Protein AF-0000000085550486 (afdb_homodimer)

Sequence (784 aa):
MDSRLANTWRPTVNEKKFIETALASNLRIDDYNRKPIEYRQLTINFGREDGSSEVQLGHTRVMCFVSSQLVQPYRERPNEGTMSIFTEFSPMADPSFELGSPGEAAIELGRMIDRGLRGSRAVDMESLCVLAGKLVWAIRIDLHILDNGGNLIDAANVAALAALLTFRRPECSLGGENGQEVVVHPPEVKDPLPLIVHHLPIAVTFGFFSTENTMVLDPTHSEEAVMAGRMTVTVNASGGICAIQKAGGVGVPQREIMRCLRLASQRAGLITKTIKDAVEVFNKERASRKIKRHSTSVAATVSVEDGITSLREGPHRQEKSNSNAEQTSEDSDSDVVTMQEKLSSEDVKPPTLLTDLAEPEEQQTSRVKKTTKDAVKSKKARTRGERRRAPTMDSRLANTWRPTVNEKKFIETALASNLRIDDYNRKPIEYRQLTINFGREDGSSEVQLGHTRVMCFVSSQLVQPYRERPNEGTMSIFTEFSPMADPSFELGSPGEAAIELGRMIDRGLRGSRAVDMESLCVLAGKLVWAIRIDLHILDNGGNLIDAANVAALAALLTFRRPECSLGGENGQEVVVHPPEVKDPLPLIVHHLPIAVTFGFFSTENTMVLDPTHSEEAVMAGRMTVTVNASGGICAIQKAGGVGVPQREIMRCLRLASQRAGLITKTIKDAVEVFNKERASRKIKRHSTSVAATVSVEDGITSLREGPHRQEKSNSNAEQTSEDSDSDVVTMQEKLSSEDVKPPTLLTDLAEPEEQQTSRVKKTTKDAVKSKKARTRGERRRAPT

Nearest PDB structures (foldseek):
  5k36-assembly1_A  TM=9.605E-01  e=2.464E-36  Saccharomyces cerevisiae S288C
  9g8n-assembly1_N  TM=9.397E-01  e=8.082E-28  Homo sapiens
  4ba2-assembly1_A  TM=8.646E-01  e=6.775E-27  Saccharolobus solfataricus
  8xie-assembly1_B  TM=8.579E-01  e=1.226E-23  Thermoplasma acidophilum DSM 1728
  8xfx-assembly1_A  TM=8.511E-01  e=1.303E-21  Thermoplasma acidophilum DSM 1728

InterPro domains:
  IPR001247 Exoribonuclease, phosphorolytic domain 1 [PF01138] (38-170)
  IPR015847 Exoribonuclease, phosphorolytic domain 2 [PF03725] (199-266)
  IPR020568 Ribosomal protein uS5 domain 2-type superfamily [SSF54211] (12-225)
  IPR027408 PNPase/RNase PH domain superfamily [G3DSA:3.30.230.70] (7-300)
  IPR033100 Exosome complex component RRP45 [cd11368] (11-274)
  IPR036345 Exoribonuclease, PH domain 2 superfamily [SSF55666] (195-298)
  IPR050590 Exosome complex component Rrp42 subfamily [PTHR11097] (13-280)

Solvent-accessible surface area (backbone atoms only — not comparable to full-atom values): 45327 Å² total; per-residue (Å²): 130,86,68,76,74,52,62,57,83,68,69,48,74,65,52,40,50,50,52,52,51,36,45,76,70,53,29,36,92,89,41,69,84,39,49,45,81,37,70,62,60,74,47,77,44,66,55,94,51,66,6,27,17,39,20,32,40,61,63,14,30,28,36,20,41,47,48,73,45,82,37,67,34,51,87,90,40,36,50,29,27,48,76,48,69,43,56,41,61,38,46,83,19,37,75,50,41,57,83,81,69,70,48,72,66,40,51,49,46,34,50,54,46,39,22,33,37,65,34,37,54,20,54,52,37,56,77,29,39,74,37,78,63,53,33,13,36,32,36,37,36,39,35,38,37,57,30,66,30,25,50,60,60,38,38,45,40,51,13,46,53,52,6,52,72,49,19,56,46,69,36,70,45,70,33,68,96,82,52,76,37,78,42,76,38,52,63,89,78,34,71,50,38,68,68,58,66,78,52,61,53,30,52,39,44,37,32,31,31,78,65,87,70,39,65,29,32,53,39,38,39,73,51,60,64,59,41,39,25,48,36,38,38,20,21,30,77,87,45,23,38,21,23,35,40,21,75,8,24,52,59,41,48,59,70,58,52,51,50,49,52,54,52,36,42,56,49,29,47,53,51,48,50,54,47,52,52,50,49,51,53,48,51,54,51,52,53,53,52,51,52,51,52,52,51,51,56,55,58,62,65,62,64,72,58,83,73,71,71,74,80,67,80,73,78,84,84,76,83,77,81,81,84,74,85,89,82,90,80,90,84,88,90,82,88,90,82,88,75,86,70,90,67,79,91,83,90,67,84,88,76,88,70,81,73,86,85,71,83,73,81,73,80,83,87,81,71,84,81,77,82,85,82,75,90,83,76,86,80,80,85,77,91,73,88,78,73,91,79,90,88,132,130,88,66,77,76,54,64,56,82,69,71,49,72,66,53,42,52,50,52,54,52,36,45,74,67,52,29,36,93,90,40,69,84,40,48,46,82,38,71,61,60,75,46,77,45,65,55,94,53,65,5,27,17,38,22,33,40,62,63,14,29,26,36,19,41,45,49,73,45,82,37,68,34,50,88,91,40,36,51,28,27,48,75,47,68,43,55,41,61,38,47,84,20,36,76,51,39,55,81,81,69,72,48,71,66,41,51,50,47,32,49,54,46,40,22,33,36,64,34,37,52,19,52,51,38,55,76,29,39,75,36,78,63,51,34,12,36,32,38,38,37,40,36,38,37,56,30,65,30,25,49,59,61,38,40,45,38,51,13,46,53,51,6,51,72,49,19,56,45,71,36,71,45,69,33,69,96,82,51,76,37,79,42,78,40,53,63,90,79,37,72,50,38,66,66,59,66,79,52,61,52,30,51,38,46,38,31,32,32,78,66,88,70,38,64,29,32,54,38,38,40,74,49,60,65,61,40,40,24,47,36,36,38,18,21,30,75,87,44,23,39,21,23,35,40,21,75,10,24,52,58,40,49,59,70,57,54,52,50,49,53,54,53,37,42,57,48,28,47,54,50,50,50,53,47,53,52,49,49,50,55,49,51,54,51,51,54,52,51,51,51,50,51,53,51,51,54,54,57,58,64,61,62,71,59,86,72,74,74,75,78,75,73,77,77,80,80,76,80,70,84,70,82,76,83,87,83,88,83,72,90,72,87,77,87,81,75,85,70,90,72,97,76,86,90,75,92,68,87,86,76,92,77,90,86,94,89,74,83,90,82,87,90,85,87,71,89,72,72,88,87,74,92,72,90,72,87,82,76,88,75,83,74,88,81,80,77,79,83,83,81,124

Structure (mmCIF, N/CA/C/O backbone):
data_AF-0000000085550486-model_v1
#
loop_
_entity.id
_entity.type
_entity.pdbx_description
1 polymer 'Protein ECERIFERUM 7'
#
loop_
_atom_site.group_PDB
_atom_site.id
_atom_site.type_symbol
_atom_site.label_atom_id
_atom_site.label_alt_id
_atom_site.label_comp_id
_atom_site.label_asym_id
_atom_site.label_entity_id
_atom_site.label_seq_id
_atom_site.pdbx_PDB_ins_code
_atom_site.Cartn_x
_atom_site.Cartn_y
_atom_site.Cartn_z
_atom_site.occupancy
_atom_site.B_iso_or_equiv
_atom_site.auth_seq_id
_atom_site.auth_comp_id
_atom_site.auth_asym_id
_atom_site.auth_atom_id
_atom_site.pdbx_PDB_model_num
ATOM 1 N N . MET A 1 1 ? -16.078 -20.688 19.078 1 19.83 1 MET A N 1
ATOM 2 C CA . MET A 1 1 ? -17.172 -20.234 18.219 1 19.83 1 MET A CA 1
ATOM 3 C C . MET A 1 1 ? -16.891 -18.828 17.703 1 19.83 1 MET A C 1
ATOM 5 O O . MET A 1 1 ? -16.922 -17.859 18.469 1 19.83 1 MET A O 1
ATOM 9 N N . ASP A 1 2 ? -15.883 -18.672 16.891 1 24.11 2 ASP A N 1
ATOM 10 C CA . ASP A 1 2 ? -15.062 -17.531 16.531 1 24.11 2 ASP A CA 1
ATOM 11 C C . ASP A 1 2 ? -15.906 -16.422 15.891 1 24.11 2 ASP A C 1
ATOM 13 O O . ASP A 1 2 ? -16.391 -16.578 14.766 1 24.11 2 ASP A O 1
ATOM 17 N N . SER A 1 3 ? -16.766 -15.789 16.766 1 27.05 3 SER A N 1
ATOM 18 C CA . SER A 1 3 ? -17.766 -14.734 16.781 1 27.05 3 SER A CA 1
ATOM 19 C C . SER A 1 3 ? -17.281 -13.5 16.031 1 27.05 3 SER A C 1
ATOM 21 O O . SER A 1 3 ? -18 -12.5 15.945 1 27.05 3 SER A O 1
ATOM 23 N N . ARG A 1 4 ? -16 -13.547 15.867 1 29.83 4 ARG A N 1
ATOM 24 C CA . ARG A 1 4 ? -15.375 -12.305 15.43 1 29.83 4 ARG A CA 1
ATOM 25 C C . ARG A 1 4 ? -15.836 -11.922 14.031 1 29.83 4 ARG A C 1
ATOM 27 O O . ARG A 1 4 ? -15.227 -11.07 13.375 1 29.83 4 ARG A O 1
ATOM 34 N N . LEU A 1 5 ? -16.531 -12.859 13.383 1 32.81 5 LEU A N 1
ATOM 35 C CA . LEU A 1 5 ? -17.062 -12.648 12.039 1 32.81 5 LEU A CA 1
ATOM 36 C C . LEU A 1 5 ? -18 -11.445 12.008 1 32.81 5 LEU A C 1
ATOM 38 O O . LEU A 1 5 ? -19.203 -11.578 12.281 1 32.81 5 LEU A O 1
ATOM 42 N N . ALA A 1 6 ? -17.641 -10.32 12.641 1 34.91 6 ALA A N 1
ATOM 43 C CA . ALA A 1 6 ? -18.359 -9.055 12.812 1 34.91 6 ALA A CA 1
ATOM 44 C C . ALA A 1 6 ? -19.188 -8.727 11.578 1 34.91 6 ALA A C 1
ATOM 46 O O . ALA A 1 6 ? -18.891 -9.188 10.477 1 34.91 6 ALA A O 1
ATOM 47 N N . ASN A 1 7 ? -20.453 -8.203 11.719 1 37.09 7 ASN A N 1
ATOM 48 C CA . ASN A 1 7 ? -21.562 -7.688 10.93 1 37.09 7 ASN A CA 1
ATOM 49 C C . ASN A 1 7 ? -21.078 -6.781 9.805 1 37.09 7 ASN A C 1
ATOM 51 O O . ASN A 1 7 ? -21.062 -5.559 9.945 1 37.09 7 ASN A O 1
ATOM 55 N N . THR A 1 8 ? -20.047 -7.082 9.234 1 47 8 THR A N 1
ATOM 56 C CA . THR A 1 8 ? -19.781 -6.27 8.055 1 47 8 THR A CA 1
ATOM 57 C C . THR A 1 8 ? -20.984 -6.258 7.117 1 47 8 THR A C 1
ATOM 59 O O . THR A 1 8 ? -21.5 -7.316 6.754 1 47 8 THR A O 1
ATOM 62 N N . TRP A 1 9 ? -21.828 -5.297 7.199 1 48.28 9 TRP A N 1
ATOM 63 C CA . TRP A 1 9 ? -22.922 -5.133 6.242 1 48.28 9 TRP A CA 1
ATOM 64 C C . TRP A 1 9 ? -22.5 -5.59 4.852 1 48.28 9 TRP A C 1
ATOM 66 O O . TRP A 1 9 ? -21.484 -5.121 4.316 1 48.28 9 TRP A O 1
ATOM 76 N N . ARG A 1 10 ? -22.891 -6.789 4.5 1 66.44 10 ARG A N 1
ATOM 77 C CA . ARG A 1 10 ? -22.719 -7.23 3.121 1 66.44 10 ARG A CA 1
ATOM 78 C C . ARG A 1 10 ? -23.984 -6.953 2.301 1 66.44 10 ARG A C 1
ATOM 80 O O . ARG A 1 10 ? -25.078 -7.359 2.684 1 66.44 10 ARG A O 1
ATOM 87 N N . PRO A 1 11 ? -23.797 -6.211 1.32 1 70.31 11 PRO A N 1
ATOM 88 C CA . PRO A 1 11 ? -24.969 -5.934 0.492 1 70.31 11 PRO A CA 1
ATOM 89 C C . PRO A 1 11 ? -25.578 -7.199 -0.109 1 70.31 11 PRO A C 1
ATOM 91 O O . PRO A 1 11 ? -24.859 -8.148 -0.423 1 70.31 11 PRO A O 1
ATOM 94 N N . THR A 1 12 ? -26.797 -7.172 -0.111 1 71.44 12 THR A N 1
ATOM 95 C CA . THR A 1 12 ? -27.516 -8.234 -0.812 1 71.44 12 THR A CA 1
ATOM 96 C C . THR A 1 12 ? -27.234 -8.164 -2.312 1 71.44 12 THR A C 1
ATOM 98 O O . THR A 1 12 ? -26.734 -7.16 -2.811 1 71.44 12 THR A O 1
ATOM 101 N N . VAL A 1 13 ? -27.5 -9.227 -2.922 1 77.38 13 VAL A N 1
ATOM 102 C CA . VAL A 1 13 ? -27.344 -9.305 -4.371 1 77.38 13 VAL A CA 1
ATOM 103 C C . VAL A 1 13 ? -28.172 -8.195 -5.035 1 77.38 13 VAL A C 1
ATOM 105 O O . VAL A 1 13 ? -27.703 -7.551 -5.977 1 77.38 13 VAL A O 1
ATOM 108 N N . ASN A 1 14 ? -29.312 -7.973 -4.496 1 82.12 14 ASN A N 1
ATOM 109 C CA . ASN A 1 14 ? -30.188 -6.949 -5.066 1 82.12 14 ASN A CA 1
ATOM 110 C C . ASN A 1 14 ? -29.625 -5.547 -4.848 1 82.12 14 ASN A C 1
ATOM 112 O O . ASN A 1 14 ? -29.688 -4.699 -5.738 1 82.12 14 ASN A O 1
ATOM 116 N N . GLU A 1 15 ? -29.094 -5.332 -3.725 1 83 15 GLU A N 1
ATOM 117 C CA . GLU A 1 15 ? -28.484 -4.039 -3.434 1 83 15 GLU A CA 1
ATOM 118 C C . GLU A 1 15 ? -27.281 -3.779 -4.336 1 83 15 GLU A C 1
ATOM 120 O O . GLU A 1 15 ? -27.094 -2.666 -4.832 1 83 15 GLU A O 1
ATOM 125 N N . LYS A 1 16 ? -26.609 -4.781 -4.484 1 86.62 16 LYS A N 1
ATOM 126 C CA . LYS A 1 16 ? -25.453 -4.68 -5.371 1 86.62 16 LYS A CA 1
ATOM 127 C C . LYS A 1 16 ? -25.875 -4.316 -6.789 1 86.62 16 LYS A C 1
ATOM 129 O O . LYS A 1 16 ? -25.328 -3.391 -7.391 1 86.62 16 LYS A O 1
ATOM 134 N N . LYS A 1 17 ? -26.844 -4.98 -7.262 1 87.06 17 LYS A N 1
ATOM 135 C CA . LYS A 1 17 ? -27.328 -4.73 -8.617 1 87.06 17 LYS A CA 1
ATOM 136 C C . LYS A 1 17 ? -27.906 -3.322 -8.742 1 87.06 17 LYS A C 1
ATOM 138 O O . LYS A 1 17 ? -27.719 -2.664 -9.773 1 87.06 17 LYS A O 1
ATOM 143 N N . PHE A 1 18 ? -28.594 -2.969 -7.691 1 89.12 18 PHE A N 1
ATOM 144 C CA . PHE A 1 18 ? -29.172 -1.633 -7.691 1 89.12 18 PHE A CA 1
ATOM 145 C C . PHE A 1 18 ? -28.094 -0.566 -7.812 1 89.12 18 PHE A C 1
ATOM 147 O O . PHE A 1 18 ? -28.219 0.358 -8.617 1 89.12 18 PHE A O 1
ATOM 154 N N . ILE A 1 19 ? -27.062 -0.7 -7.07 1 90.38 19 ILE A N 1
ATOM 155 C CA . ILE A 1 19 ? -25.969 0.269 -7.055 1 90.38 19 ILE A CA 1
ATOM 156 C C . ILE A 1 19 ? -25.266 0.269 -8.406 1 90.38 19 ILE A C 1
ATOM 158 O O . ILE A 1 19 ? -25 1.33 -8.984 1 90.38 19 ILE A O 1
ATOM 162 N N . GLU A 1 20 ? -25.016 -0.854 -8.914 1 88.94 20 GLU A N 1
ATOM 163 C CA . GLU A 1 20 ? -24.328 -0.985 -10.195 1 88.94 20 GLU A CA 1
ATOM 164 C C . GLU A 1 20 ? -25.156 -0.403 -11.336 1 88.94 20 GLU A C 1
ATOM 166 O O . GLU A 1 20 ? -24.609 0.256 -12.227 1 88.94 20 GLU A O 1
ATOM 171 N N . THR A 1 21 ? -26.438 -0.62 -11.289 1 88.06 21 THR A N 1
ATOM 172 C CA . THR A 1 21 ? -27.328 -0.092 -12.312 1 88.06 21 THR A CA 1
ATOM 173 C C . THR A 1 21 ? -27.406 1.431 -12.242 1 88.06 21 THR A C 1
ATOM 175 O O . THR A 1 21 ? -27.422 2.107 -13.273 1 88.06 21 THR A O 1
ATOM 178 N N . ALA A 1 22 ? -27.5 1.918 -11.047 1 90.38 22 ALA A N 1
ATOM 179 C CA . ALA A 1 22 ? -27.516 3.367 -10.867 1 90.38 22 ALA A CA 1
ATOM 180 C C . ALA A 1 22 ? -26.25 4 -11.445 1 90.38 22 ALA A C 1
ATOM 182 O O . ALA A 1 22 ? -26.312 4.996 -12.172 1 90.38 22 ALA A O 1
ATOM 183 N N . LEU A 1 23 ? -25.156 3.357 -11.195 1 89.88 23 LEU A N 1
ATOM 184 C CA . LEU A 1 23 ? -23.875 3.896 -11.641 1 89.88 23 LEU A CA 1
ATOM 185 C C . LEU A 1 23 ? -23.766 3.82 -13.164 1 89.88 23 LEU A C 1
ATOM 187 O O . LEU A 1 23 ? -23.172 4.707 -13.789 1 89.88 23 LEU A O 1
ATOM 191 N N . ALA A 1 24 ? -24.297 2.803 -13.695 1 87.81 24 ALA A N 1
ATOM 192 C CA . ALA A 1 24 ? -24.297 2.66 -15.148 1 87.81 24 ALA A CA 1
ATOM 193 C C . ALA A 1 24 ? -25.078 3.793 -15.812 1 87.81 24 ALA A C 1
ATOM 195 O O . ALA A 1 24 ? -24.812 4.152 -16.969 1 87.81 24 ALA A O 1
ATOM 196 N N . SER A 1 25 ? -25.984 4.371 -15.07 1 88.19 25 SER A N 1
ATOM 197 C CA . SER A 1 25 ? -26.766 5.492 -15.562 1 88.19 25 SER A CA 1
ATOM 198 C C . SER A 1 25 ? -26.188 6.824 -15.094 1 88.19 25 SER A C 1
ATOM 200 O O . SER A 1 25 ? -26.875 7.852 -15.133 1 88.19 25 SER A O 1
ATOM 202 N N . ASN A 1 26 ? -25.016 6.746 -14.516 1 90 26 ASN A N 1
ATOM 203 C CA . ASN A 1 26 ? -24.281 7.914 -14.039 1 90 26 ASN A CA 1
ATOM 204 C C . ASN A 1 26 ? -24.984 8.562 -12.852 1 90 26 ASN A C 1
ATOM 206 O O . ASN A 1 26 ? -25 9.789 -12.727 1 90 26 ASN A O 1
ATOM 210 N N . LEU A 1 27 ? -25.656 7.738 -12.125 1 91.06 27 LEU A N 1
ATOM 211 C CA . LEU A 1 27 ? -26.328 8.211 -10.922 1 91.06 27 LEU A CA 1
ATOM 212 C C . LEU A 1 27 ? -25.656 7.668 -9.672 1 91.06 27 LEU A C 1
ATOM 214 O O . LEU A 1 27 ? -25.203 6.52 -9.648 1 91.06 27 LEU A O 1
ATOM 218 N N . ARG A 1 28 ? -25.594 8.555 -8.672 1 93.38 28 ARG A N 1
ATOM 219 C CA . ARG A 1 28 ? -25.094 8.141 -7.367 1 93.38 28 ARG A CA 1
ATOM 220 C C . ARG A 1 28 ? -26.234 7.852 -6.402 1 93.38 28 ARG A C 1
ATOM 222 O O . ARG A 1 28 ? -27.234 8.586 -6.375 1 93.38 28 ARG A O 1
ATOM 229 N N . ILE A 1 29 ? -26.156 6.867 -5.66 1 88.44 29 ILE A N 1
ATOM 230 C CA . ILE A 1 29 ? -27.266 6.414 -4.828 1 88.44 29 ILE A CA 1
ATOM 231 C C . ILE A 1 29 ? -27.5 7.402 -3.688 1 88.44 29 ILE A C 1
ATOM 233 O O . ILE A 1 29 ? -28.609 7.531 -3.184 1 88.44 29 ILE A O 1
ATOM 237 N N . ASP A 1 30 ? -26.5 8.07 -3.223 1 90.5 30 ASP A N 1
ATOM 238 C CA . ASP A 1 30 ? -26.641 9 -2.104 1 90.5 30 ASP A CA 1
ATOM 239 C C . ASP A 1 30 ? -27.25 10.32 -2.561 1 90.5 30 ASP A C 1
ATOM 241 O O . ASP A 1 30 ? -28 10.953 -1.813 1 90.5 30 ASP A O 1
ATOM 245 N N . ASP A 1 31 ? -26.859 10.812 -3.705 1 90.62 31 ASP A N 1
ATOM 246 C CA . ASP A 1 31 ? -27.359 12.047 -4.289 1 90.62 31 ASP A CA 1
ATOM 247 C C . ASP A 1 31 ? -27.406 11.953 -5.812 1 90.62 31 ASP A C 1
ATOM 249 O O . ASP A 1 31 ? -26.391 12.062 -6.484 1 90.62 31 ASP A O 1
ATOM 253 N N . TYR A 1 32 ? -28.562 11.977 -6.316 1 87.06 32 TYR A N 1
ATOM 254 C CA . TYR A 1 32 ? -28.766 11.758 -7.746 1 87.06 32 TYR A CA 1
ATOM 255 C C . TYR A 1 32 ? -28.234 12.93 -8.562 1 87.06 32 TYR A C 1
ATOM 257 O O . TYR A 1 32 ? -28.078 12.828 -9.781 1 87.06 32 TYR A O 1
ATOM 265 N N . ASN A 1 33 ? -27.938 13.977 -7.887 1 90.31 33 ASN A N 1
ATOM 266 C CA . ASN A 1 33 ? -27.375 15.133 -8.586 1 90.31 33 ASN A CA 1
ATOM 267 C C . ASN A 1 33 ? -25.859 15.078 -8.625 1 90.31 33 ASN A C 1
ATOM 269 O O . ASN A 1 33 ? -25.219 15.852 -9.344 1 90.31 33 ASN A O 1
ATOM 273 N N . ARG A 1 34 ? -25.344 14.164 -7.891 1 92.56 34 ARG A N 1
ATOM 274 C CA . ARG A 1 34 ? -23.891 14.039 -7.852 1 92.56 34 ARG A CA 1
ATOM 275 C C . ARG A 1 34 ? -23.375 13.18 -9.008 1 92.56 34 ARG A C 1
ATOM 277 O O . ARG A 1 34 ? -23.844 12.055 -9.195 1 92.56 34 ARG A O 1
ATOM 284 N N . LYS A 1 35 ? -22.484 13.781 -9.789 1 92.12 35 LYS A N 1
ATOM 285 C CA . LYS A 1 35 ? -21.875 13.047 -10.898 1 92.12 35 LYS A CA 1
ATOM 286 C C . LYS A 1 35 ? -20.844 12.047 -10.391 1 92.12 35 LYS A C 1
ATOM 288 O O . LYS A 1 35 ? -20.359 12.164 -9.258 1 92.12 35 LYS A O 1
ATOM 293 N N . PRO A 1 36 ? -20.453 11.07 -11.219 1 92.94 36 PRO A N 1
ATOM 294 C CA . PRO A 1 36 ? -19.5 10.047 -10.805 1 92.94 36 PRO A CA 1
ATOM 295 C C . PRO A 1 36 ? -18.156 10.625 -10.375 1 92.94 36 PRO A C 1
ATOM 297 O O . PRO A 1 36 ? -17.484 10.07 -9.492 1 92.94 36 PRO A O 1
ATOM 300 N N . ILE A 1 37 ? -17.766 11.828 -10.844 1 94 37 ILE A N 1
ATOM 301 C CA . ILE A 1 37 ? -16.438 12.359 -10.578 1 94 37 ILE A CA 1
ATOM 302 C C . ILE A 1 37 ? -16.531 13.539 -9.617 1 94 37 ILE A C 1
ATOM 304 O O . ILE A 1 37 ? -15.641 14.391 -9.57 1 94 37 ILE A O 1
ATOM 308 N N . GLU A 1 38 ? -17.609 13.562 -8.844 1 94.5 38 GLU A N 1
ATOM 309 C CA . GLU A 1 38 ? -17.797 14.672 -7.922 1 94.5 38 GLU A CA 1
ATOM 310 C C . GLU A 1 38 ? -17.688 14.203 -6.473 1 94.5 38 GLU A C 1
ATOM 312 O O . GLU A 1 38 ? -18.156 13.117 -6.125 1 94.5 38 GLU A O 1
ATOM 317 N N . TYR A 1 39 ? -17.109 15.078 -5.684 1 95.81 39 TYR A N 1
ATOM 318 C CA . TYR A 1 39 ? -17 14.844 -4.25 1 95.81 39 TYR A CA 1
ATOM 319 C C . TYR A 1 39 ? -18.312 15.172 -3.541 1 95.81 39 TYR A C 1
ATOM 321 O O . TYR A 1 39 ? -19.047 16.062 -3.975 1 95.81 39 TYR A O 1
ATOM 329 N N . ARG A 1 40 ? -18.531 14.445 -2.494 1 97.06 40 ARG A N 1
ATOM 330 C CA . ARG A 1 40 ? -19.547 14.914 -1.556 1 97.06 40 ARG A CA 1
ATOM 331 C C . ARG A 1 40 ? -19.109 16.219 -0.882 1 97.06 40 ARG A C 1
ATOM 333 O O . ARG A 1 40 ? -17.953 16.641 -1.02 1 97.06 40 ARG A O 1
ATOM 340 N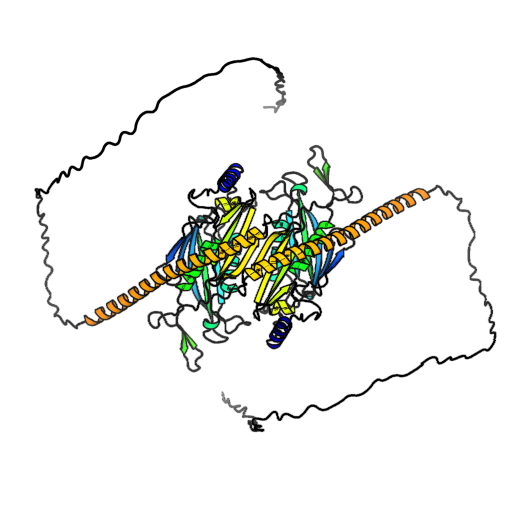 N . GLN A 1 41 ? -20.094 16.781 -0.19 1 96.19 41 GLN A N 1
ATOM 341 C CA . GLN A 1 41 ? -19.797 18.047 0.475 1 96.19 41 GLN A CA 1
ATOM 342 C C . GLN A 1 41 ? -18.766 17.859 1.575 1 96.19 41 GLN A C 1
ATOM 344 O O . GLN A 1 41 ? -18.859 16.953 2.389 1 96.19 41 GLN A O 1
ATOM 349 N N . LEU A 1 42 ? -17.766 18.734 1.533 1 97.81 42 LEU A N 1
ATOM 350 C CA . LEU A 1 42 ? -16.688 18.719 2.506 1 97.81 42 LEU A CA 1
ATOM 351 C C . LEU A 1 42 ? -16.75 19.922 3.428 1 97.81 42 LEU A C 1
ATOM 353 O O . LEU A 1 42 ? -16.812 21.062 2.961 1 97.81 42 LEU A O 1
ATOM 357 N N . THR A 1 43 ? -16.781 19.656 4.746 1 97.88 43 THR A N 1
ATOM 358 C CA . THR A 1 43 ? -16.781 20.719 5.734 1 97.88 43 THR A CA 1
ATOM 359 C C . THR A 1 43 ? -15.688 20.5 6.766 1 97.88 43 THR A C 1
ATOM 361 O O . THR A 1 43 ? -15.453 19.375 7.207 1 97.88 43 THR A O 1
ATOM 364 N N . ILE A 1 44 ? -15.055 21.562 7.09 1 98.44 44 ILE A N 1
ATOM 365 C CA . ILE A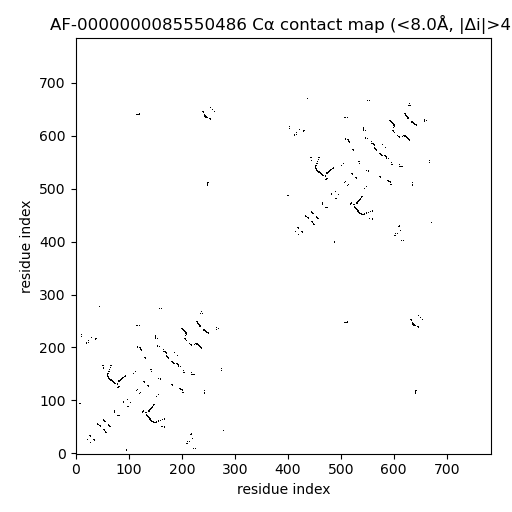 1 44 ? -13.969 21.531 8.062 1 98.44 44 ILE A CA 1
ATOM 366 C C . ILE A 1 44 ? -14.289 22.484 9.219 1 98.44 44 ILE A C 1
ATOM 368 O O . ILE A 1 44 ? -14.555 23.656 9 1 98.44 44 ILE A O 1
ATOM 372 N N . ASN A 1 45 ? -14.266 21.953 10.414 1 97.38 45 ASN A N 1
ATOM 373 C CA . ASN A 1 45 ? -14.445 22.734 11.633 1 97.38 45 ASN A CA 1
ATOM 374 C C . ASN A 1 45 ? -13.281 22.547 12.602 1 97.38 45 ASN A C 1
ATOM 376 O O . ASN A 1 45 ? -12.594 21.531 12.555 1 97.38 45 ASN A O 1
ATOM 380 N N . PHE A 1 46 ? -13.125 23.547 13.367 1 96.88 46 PHE A N 1
ATOM 381 C CA . PHE A 1 46 ? -12.047 23.469 14.336 1 96.88 46 PHE A CA 1
ATOM 382 C C . PHE A 1 46 ? -12.578 23.609 15.758 1 96.88 46 PHE A C 1
ATOM 384 O O . PHE A 1 46 ? -13.602 24.266 15.977 1 96.88 46 PHE A O 1
ATOM 391 N N . GLY A 1 47 ? -11.953 22.938 16.609 1 89.81 47 GLY A N 1
ATOM 392 C CA . GLY A 1 47 ? -12.25 23.125 18.016 1 89.81 47 GLY A CA 1
ATOM 393 C C . GLY A 1 47 ? -11.672 24.406 18.578 1 89.81 47 GLY A C 1
ATOM 394 O O . GLY A 1 47 ? -11.062 25.188 17.844 1 89.81 47 GLY A O 1
ATOM 395 N N . ARG A 1 48 ? -11.906 24.547 19.875 1 84.88 48 ARG A N 1
ATOM 396 C CA . ARG A 1 48 ? -11.406 25.719 20.578 1 84.88 48 ARG A CA 1
ATOM 397 C C . ARG A 1 48 ? -9.898 25.641 20.766 1 84.88 48 ARG A C 1
ATOM 399 O O . ARG A 1 48 ? -9.203 26.672 20.703 1 8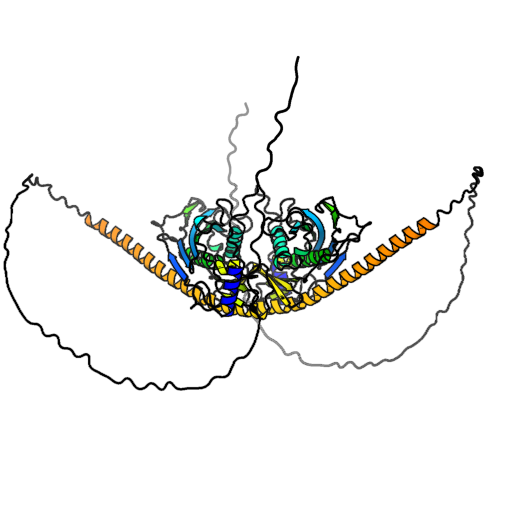4.88 48 ARG A O 1
ATOM 406 N N . GLU A 1 49 ? -9.492 24.438 20.906 1 88.19 49 GLU A N 1
ATOM 407 C CA . GLU A 1 49 ? -8.062 24.25 21.125 1 88.19 49 GLU A CA 1
ATOM 408 C C . GLU A 1 49 ? -7.305 24.094 19.812 1 88.19 49 GLU A C 1
ATOM 410 O O . GLU A 1 49 ? -7.836 23.547 18.844 1 88.19 49 GLU A O 1
ATOM 415 N N . ASP A 1 50 ? -6.043 24.625 19.844 1 93.19 50 ASP A N 1
ATOM 416 C CA . ASP A 1 50 ? -5.172 24.422 18.688 1 93.19 50 ASP A CA 1
ATOM 417 C C . ASP A 1 50 ? -4.926 22.938 18.438 1 93.19 50 ASP A C 1
ATOM 419 O O . ASP A 1 50 ? -4.844 22.141 19.375 1 93.19 50 ASP A O 1
ATOM 423 N N . GLY A 1 51 ? -4.883 22.609 17.203 1 97.25 51 GLY A N 1
ATOM 424 C CA . GLY A 1 51 ? -4.512 21.25 16.844 1 97.25 51 GLY A CA 1
ATOM 425 C C . GLY A 1 51 ? -5.688 20.297 16.828 1 97.25 51 GLY A C 1
ATOM 426 O O . GLY A 1 51 ? -5.512 19.078 16.953 1 97.25 51 GLY A O 1
ATOM 427 N N . SER A 1 52 ? -6.871 20.844 16.797 1 97.5 52 SER A N 1
ATOM 428 C CA . SER A 1 52 ? -8.078 20.016 16.719 1 97.5 52 SER A CA 1
ATOM 429 C C . SER A 1 52 ? -8.906 20.359 15.484 1 97.5 52 SER A C 1
ATOM 431 O O . SER A 1 52 ? -9.039 21.531 15.125 1 97.5 52 SER A O 1
ATOM 433 N N . SER A 1 53 ? -9.445 19.312 14.875 1 98.31 53 SER A N 1
ATOM 434 C CA . SER A 1 53 ? -10.305 19.516 13.711 1 98.31 53 SER A CA 1
ATOM 435 C C . SER A 1 53 ? -11.406 18.469 13.648 1 98.31 53 SER A C 1
ATOM 437 O O . SER A 1 53 ? -11.273 17.375 14.211 1 98.31 53 SER A O 1
ATOM 439 N N . GLU A 1 54 ? -12.492 18.844 13.102 1 98.19 54 GLU A N 1
ATOM 440 C CA . GLU A 1 54 ? -13.586 17.953 12.734 1 98.19 54 GLU A CA 1
ATOM 441 C C . GLU A 1 54 ? -13.953 18.094 11.266 1 98.19 54 GLU A C 1
ATOM 443 O O . GLU A 1 54 ? -14.297 19.188 10.812 1 98.19 54 GLU A O 1
ATOM 448 N N . VAL A 1 55 ? -13.906 17 10.594 1 98.62 55 VAL A N 1
ATOM 449 C CA . VAL A 1 55 ? -14.156 17.016 9.156 1 98.62 55 VAL A CA 1
ATOM 450 C C . VAL A 1 55 ? -15.375 16.156 8.836 1 98.62 55 VAL A C 1
ATOM 452 O O . VAL A 1 55 ? -15.539 15.062 9.391 1 98.62 55 VAL A O 1
ATOM 455 N N . GLN A 1 56 ? -16.188 16.719 8.023 1 98.38 56 GLN A N 1
ATOM 456 C CA . GLN A 1 56 ? -17.344 16 7.508 1 98.38 56 GLN A CA 1
ATOM 457 C C . GLN A 1 56 ? -17.281 15.891 5.984 1 98.38 56 GLN A C 1
ATOM 459 O O . GLN A 1 56 ? -17.172 16.906 5.289 1 98.38 56 GLN A O 1
ATOM 464 N N . LEU A 1 57 ? -17.266 14.703 5.469 1 98.19 57 LEU A N 1
ATOM 465 C CA . LEU A 1 57 ? -17.375 14.383 4.047 1 98.19 57 LEU A CA 1
ATOM 466 C C . LEU A 1 57 ? -18.625 13.555 3.768 1 98.19 57 LEU A C 1
ATOM 468 O O . LEU A 1 57 ? -18.594 12.32 3.873 1 98.19 57 LEU A O 1
ATOM 472 N N . GLY A 1 58 ? -19.688 14.25 3.285 1 96.56 58 GLY A N 1
ATOM 473 C CA . GLY A 1 58 ? -20.969 13.578 3.266 1 96.56 58 GLY A CA 1
ATOM 474 C C . GLY A 1 58 ? -21.406 13.086 4.629 1 96.56 58 GLY A C 1
ATOM 475 O O . GLY A 1 58 ? -21.516 13.867 5.578 1 96.56 58 GLY A O 1
ATOM 476 N N . HIS A 1 59 ? -21.547 11.758 4.773 1 95.62 59 HIS A N 1
ATOM 477 C CA . HIS A 1 59 ? -21.969 11.195 6.047 1 95.62 59 HIS A CA 1
ATOM 478 C C . HIS A 1 59 ? -20.781 10.656 6.836 1 95.62 59 HIS A C 1
ATOM 480 O O . HIS A 1 59 ? -20.953 10.055 7.898 1 95.62 59 HIS A O 1
ATOM 486 N N . THR A 1 60 ? -19.609 10.891 6.32 1 97.44 60 THR A N 1
ATOM 487 C CA . THR A 1 60 ? -18.406 10.492 7.039 1 97.44 60 THR A CA 1
ATOM 488 C C . THR A 1 60 ? -17.922 11.625 7.949 1 97.44 60 THR A C 1
ATOM 490 O O . THR A 1 60 ? -17.812 12.773 7.512 1 97.44 60 THR A O 1
ATOM 493 N N . ARG A 1 61 ? -17.688 11.281 9.188 1 97.94 61 ARG A N 1
ATOM 494 C CA . ARG A 1 61 ? -17.219 12.266 10.156 1 97.94 61 ARG A CA 1
ATOM 495 C C . ARG A 1 61 ? -15.969 11.773 10.875 1 97.94 61 ARG A C 1
ATOM 497 O O . ARG A 1 61 ? -15.945 10.656 11.398 1 97.94 61 ARG A O 1
ATOM 504 N N . VAL A 1 62 ? -14.961 12.633 10.867 1 98.12 62 VAL A N 1
ATOM 505 C CA . VAL A 1 62 ? -13.688 12.297 11.5 1 98.12 62 VAL A CA 1
ATOM 506 C C . VAL A 1 62 ? -13.219 13.461 12.367 1 98.12 62 VAL A C 1
ATOM 508 O O . VAL A 1 62 ? -13.242 14.609 11.938 1 98.12 62 VAL A O 1
ATOM 511 N N . MET A 1 63 ? -12.797 13.148 13.562 1 97.88 63 MET A N 1
ATOM 512 C CA . MET A 1 63 ? -12.172 14.117 14.453 1 97.88 63 MET A CA 1
ATOM 513 C C . MET A 1 63 ? -10.68 13.844 14.602 1 97.88 63 MET A C 1
ATOM 515 O O . MET A 1 63 ? -10.266 12.688 14.711 1 97.88 63 MET A O 1
ATOM 519 N N . CYS A 1 64 ? -9.914 14.891 14.633 1 98.31 64 CYS A N 1
ATOM 520 C CA . CYS A 1 64 ? -8.469 14.742 14.758 1 98.31 64 CYS A CA 1
ATOM 521 C C . CYS A 1 64 ? -7.918 15.641 15.859 1 98.31 64 CYS A C 1
ATOM 523 O O . CYS A 1 64 ? -8.375 16.781 16.016 1 98.31 64 CYS A O 1
ATOM 525 N N . PHE A 1 65 ? -6.996 15.086 16.641 1 98.06 65 PHE A N 1
ATOM 526 C CA . PHE A 1 65 ? -6.277 15.836 17.672 1 98.06 65 PHE A CA 1
ATOM 527 C C . PHE A 1 65 ? -4.773 15.672 17.5 1 98.06 65 PHE A C 1
ATOM 529 O O . PHE A 1 65 ? -4.277 14.555 17.359 1 98.06 65 PHE A O 1
ATOM 536 N N . VAL A 1 66 ? -4.078 16.75 17.5 1 98.12 66 VAL A N 1
ATOM 537 C CA . VAL A 1 66 ? -2.619 16.734 17.438 1 98.12 66 VAL A CA 1
ATOM 538 C C . VAL A 1 66 ? -2.043 17.141 18.797 1 98.12 66 VAL A C 1
ATOM 540 O O . VAL A 1 66 ? -2.498 18.109 19.391 1 98.12 66 VAL A O 1
ATOM 543 N N . SER A 1 67 ? -1.121 16.406 19.25 1 97.19 67 SER A N 1
ATOM 544 C CA . SER A 1 67 ? -0.413 16.703 20.484 1 97.19 67 SER A CA 1
ATOM 545 C C . SER A 1 67 ? 1.09 16.5 20.328 1 97.19 67 SER A C 1
ATOM 547 O O . SER A 1 67 ? 1.549 15.984 19.312 1 97.19 67 SER A O 1
ATOM 549 N N . SER A 1 68 ? 1.854 17 21.281 1 96.69 68 SER A N 1
ATOM 550 C CA . SER A 1 68 ? 3.305 16.844 21.234 1 96.69 68 SER A CA 1
ATOM 551 C C . SER A 1 68 ? 3.879 16.547 22.609 1 96.69 68 SER A C 1
ATOM 553 O O . SER A 1 68 ? 3.277 16.906 23.625 1 96.69 68 SER A O 1
ATOM 555 N N . GLN A 1 69 ? 4.934 15.844 22.609 1 96.75 69 GLN A N 1
ATOM 556 C CA . GLN A 1 69 ? 5.691 15.562 23.828 1 96.75 69 GLN A CA 1
ATOM 557 C C . GLN A 1 69 ? 7.191 15.562 23.547 1 96.75 69 GLN A C 1
ATOM 559 O O . GLN A 1 69 ? 7.625 15.273 22.438 1 96.75 69 GLN A O 1
ATOM 564 N N . LEU A 1 70 ? 7.938 15.961 24.609 1 96.12 70 LEU A N 1
ATOM 565 C CA . LEU A 1 70 ? 9.391 15.883 24.5 1 96.12 70 LEU A CA 1
ATOM 566 C C . LEU A 1 70 ? 9.883 14.461 24.766 1 96.12 70 LEU A C 1
ATOM 568 O O . LEU A 1 70 ? 9.508 13.852 25.766 1 96.12 70 LEU A O 1
ATOM 572 N N . VAL A 1 71 ? 10.68 13.992 23.781 1 97.25 71 VAL A N 1
ATOM 573 C CA . VAL A 1 71 ? 11.18 12.633 23.922 1 97.25 71 VAL A CA 1
ATOM 574 C C . VAL A 1 71 ? 12.633 12.562 23.438 1 97.25 71 VAL A C 1
ATOM 576 O O . VAL A 1 71 ? 13.148 13.523 22.859 1 97.25 71 VAL A O 1
ATOM 579 N N . GLN A 1 72 ? 13.25 11.469 23.797 1 96.5 72 GLN A N 1
ATOM 580 C CA . GLN A 1 72 ? 14.562 11.195 23.219 1 96.5 72 GLN A CA 1
ATOM 581 C C . GLN A 1 72 ? 14.453 10.82 21.734 1 96.5 72 GLN A C 1
ATOM 583 O O . GLN A 1 72 ? 13.578 10.047 21.359 1 96.5 72 GLN A O 1
ATOM 588 N N . PRO A 1 73 ? 15.305 11.375 20.953 1 95.81 73 PRO A N 1
ATOM 589 C CA . PRO A 1 73 ? 15.25 11.031 19.531 1 95.81 73 PRO A CA 1
ATOM 590 C C . PRO A 1 73 ? 15.703 9.594 19.25 1 95.81 73 PRO A C 1
ATOM 592 O O . PRO A 1 73 ? 16.297 8.953 20.125 1 95.81 73 PRO A O 1
ATOM 595 N N . TYR A 1 74 ? 15.32 9.102 18.062 1 90.44 74 TYR A N 1
ATOM 596 C CA . TYR A 1 74 ? 15.852 7.824 17.594 1 90.44 74 TYR A CA 1
ATOM 597 C C . TYR A 1 74 ? 17.359 7.898 17.406 1 90.44 74 TYR A C 1
ATOM 599 O O . TYR A 1 74 ? 17.891 8.922 16.969 1 90.44 74 TYR A O 1
ATOM 607 N N . ARG A 1 75 ? 18 6.789 17.609 1 87.81 75 ARG A N 1
ATOM 608 C CA . ARG A 1 75 ? 19.469 6.73 17.531 1 87.81 75 ARG A CA 1
ATOM 609 C C . ARG A 1 75 ? 19.953 7.059 16.141 1 87.81 75 ARG A C 1
ATOM 611 O O . ARG A 1 75 ? 21 7.703 15.969 1 87.81 75 ARG A O 1
ATOM 618 N N . GLU A 1 76 ? 19.172 6.703 15.172 1 82.94 76 GLU A N 1
ATOM 619 C CA . GLU A 1 76 ? 19.594 6.859 13.781 1 82.94 76 GLU A CA 1
ATOM 620 C C . GLU A 1 76 ? 19.328 8.273 13.281 1 82.94 76 GLU A C 1
ATOM 622 O O . GLU A 1 76 ? 19.875 8.688 12.25 1 82.94 76 GLU A O 1
ATOM 627 N N . ARG A 1 77 ? 18.516 8.969 13.961 1 89.81 77 ARG A N 1
ATOM 628 C CA . ARG A 1 77 ? 18.172 10.344 13.594 1 89.81 77 ARG A CA 1
ATOM 629 C C . ARG A 1 77 ? 18.109 11.242 14.828 1 89.81 77 ARG A C 1
ATOM 631 O O . ARG A 1 77 ? 17.062 11.766 15.172 1 89.81 77 ARG A O 1
ATOM 638 N N . PRO A 1 78 ? 19.25 11.547 15.336 1 92.62 78 PRO A N 1
ATOM 639 C CA . PRO A 1 78 ? 19.312 12.219 16.641 1 92.62 78 PRO A CA 1
ATOM 640 C C . PRO A 1 78 ? 18.844 13.664 16.578 1 92.62 78 PRO A C 1
ATOM 642 O O . PRO A 1 78 ? 18.594 14.281 17.625 1 92.62 78 PRO A O 1
ATOM 645 N N . ASN A 1 79 ? 18.703 14.258 15.375 1 94.94 79 ASN A N 1
ATOM 646 C CA . ASN A 1 79 ? 18.359 15.672 15.25 1 94.94 79 ASN A CA 1
ATOM 647 C C . ASN A 1 79 ? 16.953 15.852 14.664 1 94.94 79 ASN A C 1
ATOM 649 O O . ASN A 1 79 ? 16.609 16.938 14.195 1 94.94 79 ASN A O 1
ATOM 653 N N . GLU A 1 80 ? 16.234 14.773 14.68 1 95.69 80 GLU A N 1
ATOM 654 C CA . GLU A 1 80 ? 14.906 14.844 14.07 1 95.69 80 GLU A CA 1
ATOM 655 C C . GLU A 1 80 ? 13.812 14.445 15.062 1 95.69 80 GLU A C 1
ATOM 657 O O . GLU A 1 80 ? 13.992 13.5 15.828 1 95.69 80 GLU A O 1
ATOM 662 N N . GLY A 1 81 ? 12.734 15.281 15.07 1 96.81 81 GLY A N 1
ATOM 663 C CA . GLY A 1 81 ? 11.555 14.867 15.812 1 96.81 81 GLY A CA 1
ATOM 664 C C . GLY A 1 81 ? 10.852 13.672 15.195 1 96.81 81 GLY A C 1
ATOM 665 O O . GLY A 1 81 ? 11.336 13.094 14.219 1 96.81 81 GLY A O 1
ATOM 666 N N . THR A 1 82 ? 9.773 13.281 15.844 1 95.75 82 THR A N 1
ATOM 667 C CA . THR A 1 82 ? 9.023 12.133 15.352 1 95.75 82 THR A CA 1
ATOM 668 C C . THR A 1 82 ? 7.547 12.477 15.18 1 95.75 82 THR A C 1
ATOM 670 O O . THR A 1 82 ? 7.078 13.484 15.695 1 95.75 82 THR A O 1
ATOM 673 N N . MET A 1 83 ? 6.918 11.68 14.398 1 96 83 MET A N 1
ATOM 674 C CA . MET A 1 83 ? 5.484 11.812 14.172 1 96 83 MET A CA 1
ATOM 675 C C . MET A 1 83 ? 4.805 10.453 14.125 1 96 83 MET A C 1
ATOM 677 O O . MET A 1 83 ? 5.316 9.523 13.5 1 96 83 MET A O 1
ATOM 681 N N . SER A 1 84 ? 3.705 10.297 14.812 1 96 84 SER A N 1
ATOM 682 C CA . SER A 1 84 ? 2.955 9.047 14.844 1 96 84 SER A CA 1
ATOM 683 C C . SER A 1 84 ? 1.466 9.289 14.625 1 96 84 SER A C 1
ATOM 685 O O . SER A 1 84 ? 0.927 10.312 15.047 1 96 84 SER A O 1
ATOM 687 N N . ILE A 1 85 ? 0.852 8.352 14 1 96.06 85 ILE A N 1
ATOM 688 C CA . ILE A 1 85 ? -0.571 8.438 13.688 1 96.06 85 ILE A CA 1
ATOM 689 C C . ILE A 1 85 ? -1.322 7.297 14.367 1 96.06 85 ILE A C 1
ATOM 691 O O . ILE A 1 85 ? -0.918 6.137 14.273 1 96.06 85 ILE A O 1
ATOM 695 N N . PHE A 1 86 ? -2.371 7.66 15 1 94.31 86 PHE A N 1
ATOM 696 C CA . PHE A 1 86 ? -3.232 6.676 15.648 1 94.31 86 PHE A CA 1
ATOM 697 C C . PHE A 1 86 ? -4.668 6.809 15.156 1 94.31 86 PHE A C 1
ATOM 699 O O . PHE A 1 86 ? -5.176 7.918 14.984 1 94.31 86 PHE A O 1
ATOM 706 N N . THR A 1 87 ? -5.215 5.68 14.891 1 93.94 87 THR A N 1
ATOM 707 C CA . THR A 1 87 ? -6.598 5.656 14.43 1 93.94 87 THR A CA 1
ATOM 708 C C . THR A 1 87 ? -7.48 4.898 15.414 1 93.94 87 THR A C 1
ATOM 710 O O . THR A 1 87 ? -7.129 3.805 15.859 1 93.94 87 THR A O 1
ATOM 713 N N . GLU A 1 88 ? -8.523 5.512 15.727 1 89.44 88 GLU A N 1
ATOM 714 C CA . GLU A 1 88 ? -9.508 4.887 16.609 1 89.44 88 GLU A CA 1
ATOM 715 C C . GLU A 1 88 ? -10.875 4.824 15.938 1 89.44 88 GLU A C 1
ATOM 717 O O . GLU A 1 88 ? -11.438 5.855 15.57 1 89.44 88 GLU A O 1
ATOM 722 N N . PHE A 1 89 ? -11.359 3.59 15.883 1 86.88 89 PHE A N 1
ATOM 723 C CA . PHE A 1 89 ? -12.672 3.369 15.289 1 86.88 89 PHE A CA 1
ATOM 724 C C . PHE A 1 89 ? -13.734 3.229 16.375 1 86.88 89 PHE A C 1
ATOM 726 O O . PHE A 1 89 ? -13.703 2.283 17.156 1 86.88 89 PHE A O 1
ATOM 733 N N . SER A 1 90 ? -14.633 4.137 16.422 1 81.25 90 SER A N 1
ATOM 734 C CA . SER A 1 90 ? -15.75 4.035 17.344 1 81.25 90 SER A CA 1
ATOM 735 C C . SER A 1 90 ? -16.766 2.982 16.891 1 81.25 90 SER A C 1
ATOM 737 O O . SER A 1 90 ? -17.172 2.967 15.734 1 81.25 90 SER A O 1
ATOM 739 N N . PRO A 1 91 ? -17.125 2.131 17.797 1 79.06 91 PRO A N 1
ATOM 740 C CA . PRO A 1 91 ? -18.156 1.157 17.422 1 79.06 91 PRO A CA 1
ATOM 741 C C . PRO A 1 91 ? -19.469 1.817 16.984 1 79.06 91 PRO A C 1
ATOM 743 O O . PRO A 1 91 ? -20.266 1.194 16.281 1 79.06 91 PRO A O 1
ATOM 746 N N . MET A 1 92 ? -19.625 3.021 17.344 1 79.56 92 MET A N 1
ATOM 747 C CA . MET A 1 92 ? -20.844 3.754 16.969 1 79.56 92 MET A CA 1
ATOM 748 C C . MET A 1 92 ? -20.75 4.246 15.531 1 79.56 92 MET A C 1
ATOM 750 O O . MET A 1 92 ? -21.766 4.562 14.906 1 79.56 92 MET A O 1
ATOM 754 N N . ALA A 1 93 ? -19.609 4.215 15.102 1 82 93 ALA A N 1
ATOM 755 C CA . ALA A 1 93 ? -19.391 4.766 13.766 1 82 93 ALA A CA 1
ATOM 756 C C . ALA A 1 93 ? -19.812 3.762 12.688 1 82 93 ALA A C 1
ATOM 758 O O . ALA A 1 93 ? -20.219 4.152 11.594 1 82 93 ALA A O 1
ATOM 759 N N . ASP A 1 94 ? -19.609 2.545 12.961 1 79.38 94 ASP A N 1
ATOM 760 C CA . ASP A 1 94 ? -19.938 1.418 12.094 1 79.38 94 ASP A CA 1
ATOM 761 C C . ASP A 1 94 ? -20.047 0.123 12.891 1 79.38 94 ASP A C 1
ATOM 763 O O . ASP A 1 94 ? -19.172 -0.191 13.703 1 79.38 94 ASP A O 1
ATOM 767 N N . PRO A 1 95 ? -21.109 -0.53 12.688 1 70.94 95 PRO A N 1
ATOM 768 C CA . PRO A 1 95 ? -21.312 -1.754 13.469 1 70.94 95 PRO A CA 1
ATOM 769 C C . PRO A 1 95 ? -20.188 -2.768 13.281 1 70.94 95 PRO A C 1
ATOM 771 O O . PRO A 1 95 ? -19.984 -3.639 14.133 1 70.94 95 PRO A O 1
ATOM 774 N N . SER A 1 96 ? -19.453 -2.73 12.195 1 73 96 SER A N 1
ATOM 775 C CA . SER A 1 96 ? -18.391 -3.689 11.922 1 73 96 SER A CA 1
ATOM 776 C C . SER A 1 96 ? -17.141 -3.369 12.734 1 73 96 SER A C 1
ATOM 778 O O . SER A 1 96 ? -16.219 -4.188 12.828 1 73 96 SER A O 1
ATOM 780 N N . PHE A 1 97 ? -17.141 -2.277 13.367 1 75.19 97 PHE A N 1
ATOM 781 C CA . PHE A 1 97 ? -15.977 -1.868 14.133 1 75.19 97 PHE A CA 1
ATOM 782 C C . PHE A 1 97 ? -15.977 -2.508 15.516 1 75.19 97 PHE A C 1
ATOM 784 O O . PHE A 1 97 ? -17.016 -2.598 16.156 1 75.19 97 PHE A O 1
ATOM 791 N N . GLU A 1 98 ? -14.852 -3.105 15.859 1 68.06 98 GLU A N 1
ATOM 792 C CA . GLU A 1 98 ? -14.703 -3.719 17.172 1 68.06 98 GLU A CA 1
ATOM 793 C C . GLU A 1 98 ? -13.922 -2.814 18.125 1 68.06 98 GLU A C 1
ATOM 795 O O . GLU A 1 98 ? -13.109 -2.004 17.688 1 68.06 98 GLU A O 1
ATOM 800 N N . LEU A 1 99 ? -14.445 -2.986 19.438 1 63.41 99 LEU A N 1
ATOM 801 C CA . LEU A 1 99 ? -13.727 -2.229 20.453 1 63.41 99 LEU A CA 1
ATOM 802 C C . LEU A 1 99 ? -12.367 -2.859 20.75 1 63.41 99 LEU A C 1
ATOM 804 O O . LEU A 1 99 ? -12.234 -4.086 20.75 1 63.41 99 LEU A O 1
ATOM 808 N N . GLY A 1 100 ? -11.328 -1.999 21.047 1 57.88 100 GLY A N 1
ATOM 809 C CA . GLY A 1 100 ? -10.031 -2.498 21.469 1 57.88 100 GLY A CA 1
ATOM 810 C C . GLY A 1 100 ? -8.961 -2.35 20.406 1 57.88 100 GLY A C 1
ATOM 811 O O . GLY A 1 100 ? -8.734 -1.249 19.906 1 57.88 100 GLY A O 1
ATOM 812 N N . SER A 1 101 ? -8.469 -3.584 19.969 1 62.53 101 SER A N 1
ATOM 813 C CA . SER A 1 101 ? -7.344 -3.602 19.031 1 62.53 101 SER A CA 1
ATOM 814 C C . SER A 1 101 ? -7.777 -3.156 17.641 1 62.53 101 SER A C 1
ATOM 816 O O . SER A 1 101 ? -8.852 -3.539 17.172 1 62.53 101 SER A O 1
ATOM 818 N N . PRO A 1 102 ? -6.965 -2.334 17.141 1 64.38 102 PRO A N 1
ATOM 819 C CA . PRO A 1 102 ? -7.32 -1.835 15.82 1 64.38 102 PRO A CA 1
ATOM 820 C C . PRO A 1 102 ? -7.469 -2.953 14.789 1 64.38 102 PRO A C 1
ATOM 822 O O . PRO A 1 102 ? -6.594 -3.816 14.68 1 64.38 102 PRO A O 1
ATOM 825 N N . GLY A 1 103 ? -8.586 -2.996 14.258 1 72.25 103 GLY A N 1
ATOM 826 C CA . GLY A 1 103 ? -8.82 -3.936 13.172 1 72.25 103 GLY A CA 1
ATOM 827 C C . GLY A 1 103 ? -7.98 -3.643 11.938 1 72.25 103 GLY A C 1
ATOM 828 O O . GLY A 1 103 ? -7.262 -2.639 11.898 1 72.25 103 GLY A O 1
ATOM 829 N N . GLU A 1 104 ? -7.914 -4.445 10.992 1 74.69 104 GLU A N 1
ATOM 830 C CA . GLU A 1 104 ? -7.137 -4.355 9.766 1 74.69 104 GLU A CA 1
ATOM 831 C C . GLU A 1 104 ? -7.422 -3.055 9.023 1 74.69 104 GLU A C 1
ATOM 833 O O . GLU A 1 104 ? -6.504 -2.408 8.516 1 74.69 104 GLU A O 1
ATOM 838 N N . ALA A 1 105 ? -8.68 -2.639 9.086 1 81.56 105 ALA A N 1
ATOM 839 C CA . ALA A 1 105 ? -9.062 -1.416 8.391 1 81.56 105 ALA A CA 1
ATOM 840 C C . ALA A 1 105 ? -8.445 -0.188 9.055 1 81.56 105 ALA A C 1
ATOM 842 O O . ALA A 1 105 ? -8 0.736 8.375 1 81.56 105 ALA A O 1
ATOM 843 N N . ALA A 1 106 ? -8.438 -0.241 10.344 1 86.75 106 ALA A N 1
ATOM 844 C CA . ALA A 1 106 ? -7.859 0.876 11.086 1 86.75 106 ALA A CA 1
ATOM 845 C C . ALA A 1 106 ? -6.355 0.969 10.852 1 86.75 106 ALA A C 1
ATOM 847 O O . ALA A 1 106 ? -5.812 2.062 10.672 1 86.75 106 ALA A O 1
ATOM 848 N N . ILE A 1 107 ? -5.762 -0.111 10.844 1 84.44 107 ILE A N 1
ATOM 849 C CA . ILE A 1 107 ? -4.32 -0.168 10.625 1 84.44 107 ILE A CA 1
ATOM 850 C C . ILE A 1 107 ? -3.996 0.333 9.219 1 84.44 107 ILE A C 1
ATOM 852 O O . ILE A 1 107 ? -3.092 1.154 9.039 1 84.44 107 ILE A O 1
ATOM 856 N N . GLU A 1 108 ? -4.711 -0.095 8.297 1 87.44 108 GLU A N 1
ATOM 857 C CA . GLU A 1 108 ? -4.492 0.321 6.914 1 87.44 108 GLU A CA 1
ATOM 858 C C . GLU A 1 108 ? -4.734 1.818 6.746 1 87.44 108 GLU A C 1
ATOM 860 O O . GLU A 1 108 ? -3.99 2.494 6.031 1 87.44 108 GLU A O 1
ATOM 865 N N . LEU A 1 109 ? -5.773 2.252 7.395 1 93 109 LEU A N 1
ATOM 866 C CA . LEU A 1 109 ? -6.059 3.682 7.348 1 93 109 LEU A CA 1
ATOM 867 C C . LEU A 1 109 ? -4.887 4.488 7.902 1 93 109 LEU A C 1
ATOM 869 O O . LEU A 1 109 ? -4.43 5.441 7.27 1 93 109 LEU A O 1
ATOM 873 N N . GLY A 1 110 ? -4.461 4.07 9.008 1 93 110 GLY A N 1
ATOM 874 C CA . GLY A 1 110 ? -3.316 4.73 9.609 1 93 110 GLY A CA 1
ATOM 875 C C . GLY A 1 110 ? -2.09 4.73 8.719 1 93 110 GLY A C 1
ATOM 876 O O . GLY A 1 110 ? -1.41 5.754 8.586 1 93 110 GLY A O 1
ATOM 877 N N . ARG A 1 111 ? -1.881 3.664 8.117 1 89.19 111 ARG A N 1
ATOM 878 C CA . ARG A 1 111 ? -0.727 3.527 7.234 1 89.19 111 ARG A CA 1
ATOM 879 C C . ARG A 1 111 ? -0.844 4.457 6.035 1 89.19 111 ARG A C 1
ATOM 881 O O . ARG A 1 111 ? 0.141 5.07 5.617 1 89.19 111 ARG A O 1
ATOM 888 N N . MET A 1 112 ? -1.999 4.523 5.5 1 91.56 112 MET A N 1
ATOM 889 C CA . MET A 1 112 ? -2.227 5.367 4.332 1 91.56 112 MET A CA 1
ATOM 890 C C . MET A 1 112 ? -1.994 6.836 4.668 1 91.56 112 MET A C 1
ATOM 892 O O . MET A 1 112 ? -1.375 7.566 3.891 1 91.56 112 MET A O 1
ATOM 896 N N . ILE A 1 113 ? -2.455 7.215 5.781 1 95 113 ILE A N 1
ATOM 897 C CA . ILE A 1 113 ? -2.281 8.602 6.211 1 95 113 ILE A CA 1
ATOM 898 C C . ILE A 1 113 ? -0.806 8.867 6.5 1 95 113 ILE A C 1
ATOM 900 O O . ILE A 1 113 ? -0.269 9.906 6.105 1 95 113 ILE A O 1
ATOM 904 N N . ASP A 1 114 ? -0.203 7.918 7.113 1 93.88 114 ASP A N 1
ATOM 905 C CA . ASP A 1 114 ? 1.213 8.031 7.449 1 93.88 114 ASP A CA 1
ATOM 906 C C . ASP A 1 114 ? 2.066 8.18 6.191 1 93.88 114 ASP A C 1
ATOM 908 O O . ASP A 1 114 ? 2.982 9 6.148 1 93.88 114 ASP A O 1
ATOM 912 N N . ARG A 1 115 ? 1.781 7.426 5.262 1 88.31 115 ARG A N 1
ATOM 913 C CA . ARG A 1 115 ? 2.518 7.473 4.004 1 88.31 115 ARG A CA 1
ATOM 914 C C . ARG A 1 115 ? 2.377 8.836 3.338 1 88.31 115 ARG A C 1
ATOM 916 O O . ARG A 1 115 ? 3.338 9.359 2.768 1 88.31 115 ARG A O 1
ATOM 923 N N . GLY A 1 116 ? 1.276 9.375 3.432 1 89.5 116 GLY A N 1
ATOM 924 C CA . GLY A 1 116 ? 1.035 10.68 2.834 1 89.5 116 GLY A CA 1
ATOM 925 C C . GLY A 1 116 ? 1.679 11.812 3.604 1 89.5 116 GLY A C 1
ATOM 926 O O . GLY A 1 116 ? 2.148 12.789 3.01 1 89.5 116 GLY A O 1
ATOM 927 N N . LEU A 1 117 ? 1.777 11.688 4.895 1 92.25 117 LEU A N 1
ATOM 928 C CA . LEU A 1 117 ? 2.254 12.789 5.73 1 92.25 117 LEU A CA 1
ATOM 929 C C . LEU A 1 117 ? 3.736 12.625 6.051 1 92.25 117 LEU A C 1
ATOM 931 O O . LEU A 1 117 ? 4.574 13.352 5.512 1 92.25 117 LEU A O 1
ATOM 935 N N . ARG A 1 118 ? 4.012 11.594 6.77 1 89.19 118 ARG A N 1
ATOM 936 C CA . ARG A 1 118 ? 5.391 11.359 7.172 1 89.19 118 ARG A CA 1
ATOM 937 C C . ARG A 1 118 ? 6.234 10.883 5.992 1 89.19 118 ARG A C 1
ATOM 939 O O . ARG A 1 118 ? 7.344 11.383 5.777 1 89.19 118 ARG A O 1
ATOM 946 N N . GLY A 1 119 ? 5.656 10.039 5.25 1 86.69 119 GLY A N 1
ATOM 947 C CA . GLY A 1 119 ? 6.387 9.469 4.129 1 86.69 119 GLY A CA 1
ATOM 948 C C . GLY A 1 119 ? 6.746 10.492 3.07 1 86.69 119 GLY A C 1
ATOM 949 O O . GLY A 1 119 ? 7.766 10.359 2.389 1 86.69 119 GLY A O 1
ATOM 950 N N . SER A 1 120 ? 5.949 11.422 2.943 1 86.75 120 SER A N 1
ATOM 951 C CA . SER A 1 120 ? 6.199 12.453 1.941 1 86.75 120 SER A CA 1
ATOM 952 C C . SER A 1 120 ? 6.992 13.617 2.529 1 86.75 120 SER A C 1
ATOM 954 O O . SER A 1 120 ? 7.293 14.586 1.83 1 86.75 120 SER A O 1
ATOM 956 N N . ARG A 1 121 ? 7.277 13.602 3.816 1 88.12 121 ARG A N 1
ATOM 957 C CA . ARG A 1 121 ? 8.016 14.633 4.539 1 88.12 121 ARG A CA 1
ATOM 958 C C . ARG A 1 121 ? 7.289 15.969 4.488 1 88.12 121 ARG A C 1
ATOM 960 O O . ARG A 1 121 ? 7.898 17 4.203 1 88.12 121 ARG A O 1
ATOM 967 N N . ALA A 1 122 ? 6.023 15.883 4.727 1 92.81 122 ALA A N 1
ATOM 968 C CA . ALA A 1 122 ? 5.195 17.094 4.707 1 92.81 122 ALA A CA 1
ATOM 969 C C . ALA A 1 122 ? 5.559 18.031 5.855 1 92.81 122 ALA A C 1
ATOM 971 O O . ALA A 1 122 ? 5.551 19.25 5.699 1 92.81 122 ALA A O 1
ATOM 972 N N . VAL A 1 123 ? 5.926 17.484 6.98 1 94.62 123 VAL A N 1
ATOM 973 C CA . VAL A 1 123 ? 6.281 18.25 8.172 1 94.62 123 VAL A CA 1
ATOM 974 C C . VAL A 1 123 ? 7.801 18.297 8.312 1 94.62 123 VAL A C 1
ATOM 976 O O . VAL A 1 123 ? 8.484 17.297 8.094 1 94.62 123 VAL A O 1
ATOM 979 N N . ASP A 1 124 ? 8.297 19.422 8.742 1 95.62 124 ASP A N 1
ATOM 980 C CA . ASP A 1 124 ? 9.727 19.578 8.953 1 95.62 124 ASP A CA 1
ATOM 981 C C . ASP A 1 124 ? 10.164 18.938 10.266 1 95.62 124 ASP A C 1
ATOM 983 O O . ASP A 1 124 ? 10.156 19.594 11.312 1 95.62 124 ASP A O 1
ATOM 987 N N . MET A 1 125 ? 10.75 17.828 10.133 1 95.5 125 MET A N 1
ATOM 988 C CA . MET A 1 125 ? 11.109 17.062 11.328 1 95.5 125 MET A CA 1
ATOM 989 C C . MET A 1 125 ? 12.328 17.656 12.008 1 95.5 125 MET A C 1
ATOM 991 O O . MET A 1 125 ? 12.516 17.5 13.219 1 95.5 125 MET A O 1
ATOM 995 N N . GLU A 1 126 ? 13.172 18.312 11.305 1 95.5 126 GLU A N 1
ATOM 996 C CA . GLU A 1 126 ? 14.375 18.906 11.867 1 95.5 126 GLU A CA 1
ATOM 997 C C . GLU A 1 126 ? 14.039 20.078 12.781 1 95.5 126 GLU A C 1
ATOM 999 O O . GLU A 1 126 ? 14.727 20.312 13.773 1 95.5 126 GLU A O 1
ATOM 1004 N N . SER A 1 127 ? 13.023 20.75 12.438 1 95.5 127 SER A N 1
ATOM 1005 C CA . SER A 1 127 ? 12.594 21.906 13.234 1 95.5 127 SER A CA 1
ATOM 1006 C C . SER A 1 127 ? 12.062 21.469 14.594 1 95.5 127 SER A C 1
ATOM 1008 O O . SER A 1 127 ? 11.891 22.297 15.492 1 95.5 127 SER A O 1
ATOM 1010 N N . LEU A 1 128 ? 11.906 20.172 14.797 1 96.69 128 LEU A N 1
ATOM 1011 C CA . LEU A 1 128 ? 11.352 19.641 16.047 1 96.69 128 LEU A CA 1
ATOM 1012 C C . LEU A 1 128 ? 12.469 19.281 17.016 1 96.69 128 LEU A C 1
ATOM 1014 O O . LEU A 1 128 ? 12.203 18.844 18.141 1 96.69 128 LEU A O 1
ATOM 1018 N N . CYS A 1 129 ? 13.656 19.562 16.594 1 96.5 129 CYS A N 1
ATOM 1019 C CA . CYS A 1 129 ? 14.797 19.297 17.469 1 96.5 129 CYS A CA 1
ATOM 1020 C C . CYS A 1 129 ? 14.945 20.406 18.5 1 96.5 129 CYS A C 1
ATOM 1022 O O . CYS A 1 129 ? 15 21.594 18.156 1 96.5 129 CYS A O 1
ATOM 1024 N N . VAL A 1 130 ? 14.992 20.062 19.75 1 95.12 130 VAL A N 1
ATOM 1025 C CA . VAL A 1 130 ? 15.164 21.016 20.844 1 95.12 130 VAL A CA 1
ATOM 1026 C C . VAL A 1 130 ? 16.609 21.016 21.312 1 95.12 130 VAL A C 1
ATOM 1028 O O . VAL A 1 130 ? 17.25 22.062 21.406 1 95.12 130 VAL A O 1
ATOM 1031 N N . LEU A 1 131 ? 17.047 19.875 21.672 1 93.81 131 LEU A N 1
ATOM 1032 C CA . LEU A 1 131 ? 18.438 19.641 22.031 1 93.81 131 LEU A CA 1
ATOM 1033 C C . LEU A 1 131 ? 19 18.422 21.297 1 93.81 131 LEU A C 1
ATOM 1035 O O . LEU A 1 131 ? 18.578 17.297 21.547 1 93.81 131 LEU A O 1
ATOM 1039 N N . ALA A 1 132 ? 19.984 18.672 20.438 1 90.81 132 ALA A N 1
ATOM 1040 C CA . ALA A 1 132 ? 20.531 17.656 19.547 1 90.81 132 ALA A CA 1
ATOM 1041 C C . ALA A 1 132 ? 20.938 16.406 20.344 1 90.81 132 ALA A C 1
ATOM 1043 O O . ALA A 1 132 ? 21.672 16.516 21.328 1 90.81 132 ALA A O 1
ATOM 1044 N N . GLY A 1 133 ? 20.406 15.305 19.906 1 92.81 133 GLY A N 1
ATOM 1045 C CA . GLY A 1 133 ? 20.766 14.016 20.484 1 92.81 133 GLY A CA 1
ATOM 1046 C C . GLY A 1 133 ? 20.094 13.75 21.828 1 92.81 133 GLY A C 1
ATOM 1047 O O . GLY A 1 133 ? 20.219 12.664 22.375 1 92.81 133 GLY A O 1
ATOM 1048 N N . LYS A 1 134 ? 19.422 14.672 22.344 1 94.06 134 LYS A N 1
ATOM 1049 C CA . LYS A 1 134 ? 18.891 14.508 23.703 1 94.06 134 LYS A CA 1
ATOM 1050 C C . LYS A 1 134 ? 17.375 14.625 23.719 1 94.06 134 LYS A C 1
ATOM 1052 O O . LYS A 1 134 ? 16.672 13.727 24.203 1 94.06 134 LYS A O 1
ATOM 1057 N N . LEU A 1 135 ? 16.891 15.805 23.172 1 96.38 135 LEU A N 1
ATOM 1058 C CA . LEU A 1 135 ? 15.445 16.047 23.281 1 96.38 135 LEU A CA 1
ATOM 1059 C C . LEU A 1 135 ? 14.891 16.562 21.953 1 96.38 135 LEU A C 1
ATOM 1061 O O . LEU A 1 135 ? 15.414 17.516 21.375 1 96.38 135 LEU A O 1
ATOM 1065 N N . VAL A 1 136 ? 13.828 15.906 21.516 1 97.44 136 VAL A N 1
ATOM 1066 C CA . VAL A 1 136 ? 13.102 16.344 20.328 1 97.44 136 VAL A CA 1
ATOM 1067 C C . VAL A 1 136 ? 11.602 16.281 20.594 1 97.44 136 VAL A C 1
ATOM 1069 O O . VAL A 1 136 ? 11.148 15.57 21.484 1 97.44 136 VAL A O 1
ATOM 1072 N N . TRP A 1 137 ? 10.836 17.078 19.844 1 97.44 137 TRP A N 1
ATOM 1073 C CA . TRP A 1 137 ? 9.375 16.984 19.922 1 97.44 137 TRP A CA 1
ATOM 1074 C C . TRP A 1 137 ? 8.867 15.766 19.172 1 97.44 137 TRP A C 1
ATOM 1076 O O . TRP A 1 137 ? 9.281 15.508 18.031 1 97.44 137 TRP A O 1
ATOM 1086 N N . ALA A 1 138 ? 8.031 14.961 19.812 1 98 138 ALA A N 1
ATOM 1087 C CA . ALA A 1 138 ? 7.246 13.906 19.172 1 98 138 ALA A CA 1
ATOM 1088 C C . ALA A 1 138 ? 5.809 14.359 18.922 1 98 138 ALA A C 1
ATOM 1090 O O . ALA A 1 138 ? 5.07 14.641 19.875 1 98 138 ALA A O 1
ATOM 1091 N N . ILE A 1 139 ? 5.434 14.406 17.688 1 97.75 139 ILE A N 1
ATOM 1092 C CA . ILE A 1 139 ? 4.086 14.812 17.312 1 97.75 139 ILE A CA 1
ATOM 1093 C C . ILE A 1 139 ? 3.18 13.586 17.219 1 97.75 139 ILE A C 1
ATOM 1095 O O . ILE A 1 139 ? 3.547 12.586 16.609 1 97.75 139 ILE A O 1
ATOM 1099 N N . ARG A 1 140 ? 2.102 13.703 17.844 1 97.81 140 ARG A N 1
ATOM 1100 C CA . ARG A 1 140 ? 1.12 12.625 17.812 1 97.81 140 ARG A CA 1
ATOM 1101 C C . ARG A 1 140 ? -0.186 13.086 17.172 1 97.81 140 ARG A C 1
ATOM 1103 O O . ARG A 1 140 ? -0.721 14.133 17.531 1 97.81 140 ARG A O 1
ATOM 1110 N N . ILE A 1 141 ? -0.67 12.289 16.234 1 98 141 ILE A N 1
ATOM 1111 C CA . ILE A 1 141 ? -1.926 12.578 15.547 1 98 141 ILE A CA 1
ATOM 1112 C C . ILE A 1 141 ? -2.949 11.492 15.867 1 98 141 ILE A C 1
ATOM 1114 O O . ILE A 1 141 ? -2.746 10.32 15.539 1 98 141 ILE A O 1
ATOM 1118 N N . ASP A 1 142 ? -4.023 11.898 16.5 1 97.25 142 ASP A N 1
ATOM 1119 C CA . ASP A 1 142 ? -5.105 10.977 16.844 1 97.25 142 ASP A CA 1
ATOM 1120 C C . ASP A 1 142 ? -6.32 11.203 15.945 1 97.25 142 ASP A C 1
ATOM 1122 O O . ASP A 1 142 ? -6.934 12.273 15.977 1 97.25 142 ASP A O 1
ATOM 1126 N N . LEU A 1 143 ? -6.656 10.141 15.25 1 97.25 143 LEU A N 1
ATOM 1127 C CA . LEU A 1 143 ? -7.824 10.18 14.375 1 97.25 143 LEU A CA 1
ATOM 1128 C C . LEU A 1 143 ? -8.969 9.367 14.969 1 97.25 143 LEU A C 1
ATOM 1130 O O . LEU A 1 143 ? -8.852 8.148 15.141 1 97.25 143 LEU A O 1
ATOM 1134 N N . HIS A 1 144 ? -10.062 10.062 15.211 1 95.81 144 HIS A N 1
ATOM 1135 C CA . HIS A 1 144 ? -11.266 9.422 15.727 1 95.81 144 HIS A CA 1
ATOM 1136 C C . HIS A 1 144 ? -12.359 9.375 14.664 1 95.81 144 HIS A C 1
ATOM 1138 O O . HIS A 1 144 ? -12.891 10.414 14.273 1 95.81 144 HIS A O 1
ATOM 1144 N N . ILE A 1 145 ? -12.695 8.141 14.297 1 95.75 145 ILE A N 1
ATOM 1145 C CA . ILE A 1 145 ? -13.773 7.98 13.328 1 95.75 145 ILE A CA 1
ATOM 1146 C C . ILE A 1 145 ? -15.125 7.992 14.047 1 95.75 145 ILE A C 1
ATOM 1148 O O . ILE A 1 145 ? -15.43 7.086 14.828 1 95.75 145 ILE A O 1
ATOM 1152 N N . LEU A 1 146 ? -15.922 8.961 13.742 1 94.5 146 LEU A N 1
ATOM 1153 C CA . LEU A 1 146 ? -17.203 9.141 14.414 1 94.5 146 LEU A CA 1
ATOM 1154 C C . LEU A 1 146 ? -18.328 8.508 13.609 1 94.5 146 LEU A C 1
ATOM 1156 O O . LEU A 1 146 ? -19.234 7.879 14.172 1 94.5 146 LEU A O 1
ATOM 1160 N N . ASP A 1 147 ? -18.344 8.727 12.297 1 95.62 147 ASP A N 1
ATOM 1161 C CA . ASP A 1 147 ? -19.312 8.164 11.367 1 95.62 147 ASP A CA 1
ATOM 1162 C C . ASP A 1 147 ? -18.641 7.688 10.086 1 95.62 147 ASP A C 1
ATOM 1164 O O . ASP A 1 147 ? -17.812 8.398 9.516 1 95.62 147 ASP A O 1
ATOM 1168 N N . ASN A 1 148 ? -19.062 6.488 9.672 1 94.75 148 ASN A N 1
ATOM 1169 C CA . ASN A 1 148 ? -18.5 5.938 8.445 1 94.75 148 ASN A CA 1
ATOM 1170 C C . ASN A 1 148 ? -19.5 5.949 7.309 1 94.75 148 ASN A C 1
ATOM 1172 O O . ASN A 1 148 ? -20.312 5.023 7.172 1 94.75 148 ASN A O 1
ATOM 1176 N N . GLY A 1 149 ? -19.438 6.973 6.531 1 95.5 149 GLY A N 1
ATOM 1177 C CA . GLY A 1 149 ? -20.25 7.055 5.324 1 95.5 149 GLY A CA 1
ATOM 1178 C C . GLY A 1 149 ? -19.469 6.73 4.062 1 95.5 149 GLY A C 1
ATOM 1179 O O . GLY A 1 149 ? -19.906 7.066 2.959 1 95.5 149 GLY A O 1
ATOM 1180 N N . GLY A 1 150 ? -18.312 6.23 4.23 1 96.19 150 GLY A N 1
ATOM 1181 C CA . GLY A 1 150 ? -17.438 5.91 3.111 1 96.19 150 GLY A CA 1
ATOM 1182 C C . GLY A 1 150 ? -16.266 6.867 2.969 1 96.19 150 GLY A C 1
ATOM 1183 O O . GLY A 1 150 ? -16.266 7.941 3.576 1 96.19 150 GLY A O 1
ATOM 1184 N N . ASN A 1 151 ? -15.273 6.344 2.316 1 97.44 151 ASN A N 1
ATOM 1185 C CA . ASN A 1 151 ? -14.086 7.125 1.979 1 97.44 151 ASN A CA 1
ATOM 1186 C C . ASN A 1 151 ? -13.43 7.719 3.225 1 97.44 151 ASN A C 1
ATOM 1188 O O . ASN A 1 151 ? -13.164 8.922 3.279 1 97.44 151 ASN A O 1
ATOM 1192 N N . LEU A 1 152 ? -13.141 6.938 4.113 1 96.94 152 LEU A N 1
ATOM 1193 C CA . LEU A 1 152 ? -12.516 7.328 5.375 1 96.94 152 LEU A CA 1
ATOM 1194 C C . LEU A 1 152 ? -11.133 7.914 5.141 1 96.94 152 LEU A C 1
ATOM 1196 O O . LEU A 1 152 ? -10.695 8.812 5.867 1 96.94 152 LEU A O 1
ATOM 1200 N N . ILE A 1 153 ? -10.461 7.488 4.141 1 97.44 153 ILE A N 1
ATOM 1201 C CA . ILE A 1 153 ? -9.078 7.887 3.895 1 97.44 153 ILE A CA 1
ATOM 1202 C C . ILE A 1 153 ? -9.016 9.383 3.592 1 97.44 153 ILE A C 1
ATOM 1204 O O . ILE A 1 153 ? -8.258 10.125 4.223 1 97.44 153 ILE A O 1
ATOM 1208 N N . ASP A 1 154 ? -9.82 9.789 2.682 1 98.44 154 ASP A N 1
ATOM 1209 C CA . ASP A 1 154 ? -9.812 11.195 2.295 1 98.44 154 ASP A CA 1
ATOM 1210 C C . ASP A 1 154 ? -10.227 12.094 3.459 1 98.44 154 ASP A C 1
ATOM 1212 O O . ASP A 1 154 ? -9.617 13.133 3.703 1 98.44 154 ASP A O 1
ATOM 1216 N N . ALA A 1 155 ? -11.266 11.672 4.125 1 98.5 155 ALA A N 1
ATOM 1217 C CA . ALA A 1 155 ? -11.766 12.461 5.254 1 98.5 155 ALA A CA 1
ATOM 1218 C C . ALA A 1 155 ? -10.703 12.57 6.352 1 98.5 155 ALA A C 1
ATOM 1220 O O . ALA A 1 155 ? -10.461 13.656 6.879 1 98.5 155 ALA A O 1
ATOM 1221 N N . ALA A 1 156 ? -10.117 11.461 6.684 1 98.38 156 ALA A N 1
ATOM 1222 C CA . ALA A 1 156 ? -9.094 11.43 7.723 1 98.38 156 ALA A CA 1
ATOM 1223 C C . ALA A 1 156 ? -7.867 12.234 7.309 1 98.38 156 ALA A C 1
ATOM 1225 O O . ALA A 1 156 ? -7.238 12.891 8.141 1 98.38 156 ALA A O 1
ATOM 1226 N N . ASN A 1 157 ? -7.496 12.117 6.074 1 98.25 157 ASN A N 1
ATOM 1227 C CA . ASN A 1 157 ? -6.375 12.891 5.543 1 98.25 157 ASN A CA 1
ATOM 1228 C C . ASN A 1 157 ? -6.59 14.391 5.727 1 98.25 157 ASN A C 1
ATOM 1230 O O . ASN A 1 157 ? -5.707 15.086 6.234 1 98.25 157 ASN A O 1
ATOM 1234 N N . VAL A 1 158 ? -7.746 14.875 5.363 1 98.44 158 VAL A N 1
ATOM 1235 C CA . VAL A 1 158 ? -8.078 16.297 5.484 1 98.44 158 VAL A CA 1
ATOM 1236 C C . VAL A 1 158 ? -8.094 16.688 6.957 1 98.44 158 VAL A C 1
ATOM 1238 O O . VAL A 1 158 ? -7.586 17.75 7.324 1 98.44 158 VAL A O 1
ATOM 1241 N N . ALA A 1 159 ? -8.664 15.852 7.77 1 98.62 159 ALA A N 1
ATOM 1242 C CA . ALA A 1 159 ? -8.719 16.141 9.203 1 98.62 159 ALA A CA 1
ATOM 1243 C C . ALA A 1 159 ? -7.32 16.281 9.789 1 98.62 159 ALA A C 1
ATOM 1245 O O . ALA A 1 159 ? -7.055 17.203 10.562 1 98.62 159 ALA A O 1
ATOM 1246 N N . ALA A 1 160 ? -6.48 15.406 9.445 1 98.44 160 ALA A N 1
ATOM 1247 C CA . ALA A 1 160 ? -5.109 15.422 9.945 1 98.44 160 ALA A CA 1
ATOM 1248 C C . ALA A 1 160 ? -4.379 16.688 9.508 1 98.44 160 ALA A C 1
ATOM 1250 O O . ALA A 1 160 ? -3.736 17.359 10.312 1 98.44 160 ALA A O 1
ATOM 1251 N N . LEU A 1 161 ? -4.477 17 8.258 1 97.81 161 LEU A N 1
ATOM 1252 C CA . LEU A 1 161 ? -3.799 18.172 7.715 1 97.81 161 LEU A CA 1
ATOM 1253 C C . LEU A 1 161 ? -4.32 19.453 8.359 1 97.81 161 LEU A C 1
ATOM 1255 O O . LEU A 1 161 ? -3.537 20.312 8.742 1 97.81 161 LEU A O 1
ATOM 1259 N N . ALA A 1 162 ? -5.648 19.562 8.461 1 98.31 162 ALA A N 1
ATOM 1260 C CA . ALA A 1 162 ? -6.258 20.734 9.078 1 98.31 162 ALA A CA 1
ATOM 1261 C C . ALA A 1 162 ? -5.797 20.891 10.523 1 98.31 162 ALA A C 1
ATOM 1263 O O . ALA A 1 162 ? -5.438 22 10.953 1 98.31 162 ALA A O 1
ATOM 1264 N N . ALA A 1 163 ? -5.805 19.828 11.227 1 98.31 163 ALA A N 1
ATOM 1265 C CA . ALA A 1 163 ? -5.387 19.859 12.625 1 98.31 163 ALA A CA 1
ATOM 1266 C C . ALA A 1 163 ? -3.91 20.234 12.75 1 98.31 163 ALA A C 1
ATOM 1268 O O . ALA A 1 163 ? -3.535 21.047 13.602 1 98.31 163 ALA A O 1
ATOM 1269 N N . LEU A 1 164 ? -3.109 19.688 11.922 1 97.81 164 LEU A N 1
ATOM 1270 C CA . LEU A 1 164 ? -1.675 19.953 11.938 1 97.81 164 LEU A CA 1
ATOM 1271 C C . LEU A 1 164 ? -1.392 21.438 11.688 1 97.81 164 LEU A C 1
ATOM 1273 O O . LEU A 1 164 ? -0.525 22.031 12.336 1 97.81 164 LEU A O 1
ATOM 1277 N N . LEU A 1 165 ? -2.125 22.031 10.805 1 97.44 165 LEU A N 1
ATOM 1278 C CA . LEU A 1 165 ? -1.893 23.406 10.406 1 97.44 165 LEU A CA 1
ATOM 1279 C C . LEU A 1 165 ? -2.295 24.375 11.516 1 97.44 165 LEU A C 1
ATOM 1281 O O . LEU A 1 165 ? -1.842 25.516 11.539 1 97.44 165 LEU A O 1
ATOM 1285 N N . THR A 1 166 ? -3.137 23.953 12.414 1 97.44 166 THR A N 1
ATOM 1286 C CA . THR A 1 166 ? -3.592 24.844 13.484 1 97.44 166 THR A CA 1
ATOM 1287 C C . THR A 1 166 ? -2.869 24.531 14.789 1 97.44 166 THR A C 1
ATOM 1289 O O . THR A 1 166 ? -3.012 25.25 15.773 1 97.44 166 THR A O 1
ATOM 1292 N N . PHE A 1 167 ? -2.143 23.484 14.75 1 97.69 167 PHE A N 1
ATOM 1293 C CA . PHE A 1 167 ? -1.41 23.109 15.945 1 97.69 167 PHE A CA 1
ATOM 1294 C C . PHE A 1 167 ? -0.258 24.062 16.203 1 97.69 167 PHE A C 1
ATOM 1296 O O . PHE A 1 167 ? 0.362 24.562 15.266 1 97.69 167 PHE A O 1
ATOM 1303 N N . ARG A 1 168 ? -0.009 24.203 17.531 1 95.75 168 ARG A N 1
ATOM 1304 C CA . ARG A 1 168 ? 1.125 25 17.984 1 95.75 168 ARG A CA 1
ATOM 1305 C C . ARG A 1 168 ? 1.901 24.281 19.078 1 95.75 168 ARG A C 1
ATOM 1307 O O . ARG A 1 168 ? 1.319 23.828 20.078 1 95.75 168 ARG A O 1
ATOM 1314 N N . ARG A 1 169 ? 3.127 24.172 18.844 1 94.75 169 ARG A N 1
ATOM 1315 C CA . ARG A 1 169 ? 3.949 23.547 19.875 1 94.75 169 ARG A CA 1
ATOM 1316 C C . ARG A 1 169 ? 4.477 24.578 20.859 1 94.75 169 ARG A C 1
ATOM 1318 O O . ARG A 1 169 ? 4.75 25.719 20.484 1 94.75 169 ARG A O 1
ATOM 1325 N N . PRO A 1 170 ? 4.656 24.172 22.125 1 93.5 170 PRO A N 1
ATOM 1326 C CA . PRO A 1 170 ? 5.215 25.109 23.094 1 93.5 170 PRO A CA 1
ATOM 1327 C C . PRO A 1 170 ? 6.629 25.562 22.734 1 93.5 170 PRO A C 1
ATOM 1329 O O . PRO A 1 170 ? 7.391 24.797 22.141 1 93.5 170 PRO A O 1
ATOM 1332 N N . GLU A 1 171 ? 6.898 26.719 23.141 1 93.06 171 GLU A N 1
ATOM 1333 C CA . GLU A 1 171 ? 8.25 27.234 22.953 1 93.06 171 GLU A CA 1
ATOM 1334 C C . GLU A 1 171 ? 9.18 26.781 24.078 1 93.06 171 GLU A C 1
ATOM 1336 O O . GLU A 1 171 ? 8.766 26.672 25.234 1 93.06 171 GLU A O 1
ATOM 1341 N N . CYS A 1 172 ? 10.391 26.484 23.672 1 92.06 172 CYS A N 1
ATOM 1342 C CA . CYS A 1 172 ? 11.375 26.016 24.641 1 92.06 172 CYS A CA 1
ATOM 1343 C C . CYS A 1 172 ? 12.609 26.906 24.641 1 92.06 172 CYS A C 1
ATOM 1345 O O . CYS A 1 172 ? 12.938 27.516 23.625 1 92.06 172 CYS A O 1
ATOM 1347 N N . SER A 1 173 ? 13.188 27.047 25.844 1 90.19 173 SER A N 1
ATOM 1348 C CA . SER A 1 173 ? 14.477 27.719 26 1 90.19 173 SER A CA 1
ATOM 1349 C C . SER A 1 173 ? 15.469 26.812 26.734 1 90.19 173 SER A C 1
ATOM 1351 O O . SER A 1 173 ? 15.078 25.906 27.453 1 90.19 173 SER A O 1
ATOM 1353 N N . LEU A 1 174 ? 16.703 27.047 26.344 1 87.94 174 LEU A N 1
ATOM 1354 C CA . LEU A 1 174 ? 17.75 26.328 27.047 1 87.94 174 LEU A CA 1
ATOM 1355 C C . LEU A 1 174 ? 18.25 27.125 28.25 1 87.94 174 LEU A C 1
ATOM 1357 O O . LEU A 1 174 ? 18.469 28.328 28.141 1 87.94 174 LEU A O 1
ATOM 1361 N N . GLY A 1 175 ? 18.219 26.469 29.375 1 83.31 175 GLY A N 1
ATOM 1362 C CA . GLY A 1 175 ? 18.703 27.094 30.594 1 83.31 175 GLY A CA 1
ATOM 1363 C C . GLY A 1 175 ? 19.688 26.219 31.344 1 83.31 175 GLY A C 1
ATOM 1364 O O . GLY A 1 175 ? 20.188 25.219 30.812 1 83.31 175 GLY A O 1
ATOM 1365 N N . GLY A 1 176 ? 20 26.703 32.406 1 80.62 176 GLY A N 1
ATOM 1366 C CA . GLY A 1 176 ? 20.906 25.984 33.281 1 80.62 176 GLY A CA 1
ATOM 1367 C C . GLY A 1 176 ? 22.359 26.406 33.125 1 80.62 176 GLY A C 1
ATOM 1368 O O . GLY A 1 176 ? 22.688 27.125 32.188 1 80.62 176 GLY A O 1
ATOM 1369 N N . GLU A 1 177 ? 23.234 25.953 34 1 82.31 177 GLU A N 1
ATOM 1370 C CA . GLU A 1 177 ? 24.641 26.312 34.062 1 82.31 177 GLU A CA 1
ATOM 1371 C C . GLU A 1 177 ? 25.359 25.875 32.781 1 82.31 177 GLU A C 1
ATOM 1373 O O . GLU A 1 177 ? 26.219 26.594 32.25 1 82.31 177 GLU A O 1
ATOM 1378 N N . ASN A 1 178 ? 24.953 24.766 32.25 1 83.12 178 ASN A N 1
ATOM 1379 C CA . ASN A 1 178 ? 25.641 24.25 31.078 1 83.12 178 ASN A CA 1
ATOM 1380 C C . ASN A 1 178 ? 24.797 24.438 29.812 1 83.12 178 ASN A C 1
ATOM 1382 O O . ASN A 1 178 ? 25.172 23.969 28.75 1 83.12 178 ASN A O 1
ATOM 1386 N N . GLY A 1 179 ? 23.703 25.094 29.969 1 79 179 GLY A N 1
ATOM 1387 C CA . GLY A 1 179 ? 22.859 25.375 28.812 1 79 179 GLY A CA 1
ATOM 1388 C C . GLY A 1 179 ? 22.172 24.141 28.266 1 79 179 GLY A C 1
ATOM 1389 O O . GLY A 1 179 ? 21.828 24.094 27.078 1 79 179 GLY A O 1
ATOM 1390 N N . GLN A 1 180 ? 22.062 23.141 29.078 1 82.88 180 GLN A N 1
ATOM 1391 C CA . GLN A 1 180 ? 21.531 21.875 28.578 1 82.88 180 GLN A CA 1
ATOM 1392 C C . GLN A 1 180 ? 20.172 21.562 29.203 1 82.88 180 GLN A C 1
ATOM 1394 O O . GLN A 1 180 ? 19.578 20.531 28.922 1 82.88 180 GLN A O 1
ATOM 1399 N N . GLU A 1 181 ? 19.672 22.469 29.969 1 88.19 181 GLU A N 1
ATOM 1400 C CA . GLU A 1 181 ? 18.375 22.281 30.594 1 88.19 181 GLU A CA 1
ATOM 1401 C C . GLU A 1 181 ? 17.266 22.906 29.766 1 88.19 181 GLU A C 1
ATOM 1403 O O . GLU A 1 181 ? 17.312 24.109 29.469 1 88.19 181 GLU A O 1
ATOM 1408 N N . VAL A 1 182 ? 16.344 22.125 29.422 1 91.69 182 VAL A N 1
ATOM 1409 C CA . VAL A 1 182 ? 15.266 22.609 28.562 1 91.69 182 VAL A CA 1
ATOM 1410 C C . VAL A 1 182 ? 14.102 23.094 29.422 1 91.69 182 VAL A C 1
ATOM 1412 O O . VAL A 1 182 ? 13.625 22.375 30.312 1 91.69 182 VAL A O 1
ATOM 1415 N N . VAL A 1 183 ? 13.727 24.344 29.172 1 91.75 183 VAL A N 1
ATOM 1416 C CA . VAL A 1 183 ? 12.562 24.922 29.844 1 91.75 183 VAL A CA 1
ATOM 1417 C C . VAL A 1 183 ? 11.43 25.109 28.828 1 91.75 183 VAL A C 1
ATOM 1419 O O . VAL A 1 183 ? 11.586 25.828 27.844 1 91.75 183 VAL A O 1
ATOM 1422 N N . VAL A 1 184 ? 10.344 24.484 29.172 1 93.19 184 VAL A N 1
ATOM 1423 C CA . VAL A 1 184 ? 9.164 24.625 28.328 1 93.19 184 VAL A CA 1
ATOM 1424 C C . VAL A 1 184 ? 8.297 25.781 28.844 1 93.19 184 VAL A C 1
ATOM 1426 O O . VAL A 1 184 ? 7.871 25.766 30 1 93.19 184 VAL A O 1
ATOM 1429 N N . HIS A 1 185 ? 8.023 26.688 27.953 1 93.19 185 HIS A N 1
ATOM 1430 C CA . HIS A 1 185 ? 7.262 27.844 28.375 1 93.19 185 HIS A CA 1
ATOM 1431 C C . HIS A 1 185 ? 5.766 27.641 28.172 1 93.19 185 HIS A C 1
ATOM 1433 O O . HIS A 1 185 ? 5.34 27.172 27.109 1 93.19 185 HIS A O 1
ATOM 1439 N N . PRO A 1 186 ? 5.02 27.984 29.188 1 90.5 186 PRO A N 1
ATOM 1440 C CA . PRO A 1 186 ? 3.57 27.984 28.969 1 90.5 186 PRO A CA 1
ATOM 1441 C C . PRO A 1 186 ? 3.121 29.047 27.984 1 90.5 186 PRO A C 1
ATOM 1443 O O . PRO A 1 186 ? 3.832 30.031 27.766 1 90.5 186 PRO A O 1
ATOM 1446 N N . PRO A 1 187 ? 2.008 28.875 27.469 1 86.62 187 PRO A N 1
ATOM 1447 C CA . PRO A 1 187 ? 1.52 29.781 26.438 1 86.62 187 PRO A CA 1
ATOM 1448 C C . PRO A 1 187 ? 1.324 31.219 26.938 1 86.62 187 PRO A C 1
ATOM 1450 O O . PRO A 1 187 ? 1.394 32.156 26.156 1 86.62 187 PRO A O 1
ATOM 1453 N N . GLU A 1 188 ? 1.147 31.344 28.203 1 85.31 188 GLU A N 1
ATOM 1454 C CA . GLU A 1 188 ? 0.944 32.656 28.781 1 85.31 188 GLU A CA 1
ATOM 1455 C C . GLU A 1 188 ? 2.248 33.469 28.828 1 85.31 188 GLU A C 1
ATOM 1457 O O . GLU A 1 188 ? 2.232 34.688 28.844 1 85.31 188 GLU A O 1
ATOM 1462 N N . VAL A 1 189 ? 3.277 32.75 28.828 1 89.5 189 VAL A N 1
ATOM 1463 C CA . VAL A 1 189 ? 4.59 33.375 28.969 1 89.5 189 VAL A CA 1
ATOM 1464 C C . VAL A 1 189 ? 5.191 33.594 27.578 1 89.5 189 VAL A C 1
ATOM 1466 O O . VAL A 1 189 ? 5.727 34.688 27.297 1 89.5 189 VAL A O 1
ATOM 1469 N N . LYS A 1 190 ? 5.18 32.625 26.703 1 90.88 190 LYS A N 1
ATOM 1470 C CA . LYS A 1 190 ? 5.656 32.688 25.328 1 90.88 190 LYS A CA 1
ATOM 1471 C C . LYS A 1 190 ? 4.641 32.094 24.359 1 90.88 190 LYS A C 1
ATOM 1473 O O . LYS A 1 190 ? 4.105 31 24.609 1 90.88 190 LYS A O 1
ATOM 1478 N N . ASP A 1 191 ? 4.445 32.844 23.328 1 90.31 191 ASP A N 1
ATOM 1479 C CA . ASP A 1 191 ? 3.51 32.344 22.328 1 90.31 191 ASP A CA 1
ATOM 1480 C C . ASP A 1 191 ? 4 31.047 21.703 1 90.31 191 ASP A C 1
ATOM 1482 O O . ASP A 1 191 ? 5.152 30.938 21.281 1 90.31 191 ASP A O 1
ATOM 1486 N N . PRO A 1 192 ? 3.119 30.094 21.703 1 93.56 192 PRO A N 1
ATOM 1487 C CA . PRO A 1 192 ? 3.504 28.844 21.062 1 93.56 192 PRO A CA 1
ATOM 1488 C C . PRO A 1 192 ? 3.742 29 19.562 1 93.56 192 PRO A C 1
ATOM 1490 O O . PRO A 1 192 ? 3.307 29.984 18.969 1 93.56 192 PRO A O 1
ATOM 1493 N N . LEU A 1 193 ? 4.441 28 18.969 1 94.88 193 LEU A N 1
ATOM 1494 C CA . LEU A 1 193 ? 4.918 28.109 17.594 1 94.88 193 LEU A CA 1
ATOM 1495 C C . LEU A 1 193 ? 4.184 27.141 16.688 1 94.88 193 LEU A C 1
ATOM 1497 O O . LEU A 1 193 ? 3.934 26 17.062 1 94.88 193 LEU A O 1
ATOM 1501 N N . PRO A 1 194 ? 3.795 27.672 15.5 1 95.69 194 PRO A N 1
ATOM 1502 C CA . PRO A 1 194 ? 3.236 26.734 14.516 1 95.69 194 PRO A CA 1
ATOM 1503 C C . PRO A 1 194 ? 4.27 25.75 13.977 1 95.69 194 PRO A C 1
ATOM 1505 O O . PRO A 1 194 ? 5.473 26.031 14.039 1 95.69 194 PRO A O 1
ATOM 1508 N N . LEU A 1 195 ? 3.814 24.672 13.484 1 96.69 195 LEU A N 1
ATOM 1509 C CA . LEU A 1 195 ? 4.695 23.719 12.805 1 96.69 195 LEU A CA 1
ATOM 1510 C C . LEU A 1 195 ? 5.055 24.219 11.414 1 96.69 195 LEU A C 1
ATOM 1512 O O . LEU A 1 195 ? 4.285 24.953 10.789 1 96.69 195 LEU A O 1
ATOM 1516 N N . ILE A 1 196 ? 6.227 23.828 11 1 96.38 196 ILE A N 1
ATOM 1517 C CA . ILE A 1 196 ? 6.605 24.094 9.617 1 96.38 196 ILE A CA 1
ATOM 1518 C C . ILE A 1 196 ? 6.121 22.953 8.719 1 96.38 196 ILE A C 1
ATOM 1520 O O . ILE A 1 196 ? 6.625 21.828 8.805 1 96.38 196 ILE A O 1
ATOM 1524 N N . VAL A 1 197 ? 5.125 23.25 7.926 1 94.38 197 VAL A N 1
ATOM 1525 C CA . VAL A 1 197 ? 4.566 22.297 6.977 1 94.38 197 VAL A CA 1
ATOM 1526 C C . VAL A 1 197 ? 4.973 22.672 5.559 1 94.38 197 VAL A C 1
ATOM 1528 O O . VAL A 1 197 ? 4.586 23.734 5.059 1 94.38 197 VAL A O 1
ATOM 1531 N N . HIS A 1 198 ? 5.723 21.781 4.855 1 93 198 HIS A N 1
ATOM 1532 C CA . HIS A 1 198 ? 6.312 22.078 3.551 1 93 198 HIS A CA 1
ATOM 1533 C C . HIS A 1 198 ? 5.262 22.016 2.447 1 93 198 HIS A C 1
ATOM 1535 O O . HIS A 1 198 ? 5.344 22.75 1.465 1 93 198 HIS A O 1
ATOM 1541 N N . HIS A 1 199 ? 4.418 21.109 2.545 1 92.69 199 HIS A N 1
ATOM 1542 C CA . HIS A 1 199 ? 3.365 20.906 1.554 1 92.69 199 HIS A CA 1
ATOM 1543 C C . HIS A 1 199 ? 2.182 20.156 2.145 1 92.69 199 HIS A C 1
ATOM 1545 O O . HIS A 1 199 ? 2.268 19.625 3.26 1 92.69 199 HIS A O 1
ATOM 1551 N N . LEU A 1 200 ? 1.087 20.203 1.437 1 96 200 LEU A N 1
ATOM 1552 C CA . LEU A 1 200 ? -0.127 19.516 1.87 1 96 200 LEU A CA 1
ATOM 1553 C C . LEU A 1 200 ? -0.44 18.344 0.961 1 96 200 LEU A C 1
ATOM 1555 O O . LEU A 1 200 ? -1.095 18.5 -0.072 1 96 200 LEU A O 1
ATOM 1559 N N . PRO A 1 201 ? 0.021 17.109 1.329 1 96.56 201 PRO A N 1
ATOM 1560 C CA . PRO A 1 201 ? -0.328 15.93 0.535 1 96.56 201 PRO A CA 1
ATOM 1561 C C . PRO A 1 201 ? -1.798 15.539 0.672 1 96.56 201 PRO A C 1
ATOM 1563 O O . PRO A 1 201 ? -2.219 15.07 1.731 1 96.56 201 PRO A O 1
ATOM 1566 N N . ILE A 1 202 ? -2.521 15.664 -0.375 1 97.69 202 ILE A N 1
ATOM 1567 C CA . ILE A 1 202 ? -3.963 15.438 -0.352 1 97.69 202 ILE A CA 1
ATOM 1568 C C . ILE A 1 202 ? -4.277 14.047 -0.916 1 97.69 202 ILE A C 1
ATOM 1570 O O . ILE A 1 202 ? -3.818 13.695 -2.006 1 97.69 202 ILE A O 1
ATOM 1574 N N . ALA A 1 203 ? -5.02 13.281 -0.155 1 97.81 203 ALA A N 1
ATOM 1575 C CA . ALA A 1 203 ? -5.453 11.969 -0.611 1 97.81 203 ALA A CA 1
ATOM 1576 C C . ALA A 1 203 ? -6.746 12.062 -1.416 1 97.81 203 ALA A C 1
ATOM 1578 O O . ALA A 1 203 ? -7.684 12.75 -1.016 1 97.81 203 ALA A O 1
ATOM 1579 N N . VAL A 1 204 ? -6.797 11.422 -2.537 1 98.12 204 VAL A N 1
ATOM 1580 C CA . VAL A 1 204 ? -7.973 11.336 -3.398 1 98.12 204 VAL A CA 1
ATOM 1581 C C . VAL A 1 204 ? -8.258 9.867 -3.725 1 98.12 204 VAL A C 1
ATOM 1583 O O . VAL A 1 204 ? -7.414 9.18 -4.293 1 98.12 204 VAL A O 1
ATOM 1586 N N . THR A 1 205 ? -9.5 9.445 -3.402 1 98.12 205 THR A N 1
ATOM 1587 C CA . THR A 1 205 ? -9.805 8.023 -3.51 1 98.12 205 THR A CA 1
ATOM 1588 C C . THR A 1 205 ? -10.812 7.766 -4.629 1 98.12 205 THR A C 1
ATOM 1590 O O . THR A 1 205 ? -11.797 8.492 -4.758 1 98.12 205 THR A O 1
ATOM 1593 N N . PHE A 1 206 ? -10.555 6.715 -5.41 1 97.88 206 PHE A N 1
ATOM 1594 C CA . PHE A 1 206 ? -11.406 6.266 -6.508 1 97.88 206 PHE A CA 1
ATOM 1595 C C . PHE A 1 206 ? -11.922 4.855 -6.254 1 97.88 206 PHE A C 1
ATOM 1597 O O . PHE A 1 206 ? -11.211 4.023 -5.688 1 97.88 206 PHE A O 1
ATOM 1604 N N . GLY A 1 207 ? -13.172 4.586 -6.629 1 96.19 207 GLY A N 1
ATOM 1605 C CA . GLY A 1 207 ? -13.734 3.246 -6.664 1 96.19 207 GLY A CA 1
ATOM 1606 C C . GLY A 1 207 ? -13.992 2.742 -8.07 1 96.19 207 GLY A C 1
ATOM 1607 O O . GLY A 1 207 ? -14.414 3.506 -8.945 1 96.19 207 GLY A O 1
ATOM 1608 N N . PHE A 1 208 ? -13.656 1.476 -8.297 1 94.62 208 PHE A N 1
ATOM 1609 C CA . PHE A 1 208 ? -13.875 0.84 -9.594 1 94.62 208 PHE A CA 1
ATOM 1610 C C . PHE A 1 208 ? -14.945 -0.238 -9.492 1 94.62 208 PHE A C 1
ATOM 1612 O O . PHE A 1 208 ? -14.992 -0.989 -8.516 1 94.62 208 PHE A O 1
ATOM 1619 N N . PHE A 1 209 ? -15.766 -0.271 -10.492 1 91.12 209 PHE A N 1
ATOM 1620 C CA . PHE A 1 209 ? -16.875 -1.22 -10.508 1 91.12 209 PHE A CA 1
ATOM 1621 C C . PHE A 1 209 ? -16.828 -2.088 -11.758 1 91.12 209 PHE A C 1
ATOM 1623 O O . PHE A 1 209 ? -16.344 -1.65 -12.805 1 91.12 209 PHE A O 1
ATOM 1630 N N . SER A 1 210 ? -17.156 -3.309 -11.656 1 81.5 210 SER A N 1
ATOM 1631 C CA . SER A 1 210 ? -17.047 -4.301 -12.719 1 81.5 210 SER A CA 1
ATOM 1632 C C . SER A 1 210 ? -17.953 -3.957 -13.891 1 81.5 210 SER A C 1
ATOM 1634 O O . SER A 1 210 ? -17.609 -4.207 -15.047 1 81.5 210 SER A O 1
ATOM 1636 N N . THR A 1 211 ? -18.969 -3.449 -13.523 1 71.94 211 THR A N 1
ATOM 1637 C CA . THR A 1 211 ? -19.938 -3.166 -14.586 1 71.94 211 THR A CA 1
ATOM 1638 C C . THR A 1 211 ? -19.5 -1.958 -15.406 1 71.94 211 THR A C 1
ATOM 1640 O O . THR A 1 211 ? -19.281 -0.876 -14.859 1 71.94 211 THR A O 1
ATOM 1643 N N . GLU A 1 212 ? -19.328 -2.135 -16.672 1 67.25 212 GLU A N 1
ATOM 1644 C CA . GLU A 1 212 ? -19.094 -1.095 -17.672 1 67.25 212 GLU A CA 1
ATOM 1645 C C . GLU A 1 212 ? -17.828 -0.291 -17.328 1 67.25 212 GLU A C 1
ATOM 1647 O O . GLU A 1 212 ? -17.75 0.894 -17.672 1 67.25 212 GLU A O 1
ATOM 1652 N N . ASN A 1 213 ? -16.984 -0.813 -16.531 1 77.44 213 ASN A N 1
ATOM 1653 C CA . ASN A 1 213 ? -15.742 -0.137 -16.172 1 77.44 213 ASN A CA 1
ATOM 1654 C C . ASN A 1 213 ? -16.016 1.23 -15.547 1 77.44 213 ASN A C 1
ATOM 1656 O O . ASN A 1 213 ? -15.391 2.225 -15.93 1 77.44 213 ASN A O 1
ATOM 1660 N N . THR A 1 214 ? -16.969 1.26 -14.703 1 88.31 214 THR A N 1
ATOM 1661 C CA . THR A 1 214 ? -17.375 2.51 -14.062 1 88.31 214 THR A CA 1
ATOM 1662 C C . THR A 1 214 ? -16.406 2.867 -12.938 1 88.31 214 THR A C 1
ATOM 1664 O O . THR A 1 214 ? -16 1.999 -12.164 1 88.31 214 THR A O 1
ATOM 1667 N N . MET A 1 215 ? -15.984 4.137 -12.984 1 93.31 215 MET A N 1
ATOM 1668 C CA . MET A 1 215 ? -15.125 4.688 -11.945 1 93.31 215 MET A CA 1
ATOM 1669 C C . MET A 1 215 ? -15.805 5.852 -11.234 1 93.31 215 MET A C 1
ATOM 1671 O O . MET A 1 215 ? -16.438 6.691 -11.875 1 93.31 215 MET A O 1
ATOM 1675 N N . VAL A 1 216 ? -15.734 5.852 -9.875 1 95.88 216 VAL A N 1
ATOM 1676 C CA . VAL A 1 216 ? -16.344 6.945 -9.125 1 95.88 216 VAL A CA 1
ATOM 1677 C C . VAL A 1 216 ? -15.312 7.582 -8.195 1 95.88 216 VAL A C 1
ATOM 1679 O O . VAL A 1 216 ? -14.406 6.902 -7.711 1 95.88 216 VAL A O 1
ATOM 1682 N N . LEU A 1 217 ? -15.484 8.852 -8.062 1 96.94 217 LEU A N 1
ATOM 1683 C CA . LEU A 1 217 ? -14.734 9.609 -7.066 1 96.94 217 LEU A CA 1
ATOM 1684 C C . LEU A 1 217 ? -15.484 9.664 -5.742 1 96.94 217 LEU A C 1
ATOM 1686 O O . LEU A 1 217 ? -16.719 9.812 -5.727 1 96.94 217 LEU A O 1
ATOM 1690 N N . ASP A 1 218 ? -14.688 9.523 -4.559 1 97.88 218 ASP A N 1
ATOM 1691 C CA . ASP A 1 218 ? -15.305 9.641 -3.238 1 97.88 218 ASP A CA 1
ATOM 1692 C C . ASP A 1 218 ? -16.453 8.656 -3.078 1 97.88 218 ASP A C 1
ATOM 1694 O O . ASP A 1 218 ? -17.594 9.055 -2.871 1 97.88 218 ASP A O 1
ATOM 1698 N N . PRO A 1 219 ? -16.125 7.379 -3.109 1 96.88 219 PRO A N 1
ATOM 1699 C CA . PRO A 1 219 ? -17.188 6.379 -2.969 1 96.88 219 PRO A CA 1
ATOM 1700 C C . PRO A 1 219 ? -17.875 6.434 -1.604 1 96.88 219 PRO A C 1
ATOM 1702 O O . PRO A 1 219 ? -17.219 6.668 -0.588 1 96.88 219 PRO A O 1
ATOM 1705 N N . THR A 1 220 ? -19.219 6.191 -1.589 1 96.06 220 THR A N 1
ATOM 1706 C CA . THR A 1 220 ? -19.969 6.07 -0.341 1 96.06 220 THR A CA 1
ATOM 1707 C C . THR A 1 220 ? -19.75 4.699 0.289 1 96.06 220 THR A C 1
ATOM 1709 O O . THR A 1 220 ? -19.156 3.809 -0.336 1 96.06 220 THR A O 1
ATOM 1712 N N . HIS A 1 221 ? -20.203 4.617 1.482 1 94.44 221 HIS A N 1
ATOM 1713 C CA . HIS A 1 221 ? -20.078 3.354 2.197 1 94.44 221 HIS A CA 1
ATOM 1714 C C . HIS A 1 221 ? -20.75 2.221 1.435 1 94.44 221 HIS A C 1
ATOM 1716 O O . HIS A 1 221 ? -20.219 1.115 1.343 1 94.44 221 HIS A O 1
ATOM 1722 N N . SER A 1 222 ? -21.891 2.412 0.89 1 92.69 222 SER A N 1
ATOM 1723 C CA . SER A 1 222 ? -22.625 1.423 0.107 1 92.69 222 SER A CA 1
ATOM 1724 C C . SER A 1 222 ? -21.875 1.068 -1.175 1 92.69 222 SER A C 1
ATOM 1726 O O . SER A 1 222 ? -21.844 -0.095 -1.581 1 92.69 222 SER A O 1
ATOM 1728 N N . GLU A 1 223 ? -21.328 2.033 -1.761 1 93.12 223 GLU A N 1
ATOM 1729 C CA . GLU A 1 223 ? -20.562 1.802 -2.975 1 93.12 223 GLU A CA 1
ATOM 1730 C C . GLU A 1 223 ? -19.297 1.001 -2.676 1 93.12 223 GLU A C 1
ATOM 1732 O O . GLU A 1 223 ? -18.906 0.133 -3.459 1 93.12 223 GLU A O 1
ATOM 1737 N N . GLU A 1 224 ? -18.641 1.278 -1.551 1 92.94 224 GLU A N 1
ATOM 1738 C CA . GLU A 1 224 ? -17.438 0.547 -1.143 1 92.94 224 GLU A CA 1
ATOM 1739 C C . GLU A 1 224 ? -17.75 -0.936 -0.94 1 92.94 224 GLU A C 1
ATOM 1741 O O . GLU A 1 224 ? -16.891 -1.787 -1.18 1 92.94 224 GLU A O 1
ATOM 1746 N N . ALA A 1 225 ? -18.922 -1.183 -0.571 1 88.81 225 ALA A N 1
ATOM 1747 C CA . ALA A 1 225 ? -19.312 -2.561 -0.29 1 88.81 225 ALA A CA 1
ATOM 1748 C C . ALA A 1 225 ? -19.438 -3.373 -1.576 1 88.81 225 ALA A C 1
ATOM 1750 O O . ALA A 1 225 ? -19.344 -4.602 -1.552 1 88.81 225 ALA A O 1
ATOM 1751 N N . VAL A 1 226 ? -19.594 -2.746 -2.723 1 89.38 226 VAL A N 1
ATOM 1752 C CA . VAL A 1 226 ? -19.859 -3.488 -3.951 1 89.38 226 VAL A CA 1
ATOM 1753 C C . VAL A 1 226 ? -18.719 -3.242 -4.949 1 89.38 226 VAL A C 1
ATOM 1755 O O . VAL A 1 226 ? -18.672 -3.879 -6.004 1 89.38 226 VAL A O 1
ATOM 1758 N N . MET A 1 227 ? -17.875 -2.355 -4.668 1 90.88 227 MET A N 1
ATOM 1759 C CA . MET A 1 227 ? -16.828 -2.006 -5.617 1 90.88 227 MET A CA 1
ATOM 1760 C C . MET A 1 227 ? -15.867 -3.178 -5.832 1 90.88 227 MET A C 1
ATOM 1762 O O . MET A 1 227 ? -15.664 -3.988 -4.926 1 90.88 227 MET A O 1
ATOM 1766 N N . ALA A 1 228 ? -15.328 -3.195 -7.023 1 89.88 228 ALA A N 1
ATOM 1767 C CA . ALA A 1 228 ? -14.422 -4.273 -7.418 1 89.88 228 ALA A CA 1
ATOM 1768 C C . ALA A 1 228 ? -12.969 -3.879 -7.188 1 89.88 228 ALA A C 1
ATOM 1770 O O . ALA A 1 228 ? -12.078 -4.727 -7.223 1 89.88 228 ALA A O 1
ATOM 1771 N N . GLY A 1 229 ? -12.727 -2.652 -6.93 1 91.12 229 GLY A N 1
ATOM 1772 C CA . GLY A 1 229 ? -11.391 -2.154 -6.668 1 91.12 229 GLY A CA 1
ATOM 1773 C C . GLY A 1 229 ? -11.367 -0.731 -6.145 1 91.12 229 GLY A C 1
ATOM 1774 O O . GLY A 1 229 ? -12.336 0.012 -6.316 1 91.12 229 GLY A O 1
ATOM 1775 N N . ARG A 1 230 ? -10.266 -0.397 -5.504 1 94.06 230 ARG A N 1
ATOM 1776 C CA . ARG A 1 230 ? -10.07 0.93 -4.934 1 94.06 230 ARG A CA 1
ATOM 1777 C C . ARG A 1 230 ? -8.656 1.438 -5.207 1 94.06 230 ARG A C 1
ATOM 1779 O O . ARG A 1 230 ? -7.695 0.669 -5.16 1 94.06 230 ARG A O 1
ATOM 1786 N N . MET A 1 231 ? -8.602 2.709 -5.41 1 96.44 231 MET A N 1
ATOM 1787 C CA . MET A 1 231 ? -7.293 3.346 -5.562 1 96.44 231 MET A CA 1
ATOM 1788 C C . MET A 1 231 ? -7.27 4.711 -4.887 1 96.44 231 MET A C 1
ATOM 1790 O O . MET A 1 231 ? -8.195 5.508 -5.055 1 96.44 231 MET A O 1
ATOM 1794 N N . THR A 1 232 ? -6.273 4.914 -4.133 1 97.25 232 THR A N 1
ATOM 1795 C CA . THR A 1 232 ? -6.059 6.211 -3.5 1 97.25 232 THR A CA 1
ATOM 1796 C C . THR A 1 232 ? -4.746 6.832 -3.975 1 97.25 232 THR A C 1
ATOM 1798 O O . THR A 1 232 ? -3.719 6.156 -4.031 1 97.25 232 THR A O 1
ATOM 1801 N N . VAL A 1 233 ? -4.852 8.062 -4.297 1 97.19 233 VAL A N 1
ATOM 1802 C CA . VAL A 1 233 ? -3.686 8.82 -4.746 1 97.19 233 VAL A CA 1
ATOM 1803 C C . VAL A 1 233 ? -3.467 10.023 -3.826 1 97.19 233 VAL A C 1
ATOM 1805 O O . VAL A 1 233 ? -4.402 10.773 -3.537 1 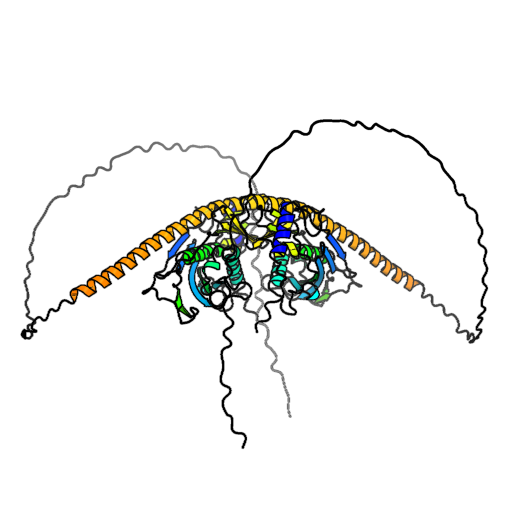97.19 233 VAL A O 1
ATOM 1808 N N . THR A 1 234 ? -2.279 10.133 -3.34 1 97.06 234 THR A N 1
ATOM 1809 C CA . THR A 1 234 ? -1.91 11.312 -2.555 1 97.06 234 THR A CA 1
ATOM 1810 C C . THR A 1 234 ? -1.051 12.266 -3.381 1 97.06 234 THR A C 1
ATOM 1812 O O . THR A 1 234 ? 0.008 11.875 -3.881 1 97.06 234 THR A O 1
ATOM 1815 N N . VAL A 1 235 ? -1.552 13.477 -3.451 1 95.25 235 VAL A N 1
ATOM 1816 C CA . VAL A 1 235 ? -0.953 14.461 -4.344 1 95.25 235 VAL A CA 1
ATOM 1817 C C . VAL A 1 235 ? -0.609 15.727 -3.562 1 95.25 235 VAL A C 1
ATOM 1819 O O . VAL A 1 235 ? -1.379 16.156 -2.703 1 95.25 235 VAL A O 1
ATOM 1822 N N . ASN A 1 236 ? 0.546 16.25 -3.873 1 87.81 236 ASN A N 1
ATOM 1823 C CA . ASN A 1 236 ? 0.857 17.531 -3.234 1 87.81 236 ASN A CA 1
ATOM 1824 C C . ASN A 1 236 ? 0.378 18.719 -4.074 1 87.81 236 ASN A C 1
ATOM 1826 O O . ASN A 1 236 ? -0.158 18.516 -5.168 1 87.81 236 ASN A O 1
ATOM 1830 N N . ALA A 1 237 ? 0.531 19.891 -3.598 1 78.31 237 ALA A N 1
ATOM 1831 C CA . ALA A 1 237 ? -0.013 21.094 -4.223 1 78.31 237 ALA A CA 1
ATOM 1832 C C . ALA A 1 237 ? 0.642 21.344 -5.578 1 78.31 237 ALA A C 1
ATOM 1834 O O . ALA A 1 237 ? 0.036 21.969 -6.461 1 78.31 237 ALA A O 1
ATOM 1835 N N . SER A 1 238 ? 1.838 20.828 -5.758 1 81.75 238 SER A N 1
ATOM 1836 C CA . SER A 1 238 ? 2.559 21.031 -7.008 1 81.75 238 SER A CA 1
ATOM 1837 C C . SER A 1 238 ? 2.164 19.984 -8.055 1 81.75 238 SER A C 1
ATOM 1839 O O . SER A 1 238 ? 2.611 20.047 -9.195 1 81.75 238 SER A O 1
ATOM 1841 N N . GLY A 1 239 ? 1.371 19.062 -7.59 1 86.69 239 GLY A N 1
ATOM 1842 C CA . GLY A 1 239 ? 0.908 18.031 -8.508 1 86.69 239 GLY A CA 1
ATOM 1843 C C . GLY A 1 239 ? 1.778 16.797 -8.492 1 86.69 239 GLY A C 1
ATOM 1844 O O . GLY A 1 239 ? 1.541 15.852 -9.25 1 86.69 239 GLY A O 1
ATOM 1845 N N . GLY A 1 240 ? 2.73 16.828 -7.668 1 91.19 240 GLY A N 1
ATOM 1846 C CA . GLY A 1 240 ? 3.559 15.633 -7.508 1 91.19 240 GLY A CA 1
ATOM 1847 C C . GLY A 1 240 ? 2.863 14.516 -6.754 1 91.19 240 GLY A C 1
ATOM 1848 O O . GLY A 1 240 ? 2.172 14.766 -5.762 1 91.19 240 GLY A O 1
ATOM 1849 N N . ILE A 1 241 ? 3.014 13.297 -7.246 1 94.69 241 ILE A N 1
ATOM 1850 C CA . ILE A 1 241 ? 2.383 12.133 -6.621 1 94.69 241 ILE A CA 1
ATOM 1851 C C . ILE A 1 241 ? 3.242 11.641 -5.461 1 94.69 241 ILE A C 1
ATOM 1853 O O . ILE A 1 241 ? 4.344 11.125 -5.668 1 94.69 241 ILE A O 1
ATOM 1857 N N . CYS A 1 242 ? 2.682 11.75 -4.316 1 94 242 CYS A N 1
ATOM 1858 C CA . CYS A 1 242 ? 3.414 11.367 -3.113 1 94 242 CYS A CA 1
ATOM 1859 C C . CYS A 1 242 ? 3.209 9.891 -2.795 1 94 242 CYS A C 1
ATOM 1861 O O . CYS A 1 242 ? 4.133 9.211 -2.336 1 94 242 CYS A O 1
ATOM 1863 N N . ALA A 1 243 ? 2.053 9.445 -3.02 1 95.5 243 ALA A N 1
ATOM 1864 C CA . ALA A 1 243 ? 1.716 8.055 -2.723 1 95.5 243 ALA A CA 1
ATOM 1865 C C . ALA A 1 243 ? 0.572 7.562 -3.607 1 95.5 243 ALA A C 1
ATOM 1867 O O . ALA A 1 243 ? -0.284 8.352 -4.016 1 95.5 243 ALA A O 1
ATOM 1868 N N . ILE A 1 244 ? 0.591 6.324 -3.879 1 96.12 244 ILE A N 1
ATOM 1869 C CA . ILE A 1 244 ? -0.481 5.633 -4.59 1 96.12 244 ILE A CA 1
ATOM 1870 C C . ILE A 1 244 ? -0.711 4.258 -3.969 1 96.12 244 ILE A C 1
ATOM 1872 O O . ILE A 1 244 ? 0.242 3.568 -3.602 1 96.12 244 ILE A O 1
ATOM 1876 N N . GLN A 1 245 ? -1.976 3.928 -3.891 1 94.62 245 GLN A N 1
ATOM 1877 C CA . GLN A 1 245 ? -2.289 2.576 -3.439 1 94.62 245 GLN A CA 1
ATOM 1878 C C . GLN A 1 245 ? -3.516 2.025 -4.164 1 94.62 245 GLN A C 1
ATOM 1880 O O . GLN A 1 245 ? -4.613 2.578 -4.047 1 94.62 245 GLN A O 1
ATOM 1885 N N . LYS A 1 246 ? -3.338 1.092 -4.926 1 94.38 246 LYS A N 1
ATOM 1886 C CA . LYS A 1 246 ? -4.363 0.178 -5.422 1 94.38 246 LYS A CA 1
ATOM 1887 C C . LYS A 1 246 ? -4.109 -1.247 -4.938 1 94.38 246 LYS A C 1
ATOM 1889 O O . LYS A 1 246 ? -3.158 -1.896 -5.379 1 94.38 246 LYS A O 1
ATOM 1894 N N . ALA A 1 247 ? -4.863 -1.737 -4.035 1 83.75 247 ALA A N 1
ATOM 1895 C CA . ALA A 1 247 ? -4.562 -2.969 -3.311 1 83.75 247 ALA A CA 1
ATOM 1896 C C . ALA A 1 247 ? -5.285 -4.16 -3.932 1 83.75 247 ALA A C 1
ATOM 1898 O O . ALA A 1 247 ? -5.914 -4.953 -3.225 1 83.75 247 ALA A O 1
ATOM 1899 N N . GLY A 1 248 ? -5.242 -4.301 -5.27 1 78.44 248 GLY A N 1
ATOM 1900 C CA . GLY A 1 248 ? -5.848 -5.453 -5.91 1 78.44 248 GLY A CA 1
ATOM 1901 C C . GLY A 1 248 ? -7.207 -5.156 -6.52 1 78.44 248 GLY A C 1
ATOM 1902 O O . GLY A 1 248 ? -7.461 -4.031 -6.953 1 78.44 248 GLY A O 1
ATOM 1903 N N . GLY A 1 249 ? -7.957 -6.266 -6.715 1 81.31 249 GLY A N 1
ATOM 1904 C CA . GLY A 1 249 ? -9.258 -6.129 -7.355 1 81.31 249 GLY A CA 1
ATOM 1905 C C . GLY A 1 249 ? -9.195 -6.266 -8.867 1 81.31 249 GLY A C 1
ATOM 1906 O O . GLY A 1 249 ? -8.312 -6.941 -9.398 1 81.31 249 GLY A O 1
ATOM 1907 N N . VAL A 1 250 ? -10.117 -5.664 -9.43 1 83.62 250 VAL A N 1
ATOM 1908 C CA . VAL A 1 250 ? -10.219 -5.766 -10.875 1 83.62 250 VAL A CA 1
ATOM 1909 C C . VAL A 1 250 ? -9.055 -5.02 -11.531 1 83.62 250 VAL A C 1
ATOM 1911 O O . VAL A 1 250 ? -8.609 -3.99 -11.016 1 83.62 250 VAL A O 1
ATOM 1914 N N . GLY A 1 251 ? -8.555 -5.629 -12.562 1 89.06 251 GLY A N 1
ATOM 1915 C CA . GLY A 1 251 ? -7.574 -4.895 -13.344 1 89.06 251 GLY A CA 1
ATOM 1916 C C . GLY A 1 251 ? -8.141 -3.643 -13.984 1 89.06 251 GLY A C 1
ATOM 1917 O O . GLY A 1 251 ? -9.227 -3.672 -14.562 1 89.06 251 GLY A O 1
ATOM 1918 N N . VAL A 1 252 ? -7.395 -2.568 -13.781 1 92.94 252 VAL A N 1
ATOM 1919 C CA . VAL A 1 252 ? -7.82 -1.284 -14.336 1 92.94 252 VAL A CA 1
ATOM 1920 C C . VAL A 1 252 ? -6.93 -0.913 -15.516 1 92.94 252 VAL A C 1
ATOM 1922 O O . VAL A 1 252 ? -5.703 -0.968 -15.422 1 92.94 252 VAL A O 1
ATOM 1925 N N . PRO A 1 253 ? -7.555 -0.613 -16.625 1 92.88 253 PRO A N 1
ATOM 1926 C CA . PRO A 1 253 ? -6.738 -0.202 -17.766 1 92.88 253 PRO A CA 1
ATOM 1927 C C . PRO A 1 253 ? -5.871 1.021 -17.469 1 92.88 253 PRO A C 1
ATOM 1929 O O . PRO A 1 253 ? -6.285 1.9 -16.703 1 92.88 253 PRO A O 1
ATOM 1932 N N . GLN A 1 254 ? -4.742 1.085 -18.078 1 93 254 GLN A N 1
ATOM 1933 C CA . GLN A 1 254 ? -3.793 2.17 -17.859 1 93 254 GLN A CA 1
ATOM 1934 C C . GLN A 1 254 ? -4.438 3.527 -18.109 1 93 254 GLN A C 1
ATOM 1936 O O . GLN A 1 254 ? -4.184 4.492 -17.391 1 93 254 GLN A O 1
ATOM 1941 N N . ARG A 1 255 ? -5.191 3.594 -19.156 1 92.38 255 ARG A N 1
ATOM 1942 C CA . ARG A 1 255 ? -5.844 4.848 -19.516 1 92.38 255 ARG A CA 1
ATOM 1943 C C . ARG A 1 255 ? -6.699 5.367 -18.359 1 92.38 255 ARG A C 1
ATOM 1945 O O . ARG A 1 255 ? -6.75 6.574 -18.109 1 92.38 255 ARG A O 1
ATOM 1952 N N . GLU A 1 256 ? -7.344 4.426 -17.719 1 93.88 256 GLU A N 1
ATOM 1953 C CA . GLU A 1 256 ? -8.203 4.816 -16.609 1 93.88 256 GLU A CA 1
ATOM 1954 C C . GLU A 1 256 ? -7.379 5.281 -15.414 1 93.88 256 GLU A C 1
ATOM 1956 O O . GLU A 1 256 ? -7.789 6.188 -14.688 1 93.88 256 GLU A O 1
ATOM 1961 N N . ILE A 1 257 ? -6.262 4.684 -15.203 1 95.31 257 ILE A N 1
ATOM 1962 C CA . ILE A 1 257 ? -5.359 5.105 -14.133 1 95.31 257 ILE A CA 1
ATOM 1963 C C . ILE A 1 257 ? -4.879 6.531 -14.398 1 95.31 257 ILE A C 1
ATOM 1965 O O . ILE A 1 257 ? -4.836 7.359 -13.492 1 95.31 257 ILE A O 1
ATOM 1969 N N . MET A 1 258 ? -4.551 6.797 -15.586 1 94 258 MET A N 1
ATOM 1970 C CA . MET A 1 258 ? -4.082 8.125 -15.961 1 94 258 MET A CA 1
ATOM 1971 C C . MET A 1 258 ? -5.176 9.172 -15.742 1 94 258 MET A C 1
ATOM 1973 O O . MET A 1 258 ? -4.898 10.273 -15.273 1 94 258 MET A O 1
ATOM 1977 N N . ARG A 1 259 ? -6.316 8.812 -16.125 1 95.19 259 ARG A N 1
ATOM 1978 C CA . ARG A 1 259 ? -7.453 9.688 -15.883 1 95.19 259 ARG A CA 1
ATOM 1979 C C . ARG A 1 259 ? -7.609 9.992 -14.398 1 95.19 259 ARG A C 1
ATOM 1981 O O . ARG A 1 259 ? -7.812 11.148 -14.008 1 95.19 259 ARG A O 1
ATOM 1988 N N . CYS A 1 260 ? -7.465 8.977 -13.578 1 96.69 260 CYS A N 1
ATOM 1989 C CA . CYS A 1 260 ? -7.559 9.141 -12.133 1 96.69 260 CYS A CA 1
ATOM 1990 C C . CYS A 1 260 ? -6.488 10.102 -11.617 1 96.69 260 CYS A C 1
ATOM 1992 O O . CYS A 1 260 ? -6.762 10.938 -10.758 1 96.69 260 CYS A O 1
ATOM 1994 N N . LEU A 1 261 ? -5.316 9.992 -12.164 1 96.19 261 LEU A N 1
ATOM 1995 C CA . LEU A 1 261 ? -4.215 10.844 -11.719 1 96.19 261 LEU A CA 1
ATOM 1996 C C . LEU A 1 261 ? -4.492 12.305 -12.055 1 96.19 261 LEU A C 1
ATOM 1998 O O . LEU A 1 261 ? -4.246 13.188 -11.227 1 96.19 261 LEU A O 1
ATOM 2002 N N . ARG A 1 262 ? -5.004 12.539 -13.195 1 94.94 262 ARG A N 1
ATOM 2003 C CA . ARG A 1 262 ? -5.34 13.898 -13.594 1 94.94 262 ARG A CA 1
ATOM 2004 C C . ARG A 1 262 ? -6.438 14.477 -12.711 1 94.94 262 ARG A C 1
ATOM 2006 O O . ARG A 1 262 ? -6.328 15.609 -12.234 1 94.94 262 ARG A O 1
ATOM 2013 N N . LEU A 1 263 ? -7.457 13.688 -12.531 1 96 263 LEU A N 1
ATOM 2014 C CA . LEU A 1 263 ? -8.562 14.109 -11.688 1 96 263 LEU A CA 1
ATOM 2015 C C . LEU A 1 263 ? -8.094 14.367 -10.258 1 96 263 LEU A C 1
ATOM 2017 O O . LEU A 1 263 ? -8.531 15.32 -9.617 1 96 263 LEU A O 1
ATOM 2021 N N . ALA A 1 264 ? -7.23 13.492 -9.805 1 97.19 264 ALA A N 1
ATOM 2022 C CA . ALA A 1 264 ? -6.703 13.625 -8.445 1 97.19 264 ALA A CA 1
ATOM 2023 C C . ALA A 1 264 ? -5.953 14.938 -8.273 1 97.19 264 ALA A C 1
ATOM 2025 O O . ALA A 1 264 ? -6.098 15.617 -7.25 1 97.19 264 ALA A O 1
ATOM 2026 N N . SER A 1 265 ? -5.148 15.297 -9.234 1 94.94 265 SER A N 1
ATOM 2027 C CA . SER A 1 265 ? -4.395 16.547 -9.172 1 94.94 265 SER A CA 1
ATOM 2028 C C . SER A 1 265 ? -5.324 17.75 -9.102 1 94.94 265 SER A C 1
ATOM 2030 O O . SER A 1 265 ? -5.102 18.672 -8.305 1 94.94 265 SER A O 1
ATOM 2032 N N . GLN A 1 266 ? -6.305 17.734 -9.922 1 94.62 266 GLN A N 1
ATOM 2033 C CA . GLN A 1 266 ? -7.281 18.812 -9.922 1 94.62 266 GLN A CA 1
ATOM 2034 C C . GLN A 1 266 ? -8 18.906 -8.578 1 94.62 266 GLN A C 1
ATOM 2036 O O . GLN A 1 266 ? -8.133 20 -8.016 1 94.62 266 GLN A O 1
ATOM 2041 N N . ARG A 1 267 ? -8.445 17.828 -8.078 1 95.06 267 ARG A N 1
ATOM 2042 C CA . ARG A 1 267 ? -9.188 17.797 -6.828 1 95.06 267 ARG A CA 1
ATOM 2043 C C . ARG A 1 267 ? -8.297 18.172 -5.648 1 95.06 267 ARG A C 1
ATOM 2045 O O . ARG A 1 267 ? -8.758 18.812 -4.703 1 95.06 267 ARG A O 1
ATOM 2052 N N . ALA A 1 268 ? -7.086 17.719 -5.73 1 95.88 268 ALA A N 1
ATOM 2053 C CA . ALA A 1 268 ? -6.145 18.062 -4.668 1 95.88 268 ALA A CA 1
ATOM 2054 C C . ALA A 1 268 ? -5.984 19.562 -4.531 1 95.88 268 ALA A C 1
ATOM 2056 O O . ALA A 1 268 ? -5.887 20.094 -3.42 1 95.88 268 ALA A O 1
ATOM 2057 N N . GLY A 1 269 ? -5.898 20.25 -5.668 1 94.94 2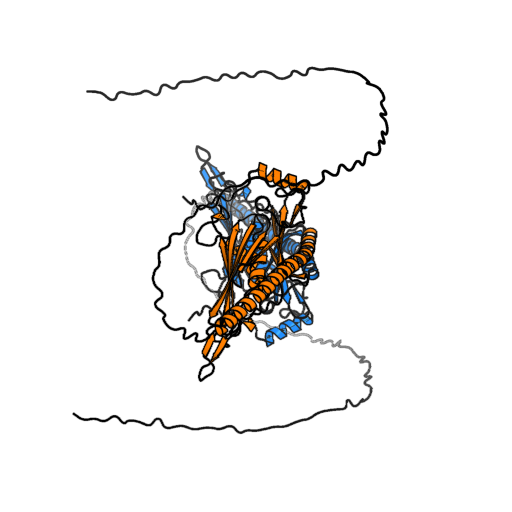69 GLY A N 1
ATOM 2058 C CA . GLY A 1 269 ? -5.836 21.703 -5.629 1 94.94 269 GLY A CA 1
ATOM 2059 C C . GLY A 1 269 ? -7.023 22.328 -4.922 1 94.94 269 GLY A C 1
ATOM 2060 O O . GLY A 1 269 ? -6.859 23.234 -4.105 1 94.94 269 GLY A O 1
ATOM 2061 N N . LEU A 1 270 ? -8.219 21.875 -5.184 1 94.88 270 LEU A N 1
ATOM 2062 C CA . LEU A 1 270 ? -9.445 22.406 -4.602 1 94.88 270 LEU A CA 1
ATOM 2063 C C . LEU A 1 270 ? -9.5 22.125 -3.104 1 94.88 270 LEU A C 1
ATOM 2065 O O . LEU A 1 270 ? -9.867 23 -2.314 1 94.88 270 LEU A O 1
ATOM 2069 N N . ILE A 1 271 ? -9.141 20.953 -2.736 1 96.75 271 ILE A N 1
ATOM 2070 C CA . ILE A 1 271 ? -9.172 20.562 -1.331 1 96.75 271 ILE A CA 1
ATOM 2071 C C . ILE A 1 271 ? -8.141 21.375 -0.547 1 96.75 271 ILE A C 1
ATOM 2073 O O . ILE A 1 271 ? -8.398 21.797 0.577 1 96.75 271 ILE A O 1
ATOM 2077 N N . THR A 1 272 ? -6.977 21.547 -1.137 1 96.88 272 THR A N 1
ATOM 2078 C CA . THR A 1 272 ? -5.938 22.359 -0.522 1 96.88 272 THR A CA 1
ATOM 2079 C C . THR A 1 272 ? -6.457 23.766 -0.231 1 96.88 272 THR A C 1
ATOM 2081 O O . THR A 1 272 ? -6.266 24.281 0.868 1 96.88 272 THR A O 1
ATOM 2084 N N . LYS A 1 273 ? -7.082 24.312 -1.215 1 96.19 273 LYS A N 1
ATOM 2085 C CA . LYS A 1 273 ? -7.652 25.656 -1.044 1 96.19 273 LYS A CA 1
ATOM 2086 C C . LYS A 1 273 ? -8.688 25.672 0.078 1 96.19 273 LYS A C 1
ATOM 2088 O O . LYS A 1 273 ? -8.703 26.594 0.899 1 96.19 273 LYS A O 1
ATOM 2093 N N . THR A 1 274 ? -9.531 24.688 0.101 1 97.19 274 THR A N 1
ATOM 2094 C CA . THR A 1 274 ? -10.57 24.594 1.128 1 97.19 274 THR A CA 1
ATOM 2095 C C . THR A 1 274 ? -9.945 24.531 2.52 1 97.19 274 THR A C 1
ATOM 2097 O O . THR A 1 274 ? -10.414 25.203 3.443 1 97.19 274 THR A O 1
ATOM 2100 N N . ILE A 1 275 ? -8.914 23.75 2.686 1 97.75 275 ILE A N 1
ATOM 2101 C CA . ILE A 1 275 ? -8.234 23.625 3.969 1 97.75 275 ILE A CA 1
ATOM 2102 C C . ILE A 1 275 ? -7.609 24.969 4.359 1 97.75 275 ILE A C 1
ATOM 2104 O O . ILE A 1 275 ? -7.785 25.438 5.488 1 97.75 275 ILE A O 1
ATOM 2108 N N . LYS A 1 276 ? -6.863 25.594 3.457 1 96.88 276 LYS A N 1
ATOM 2109 C CA . LYS A 1 276 ? -6.176 26.844 3.734 1 96.88 276 LYS A CA 1
ATOM 2110 C C . LYS A 1 276 ? -7.168 27.938 4.105 1 96.88 276 LYS A C 1
ATOM 2112 O O . LYS A 1 276 ? -6.918 28.734 5.023 1 96.88 276 LYS A O 1
ATOM 2117 N N . ASP A 1 277 ? -8.258 27.969 3.375 1 97.69 277 ASP A N 1
ATOM 2118 C CA . ASP A 1 277 ? -9.289 28.953 3.678 1 97.69 277 ASP A CA 1
ATOM 2119 C C . ASP A 1 277 ? -9.836 28.75 5.086 1 97.69 277 ASP A C 1
ATOM 2121 O O . ASP A 1 277 ? -10.023 29.719 5.832 1 97.69 277 ASP A O 1
ATOM 2125 N N . ALA A 1 278 ? -10.133 27.547 5.43 1 97.62 278 ALA A N 1
ATOM 2126 C CA . ALA A 1 278 ? -10.656 27.234 6.758 1 97.62 278 ALA A CA 1
ATOM 2127 C C . ALA A 1 278 ? -9.648 27.594 7.844 1 97.62 278 ALA A C 1
ATOM 2129 O O . ALA A 1 278 ? -10.023 28.141 8.891 1 97.62 278 ALA A O 1
ATOM 2130 N N . VAL A 1 279 ? -8.406 27.312 7.613 1 97.38 279 VAL A N 1
ATOM 2131 C CA . VAL A 1 279 ? -7.348 27.578 8.578 1 97.38 279 VAL A CA 1
ATOM 2132 C C . VAL A 1 279 ? -7.18 29.094 8.742 1 97.38 279 VAL A C 1
ATOM 2134 O O . VAL A 1 279 ? -6.941 29.578 9.852 1 97.38 279 VAL A O 1
ATOM 2137 N N . GLU A 1 280 ? -7.27 29.797 7.668 1 96.38 280 GLU A N 1
ATOM 2138 C CA . GLU A 1 280 ? -7.168 31.25 7.727 1 96.38 280 GLU A CA 1
ATOM 2139 C C . GLU A 1 280 ? -8.258 31.859 8.609 1 96.38 280 GLU A C 1
ATOM 2141 O O . GLU A 1 280 ? -7.996 32.75 9.406 1 96.38 280 GLU A O 1
ATOM 2146 N N . VAL A 1 281 ? -9.43 31.375 8.453 1 95.06 281 VAL A N 1
ATOM 2147 C CA . VAL A 1 281 ? -10.547 31.828 9.273 1 95.06 281 VAL A CA 1
ATOM 2148 C C . VAL A 1 281 ? -10.266 31.516 10.742 1 95.06 281 VAL A C 1
ATOM 2150 O O . VAL A 1 281 ? -10.477 32.344 11.617 1 95.06 281 VAL A O 1
ATOM 2153 N N . PHE A 1 282 ? -9.797 30.438 11.023 1 95.38 282 PHE A N 1
ATOM 2154 C CA . PHE A 1 282 ? -9.453 30.016 12.375 1 95.38 282 PHE A CA 1
ATOM 2155 C C . PHE A 1 282 ? -8.391 30.922 12.977 1 95.38 282 PHE A C 1
ATOM 2157 O O . PHE A 1 282 ? -8.508 31.344 14.125 1 95.38 282 PHE A O 1
ATOM 2164 N N . ASN A 1 283 ? -7.332 31.141 12.172 1 93.19 283 ASN A N 1
ATOM 2165 C CA . ASN A 1 283 ? -6.23 31.984 12.648 1 93.19 283 ASN A CA 1
ATOM 2166 C C . ASN A 1 283 ? -6.691 33.406 12.938 1 93.19 283 ASN A C 1
ATOM 2168 O O . ASN A 1 283 ? -6.215 34.031 13.883 1 93.19 283 ASN A O 1
ATOM 2172 N N . LYS A 1 284 ? -7.566 33.906 12.18 1 92.25 284 LYS A N 1
ATOM 2173 C CA . LYS A 1 284 ? -8.117 35.25 12.422 1 92.25 284 LYS A CA 1
ATOM 2174 C C . LYS A 1 284 ? -8.922 35.281 13.719 1 92.25 284 LYS A C 1
ATOM 2176 O O . LYS A 1 284 ? -8.797 36.219 14.5 1 92.25 284 LYS A O 1
ATOM 2181 N N . GLU A 1 285 ? -9.648 34.25 13.891 1 91.06 285 GLU A N 1
ATOM 2182 C CA . GLU A 1 285 ? -10.43 34.156 15.117 1 91.06 285 GLU A CA 1
ATOM 2183 C C . GLU A 1 285 ? -9.523 34 16.344 1 91.06 285 GLU A C 1
ATOM 2185 O O . GLU A 1 285 ? -9.789 34.562 17.391 1 91.06 285 GLU A O 1
ATOM 2190 N N . ARG A 1 286 ? -8.547 33.219 16.219 1 88.44 286 ARG A N 1
ATOM 2191 C CA . ARG A 1 286 ? -7.578 33 17.281 1 88.44 286 ARG A CA 1
ATOM 2192 C C . ARG A 1 286 ? -6.895 34.312 17.672 1 88.44 286 ARG A C 1
ATOM 2194 O O . ARG A 1 286 ? -6.719 34.594 18.859 1 88.44 286 ARG A O 1
ATOM 2201 N N . ALA A 1 287 ? -6.469 35.094 16.75 1 86.94 287 ALA A N 1
ATOM 2202 C CA . ALA A 1 287 ? -5.816 36.375 16.984 1 86.94 287 ALA A CA 1
ATOM 2203 C C . ALA A 1 287 ? -6.754 37.344 17.703 1 86.94 287 ALA A C 1
ATOM 2205 O O . ALA A 1 287 ? -6.328 38.094 18.594 1 86.94 287 ALA A O 1
ATOM 2206 N N . SER A 1 288 ? -7.996 37.281 17.344 1 86.62 288 SER A N 1
ATOM 2207 C CA . SER A 1 288 ? -8.977 38.156 17.953 1 86.62 288 SER A CA 1
ATOM 2208 C C . SER A 1 288 ? -9.219 37.781 19.422 1 86.62 288 SER A C 1
ATOM 2210 O O . SER A 1 288 ? -9.445 38.656 20.266 1 86.62 288 SER A O 1
ATOM 2212 N N . ARG A 1 289 ? -9.156 36.531 19.688 1 82.12 289 ARG A N 1
ATOM 2213 C CA . ARG A 1 289 ? -9.344 36.062 21.062 1 82.12 289 ARG A CA 1
ATOM 2214 C C . ARG A 1 289 ? -8.18 36.469 21.953 1 82.12 289 ARG A C 1
ATOM 2216 O O . ARG A 1 289 ? -8.359 36.75 23.141 1 82.12 289 ARG A O 1
ATOM 2223 N N . LYS A 1 290 ? -7.051 36.469 21.438 1 77.12 290 LYS A N 1
ATOM 2224 C CA . LYS A 1 290 ? -5.863 36.875 22.188 1 77.12 290 LYS A CA 1
ATOM 2225 C C . LYS A 1 290 ? -5.902 38.344 22.547 1 77.12 290 LYS A C 1
ATOM 2227 O O . LYS A 1 290 ? -5.527 38.75 23.641 1 77.12 290 LYS A O 1
ATOM 2232 N N . ILE A 1 291 ? -6.332 39.156 21.609 1 72 291 ILE A N 1
ATOM 2233 C CA . ILE A 1 291 ? -6.434 40.594 21.828 1 72 291 ILE A CA 1
ATOM 2234 C C . ILE A 1 291 ? -7.465 40.906 22.922 1 72 291 ILE A C 1
ATOM 2236 O O . ILE A 1 291 ? -7.242 41.75 23.797 1 72 291 ILE A O 1
ATOM 2240 N N . LYS A 1 292 ? -8.492 40.156 22.938 1 67.12 292 LYS A N 1
ATOM 2241 C CA . LYS A 1 292 ? -9.539 40.344 23.922 1 67.12 292 LYS A CA 1
ATOM 2242 C C . LYS A 1 292 ? -9.07 39.969 25.328 1 67.12 292 LYS A C 1
ATOM 2244 O O . LYS A 1 292 ? -9.406 40.594 26.312 1 67.12 292 LYS A O 1
ATOM 2249 N N . ARG A 1 293 ? -8.281 39 25.344 1 61.88 293 ARG A N 1
ATOM 2250 C CA . ARG A 1 293 ? -7.754 38.562 26.641 1 61.88 293 ARG A CA 1
ATOM 2251 C C . ARG A 1 293 ? -6.766 39.562 27.203 1 61.88 293 ARG A C 1
ATOM 2253 O O . ARG A 1 293 ? -6.762 39.844 28.406 1 61.88 293 ARG A O 1
ATOM 2260 N N . HIS A 1 294 ? -5.965 40.156 26.328 1 60.47 294 HIS A N 1
ATOM 2261 C CA . HIS A 1 294 ? -5.004 41.156 26.766 1 60.47 294 HIS A CA 1
ATOM 2262 C C . HIS A 1 294 ? -5.695 42.469 27.125 1 60.47 294 HIS A C 1
ATOM 2264 O O . HIS A 1 294 ? -5.297 43.156 28.062 1 60.47 294 HIS A O 1
ATOM 2270 N N . SER A 1 295 ? -6.766 42.75 26.422 1 55.5 295 SER A N 1
ATOM 2271 C CA . SER A 1 295 ? -7.496 44 26.703 1 55.5 295 SER A CA 1
ATOM 2272 C C . SER A 1 295 ? -8.258 43.906 28.031 1 55.5 295 SER A C 1
ATOM 2274 O O . SER A 1 295 ? -8.359 44.875 28.766 1 55.5 295 SER A O 1
ATOM 2276 N N . THR A 1 296 ? -8.75 42.719 28.25 1 54.03 296 THR A N 1
ATOM 2277 C CA . THR A 1 296 ? -9.492 42.562 29.5 1 54.03 296 THR A CA 1
ATOM 2278 C C . THR A 1 296 ? -8.547 42.5 30.688 1 54.03 296 THR A C 1
ATOM 2280 O O . THR A 1 296 ? -8.883 42.938 31.781 1 54.03 296 THR A O 1
ATOM 2283 N N . SER A 1 297 ? -7.41 42 30.438 1 52.34 297 SER A N 1
ATOM 2284 C CA . SER A 1 297 ? -6.449 41.906 31.531 1 52.34 297 SER A CA 1
ATOM 2285 C C . SER A 1 297 ? -5.84 43.281 31.828 1 52.34 297 SER A C 1
ATOM 2287 O O . SER A 1 297 ? -5.574 43.594 33 1 52.34 297 SER A O 1
ATOM 2289 N N . VAL A 1 298 ? -5.707 44.188 30.875 1 52.16 298 VAL A N 1
ATOM 2290 C CA . VAL A 1 298 ? -5.18 45.531 31.078 1 52.16 298 VAL A CA 1
ATOM 2291 C C . VAL A 1 298 ? -6.258 46.406 31.688 1 52.16 298 VAL A C 1
ATOM 2293 O O . VAL A 1 298 ? -5.969 47.281 32.531 1 52.16 298 VAL A O 1
ATOM 2296 N N . ALA A 1 299 ? -7.531 46.219 31.344 1 49.28 299 ALA A N 1
ATOM 2297 C CA . ALA A 1 299 ? -8.594 47.062 31.891 1 49.28 299 ALA A CA 1
ATOM 2298 C C . ALA A 1 299 ? -8.828 46.75 33.375 1 49.28 299 ALA A C 1
ATOM 2300 O O . ALA A 1 299 ? -9.266 47.625 34.125 1 49.28 299 ALA A O 1
ATOM 2301 N N . ALA A 1 300 ? -8.523 45.5 33.75 1 46.56 300 ALA A N 1
ATOM 2302 C CA . ALA A 1 300 ? -8.797 45.156 35.125 1 46.56 300 ALA A CA 1
ATOM 2303 C C . ALA A 1 300 ? -7.777 45.812 36.062 1 46.56 300 ALA A C 1
ATOM 2305 O O . ALA A 1 300 ? -8.047 45.969 37.281 1 46.56 300 ALA A O 1
ATOM 2306 N N . THR A 1 301 ? -6.578 46.062 35.5 1 44.59 301 THR A N 1
ATOM 2307 C CA . THR A 1 301 ? -5.551 46.5 36.406 1 44.59 301 THR A CA 1
ATOM 2308 C C . THR A 1 301 ? -5.715 48 36.688 1 44.59 301 THR A C 1
ATOM 2310 O O . THR A 1 301 ? -5.059 48.562 37.594 1 44.59 301 THR A O 1
ATOM 2313 N N . VAL A 1 302 ? -6.461 48.688 35.844 1 40.47 302 VAL A N 1
ATOM 2314 C CA . VAL A 1 302 ? -6.402 50.125 36.062 1 40.47 302 VAL A CA 1
ATOM 2315 C C . VAL A 1 302 ? -7.336 50.5 37.219 1 40.47 302 VAL A C 1
ATOM 2317 O O . VAL A 1 302 ? -7.27 51.594 37.75 1 40.47 302 VAL A O 1
ATOM 2320 N N . SER A 1 303 ? -8.414 49.719 37.344 1 38.75 303 SER A N 1
ATOM 2321 C CA . SER A 1 303 ? -9.438 50.375 38.156 1 38.75 303 SER A CA 1
ATOM 2322 C C . SER A 1 303 ? -9.117 50.312 39.625 1 38.75 303 SER A C 1
ATOM 2324 O O . SER A 1 303 ? -9.945 50.688 40.469 1 38.75 303 SER A O 1
ATOM 2326 N N . VAL A 1 304 ? -8.062 49.562 39.969 1 37.12 304 VAL A N 1
ATOM 2327 C CA . VAL A 1 304 ? -8.023 49.469 41.438 1 37.12 304 VAL A CA 1
ATOM 2328 C C . VAL A 1 304 ? -7.645 50.812 42.031 1 37.12 304 VAL A C 1
ATOM 2330 O O . VAL A 1 304 ? -6.457 51.125 42.188 1 37.12 304 VAL A O 1
ATOM 2333 N N . GLU A 1 305 ? -8.062 51.906 41.406 1 30.64 305 GLU A N 1
ATOM 2334 C CA . GLU A 1 305 ? -7.809 53.125 42.188 1 30.64 305 GLU A CA 1
ATOM 2335 C C . GLU A 1 305 ? -8.344 52.969 43.594 1 30.64 305 GLU A C 1
ATOM 2337 O O . GLU A 1 305 ? -9.297 52.25 43.844 1 30.64 305 GLU A O 1
ATOM 2342 N N . ASP A 1 306 ? -7.598 53.656 44.594 1 32.69 306 ASP A N 1
ATOM 2343 C CA . ASP A 1 306 ? -7.582 53.781 46.062 1 32.69 306 ASP A CA 1
ATOM 2344 C C . ASP A 1 306 ? -8.93 54.281 46.562 1 32.69 306 ASP A C 1
ATOM 2346 O O . ASP A 1 306 ? -9.133 55.469 46.75 1 32.69 306 ASP A O 1
ATOM 2350 N N . GLY A 1 307 ? -10.086 53.969 45.906 1 27.2 307 GLY A N 1
ATOM 2351 C CA . GLY A 1 307 ? -11.281 54.531 46.5 1 27.2 307 GLY A CA 1
ATOM 2352 C C . GLY A 1 307 ? -11.406 54.25 47.969 1 27.2 307 GLY A C 1
ATOM 2353 O O . GLY A 1 307 ? -11.68 53.125 48.375 1 27.2 307 GLY A O 1
ATOM 2354 N N . ILE A 1 308 ? -10.477 54.844 48.812 1 26.53 308 ILE A N 1
ATOM 2355 C CA . ILE A 1 308 ? -10.602 54.844 50.25 1 26.53 308 ILE A CA 1
ATOM 2356 C C . ILE A 1 308 ? -11.992 55.344 50.656 1 26.53 308 ILE A C 1
ATOM 2358 O O . ILE A 1 308 ? -12.133 56.031 51.656 1 26.53 308 ILE A O 1
ATOM 2362 N N . THR A 1 309 ? -12.883 55.375 49.719 1 24.03 309 THR A N 1
ATOM 2363 C CA . THR A 1 309 ? -14.086 56.031 50.219 1 24.03 309 THR A CA 1
ATOM 2364 C C . THR A 1 309 ? -14.539 55.406 51.531 1 24.03 309 THR A C 1
ATOM 2366 O O . THR A 1 309 ? -14.383 54.219 51.75 1 24.03 309 THR A O 1
ATOM 2369 N N . SER A 1 310 ? -14.633 56.375 52.562 1 24.17 310 SER A N 1
ATOM 2370 C CA . SER A 1 310 ? -15.148 56.375 53.906 1 24.17 310 SER A CA 1
ATOM 2371 C C . SER A 1 310 ? -16.5 55.656 54 1 24.17 310 SER A C 1
ATOM 2373 O O . SER A 1 310 ? -17.406 55.969 53.25 1 24.17 310 SER A O 1
ATOM 2375 N N . LEU A 1 311 ? -16.453 54.438 54.5 1 22.81 311 LEU A N 1
ATOM 2376 C CA . LEU A 1 311 ? -17.484 53.438 54.688 1 22.81 311 LEU A CA 1
ATOM 2377 C C . LEU A 1 311 ? -18.656 54 55.5 1 22.81 311 LEU A C 1
ATOM 2379 O O . LEU A 1 311 ? -18.609 54 56.75 1 22.81 311 LEU A O 1
ATOM 2383 N N . ARG A 1 312 ? -18.906 55.406 55.062 1 19.62 312 ARG A N 1
ATOM 2384 C CA . ARG A 1 312 ? -19.938 55.844 56 1 19.62 312 ARG A CA 1
ATOM 2385 C C . ARG A 1 312 ? -21.062 54.844 56.094 1 19.62 312 ARG A C 1
ATOM 2387 O O . ARG A 1 312 ? -21.344 54.094 55.156 1 19.62 312 ARG A O 1
ATOM 2394 N N . GLU A 1 313 ? -21.656 54.781 57.344 1 20.5 313 GLU A N 1
ATOM 2395 C CA . GLU A 1 313 ? -22.562 53.906 58.094 1 20.5 313 GLU A CA 1
ATOM 2396 C C . GLU A 1 313 ? -23.938 53.844 57.438 1 20.5 313 GLU A C 1
ATOM 2398 O O . GLU A 1 313 ? -24.828 54.594 57.812 1 20.5 313 GLU A O 1
ATOM 2403 N N . GLY A 1 314 ? -23.906 53.906 56.062 1 18.92 314 GLY A N 1
ATOM 2404 C CA . GLY A 1 314 ? -25.234 54.219 55.594 1 18.92 314 GLY A CA 1
ATOM 2405 C C . GLY A 1 314 ? -26.297 53.25 56.031 1 18.92 314 GLY A C 1
ATOM 2406 O O . GLY A 1 314 ? -26.016 52.031 56.125 1 18.92 314 GLY A O 1
ATOM 2407 N N . PRO A 1 315 ? -27.328 53.812 56.719 1 19.77 315 PRO A N 1
ATOM 2408 C CA . PRO A 1 315 ? -28.375 53.125 57.469 1 19.77 315 PRO A CA 1
ATOM 2409 C C . PRO A 1 315 ? -29.062 52.031 56.656 1 19.77 315 PRO A C 1
ATOM 2411 O O . PRO A 1 315 ? -28.938 52 55.438 1 19.77 315 PRO A O 1
ATOM 2414 N N . HIS A 1 316 ? -29.875 51.312 57.5 1 18.58 316 HIS A N 1
ATOM 2415 C CA . HIS A 1 316 ? -30.469 49.969 57.469 1 18.58 316 HIS A CA 1
ATOM 2416 C C . HIS A 1 316 ? -31.422 49.812 56.281 1 18.58 316 HIS A C 1
ATOM 2418 O O . HIS A 1 316 ? -31.219 48.938 55.438 1 18.58 316 HIS A O 1
ATOM 2424 N N . ARG A 1 317 ? -32.688 49.375 56.719 1 16.84 317 ARG A N 1
ATOM 2425 C CA . ARG A 1 317 ? -33.406 48.125 56.438 1 16.84 317 ARG A CA 1
ATOM 2426 C C . ARG A 1 317 ? -34.25 48.25 55.188 1 16.84 317 ARG A C 1
ATOM 2428 O O . ARG A 1 317 ? -34.062 47.469 54.25 1 16.84 317 ARG A O 1
ATOM 2435 N N . GLN A 1 318 ? -35.594 48.281 55.438 1 15.44 318 GLN A N 1
ATOM 2436 C CA . GLN A 1 318 ? -36.562 47.188 55.281 1 15.44 318 GLN A CA 1
ATOM 2437 C C . GLN A 1 318 ? -37.375 47.344 53.969 1 15.44 318 GLN A C 1
ATOM 2439 O O . GLN A 1 318 ? -37.594 46.375 53.25 1 15.44 318 GLN A O 1
ATOM 2444 N N . GLU A 1 319 ? -37.906 48.531 53.75 1 15.05 319 GLU A N 1
ATOM 2445 C CA . GLU A 1 319 ? -39.375 48.531 53.656 1 15.05 319 GLU A CA 1
ATOM 2446 C C . GLU A 1 319 ? -39.812 48.125 52.25 1 15.05 319 GLU A C 1
ATOM 2448 O O . GLU A 1 319 ? -39.312 48.625 51.25 1 15.05 319 GLU A O 1
ATOM 2453 N N . LYS A 1 320 ? -40.531 46.875 52.219 1 16.88 320 LYS A N 1
ATOM 2454 C CA . LYS A 1 320 ? -41.156 46.094 51.188 1 16.88 320 LYS A CA 1
ATOM 2455 C C . LYS A 1 320 ? -42.188 46.906 50.438 1 16.88 320 LYS A C 1
ATOM 2457 O O . LYS A 1 320 ? -42.969 46.344 49.656 1 16.88 320 LYS A O 1
ATOM 2462 N N . SER A 1 321 ? -42.125 48.344 50.562 1 14.52 321 SER A N 1
ATOM 2463 C CA . SER A 1 321 ? -43.5 48.812 50.344 1 14.52 321 SER A CA 1
ATOM 2464 C C . SER A 1 321 ? -44.094 48.281 49.062 1 14.52 321 SER A C 1
ATOM 2466 O O . SER A 1 321 ? -43.344 47.969 48.125 1 14.52 321 SER A O 1
ATOM 2468 N N . ASN A 1 322 ? -45.562 48.281 49.094 1 15.53 322 ASN A N 1
ATOM 2469 C CA . ASN A 1 322 ? -46.812 47.656 48.656 1 15.53 322 ASN A CA 1
ATOM 2470 C C . ASN A 1 322 ? -47.094 47.875 47.188 1 15.53 322 ASN A C 1
ATOM 2472 O O . ASN A 1 322 ? -47.344 46.938 46.438 1 15.53 322 ASN A O 1
ATOM 2476 N N . SER A 1 323 ? -47.75 49.062 46.875 1 15.27 323 SER A N 1
ATOM 2477 C CA . SER A 1 323 ? -49.156 49.094 46.469 1 15.27 323 SER A CA 1
ATOM 2478 C C . SER A 1 323 ? -49.312 48.844 44.969 1 15.27 323 SER A C 1
ATOM 2480 O O . SER A 1 323 ? -48.344 48.969 44.219 1 15.27 323 SER A O 1
ATOM 2482 N N . ASN A 1 324 ? -50.656 48.969 44.562 1 15.7 324 ASN A N 1
ATOM 2483 C CA . ASN A 1 324 ? -51.781 48.469 43.781 1 15.7 324 ASN A CA 1
ATOM 2484 C C . ASN A 1 324 ? -51.781 49.062 42.375 1 15.7 324 ASN A C 1
ATOM 2486 O O . ASN A 1 324 ? -52.781 48.969 41.656 1 15.7 324 ASN A O 1
ATOM 2490 N N . ALA A 1 325 ? -50.75 49.75 41.969 1 15.37 325 ALA A N 1
ATOM 2491 C CA . ALA A 1 325 ? -51.375 50.719 41.031 1 15.37 325 ALA A CA 1
ATOM 2492 C C . ALA A 1 325 ? -52.281 49.969 40.031 1 15.37 325 ALA A C 1
ATOM 2494 O O . ALA A 1 325 ? -51.969 48.844 39.625 1 15.37 325 ALA A O 1
ATOM 2495 N N . GLU A 1 326 ? -53.375 50.812 39.562 1 15.45 326 GLU A N 1
ATOM 2496 C CA . GLU A 1 326 ? -54.688 50.938 38.969 1 15.45 326 GLU A CA 1
ATOM 2497 C C . GLU A 1 326 ? -54.719 50.344 37.562 1 15.45 326 GLU A C 1
ATOM 2499 O O . GLU A 1 326 ? -53.688 50.25 36.906 1 15.45 326 GLU A O 1
ATOM 2504 N N . GLN A 1 327 ? -56.031 50.188 37.031 1 15.12 327 GLN A N 1
ATOM 2505 C CA . GLN A 1 327 ? -57.062 49.438 36.312 1 15.12 327 GLN A CA 1
ATOM 2506 C C . GLN A 1 327 ? -57 49.719 34.812 1 15.12 327 GLN A C 1
ATOM 2508 O O . GLN A 1 327 ? -57.125 48.781 34 1 15.12 327 GLN A O 1
ATOM 2513 N N . THR A 1 328 ? -57.156 51.062 34.344 1 15 328 THR A N 1
ATOM 2514 C CA . THR A 1 328 ? -58.375 51.312 33.562 1 15 328 THR A CA 1
ATOM 2515 C C . THR A 1 328 ? -58.25 50.75 32.156 1 15 328 THR A C 1
ATOM 2517 O O . THR A 1 328 ? -57.125 50.594 31.641 1 15 328 THR A O 1
ATOM 2520 N N . SER A 1 329 ? -59.5 50.469 31.438 1 15.09 329 SER A N 1
ATOM 2521 C CA . SER A 1 329 ? -60.375 49.719 30.531 1 15.09 329 SER A CA 1
ATOM 2522 C C . SER A 1 329 ? -60.188 50.156 29.094 1 15.09 329 SER A C 1
ATOM 2524 O O . SER A 1 329 ? -60.25 49.344 28.172 1 15.09 329 SER A O 1
ATOM 2526 N N . GLU A 1 330 ? -60.125 51.531 28.734 1 14.95 330 GLU A N 1
ATOM 2527 C CA . GLU A 1 330 ? -61.219 51.906 27.812 1 14.95 330 GLU A CA 1
ATOM 2528 C C . GLU A 1 330 ? -61 51.25 26.438 1 14.95 330 GLU A C 1
ATOM 2530 O O . GLU A 1 330 ? -59.906 50.812 26.109 1 14.95 330 GLU A O 1
ATOM 2535 N N . ASP A 1 331 ? -61.75 51.875 25.328 1 15.28 331 ASP A N 1
ATOM 2536 C CA . ASP A 1 331 ? -62.875 51.719 24.406 1 15.28 331 ASP A CA 1
ATOM 2537 C C . ASP A 1 331 ? -62.375 51.344 23 1 15.28 331 ASP A C 1
ATOM 2539 O O . ASP A 1 331 ? -62.844 50.375 22.406 1 15.28 331 ASP A O 1
ATOM 2543 N N . SER A 1 332 ? -62.25 52.438 22.016 1 15.2 332 SER A N 1
ATOM 2544 C CA . SER A 1 332 ? -63.219 52.625 20.922 1 15.2 332 SER A CA 1
ATOM 2545 C C . SER A 1 332 ? -62.781 51.875 19.688 1 15.2 332 SER A C 1
ATOM 2547 O O . SER A 1 332 ? -61.656 51.375 19.594 1 15.2 332 SER A O 1
ATOM 2549 N N . ASP A 1 333 ? -63.219 52.375 18.359 1 15.29 333 ASP A N 1
ATOM 2550 C CA . ASP A 1 333 ? -64.125 52.062 17.281 1 15.29 333 ASP A CA 1
ATOM 2551 C C . ASP A 1 333 ? -63.406 51.406 16.109 1 15.29 333 ASP A C 1
ATOM 2553 O O . ASP A 1 333 ? -62.188 51.375 16.062 1 15.29 333 ASP A O 1
ATOM 2557 N N . SER A 1 334 ? -63.688 51.938 14.727 1 15.2 334 SER A N 1
ATOM 2558 C CA . SER A 1 334 ? -64.5 51.438 13.617 1 15.2 334 SER A CA 1
ATOM 2559 C C . SER A 1 334 ? -63.625 50.844 12.516 1 15.2 334 SER A C 1
ATOM 2561 O O . SER A 1 334 ? -63.844 49.719 12.078 1 15.2 334 SER A O 1
ATOM 2563 N N . ASP A 1 335 ? -62.969 51.688 11.539 1 15.49 335 ASP A N 1
ATOM 2564 C CA . ASP A 1 335 ? -63.562 51.656 10.203 1 15.49 335 ASP A CA 1
ATOM 2565 C C . ASP A 1 335 ? -62.938 50.531 9.359 1 15.49 335 ASP A C 1
ATOM 2567 O O . ASP A 1 335 ? -61.875 50 9.711 1 15.49 335 ASP A O 1
ATOM 2571 N N . VAL A 1 336 ? -62.812 50.812 7.844 1 16.56 336 VAL A N 1
ATOM 2572 C CA . VAL A 1 336 ? -63.406 50.375 6.59 1 16.56 336 VAL A CA 1
ATOM 2573 C C . VAL A 1 336 ? -62.5 49.344 5.91 1 16.56 336 VAL A C 1
ATOM 2575 O O . VAL A 1 336 ? -61.281 49.312 6.168 1 16.56 336 VAL A O 1
ATOM 2578 N N . VAL A 1 337 ? -63.031 48.562 4.812 1 15.54 337 VAL A N 1
ATOM 2579 C CA . VAL A 1 337 ? -63.25 47.281 4.125 1 15.54 337 VAL A CA 1
ATOM 2580 C C . VAL A 1 337 ? -62.156 47.094 3.068 1 15.54 337 VAL A C 1
ATOM 2582 O O . VAL A 1 337 ? -61.594 46 2.934 1 15.54 337 VAL A O 1
ATOM 2585 N N . THR A 1 338 ? -61.625 48.062 2.211 1 16.48 338 THR A N 1
ATOM 2586 C CA . THR A 1 338 ? -61.906 47.812 0.803 1 16.48 338 THR A CA 1
ATOM 2587 C C . THR A 1 338 ? -60.938 46.781 0.217 1 16.48 338 THR A C 1
ATOM 2589 O O . THR A 1 338 ? -59.75 46.875 0.447 1 16.48 338 THR A O 1
ATOM 2592 N N . MET A 1 339 ? -61.5 45.594 -0.503 1 15.52 339 MET A N 1
ATOM 2593 C CA . MET A 1 339 ? -61.219 44.281 -1.029 1 15.52 339 MET A CA 1
ATOM 2594 C C . MET A 1 339 ? -60.375 44.344 -2.297 1 15.52 339 MET A C 1
ATOM 2596 O O . MET A 1 339 ? -59.875 43.344 -2.791 1 15.52 339 MET A O 1
ATOM 2600 N N . GLN A 1 340 ? -59.938 45.438 -2.904 1 16.39 340 GLN A N 1
ATOM 2601 C CA . GLN A 1 340 ? -60.125 45.312 -4.344 1 16.39 340 GLN A CA 1
ATOM 2602 C C . GLN A 1 340 ? -59.344 44.125 -4.918 1 16.39 340 GLN A C 1
ATOM 2604 O O . GLN A 1 340 ? -58.219 43.875 -4.488 1 16.39 340 GLN A O 1
ATOM 2609 N N . GLU A 1 341 ? -59.938 43.344 -6.043 1 17.03 341 GLU A N 1
ATOM 2610 C CA . GLU A 1 341 ? -60.125 42.125 -6.812 1 17.03 341 GLU A CA 1
ATOM 2611 C C . GLU A 1 341 ? -58.969 41.906 -7.793 1 17.03 341 GLU A C 1
ATOM 2613 O O . GLU A 1 341 ? -58.781 40.812 -8.32 1 17.03 341 GLU A O 1
ATOM 2618 N N . LYS A 1 342 ? -57.906 42.625 -7.98 1 17.89 342 LYS A N 1
ATOM 2619 C CA . LYS A 1 342 ? -57.688 42.75 -9.414 1 17.89 342 LYS A CA 1
ATOM 2620 C C . LYS A 1 342 ? -57.125 41.438 -9.977 1 17.89 342 LYS A C 1
ATOM 2622 O O . LYS A 1 342 ? -55.938 41.188 -9.898 1 17.89 342 LYS A O 1
ATOM 2627 N N . LEU A 1 343 ? -57.875 40.125 -10.023 1 17.11 343 LEU A N 1
ATOM 2628 C CA . LEU A 1 343 ? -57.406 38.844 -10.484 1 17.11 343 LEU A CA 1
ATOM 2629 C C . LEU A 1 343 ? -57.281 38.812 -12 1 17.11 343 LEU A C 1
ATOM 2631 O O . LEU A 1 343 ? -57.031 37.75 -12.594 1 17.11 343 LEU A O 1
ATOM 2635 N N . SER A 1 344 ? -57.188 39.781 -12.742 1 15.61 344 SER A N 1
ATOM 2636 C CA . SER A 1 344 ? -57.781 39.5 -14.055 1 15.61 344 SER A CA 1
ATOM 2637 C C . SER A 1 344 ? -57.219 38.219 -14.625 1 15.61 344 SER A C 1
ATOM 2639 O O . SER A 1 344 ? -56.188 37.719 -14.18 1 15.61 344 SER A O 1
ATOM 2641 N N . SER A 1 345 ? -57.406 38 -16.094 1 15.79 345 SER A N 1
ATOM 2642 C CA . SER A 1 345 ? -58.094 37.188 -17.094 1 15.79 345 SER A CA 1
ATOM 2643 C C . SER A 1 345 ? -57.219 36.062 -17.609 1 15.79 345 SER A C 1
ATOM 2645 O O . SER A 1 345 ? -56 36.031 -17.312 1 15.79 345 SER A O 1
ATOM 2647 N N . GLU A 1 346 ? -57.281 35.688 -19.125 1 16.12 346 GLU A N 1
ATOM 2648 C CA . GLU A 1 346 ? -57.906 34.656 -19.922 1 16.12 346 GLU A CA 1
ATOM 2649 C C . GLU A 1 346 ? -56.875 33.625 -20.406 1 16.12 346 GLU A C 1
ATOM 2651 O O . GLU A 1 346 ? -57.094 32.438 -20.25 1 16.12 346 GLU A O 1
ATOM 2656 N N . ASP A 1 347 ? -56.031 33.812 -21.656 1 17.66 347 ASP A N 1
ATOM 2657 C CA . ASP A 1 347 ? -56.375 33.031 -22.844 1 17.66 347 ASP A CA 1
ATOM 2658 C C . ASP A 1 347 ? -55.625 31.703 -22.859 1 17.66 347 ASP A C 1
ATOM 2660 O O . ASP A 1 347 ? -54.375 31.688 -22.75 1 17.66 347 ASP A O 1
ATOM 2664 N N . VAL A 1 348 ? -56.281 30.562 -22.906 1 18 348 VAL A N 1
ATOM 2665 C CA . VAL A 1 348 ? -56.156 29.094 -22.938 1 18 348 VAL A CA 1
ATOM 2666 C C . VAL A 1 348 ? -55.562 28.656 -24.266 1 18 348 VAL A C 1
ATOM 2668 O O . VAL A 1 348 ? -55.406 27.453 -24.516 1 18 348 VAL A O 1
ATOM 2671 N N . LYS A 1 349 ? -54.688 29.188 -25 1 18.23 349 LYS A N 1
ATOM 2672 C CA . LYS A 1 349 ? -55.031 28.578 -26.297 1 18.23 349 LYS A CA 1
ATOM 2673 C C . LYS A 1 349 ? -55 27.062 -26.219 1 18.23 349 LYS A C 1
ATOM 2675 O O . LYS A 1 349 ? -54.25 26.484 -25.422 1 18.23 349 LYS A O 1
ATOM 2680 N N . PRO A 1 350 ? -55.469 26.359 -27.438 1 16.72 350 PRO A N 1
ATOM 2681 C CA . PRO A 1 350 ? -56.281 25.203 -27.828 1 16.72 350 PRO A CA 1
ATOM 2682 C C . PRO A 1 350 ? -55.531 23.875 -27.672 1 16.72 350 PRO A C 1
ATOM 2684 O O . PRO A 1 350 ? -54.312 23.859 -27.609 1 16.72 350 PRO A O 1
ATOM 2687 N N . PRO A 1 351 ? -56.312 22.828 -28.016 1 16.69 351 PRO A N 1
ATOM 2688 C CA . PRO A 1 351 ? -56.5 21.406 -27.719 1 16.69 351 PRO A CA 1
ATOM 2689 C C . PRO A 1 351 ? -55.5 20.516 -28.484 1 16.69 351 PRO A C 1
ATOM 2691 O O . PRO A 1 351 ? -55.188 19.406 -28.031 1 16.69 351 PRO A O 1
ATOM 2694 N N . THR A 1 352 ? -54.938 20.922 -29.672 1 17.12 352 THR A N 1
ATOM 2695 C CA . THR A 1 352 ? -55.25 19.906 -30.672 1 17.12 352 THR A CA 1
ATOM 2696 C C . THR A 1 352 ? -54.656 18.562 -30.297 1 17.12 352 THR A C 1
ATOM 2698 O O . THR A 1 352 ? -53.438 18.469 -30.047 1 17.12 352 THR A O 1
ATOM 2701 N N . LEU A 1 353 ? -55.438 17.578 -30.078 1 15.73 353 LEU A N 1
ATOM 2702 C CA . LEU A 1 353 ? -55.594 16.172 -29.672 1 15.73 353 LEU A CA 1
ATOM 2703 C C . LEU A 1 353 ? -54.812 15.266 -30.625 1 15.73 353 LEU A C 1
ATOM 2705 O O . LEU A 1 353 ? -54.375 14.172 -30.234 1 15.73 353 LEU A O 1
ATOM 2709 N N . LEU A 1 354 ? -54.969 15.445 -32 1 15.31 354 LEU A N 1
ATOM 2710 C CA . LEU A 1 354 ? -55.625 14.281 -32.562 1 15.31 354 LEU A CA 1
ATOM 2711 C C . LEU A 1 354 ? -54.781 13.031 -32.375 1 15.31 354 LEU A C 1
ATOM 2713 O O . LEU A 1 354 ? -53.594 13.125 -32 1 15.31 354 LEU A O 1
ATOM 2717 N N . THR A 1 355 ? -54.594 12.188 -33.531 1 15.62 355 THR A N 1
ATOM 2718 C CA . THR A 1 355 ? -55.156 10.898 -33.969 1 15.62 355 THR A CA 1
ATOM 2719 C C . THR A 1 355 ? -54.125 9.797 -33.812 1 15.62 355 THR A C 1
ATOM 2721 O O . THR A 1 355 ? -54.469 8.617 -33.719 1 15.62 355 THR A O 1
ATOM 2724 N N . ASP A 1 356 ? -52.75 10.055 -34.125 1 17.5 356 ASP A N 1
ATOM 2725 C CA . ASP A 1 356 ? -52.438 9.016 -35.125 1 17.5 356 ASP A CA 1
ATOM 2726 C C . ASP A 1 356 ? -52.531 7.629 -34.469 1 17.5 356 ASP A C 1
ATOM 2728 O O . ASP A 1 356 ? -52.219 7.469 -33.281 1 17.5 356 ASP A O 1
ATOM 2732 N N . LEU A 1 357 ? -52.781 6.59 -35.406 1 15.6 357 LEU A N 1
ATOM 2733 C CA . LEU A 1 357 ? -53.375 5.25 -35.562 1 15.6 357 LEU A CA 1
ATOM 2734 C C . LEU A 1 357 ? -52.562 4.234 -34.75 1 15.6 357 LEU A C 1
ATOM 2736 O O . LEU A 1 357 ? -51.406 4.469 -34.406 1 15.6 357 LEU A O 1
ATOM 2740 N N . ALA A 1 358 ? -52.938 3.047 -34.906 1 16.34 358 ALA A N 1
ATOM 2741 C CA . ALA A 1 358 ? -53.406 1.765 -34.406 1 16.34 358 ALA A CA 1
ATOM 2742 C C . ALA A 1 358 ? -52.281 0.758 -34.312 1 16.34 358 ALA A C 1
ATOM 2744 O O . ALA A 1 358 ? -52.406 -0.272 -33.625 1 16.34 358 ALA A O 1
ATOM 2745 N N . GLU A 1 359 ? -51 0.917 -34.938 1 17.55 359 GLU A N 1
ATOM 2746 C CA . GLU A 1 359 ? -50.844 -0.438 -35.438 1 17.55 359 GLU A CA 1
ATOM 2747 C C . GLU A 1 359 ? -50.75 -1.456 -34.312 1 17.55 359 GLU A C 1
ATOM 2749 O O . GLU A 1 359 ? -50.188 -1.148 -33.25 1 17.55 359 GLU A O 1
ATOM 2754 N N . PRO A 1 360 ? -51.156 -2.773 -34.625 1 16.77 360 PRO A N 1
ATOM 2755 C CA . PRO A 1 360 ? -51.656 -3.984 -33.969 1 16.77 360 PRO A CA 1
ATOM 2756 C C . PRO A 1 360 ? -50.531 -4.742 -33.219 1 16.77 360 PRO A C 1
ATOM 2758 O O . PRO A 1 360 ? -49.625 -5.25 -33.844 1 16.77 360 PRO A O 1
ATOM 2761 N N . GLU A 1 361 ? -49.781 -4.121 -32.406 1 16.47 361 GLU A N 1
ATOM 2762 C CA . GLU A 1 361 ? -48.781 -5.121 -32.062 1 16.47 361 GLU A CA 1
ATOM 2763 C C . GLU A 1 361 ? -49.438 -6.461 -31.734 1 16.47 361 GLU A C 1
ATOM 2765 O O . GLU A 1 361 ? -50.375 -6.523 -30.953 1 16.47 361 GLU A O 1
ATOM 2770 N N . GLU A 1 362 ? -49.062 -7.457 -32.562 1 15.41 362 GLU A N 1
ATOM 2771 C CA . GLU A 1 362 ? -49.5 -8.852 -32.531 1 15.41 362 GLU A CA 1
ATOM 2772 C C . GLU A 1 362 ? -49.344 -9.43 -31.125 1 15.41 362 GLU A C 1
ATOM 2774 O O . GLU A 1 362 ? -50.281 -9.992 -30.562 1 15.41 362 GLU A O 1
ATOM 2779 N N . GLN A 1 363 ? -48.25 -10.258 -31.031 1 14.68 363 GLN A N 1
ATOM 2780 C CA . GLN A 1 363 ? -48.562 -11.68 -30.906 1 14.68 363 GLN A CA 1
ATOM 2781 C C . GLN A 1 363 ? -48.781 -12.07 -29.438 1 14.68 363 GLN A C 1
ATOM 2783 O O . GLN A 1 363 ? -49.781 -12.688 -29.109 1 14.68 363 GLN A O 1
ATOM 2788 N N . GLN A 1 364 ? -47.719 -12.758 -28.859 1 14.91 364 GLN A N 1
ATOM 2789 C CA . GLN A 1 364 ? -47.875 -14.18 -28.547 1 14.91 364 GLN A CA 1
ATOM 2790 C C . GLN A 1 364 ? -48.375 -14.367 -27.109 1 14.91 364 GLN A C 1
ATOM 2792 O O . GLN A 1 364 ? -48.375 -13.43 -26.328 1 14.91 364 GLN A O 1
ATOM 2797 N N . THR A 1 365 ? -47.562 -15.242 -26.391 1 15.52 365 THR A N 1
ATOM 2798 C CA . THR A 1 365 ? -47.938 -16.562 -25.891 1 15.52 365 THR A CA 1
ATOM 2799 C C . THR A 1 365 ? -48.5 -16.469 -24.484 1 15.52 365 THR A C 1
ATOM 2801 O O . THR A 1 365 ? -48.312 -15.469 -23.797 1 15.52 365 THR A O 1
ATOM 2804 N N . SER A 1 366 ? -48.562 -17.672 -23.953 1 15.3 366 SER A N 1
ATOM 2805 C CA . SER A 1 366 ? -49.406 -18.625 -23.25 1 15.3 366 SER A CA 1
ATOM 2806 C C . SER A 1 366 ? -49.375 -18.391 -21.75 1 15.3 366 SER A C 1
ATOM 2808 O O . SER A 1 366 ? -48.312 -18 -21.203 1 15.3 366 SER A O 1
ATOM 2810 N N . ARG A 1 367 ? -50.5 -18.469 -21.188 1 15.43 367 ARG A N 1
ATOM 2811 C CA . ARG A 1 367 ? -51.156 -18.344 -19.891 1 15.43 367 ARG A CA 1
ATOM 2812 C C . ARG A 1 367 ? -50.656 -19.406 -18.922 1 15.43 367 ARG A C 1
ATOM 2814 O O . ARG A 1 367 ? -51.125 -19.453 -17.766 1 15.43 367 ARG A O 1
ATOM 2821 N N . VAL A 1 368 ? -49.875 -20.375 -19.234 1 15.39 368 VAL A N 1
ATOM 2822 C CA . VAL A 1 368 ? -50.5 -21.453 -18.484 1 15.39 368 VAL A CA 1
ATOM 2823 C C . VAL A 1 368 ? -50.5 -21.109 -17 1 15.39 368 VAL A C 1
ATOM 2825 O O . VAL A 1 368 ? -49.594 -20.453 -16.5 1 15.39 368 VAL A O 1
ATOM 2828 N N . LYS A 1 369 ? -51.594 -21.609 -16.422 1 15.53 369 LYS A N 1
ATOM 2829 C CA . LYS A 1 369 ? -52.406 -21.688 -15.219 1 15.53 369 LYS A CA 1
ATOM 2830 C C . LYS A 1 369 ? -51.594 -22.156 -14.016 1 15.53 369 LYS A C 1
ATOM 2832 O O . LYS A 1 369 ? -50.531 -22.719 -14.172 1 15.53 369 LYS A O 1
ATOM 2837 N N . LYS A 1 370 ? -52.312 -22.734 -13.062 1 16.52 370 LYS A N 1
ATOM 2838 C CA . LYS A 1 370 ? -52.719 -22.734 -11.664 1 16.52 370 LYS A CA 1
ATOM 2839 C C . LYS A 1 370 ? -52.094 -23.875 -10.891 1 16.52 370 LYS A C 1
ATOM 2841 O O . LYS A 1 370 ? -52.406 -24.094 -9.719 1 16.52 370 LYS A O 1
ATOM 2846 N N . THR A 1 371 ? -51.125 -24.703 -11.438 1 14.78 371 THR A N 1
ATOM 2847 C CA . THR A 1 371 ? -51.344 -26 -10.805 1 14.78 371 THR A CA 1
ATOM 2848 C C . THR A 1 371 ? -51.344 -25.859 -9.289 1 14.78 371 THR A C 1
ATOM 2850 O O . THR A 1 371 ? -50.844 -24.891 -8.742 1 14.78 371 THR A O 1
ATOM 2853 N N . THR A 1 372 ? -51 -27.078 -8.586 1 15.5 372 THR A N 1
ATOM 2854 C CA . THR A 1 372 ? -51.5 -28.094 -7.668 1 15.5 372 THR A CA 1
ATOM 2855 C C . THR A 1 372 ? -51.094 -27.766 -6.23 1 15.5 372 THR A C 1
ATOM 2857 O O . THR A 1 372 ? -50 -27.266 -5.984 1 15.5 372 THR A O 1
ATOM 2860 N N . LYS A 1 373 ? -52.031 -27.812 -5.316 1 16.88 373 LYS A N 1
ATOM 2861 C CA . LYS A 1 373 ? -52.5 -27.766 -3.926 1 16.88 373 LYS A CA 1
ATOM 2862 C C . LYS A 1 373 ? -51.719 -28.75 -3.068 1 16.88 373 LYS A C 1
ATOM 2864 O O . LYS A 1 373 ? -51.875 -28.797 -1.849 1 16.88 373 LYS A O 1
ATOM 2869 N N . ASP A 1 374 ? -51.062 -29.891 -3.541 1 15.15 374 ASP A N 1
ATOM 2870 C CA . ASP A 1 374 ? -51.375 -31.016 -2.666 1 15.15 374 ASP A CA 1
ATOM 2871 C C . ASP A 1 374 ? -50.719 -30.859 -1.297 1 15.15 374 ASP A C 1
ATOM 2873 O O . ASP A 1 374 ? -51.344 -31.156 -0.271 1 15.15 374 ASP A O 1
ATOM 2877 N N . ALA A 1 375 ? -49.406 -30.734 -1.133 1 16.64 375 ALA A N 1
ATOM 2878 C CA . ALA A 1 375 ? -48.844 -31.828 -0.345 1 16.64 375 ALA A CA 1
ATOM 2879 C C . ALA A 1 375 ? -49.312 -31.75 1.109 1 16.64 375 ALA A C 1
ATOM 2881 O O . ALA A 1 375 ? -49.562 -30.656 1.624 1 16.64 375 ALA A O 1
ATOM 2882 N N . VAL A 1 376 ? -48.938 -33 1.955 1 15.9 376 VAL A N 1
ATOM 2883 C CA . VAL A 1 376 ? -49.156 -34.062 2.918 1 15.9 376 VAL A CA 1
ATOM 2884 C C . VAL A 1 376 ? -48.844 -33.562 4.328 1 15.9 376 VAL A C 1
ATOM 2886 O O . VAL A 1 376 ? -47.75 -33.062 4.59 1 15.9 376 VAL A O 1
ATOM 2889 N N . LYS A 1 377 ? -49.844 -33.406 5.117 1 16.59 377 LYS A N 1
ATOM 2890 C CA . LYS A 1 377 ? -50.062 -33.25 6.547 1 16.59 377 LYS A CA 1
ATOM 2891 C C . LYS A 1 377 ? -49.375 -34.344 7.344 1 16.59 377 LYS A C 1
ATOM 2893 O O . LYS A 1 377 ? -49.594 -34.5 8.547 1 16.59 377 LYS A O 1
ATOM 2898 N N . SER A 1 378 ? -48.375 -35.156 6.945 1 14.73 378 SER A N 1
ATOM 2899 C CA . SER A 1 378 ? -48.281 -36.344 7.785 1 14.73 378 SER A CA 1
ATOM 2900 C C . SER A 1 378 ? -48.062 -36 9.25 1 14.73 378 SER A C 1
ATOM 2902 O O . SER A 1 378 ? -47.312 -35.062 9.555 1 14.73 378 SER A O 1
ATOM 2904 N N . LYS A 1 379 ? -48.938 -36.562 10.117 1 17.11 379 LYS A N 1
ATOM 2905 C CA . LYS A 1 379 ? -49.344 -36.75 11.508 1 17.11 379 LYS A CA 1
ATOM 2906 C C . LYS A 1 379 ? -48.156 -37.188 12.359 1 17.11 379 LYS A C 1
ATOM 2908 O O . LYS A 1 379 ? -47.156 -37.656 11.844 1 17.11 379 LYS A O 1
ATOM 2913 N N . LYS A 1 380 ? -48.5 -37.531 13.602 1 17.53 380 LYS A N 1
ATOM 2914 C CA . LYS A 1 380 ? -48.312 -37.562 15.047 1 17.53 380 LYS A CA 1
ATOM 2915 C C . LYS A 1 380 ? -47.531 -38.844 15.453 1 17.53 380 LYS A C 1
ATOM 2917 O O . LYS A 1 380 ? -48.156 -39.906 15.594 1 17.53 380 LYS A O 1
ATOM 2922 N N . ALA A 1 381 ? -46.594 -39.469 14.945 1 15.93 381 ALA A N 1
ATOM 2923 C CA . ALA A 1 381 ? -46.312 -40.812 15.477 1 15.93 381 ALA A CA 1
ATOM 2924 C C . ALA A 1 381 ? -46.062 -40.75 16.969 1 15.93 381 ALA A C 1
ATOM 2926 O O . ALA A 1 381 ? -45.656 -39.719 17.516 1 15.93 381 ALA A O 1
ATOM 2927 N N . ARG A 1 382 ? -45.75 -42.031 17.688 1 16.28 382 ARG A N 1
ATOM 2928 C CA . ARG A 1 382 ? -45.875 -43.125 18.641 1 16.28 382 ARG A CA 1
ATOM 2929 C C . ARG A 1 382 ? -44.812 -43.062 19.719 1 16.28 382 ARG A C 1
ATOM 2931 O O . ARG A 1 382 ? -43.656 -43.344 19.469 1 16.28 382 ARG A O 1
ATOM 2938 N N . THR A 1 383 ? -44.625 -41.969 20.5 1 16.28 383 THR A N 1
ATOM 2939 C CA . THR A 1 383 ? -43.625 -42.219 21.5 1 16.28 383 THR A CA 1
ATOM 2940 C C . THR A 1 383 ? -44 -43.469 22.328 1 16.28 383 THR A C 1
ATOM 2942 O O . THR A 1 383 ? -45 -43.469 23.016 1 16.28 383 THR A O 1
ATOM 2945 N N . ARG A 1 384 ? -43.781 -44.781 22.156 1 15.74 384 ARG A N 1
ATOM 2946 C CA . ARG A 1 384 ? -43.938 -46.094 22.797 1 15.74 384 ARG A CA 1
ATOM 2947 C C . ARG A 1 384 ? -43.25 -46.125 24.156 1 15.74 384 ARG A C 1
ATOM 2949 O O . ARG A 1 384 ? -43.844 -46.562 25.141 1 15.74 384 ARG A O 1
ATOM 2956 N N . GLY A 1 385 ? -42.062 -46.844 24.438 1 16.61 385 GLY A N 1
ATOM 2957 C CA . GLY A 1 385 ? -41.875 -48.125 25.078 1 16.61 385 GLY A CA 1
ATOM 2958 C C . GLY A 1 385 ? -41.375 -48 26.5 1 16.61 385 GLY A C 1
ATOM 2959 O O . GLY A 1 385 ? -40.344 -47.406 26.781 1 16.61 385 GLY A O 1
ATOM 2960 N N . GLU A 1 386 ? -42.219 -47.938 27.641 1 19.94 386 GLU A N 1
ATOM 2961 C CA . GLU A 1 386 ? -42.094 -48.125 29.078 1 19.94 386 GLU A CA 1
ATOM 2962 C C . GLU A 1 386 ? -41.469 -49.469 29.422 1 19.94 386 GLU A C 1
ATOM 2964 O O . GLU A 1 386 ? -41.438 -49.844 30.594 1 19.94 386 GLU A O 1
ATOM 2969 N N . ARG A 1 387 ? -40.688 -50.312 28.906 1 16.72 387 ARG A N 1
ATOM 2970 C CA . ARG A 1 387 ? -40.656 -51.719 29.375 1 16.72 387 ARG A CA 1
ATOM 2971 C C . ARG A 1 387 ? -40 -51.812 30.75 1 16.72 387 ARG A C 1
ATOM 2973 O O . ARG A 1 387 ? -40.312 -52.688 31.547 1 16.72 387 ARG A O 1
ATOM 2980 N N . ARG A 1 388 ? -38.906 -51.312 31.141 1 20.83 388 ARG A N 1
ATOM 2981 C CA . ARG A 1 388 ? -38.062 -52.406 31.625 1 20.83 388 ARG A CA 1
ATOM 2982 C C . ARG A 1 388 ? -38.438 -52.781 33.062 1 20.83 388 ARG A C 1
ATOM 2984 O O . ARG A 1 388 ? -38.812 -51.938 33.875 1 20.83 388 ARG A O 1
ATOM 2991 N N . ARG A 1 389 ? -38.281 -54.094 33.406 1 18.7 389 ARG A N 1
ATOM 2992 C CA . ARG A 1 389 ? -38.594 -55.281 34.219 1 18.7 389 ARG A CA 1
ATOM 2993 C C . ARG A 1 389 ? -38.062 -55.125 35.625 1 18.7 389 ARG A C 1
ATOM 2995 O O . ARG A 1 389 ? -38.781 -55.281 36.594 1 18.7 389 ARG A O 1
ATOM 3002 N N . ALA A 1 390 ? -37.031 -55.875 35.906 1 20.98 390 ALA A N 1
ATOM 3003 C CA . ALA A 1 390 ? -37.062 -57.094 36.719 1 20.98 390 ALA A CA 1
ATOM 3004 C C . ALA A 1 390 ? -36.844 -56.781 38.188 1 20.98 390 ALA A C 1
ATOM 3006 O O . ALA A 1 390 ? -36.25 -55.75 38.531 1 20.98 390 ALA A O 1
ATOM 3007 N N . PRO A 1 391 ? -36.656 -57.875 38.969 1 25.05 391 PRO A N 1
ATOM 3008 C CA . PRO A 1 391 ? -37.031 -58.625 40.188 1 25.05 391 PRO A CA 1
ATOM 3009 C C . PRO A 1 391 ? -36.25 -58.188 41.406 1 25.05 391 PRO A C 1
ATOM 3011 O O . PRO A 1 391 ? -36.844 -57.875 42.438 1 25.05 391 PRO A O 1
ATOM 3014 N N . THR A 1 392 ? -35.094 -59.094 41.719 1 23.92 392 THR A N 1
ATOM 3015 C CA . THR A 1 392 ? -34.688 -59.594 43.031 1 23.92 392 THR A CA 1
ATOM 3016 C C . THR A 1 392 ? -33.906 -58.531 43.812 1 23.92 392 THR A C 1
ATOM 3018 O O . THR A 1 392 ? -33.062 -57.844 43.25 1 23.92 392 THR A O 1
ATOM 3021 N N . MET B 1 1 ? 18.891 -1.924 26.734 1 19.88 1 MET B N 1
ATOM 3022 C CA . MET B 1 1 ? 19.859 -1.551 25.734 1 19.88 1 MET B CA 1
ATOM 3023 C C . MET B 1 1 ? 19.406 -1.971 24.344 1 19.88 1 MET B C 1
ATOM 3025 O O . MET B 1 1 ? 19.25 -3.162 24.062 1 19.88 1 MET B O 1
ATOM 3029 N N . ASP B 1 2 ? 18.359 -1.31 23.844 1 24 2 ASP B N 1
ATOM 3030 C CA . ASP B 1 2 ? 17.422 -1.612 22.781 1 24 2 ASP B CA 1
ATOM 3031 C C . ASP B 1 2 ? 18.141 -1.784 21.438 1 24 2 ASP B C 1
ATOM 3033 O O . ASP B 1 2 ? 18.562 -0.802 20.828 1 24 2 ASP B O 1
ATOM 3037 N N . SER B 1 3 ? 19.031 -2.844 21.391 1 26.78 3 SER B N 1
ATOM 3038 C CA . SER B 1 3 ? 19.969 -3.502 20.5 1 26.78 3 SER B CA 1
ATOM 3039 C C . SER B 1 3 ? 19.375 -3.713 19.125 1 26.78 3 SER B C 1
ATOM 3041 O O . SER B 1 3 ? 20.047 -4.191 18.203 1 26.78 3 SER B O 1
ATOM 3043 N N . ARG B 1 4 ? 18.062 -3.682 19.172 1 29.83 4 ARG B N 1
ATOM 3044 C CA . ARG B 1 4 ? 17.344 -4.207 18.016 1 29.83 4 ARG B CA 1
ATOM 3045 C C . ARG B 1 4 ? 17.562 -3.314 16.797 1 29.83 4 ARG B C 1
ATOM 3047 O O . ARG B 1 4 ? 16.844 -3.449 15.789 1 29.83 4 ARG B O 1
ATOM 3054 N N . LEU B 1 5 ? 18.094 -2.131 17.062 1 33.12 5 LEU B N 1
ATOM 3055 C CA . LEU B 1 5 ? 18.375 -1.186 15.984 1 33.12 5 LEU B CA 1
ATOM 3056 C C . LEU B 1 5 ? 19.344 -1.794 14.961 1 33.12 5 LEU B C 1
ATOM 3058 O O . LEU B 1 5 ? 20.562 -1.733 15.133 1 33.12 5 LEU B O 1
ATOM 3062 N N . ALA B 1 6 ? 19.141 -3.057 14.523 1 34.44 6 ALA B N 1
ATOM 3063 C CA . ALA B 1 6 ? 19.891 -3.941 13.633 1 34.44 6 ALA B CA 1
ATOM 3064 C C . ALA B 1 6 ? 20.547 -3.152 12.508 1 34.44 6 ALA B C 1
ATOM 3066 O O . ALA B 1 6 ? 20.094 -2.057 12.164 1 34.44 6 ALA B O 1
ATOM 3067 N N . ASN B 1 7 ? 21.797 -3.551 12 1 37.06 7 ASN B N 1
ATOM 3068 C CA . ASN B 1 7 ? 22.812 -3.225 11 1 37.06 7 ASN B CA 1
ATOM 3069 C C . ASN B 1 7 ? 22.172 -2.945 9.633 1 37.06 7 ASN B C 1
ATOM 3071 O O . ASN B 1 7 ? 22.109 -3.834 8.781 1 37.06 7 ASN B O 1
ATOM 3075 N N . THR B 1 8 ? 21.109 -2.369 9.602 1 46.81 8 THR B N 1
ATOM 3076 C CA . THR B 1 8 ? 20.719 -1.973 8.25 1 46.81 8 THR B CA 1
ATOM 3077 C C . THR B 1 8 ? 21.859 -1.208 7.562 1 46.81 8 THR B C 1
ATOM 3079 O O . THR B 1 8 ? 22.391 -0.25 8.125 1 46.81 8 THR B O 1
ATOM 3082 N N . TRP B 1 9 ? 22.641 -1.851 6.801 1 48.69 9 TRP B N 1
ATOM 3083 C CA . TRP B 1 9 ? 23.641 -1.172 5.992 1 48.69 9 TRP B CA 1
ATOM 3084 C C . TRP B 1 9 ? 23.141 0.189 5.523 1 48.69 9 TRP B C 1
ATOM 3086 O O . TRP B 1 9 ? 22.078 0.282 4.902 1 48.69 9 TRP B O 1
ATOM 3096 N N . ARG B 1 10 ? 23.547 1.209 6.191 1 65.94 10 ARG B N 1
ATOM 3097 C CA . ARG B 1 10 ? 23.312 2.561 5.699 1 65.94 10 ARG B CA 1
ATOM 3098 C C . ARG B 1 10 ? 24.484 3.068 4.879 1 65.94 10 ARG B C 1
ATOM 3100 O O . ARG B 1 10 ? 25.625 3.055 5.348 1 65.94 10 ARG B O 1
ATOM 3107 N N . PRO B 1 11 ? 24.188 3.359 3.717 1 70.38 11 PRO B N 1
ATOM 3108 C CA . PRO B 1 11 ? 25.297 3.863 2.895 1 70.38 11 PRO B CA 1
ATOM 3109 C C . PRO B 1 11 ? 25.922 5.141 3.455 1 70.38 11 PRO B C 1
ATOM 3111 O O . PRO B 1 11 ? 25.219 5.957 4.059 1 70.38 11 PRO B O 1
ATOM 3114 N N . THR B 1 12 ? 27.141 5.152 3.309 1 71.5 12 THR B N 1
ATOM 3115 C CA . THR B 1 12 ? 27.844 6.383 3.646 1 71.5 12 THR B CA 1
ATOM 3116 C C . THR B 1 12 ? 27.469 7.508 2.688 1 71.5 12 THR B C 1
ATOM 3118 O O . THR B 1 12 ? 26.875 7.262 1.641 1 71.5 12 THR B O 1
ATOM 3121 N N . VAL B 1 13 ? 27.719 8.656 3.117 1 78.06 13 VAL B N 1
ATOM 3122 C CA . VAL B 1 13 ? 27.453 9.828 2.287 1 78.06 13 VAL B CA 1
ATOM 3123 C C . VAL B 1 13 ? 28.172 9.68 0.947 1 78.06 13 VAL B C 1
ATOM 3125 O O . VAL B 1 13 ? 27.609 10.008 -0.103 1 78.06 13 VAL B O 1
ATOM 3128 N N . ASN B 1 14 ? 29.344 9.164 1.021 1 82.19 14 ASN B N 1
ATOM 3129 C CA . ASN B 1 14 ? 30.141 8.992 -0.197 1 82.19 14 ASN B CA 1
ATOM 3130 C C . ASN B 1 14 ? 29.531 7.93 -1.11 1 82.19 14 ASN B C 1
ATOM 3132 O O . ASN B 1 14 ? 29.5 8.102 -2.33 1 82.19 14 ASN B O 1
ATOM 3136 N N . GLU B 1 15 ? 29.062 6.898 -0.536 1 83.06 15 GLU B N 1
ATOM 3137 C CA . GLU B 1 15 ? 28.422 5.848 -1.317 1 83.06 15 GLU B CA 1
ATOM 3138 C C . GLU B 1 15 ? 27.141 6.355 -1.987 1 83.06 15 GLU B C 1
ATOM 3140 O O . GLU B 1 15 ? 26.891 6.043 -3.15 1 83.06 15 GLU B O 1
ATOM 3145 N N . LYS B 1 16 ? 26.516 7.09 -1.25 1 86.81 16 LYS B N 1
ATOM 3146 C CA . LYS B 1 16 ? 25.297 7.684 -1.786 1 86.81 16 LYS B CA 1
ATOM 3147 C C . LYS B 1 16 ? 25.594 8.578 -2.984 1 86.81 16 LYS B C 1
ATOM 3149 O O . LYS B 1 16 ? 24.969 8.453 -4.035 1 86.81 16 LYS B O 1
ATOM 3154 N N . LYS B 1 17 ? 26.547 9.391 -2.844 1 87.06 17 LYS B N 1
ATOM 3155 C CA . LYS B 1 17 ? 26.938 10.305 -3.918 1 87.06 17 LYS B CA 1
ATOM 3156 C C . LYS B 1 17 ? 27.422 9.539 -5.141 1 87.06 17 LYS B C 1
ATOM 3158 O O . LYS B 1 17 ? 27.156 9.93 -6.277 1 87.06 17 LYS B O 1
ATOM 3163 N N . PHE B 1 18 ? 28.172 8.5 -4.812 1 89.19 18 PHE B N 1
ATOM 3164 C CA . PHE B 1 18 ? 28.688 7.688 -5.902 1 89.19 18 PHE B CA 1
ATOM 3165 C C . PHE B 1 18 ? 27.562 7.082 -6.723 1 89.19 18 PHE B C 1
ATOM 3167 O O . PHE B 1 18 ? 27.578 7.137 -7.953 1 89.19 18 PHE B O 1
ATOM 3174 N N . ILE B 1 19 ? 26.594 6.559 -6.074 1 90.25 19 ILE B N 1
ATOM 3175 C CA . ILE B 1 19 ? 25.469 5.914 -6.734 1 90.25 19 ILE B CA 1
ATOM 3176 C C . ILE B 1 19 ? 24.672 6.949 -7.516 1 90.25 19 ILE B C 1
ATOM 3178 O O . ILE B 1 19 ? 24.312 6.727 -8.68 1 90.25 19 ILE B O 1
ATOM 3182 N N . GLU B 1 20 ? 24.438 8.047 -6.945 1 89.12 20 GLU B N 1
ATOM 3183 C CA . GLU B 1 20 ? 23.656 9.109 -7.578 1 89.12 20 GLU B CA 1
ATOM 3184 C C . GLU B 1 20 ? 24.375 9.664 -8.805 1 89.12 20 GLU B C 1
ATOM 3186 O O . GLU B 1 20 ? 23.734 9.93 -9.828 1 89.12 20 GLU B O 1
ATOM 3191 N N . THR B 1 21 ? 25.688 9.789 -8.711 1 88.25 21 THR B N 1
ATOM 3192 C CA . THR B 1 21 ? 26.469 10.281 -9.836 1 88.25 21 THR B CA 1
ATOM 3193 C C . THR B 1 21 ? 26.484 9.273 -10.984 1 88.25 21 THR B C 1
ATOM 3195 O O . THR B 1 21 ? 26.391 9.656 -12.148 1 88.25 21 THR B O 1
ATOM 3198 N N . ALA B 1 22 ? 26.641 8.055 -10.617 1 90.44 22 ALA B N 1
ATOM 3199 C CA . ALA B 1 22 ? 26.594 7.012 -11.633 1 90.44 22 ALA B CA 1
ATOM 3200 C C . ALA B 1 22 ? 25.266 7.023 -12.383 1 90.44 22 ALA B C 1
ATOM 3202 O O . ALA B 1 22 ? 25.25 6.973 -13.617 1 90.44 22 ALA B O 1
ATOM 3203 N N . LEU B 1 23 ? 24.234 7.184 -11.648 1 89.81 23 LEU B N 1
ATOM 3204 C CA . LEU B 1 23 ? 22.891 7.16 -12.242 1 89.81 23 LEU B CA 1
ATOM 3205 C C . LEU B 1 23 ? 22.672 8.391 -13.117 1 89.81 23 LEU B C 1
ATOM 3207 O O . LEU B 1 23 ? 22.016 8.305 -14.156 1 89.81 23 LEU B O 1
ATOM 3211 N N . ALA B 1 24 ? 23.203 9.477 -12.703 1 87.94 24 ALA B N 1
ATOM 3212 C CA . ALA B 1 24 ? 23.109 10.695 -13.492 1 87.94 24 ALA B CA 1
ATOM 3213 C C . ALA B 1 24 ? 23.797 10.531 -14.852 1 87.94 24 ALA B C 1
ATOM 3215 O O . ALA B 1 24 ? 23.422 11.195 -15.82 1 87.94 24 ALA B O 1
ATOM 3216 N N . SER B 1 25 ? 24.719 9.625 -14.906 1 88.38 25 SER B N 1
ATOM 3217 C CA . SER B 1 25 ? 25.422 9.336 -16.156 1 88.38 25 SER B CA 1
ATOM 3218 C C . SER B 1 25 ? 24.828 8.117 -16.844 1 88.38 25 SER B C 1
ATOM 3220 O O . SER B 1 25 ? 25.453 7.539 -17.734 1 88.38 25 SER B O 1
ATOM 3222 N N . ASN B 1 26 ? 23.719 7.676 -16.344 1 90.12 26 ASN B N 1
ATOM 3223 C CA . ASN B 1 26 ? 22.984 6.547 -16.906 1 90.12 26 ASN B CA 1
ATOM 3224 C C . ASN B 1 26 ? 23.734 5.238 -16.734 1 90.12 26 ASN B C 1
ATOM 3226 O O . ASN B 1 26 ? 23.719 4.379 -17.625 1 90.12 26 ASN B O 1
ATOM 3230 N N . LEU B 1 27 ? 24.484 5.219 -15.68 1 91.12 27 LEU B N 1
ATOM 3231 C CA . LEU B 1 27 ? 25.219 4.008 -15.352 1 91.12 27 LEU B CA 1
ATOM 3232 C C . LEU B 1 27 ? 24.672 3.35 -14.094 1 91.12 27 LEU B C 1
ATOM 3234 O O . LEU B 1 27 ? 24.266 4.039 -13.156 1 91.12 27 LEU B O 1
ATOM 3238 N N . ARG B 1 28 ? 24.656 2 -14.164 1 93.44 28 ARG B N 1
ATOM 3239 C CA . ARG B 1 28 ? 24.266 1.23 -12.984 1 93.44 28 ARG B CA 1
ATOM 3240 C C . ARG B 1 28 ? 25.484 0.692 -12.258 1 93.44 28 ARG B C 1
ATOM 3242 O O . ARG B 1 28 ? 26.453 0.243 -12.891 1 93.44 28 ARG B O 1
ATOM 3249 N N . ILE B 1 29 ? 25.531 0.718 -11.023 1 88.69 29 ILE B N 1
ATOM 3250 C CA . ILE B 1 29 ? 26.719 0.381 -10.25 1 88.69 29 ILE B CA 1
ATOM 3251 C C . ILE B 1 29 ? 26.969 -1.121 -10.328 1 88.69 29 ILE B C 1
ATOM 3253 O O . ILE B 1 29 ? 28.125 -1.567 -10.203 1 88.69 29 ILE B O 1
ATOM 3257 N N . ASP B 1 30 ? 25.984 -1.924 -10.477 1 90.69 30 ASP B N 1
ATOM 3258 C CA . ASP B 1 30 ? 26.172 -3.371 -10.523 1 90.69 30 ASP B CA 1
ATOM 3259 C C . ASP B 1 30 ? 26.688 -3.824 -11.891 1 90.69 30 ASP B C 1
ATOM 3261 O O . ASP B 1 30 ? 27.438 -4.785 -11.984 1 90.69 30 ASP B O 1
ATOM 3265 N N . ASP B 1 31 ? 26.203 -3.229 -12.945 1 90.62 31 ASP B N 1
ATOM 3266 C CA . ASP B 1 31 ? 26.594 -3.529 -14.312 1 90.62 31 ASP B CA 1
ATOM 3267 C C . ASP B 1 31 ? 26.547 -2.279 -15.188 1 90.62 31 ASP B C 1
ATOM 3269 O O . ASP B 1 31 ? 25.453 -1.853 -15.602 1 90.62 31 ASP B O 1
ATOM 3273 N N . TYR B 1 32 ? 27.656 -1.882 -15.633 1 86.94 32 TYR B N 1
ATOM 3274 C CA . TYR B 1 32 ? 27.75 -0.623 -16.359 1 86.94 32 TYR B CA 1
ATOM 3275 C C . TYR B 1 32 ? 27.125 -0.738 -17.734 1 86.94 32 TYR B C 1
ATOM 3277 O O . TYR B 1 32 ? 26.875 0.271 -18.406 1 86.94 32 TYR B O 1
ATOM 3285 N N . ASN B 1 33 ? 26.828 -1.927 -18.094 1 90.19 33 ASN B N 1
ATOM 3286 C CA . ASN B 1 33 ? 26.172 -2.121 -19.375 1 90.19 33 ASN B CA 1
ATOM 3287 C C . ASN B 1 33 ? 24.641 -2.107 -19.234 1 90.19 33 ASN B C 1
ATOM 3289 O O . ASN B 1 33 ? 23.922 -2.053 -20.234 1 90.19 33 ASN B O 1
ATOM 3293 N N . ARG B 1 34 ? 24.234 -2.129 -18.031 1 92.5 34 ARG B N 1
ATOM 3294 C CA . ARG B 1 34 ? 22.797 -2.121 -17.797 1 92.5 34 ARG B CA 1
ATOM 3295 C C . ARG B 1 34 ? 22.25 -0.699 -17.812 1 92.5 34 ARG B C 1
ATOM 3297 O O . ARG B 1 34 ? 22.734 0.167 -17.078 1 92.5 34 ARG B O 1
ATOM 3304 N N . LYS B 1 35 ? 21.266 -0.477 -18.688 1 92.25 35 LYS B N 1
ATOM 3305 C CA . LYS B 1 35 ? 20.609 0.826 -18.75 1 92.25 35 LYS B CA 1
ATOM 3306 C C . LYS B 1 35 ? 19.656 1.02 -17.578 1 92.25 35 LYS B C 1
ATOM 3308 O O . LYS B 1 35 ? 19.266 0.052 -16.922 1 92.25 35 LYS B O 1
ATOM 3313 N N . PRO B 1 36 ? 19.234 2.266 -17.312 1 93 36 PRO B N 1
ATOM 3314 C CA . PRO B 1 36 ? 18.359 2.553 -16.172 1 93 36 PRO B CA 1
ATOM 3315 C C . PRO B 1 36 ? 17.031 1.811 -16.25 1 93 36 PRO B C 1
ATOM 3317 O O . PRO B 1 36 ? 16.453 1.445 -15.227 1 93 36 PRO B O 1
ATOM 3320 N N . ILE B 1 37 ? 16.562 1.406 -17.453 1 94.12 37 ILE B N 1
ATOM 3321 C CA . ILE B 1 37 ? 15.234 0.817 -17.609 1 94.12 37 ILE B CA 1
ATOM 3322 C C . ILE B 1 37 ? 15.367 -0.667 -17.938 1 94.12 37 ILE B C 1
ATOM 3324 O O . ILE B 1 37 ? 14.453 -1.263 -18.516 1 94.12 37 ILE B O 1
ATOM 3328 N N . GLU B 1 38 ? 16.484 -1.237 -17.547 1 94.5 38 GLU B N 1
ATOM 3329 C CA . GLU B 1 38 ? 16.703 -2.646 -17.844 1 94.5 38 GLU B CA 1
ATOM 3330 C C . GLU B 1 38 ? 16.719 -3.492 -16.578 1 94.5 38 GLU B C 1
ATOM 3332 O O . GLU B 1 38 ? 17.25 -3.064 -15.547 1 94.5 38 GLU B O 1
ATOM 3337 N N . TYR B 1 39 ? 16.172 -4.664 -16.734 1 95.88 39 TYR B N 1
ATOM 3338 C CA . TYR B 1 39 ? 16.172 -5.637 -15.656 1 95.88 39 TYR B CA 1
ATOM 3339 C C . TYR B 1 39 ? 17.516 -6.355 -15.578 1 95.88 39 TYR B C 1
ATOM 3341 O O . TYR B 1 39 ? 18.188 -6.539 -16.594 1 95.88 39 TYR B O 1
ATOM 3349 N N . ARG B 1 40 ? 17.859 -6.723 -14.391 1 97.06 40 ARG B N 1
ATOM 3350 C CA . ARG B 1 40 ? 18.922 -7.711 -14.242 1 97.06 40 ARG B CA 1
ATOM 3351 C C . ARG B 1 40 ? 18.484 -9.062 -14.797 1 97.06 40 ARG B C 1
ATOM 3353 O O . ARG B 1 40 ? 17.312 -9.266 -15.117 1 97.06 40 ARG B O 1
ATOM 3360 N N . GLN B 1 41 ? 19.484 -9.914 -14.891 1 96.12 41 GLN B N 1
ATOM 3361 C CA . GLN B 1 41 ? 19.188 -11.234 -15.438 1 96.12 41 GLN B CA 1
ATOM 3362 C C . GLN B 1 41 ? 18.234 -12.008 -14.523 1 96.12 41 GLN B C 1
ATOM 3364 O O . GLN B 1 41 ? 18.438 -12.062 -13.312 1 96.12 41 GLN B O 1
ATOM 3369 N N . LEU B 1 42 ? 17.234 -12.562 -15.156 1 97.88 42 LEU B N 1
ATOM 3370 C CA . LEU B 1 42 ? 16.219 -13.344 -14.453 1 97.88 42 LEU B CA 1
ATOM 3371 C C . LEU B 1 42 ? 16.312 -14.82 -14.828 1 97.88 42 LEU B C 1
ATOM 3373 O O . LEU B 1 42 ? 16.297 -15.164 -16.016 1 97.88 42 LEU B O 1
ATOM 3377 N N . THR B 1 43 ? 16.469 -15.656 -13.797 1 97.94 43 THR B N 1
ATOM 3378 C CA . THR B 1 43 ? 16.5 -17.094 -14.016 1 97.94 43 THR B CA 1
ATOM 3379 C C . THR B 1 43 ? 15.492 -17.812 -13.117 1 97.94 43 THR B C 1
ATOM 3381 O O . THR B 1 43 ? 15.336 -17.453 -11.953 1 97.94 43 THR B O 1
ATOM 3384 N N . ILE B 1 44 ? 14.859 -18.734 -13.695 1 98.44 44 ILE B N 1
ATOM 3385 C CA . ILE B 1 44 ? 13.859 -19.516 -12.984 1 98.44 44 ILE B CA 1
ATOM 3386 C C . ILE B 1 44 ? 14.227 -21 -13.031 1 98.44 44 ILE B C 1
ATOM 3388 O O . ILE B 1 44 ? 14.43 -21.562 -14.109 1 98.44 44 ILE B O 1
ATOM 3392 N N . ASN B 1 45 ? 14.328 -21.609 -11.867 1 97.38 45 ASN B N 1
ATOM 3393 C CA . ASN B 1 45 ? 14.57 -23.047 -11.734 1 97.38 45 ASN B CA 1
ATOM 3394 C C . ASN B 1 45 ? 13.492 -23.719 -10.898 1 97.38 45 ASN B C 1
ATOM 3396 O O . ASN B 1 45 ? 12.828 -23.062 -10.086 1 97.38 45 ASN B O 1
ATOM 3400 N N . PHE B 1 46 ? 13.367 -24.953 -11.195 1 96.88 46 PHE B N 1
ATOM 3401 C CA . PHE B 1 46 ? 12.367 -25.703 -10.453 1 96.88 46 PHE B CA 1
ATOM 3402 C C . PHE B 1 46 ? 13 -26.875 -9.719 1 96.88 46 PHE B C 1
ATOM 3404 O O . PHE B 1 46 ? 14.008 -27.422 -10.164 1 96.88 46 PHE B O 1
ATOM 3411 N N . GLY B 1 47 ? 12.453 -27.109 -8.617 1 89.81 47 GLY B N 1
ATOM 3412 C CA . GLY B 1 47 ? 12.852 -28.328 -7.91 1 89.81 47 GLY B CA 1
ATOM 3413 C C . GLY B 1 47 ? 12.273 -29.594 -8.508 1 89.81 47 GLY B C 1
ATOM 3414 O O . GLY B 1 47 ? 11.586 -29.531 -9.531 1 89.81 47 GLY B O 1
ATOM 3415 N N . ARG B 1 48 ? 12.609 -30.672 -7.824 1 84.88 48 ARG B N 1
ATOM 3416 C CA . ARG B 1 48 ? 12.125 -31.969 -8.266 1 84.88 48 ARG B CA 1
ATOM 3417 C C . ARG B 1 48 ? 10.641 -32.125 -7.977 1 84.88 48 ARG B C 1
ATOM 3419 O O . ARG B 1 48 ? 9.914 -32.75 -8.758 1 84.88 48 ARG B O 1
ATOM 3426 N N . GLU B 1 49 ? 10.281 -31.5 -6.926 1 88.25 49 GLU B N 1
ATOM 3427 C CA . GLU B 1 49 ? 8.883 -31.609 -6.523 1 88.25 49 GLU B CA 1
ATOM 3428 C C . GLU B 1 49 ? 8.031 -30.516 -7.172 1 88.25 49 GLU B C 1
ATOM 3430 O O . GLU B 1 49 ? 8.508 -29.406 -7.375 1 88.25 49 GLU B O 1
ATOM 3435 N N . ASP B 1 50 ? 6.758 -30.922 -7.457 1 93.31 50 ASP B N 1
ATOM 3436 C CA . ASP B 1 50 ? 5.805 -29.938 -7.957 1 93.31 50 ASP B CA 1
ATOM 3437 C C . ASP B 1 50 ? 5.59 -28.812 -6.938 1 93.31 50 ASP B C 1
ATOM 3439 O O . ASP B 1 50 ? 5.598 -29.047 -5.73 1 93.31 50 ASP B O 1
ATOM 3443 N N . GLY B 1 51 ? 5.461 -27.641 -7.449 1 97.25 51 GLY B N 1
ATOM 3444 C CA . GLY B 1 51 ? 5.113 -26.531 -6.59 1 97.25 51 GLY B CA 1
ATOM 3445 C C . GLY B 1 51 ? 6.316 -25.875 -5.941 1 97.25 51 GLY B C 1
ATOM 3446 O O . GLY B 1 51 ? 6.195 -25.219 -4.91 1 97.25 51 GLY B O 1
ATOM 3447 N N . SER B 1 52 ? 7.488 -26.156 -6.473 1 97.56 52 SER B N 1
ATOM 3448 C CA . SER B 1 52 ? 8.711 -25.531 -5.965 1 97.56 52 SER B CA 1
ATOM 3449 C C . SER B 1 52 ? 9.43 -24.75 -7.062 1 97.56 52 SER B C 1
ATOM 3451 O O . SER B 1 52 ? 9.5 -25.203 -8.211 1 97.56 52 SER B O 1
ATOM 3453 N N . SER B 1 53 ? 9.945 -23.609 -6.672 1 98.31 53 SER B N 1
ATOM 3454 C CA . SER B 1 53 ? 10.703 -22.797 -7.621 1 98.31 53 SER B CA 1
ATOM 3455 C C . SER B 1 53 ? 11.836 -22.047 -6.93 1 98.31 53 SER B C 1
ATOM 3457 O O . SER B 1 53 ? 11.781 -21.812 -5.719 1 98.31 53 SER B O 1
ATOM 3459 N N . GLU B 1 54 ? 12.867 -21.812 -7.633 1 98.19 54 GLU B N 1
ATOM 3460 C CA . GLU B 1 54 ? 13.961 -20.922 -7.25 1 98.19 54 GLU B CA 1
ATOM 3461 C C . GLU B 1 54 ? 14.211 -19.859 -8.305 1 98.19 54 GLU B C 1
ATOM 3463 O O . GLU B 1 54 ? 14.477 -20.172 -9.469 1 98.19 54 GLU B O 1
ATOM 3468 N N . VAL B 1 55 ? 14.141 -18.656 -7.859 1 98.62 55 VAL B N 1
ATOM 3469 C CA . VAL B 1 55 ? 14.281 -17.547 -8.789 1 98.62 55 VAL B CA 1
ATOM 3470 C C . VAL B 1 55 ? 15.508 -16.703 -8.414 1 98.62 55 VAL B C 1
ATOM 3472 O O . VAL B 1 55 ? 15.75 -16.453 -7.23 1 98.62 55 VAL B O 1
ATOM 3475 N N . GLN B 1 56 ? 16.219 -16.391 -9.422 1 98.38 56 GLN B N 1
ATOM 3476 C CA . GLN B 1 56 ? 17.359 -15.492 -9.266 1 98.38 56 GLN B CA 1
ATOM 3477 C C . GLN B 1 56 ? 17.203 -14.242 -10.125 1 98.38 56 GLN B C 1
ATOM 3479 O O . GLN B 1 56 ? 17 -14.344 -11.336 1 98.38 56 GLN B O 1
ATOM 3484 N N . LEU B 1 57 ? 17.172 -13.117 -9.523 1 98.12 57 LEU B N 1
ATOM 3485 C CA . LEU B 1 57 ? 17.188 -11.805 -10.156 1 98.12 57 LEU B CA 1
ATOM 3486 C C . LEU B 1 57 ? 18.438 -11.031 -9.789 1 98.12 57 LEU B C 1
ATOM 3488 O O . LEU B 1 57 ? 18.469 -10.336 -8.766 1 98.12 57 LEU B O 1
ATOM 3492 N N . GLY B 1 58 ? 19.438 -11.055 -10.711 1 96.62 58 GLY B N 1
ATOM 3493 C CA . GLY B 1 58 ? 20.75 -10.586 -10.297 1 96.62 58 GLY B CA 1
ATOM 3494 C C . GLY B 1 58 ? 21.312 -11.32 -9.094 1 96.62 58 GLY B C 1
ATOM 3495 O O . GLY B 1 58 ? 21.453 -12.547 -9.117 1 96.62 58 GLY B O 1
ATOM 3496 N N . HIS B 1 59 ? 21.5 -10.602 -7.973 1 95.69 59 HIS B N 1
ATOM 3497 C CA . HIS B 1 59 ? 22.047 -11.227 -6.77 1 95.69 59 HIS B CA 1
ATOM 3498 C C . HIS B 1 59 ? 20.938 -11.547 -5.773 1 95.69 59 HIS B C 1
ATOM 3500 O O . HIS B 1 59 ? 21.203 -11.984 -4.652 1 95.69 59 HIS B O 1
ATOM 3506 N N . THR B 1 60 ? 19.719 -11.312 -6.184 1 97.5 60 THR B N 1
ATOM 3507 C CA . THR B 1 60 ? 18.594 -11.664 -5.34 1 97.5 60 THR B CA 1
ATOM 3508 C C . THR B 1 60 ? 18.125 -13.094 -5.621 1 97.5 60 THR B C 1
ATOM 3510 O O . THR B 1 60 ? 17.938 -13.477 -6.777 1 97.5 60 THR B O 1
ATOM 3513 N N . ARG B 1 61 ? 18.016 -13.852 -4.562 1 98 61 ARG B N 1
ATOM 3514 C CA . ARG B 1 61 ? 17.578 -15.242 -4.695 1 98 61 ARG B CA 1
ATOM 3515 C C . ARG B 1 61 ? 16.406 -15.539 -3.771 1 98 61 ARG B C 1
ATOM 3517 O O . ARG B 1 61 ? 16.453 -15.25 -2.574 1 98 61 ARG B O 1
ATOM 3524 N N . VAL B 1 62 ? 15.359 -16.109 -4.363 1 98.12 62 VAL B N 1
ATOM 3525 C CA . VAL B 1 62 ? 14.156 -16.438 -3.617 1 98.12 62 VAL B CA 1
ATOM 3526 C C . VAL B 1 62 ? 13.711 -17.859 -3.949 1 98.12 62 VAL B C 1
ATOM 3528 O O . VAL B 1 62 ? 13.656 -18.234 -5.121 1 98.12 62 VAL B O 1
ATOM 3531 N N . MET B 1 63 ? 13.398 -18.594 -2.93 1 97.88 63 MET B N 1
ATOM 3532 C CA . MET B 1 63 ? 12.805 -19.922 -3.09 1 97.88 63 MET B CA 1
ATOM 3533 C C . MET B 1 63 ? 11.344 -19.922 -2.672 1 97.88 63 MET B C 1
ATOM 3535 O O . MET B 1 63 ? 10.977 -19.297 -1.675 1 97.88 63 MET B O 1
ATOM 3539 N N . CYS B 1 64 ? 10.547 -20.625 -3.412 1 98.31 64 CYS B N 1
ATOM 3540 C CA . CYS B 1 64 ? 9.117 -20.688 -3.109 1 98.31 64 CYS B CA 1
ATOM 3541 C C . CYS B 1 64 ? 8.625 -22.125 -3.094 1 98.31 64 CYS B C 1
ATOM 3543 O O . CYS B 1 64 ? 9.055 -22.953 -3.914 1 98.31 64 CYS B O 1
ATOM 3545 N N . PHE B 1 65 ? 7.793 -22.422 -2.1 1 98.12 65 PHE B N 1
ATOM 3546 C CA . PHE B 1 65 ? 7.129 -23.719 -1.995 1 98.12 65 PHE B CA 1
ATOM 3547 C C . PHE B 1 65 ? 5.621 -23.547 -1.858 1 98.12 65 PHE B C 1
ATOM 3549 O O . PHE B 1 65 ? 5.152 -22.75 -1.043 1 98.12 65 PHE B O 1
ATOM 3556 N N . VAL B 1 66 ? 4.891 -24.25 -2.658 1 98.12 66 VAL B N 1
ATOM 3557 C CA . VAL B 1 66 ? 3.436 -24.25 -2.57 1 98.12 66 VAL B CA 1
ATOM 3558 C C . VAL B 1 66 ? 2.949 -25.578 -2.004 1 98.12 66 VAL B C 1
ATOM 3560 O O . VAL B 1 66 ? 3.418 -26.641 -2.416 1 98.12 66 VAL B O 1
ATOM 3563 N N . SER B 1 67 ? 2.102 -25.5 -1.062 1 97.25 67 SER B N 1
ATOM 3564 C CA . SER B 1 67 ? 1.48 -26.688 -0.477 1 97.25 67 SER B CA 1
ATOM 3565 C C . SER B 1 67 ? -0.023 -26.484 -0.309 1 97.25 67 SER B C 1
ATOM 3567 O O . SER B 1 67 ? -0.54 -25.391 -0.502 1 97.25 67 SER B O 1
ATOM 3569 N N . SER B 1 68 ? -0.721 -27.578 -0.054 1 96.69 68 SER B N 1
ATOM 3570 C CA . SER B 1 68 ? -2.166 -27.516 0.135 1 96.69 68 SER B CA 1
ATOM 3571 C C . SER B 1 68 ? -2.621 -28.422 1.268 1 96.69 68 SER B C 1
ATOM 3573 O O . SER B 1 68 ? -1.959 -29.422 1.578 1 96.69 68 SER B O 1
ATOM 3575 N N . GLN B 1 69 ? -3.646 -28 1.906 1 96.75 69 GLN B N 1
ATOM 3576 C CA . GLN B 1 69 ? -4.297 -28.812 2.939 1 96.75 69 GLN B CA 1
ATOM 3577 C C . GLN B 1 69 ? -5.812 -28.656 2.883 1 96.75 69 GLN B C 1
ATOM 3579 O O . GLN B 1 69 ? -6.32 -27.609 2.449 1 96.75 69 GLN B O 1
ATOM 3584 N N . LEU B 1 70 ? -6.484 -29.75 3.289 1 96.12 70 LEU B N 1
ATOM 3585 C CA . LEU B 1 70 ? -7.938 -29.672 3.385 1 96.12 70 LEU B CA 1
ATOM 3586 C C . LEU B 1 70 ? -8.359 -29.016 4.691 1 96.12 70 LEU B C 1
ATOM 3588 O O . LEU B 1 70 ? -7.895 -29.391 5.766 1 96.12 70 LEU B O 1
ATOM 3592 N N . VAL B 1 71 ? -9.219 -27.969 4.5 1 97.25 71 VAL B N 1
ATOM 3593 C CA . VAL B 1 71 ? -9.664 -27.25 5.684 1 97.25 71 VAL B CA 1
ATOM 3594 C C . VAL B 1 71 ? -11.141 -26.906 5.551 1 97.25 71 VAL B C 1
ATOM 3596 O O . VAL B 1 71 ? -11.734 -27.078 4.484 1 97.25 71 VAL B O 1
ATOM 3599 N N . GLN B 1 72 ? -11.672 -26.516 6.664 1 96.44 72 GLN B N 1
ATOM 3600 C CA . GLN B 1 72 ? -13.016 -25.953 6.625 1 96.44 72 GLN B CA 1
ATOM 3601 C C . GLN B 1 72 ? -13.016 -24.562 5.988 1 96.44 72 GLN B C 1
ATOM 3603 O O . GLN B 1 72 ? -12.148 -23.734 6.289 1 96.44 72 GLN B O 1
ATOM 3608 N N . PRO B 1 73 ? -13.93 -24.312 5.137 1 95.81 73 PRO B N 1
ATOM 3609 C CA . PRO B 1 73 ? -13.984 -22.984 4.512 1 95.81 73 PRO B CA 1
ATOM 3610 C C . PRO B 1 73 ? -14.414 -21.891 5.488 1 95.81 73 PRO B C 1
ATOM 3612 O O . PRO B 1 73 ? -14.914 -22.188 6.574 1 95.81 73 PRO B O 1
ATOM 3615 N N . TYR B 1 74 ? -14.094 -20.641 5.117 1 90.38 74 TYR B N 1
ATOM 3616 C CA . TYR B 1 74 ? -14.625 -19.516 5.863 1 90.38 74 TYR B CA 1
ATOM 3617 C C . TYR B 1 74 ? -16.141 -19.469 5.793 1 90.38 74 TYR B C 1
ATOM 3619 O O . TYR B 1 74 ? -16.734 -19.781 4.758 1 90.38 74 TYR B O 1
ATOM 3627 N N . ARG B 1 75 ? -16.734 -18.969 6.828 1 87.81 75 ARG B N 1
ATOM 3628 C CA . ARG B 1 75 ? -18.188 -18.938 6.938 1 87.81 75 ARG B CA 1
ATOM 3629 C C . ARG B 1 75 ? -18.812 -18.078 5.848 1 87.81 75 ARG B C 1
ATOM 3631 O O . ARG B 1 75 ? -19.875 -18.391 5.316 1 87.81 75 ARG B O 1
ATOM 3638 N N . GLU B 1 76 ? -18.078 -17.047 5.465 1 82.81 76 GLU B N 1
ATOM 3639 C CA . GLU B 1 76 ? -18.625 -16.094 4.512 1 82.81 76 GLU B CA 1
ATOM 3640 C C . GLU B 1 76 ? -18.453 -16.578 3.076 1 82.81 76 GLU B C 1
ATOM 3642 O O . GLU B 1 76 ? -19.094 -16.062 2.158 1 82.81 76 GLU B O 1
ATOM 3647 N N . ARG B 1 77 ? -17.609 -17.5 2.895 1 89.69 77 ARG B N 1
ATOM 3648 C CA . ARG B 1 77 ? -17.344 -18.062 1.576 1 89.69 77 ARG B CA 1
ATOM 3649 C C . ARG B 1 77 ? -17.219 -19.594 1.644 1 89.69 77 ARG B C 1
ATOM 3651 O O . ARG B 1 77 ? -16.156 -20.141 1.372 1 89.69 77 ARG B O 1
ATOM 3658 N N . PRO B 1 78 ? -18.312 -20.234 1.792 1 92.56 78 PRO B N 1
ATOM 3659 C CA . PRO B 1 78 ? -18.297 -21.672 2.086 1 92.56 78 PRO B CA 1
ATOM 3660 C C . PRO B 1 78 ? -17.875 -22.516 0.886 1 92.56 78 PRO B C 1
ATOM 3662 O O . PRO B 1 78 ? -17.547 -23.688 1.039 1 92.56 78 PRO B O 1
ATOM 3665 N N . ASN B 1 79 ? -17.859 -21.938 -0.33 1 95.06 79 ASN B N 1
ATOM 3666 C CA . ASN B 1 79 ? -17.562 -22.703 -1.534 1 95.06 79 ASN B CA 1
ATOM 3667 C C . ASN B 1 79 ? -16.219 -22.312 -2.141 1 95.06 79 ASN B C 1
ATOM 3669 O O . ASN B 1 79 ? -15.953 -22.609 -3.303 1 95.06 79 ASN B O 1
ATOM 3673 N N . GLU B 1 80 ? -15.477 -21.625 -1.348 1 95.69 80 GLU B N 1
ATOM 3674 C CA . GLU B 1 80 ? -14.203 -21.125 -1.882 1 95.69 80 GLU B CA 1
ATOM 3675 C C . GLU B 1 80 ? -13.031 -21.609 -1.031 1 95.69 80 GLU B C 1
ATOM 3677 O O . GLU B 1 80 ? -13.109 -21.625 0.198 1 95.69 80 GLU B O 1
ATOM 3682 N N . GLY B 1 81 ? -11.984 -22.078 -1.765 1 96.81 81 GLY B N 1
ATOM 3683 C CA . GLY B 1 81 ? -10.734 -22.359 -1.07 1 96.81 81 GLY B CA 1
ATOM 3684 C C . GLY B 1 81 ? -10.047 -21.094 -0.57 1 96.81 81 GLY B C 1
ATOM 3685 O O . GLY B 1 81 ? -10.586 -20 -0.693 1 96.81 81 GLY B O 1
ATOM 3686 N N . THR B 1 82 ? -8.914 -21.312 0.063 1 95.62 82 THR B N 1
ATOM 3687 C CA . THR B 1 82 ? -8.172 -20.188 0.604 1 95.62 82 THR B CA 1
ATOM 3688 C C . THR B 1 82 ? -6.723 -20.203 0.122 1 95.62 82 THR B C 1
ATOM 3690 O O . THR B 1 82 ? -6.25 -21.219 -0.385 1 95.62 82 THR B O 1
ATOM 3693 N N . MET B 1 83 ? -6.125 -19.078 0.218 1 95.94 83 MET B N 1
ATOM 3694 C CA . MET B 1 83 ? -4.719 -18.938 -0.14 1 95.94 83 MET B CA 1
ATOM 3695 C C . MET B 1 83 ? -4 -18.031 0.853 1 95.94 83 MET B C 1
ATOM 3697 O O . MET B 1 83 ? -4.523 -16.969 1.235 1 95.94 83 MET B O 1
ATOM 3701 N N . SER B 1 84 ? -2.846 -18.406 1.308 1 95.94 84 SER B N 1
ATOM 3702 C CA . SER B 1 84 ? -2.049 -17.625 2.25 1 95.94 84 SER B CA 1
ATOM 3703 C C . SER B 1 84 ? -0.592 -17.547 1.808 1 95.94 84 SER B C 1
ATOM 3705 O O . SER B 1 84 ? -0.06 -18.5 1.229 1 95.94 84 SER B O 1
ATOM 3707 N N . ILE B 1 85 ? 0.001 -16.453 2.104 1 96.06 85 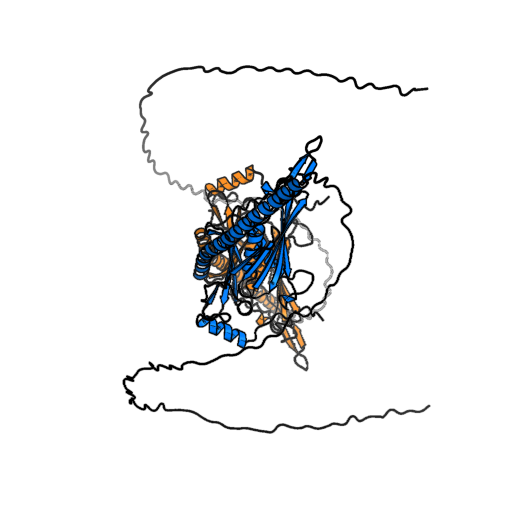ILE B N 1
ATOM 3708 C CA . ILE B 1 85 ? 1.392 -16.219 1.731 1 96.06 85 ILE B CA 1
ATOM 3709 C C . ILE B 1 85 ? 2.232 -16 2.988 1 96.06 85 ILE B C 1
ATOM 3711 O O . ILE B 1 85 ? 1.862 -15.219 3.861 1 96.06 85 ILE B O 1
ATOM 3715 N N . PHE B 1 86 ? 3.307 -16.672 3.035 1 94.25 86 PHE B N 1
ATOM 3716 C CA . PHE B 1 86 ? 4.25 -16.531 4.137 1 94.25 86 PHE B CA 1
ATOM 3717 C C . PHE B 1 86 ? 5.637 -16.172 3.621 1 94.25 86 PHE B C 1
ATOM 3719 O O . PHE B 1 86 ? 6.086 -16.719 2.605 1 94.25 86 PHE B O 1
ATOM 3726 N N . THR B 1 87 ? 6.211 -15.258 4.289 1 93.94 87 THR B N 1
ATOM 3727 C CA . THR B 1 87 ? 7.555 -14.836 3.916 1 93.94 87 THR B CA 1
ATOM 3728 C C . THR B 1 87 ? 8.539 -15.102 5.051 1 93.94 87 THR B C 1
ATOM 3730 O O . THR B 1 87 ? 8.258 -14.781 6.211 1 93.94 87 THR B O 1
ATOM 3733 N N . GLU B 1 88 ? 9.578 -15.672 4.699 1 89.5 88 GLU B N 1
ATOM 3734 C CA . GLU B 1 88 ? 10.648 -15.93 5.656 1 89.5 88 GLU B CA 1
ATOM 3735 C C . GLU B 1 88 ? 11.969 -15.32 5.184 1 89.5 88 GLU B C 1
ATOM 3737 O O . GLU B 1 88 ? 12.461 -15.664 4.109 1 89.5 88 GLU B O 1
ATOM 3742 N N . PHE B 1 89 ? 12.484 -14.492 6.066 1 87.12 89 PHE B N 1
ATOM 3743 C CA . PHE B 1 89 ? 13.758 -13.844 5.77 1 87.12 89 PHE B CA 1
ATOM 3744 C C . PHE B 1 89 ? 14.898 -14.562 6.473 1 87.12 89 PHE B C 1
ATOM 3746 O O . PHE B 1 89 ? 14.969 -14.578 7.703 1 87.12 89 PHE B O 1
ATOM 3753 N N . SER B 1 90 ? 15.758 -15.141 5.738 1 81.69 90 SER B N 1
ATOM 3754 C CA . SER B 1 90 ? 16.938 -15.773 6.316 1 81.69 90 SER B CA 1
ATOM 3755 C C . SER B 1 90 ? 17.953 -14.727 6.773 1 81.69 90 SER B C 1
ATOM 3757 O O . SER B 1 90 ? 18.266 -13.797 6.031 1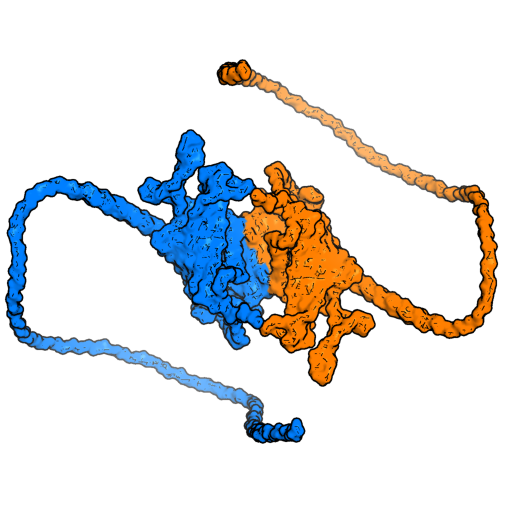 81.69 90 SER B O 1
ATOM 3759 N N . PRO B 1 91 ? 18.438 -14.883 7.945 1 79.5 91 PRO B N 1
ATOM 3760 C CA . PRO B 1 91 ? 19.469 -13.953 8.398 1 79.5 91 PRO B CA 1
ATOM 3761 C C . PRO B 1 91 ? 20.703 -13.969 7.5 1 79.5 91 PRO B C 1
ATOM 3763 O O . PRO B 1 91 ? 21.484 -13.008 7.492 1 79.5 91 PRO B O 1
ATOM 3766 N N . MET B 1 92 ? 20.859 -15 6.777 1 80.19 92 MET B N 1
ATOM 3767 C CA . MET B 1 92 ? 22.016 -15.125 5.879 1 80.19 92 MET B CA 1
ATOM 3768 C C . MET B 1 92 ? 21.797 -14.305 4.609 1 80.19 92 MET B C 1
ATOM 3770 O O . MET B 1 92 ? 22.75 -13.977 3.906 1 80.19 92 MET B O 1
ATOM 3774 N N . ALA B 1 93 ? 20.609 -14.008 4.457 1 82.06 93 ALA B N 1
ATOM 3775 C CA . ALA B 1 93 ? 20.281 -13.312 3.213 1 82.06 93 ALA B CA 1
ATOM 3776 C C . ALA B 1 93 ? 20.641 -11.828 3.299 1 82.06 93 ALA B C 1
ATOM 3778 O O . ALA B 1 93 ? 20.969 -11.203 2.287 1 82.06 93 ALA B O 1
ATOM 3779 N N . ASP B 1 94 ? 20.531 -11.289 4.445 1 80.06 94 ASP B N 1
ATOM 3780 C CA . ASP B 1 94 ? 20.828 -9.891 4.762 1 80.06 94 ASP B CA 1
ATOM 3781 C C . ASP B 1 94 ? 21.047 -9.703 6.258 1 80.06 94 ASP B C 1
ATOM 3783 O O . ASP B 1 94 ? 20.25 -10.164 7.074 1 80.06 94 ASP B O 1
ATOM 3787 N N . PRO B 1 95 ? 22.125 -9.125 6.559 1 71.31 95 PRO B N 1
ATOM 3788 C CA . PRO B 1 95 ? 22.422 -8.961 7.98 1 71.31 95 PRO B CA 1
ATOM 3789 C C . PRO B 1 95 ? 21.328 -8.219 8.742 1 71.31 95 PRO B C 1
ATOM 3791 O O . PRO B 1 95 ? 21.219 -8.344 9.961 1 71.31 95 PRO B O 1
ATOM 3794 N N . SER B 1 96 ? 20.516 -7.418 8.094 1 74.06 96 SER B N 1
ATOM 3795 C CA . SER B 1 96 ? 19.469 -6.645 8.75 1 74.06 96 SER B CA 1
ATOM 3796 C C . SER B 1 96 ? 18.266 -7.52 9.102 1 74.06 96 SER B C 1
ATOM 3798 O O . SER B 1 96 ? 17.391 -7.109 9.867 1 74.06 96 SER B O 1
ATOM 3800 N N . PHE B 1 97 ? 18.281 -8.703 8.633 1 75.31 97 PHE B N 1
ATOM 3801 C CA . PHE B 1 97 ? 17.141 -9.594 8.883 1 75.31 97 PHE B CA 1
ATOM 3802 C C . PHE B 1 97 ? 17.281 -10.266 10.242 1 75.31 97 PHE B C 1
ATOM 3804 O O . PHE B 1 97 ? 18.359 -10.68 10.633 1 75.31 97 PHE B O 1
ATOM 3811 N N . GLU B 1 98 ? 16.203 -10.18 11.016 1 68.31 98 GLU B N 1
ATOM 3812 C CA . GLU B 1 98 ? 16.172 -10.82 12.328 1 68.31 98 GLU B CA 1
ATOM 3813 C C . GLU B 1 98 ? 15.438 -12.156 12.273 1 68.31 98 GLU B C 1
ATOM 3815 O O . GLU B 1 98 ? 14.562 -12.352 11.422 1 68.31 98 GLU B O 1
ATOM 3820 N N . LEU B 1 99 ? 16.062 -13.039 13.188 1 63.62 99 LEU B N 1
ATOM 3821 C CA . LEU B 1 99 ? 15.406 -14.336 13.281 1 63.62 99 LEU B CA 1
ATOM 3822 C C . LEU B 1 99 ? 14.094 -14.227 14.047 1 63.62 99 LEU B C 1
ATOM 3824 O O . LEU B 1 99 ? 14 -13.461 15.016 1 63.62 99 LEU B O 1
ATOM 3828 N N . GLY B 1 100 ? 13.062 -15.031 13.641 1 58.16 100 GLY B N 1
ATOM 3829 C CA . GLY B 1 100 ? 11.812 -15.117 14.383 1 58.16 100 GLY B CA 1
ATOM 3830 C C . GLY B 1 100 ? 10.656 -14.422 13.695 1 58.16 100 GLY B C 1
ATOM 3831 O O . GLY B 1 100 ? 10.359 -14.703 12.531 1 58.16 100 GLY B O 1
ATOM 3832 N N . SER B 1 101 ? 10.172 -13.328 14.422 1 62.56 101 SER B N 1
ATOM 3833 C CA . SER B 1 101 ? 8.984 -12.633 13.938 1 62.56 101 SER B CA 1
ATOM 3834 C C . SER B 1 101 ? 9.297 -11.805 12.695 1 62.56 101 SER B C 1
ATOM 3836 O O . SER B 1 101 ? 10.336 -11.156 12.625 1 62.56 101 SER B O 1
ATOM 3838 N N . PRO B 1 102 ? 8.422 -11.961 11.812 1 64.62 102 PRO B N 1
ATOM 3839 C CA . PRO B 1 102 ? 8.656 -11.219 10.57 1 64.62 102 PRO B CA 1
ATOM 3840 C C . PRO B 1 102 ? 8.773 -9.711 10.797 1 64.62 102 PRO B C 1
ATOM 3842 O O . PRO B 1 102 ? 7.922 -9.117 11.469 1 64.62 102 PRO B O 1
ATOM 3845 N N . GLY B 1 103 ? 9.867 -9.234 10.406 1 72.75 103 GLY B N 1
ATOM 3846 C CA . GLY B 1 103 ? 10.047 -7.793 10.445 1 72.75 103 GLY B CA 1
ATOM 3847 C C . GLY B 1 103 ? 9.102 -7.043 9.523 1 72.75 103 GLY B C 1
ATOM 3848 O O . GLY B 1 103 ? 8.352 -7.66 8.766 1 72.75 103 GLY B O 1
ATOM 3849 N N . GLU B 1 104 ? 8.977 -5.809 9.57 1 74.94 104 GLU B N 1
ATOM 3850 C CA . GLU B 1 104 ? 8.102 -4.934 8.797 1 74.94 104 GLU B CA 1
ATOM 3851 C C . GLU B 1 104 ? 8.281 -5.152 7.301 1 74.94 104 GLU B C 1
ATOM 3853 O O . GLU B 1 104 ? 7.297 -5.191 6.551 1 74.94 104 GLU B O 1
ATOM 3858 N N . ALA B 1 105 ? 9.523 -5.422 6.922 1 81.69 105 ALA B N 1
ATOM 3859 C CA . ALA B 1 105 ? 9.805 -5.625 5.504 1 81.69 105 ALA B CA 1
ATOM 3860 C C . ALA B 1 105 ? 9.203 -6.934 5.004 1 81.69 105 ALA B C 1
ATOM 3862 O O . ALA B 1 105 ? 8.672 -6.996 3.895 1 81.69 105 ALA B O 1
ATOM 3863 N N . ALA B 1 106 ? 9.289 -7.895 5.844 1 86.81 106 ALA B N 1
ATOM 3864 C CA . ALA B 1 106 ? 8.734 -9.195 5.473 1 86.81 106 ALA B CA 1
ATOM 3865 C C . ALA B 1 106 ? 7.211 -9.133 5.371 1 86.81 106 ALA B C 1
ATOM 3867 O O . ALA B 1 106 ? 6.621 -9.688 4.445 1 86.81 106 ALA B O 1
ATOM 3868 N N . ILE B 1 107 ? 6.66 -8.477 6.258 1 84.5 107 ILE B N 1
ATOM 3869 C CA . ILE B 1 107 ? 5.211 -8.32 6.273 1 84.5 107 ILE B CA 1
ATOM 3870 C C . ILE B 1 107 ? 4.762 -7.551 5.035 1 84.5 107 ILE B C 1
ATOM 3872 O O . ILE B 1 107 ? 3.818 -7.957 4.352 1 84.5 107 ILE B O 1
ATOM 3876 N N . GLU B 1 108 ? 5.41 -6.535 4.734 1 87.44 108 GLU B N 1
ATOM 3877 C CA . GLU B 1 108 ? 5.07 -5.727 3.57 1 87.44 108 GLU B CA 1
ATOM 3878 C C . GLU B 1 108 ? 5.246 -6.52 2.277 1 87.44 108 GLU B C 1
ATOM 3880 O O . GLU B 1 108 ? 4.426 -6.41 1.361 1 87.44 108 GLU B O 1
ATOM 3885 N N . LEU B 1 109 ? 6.316 -7.246 2.271 1 92.94 109 LEU B N 1
ATOM 3886 C CA . LEU B 1 109 ? 6.547 -8.094 1.106 1 92.94 109 LEU B CA 1
ATOM 3887 C C . LEU B 1 109 ? 5.391 -9.07 0.908 1 92.94 109 LEU B C 1
ATOM 3889 O O . LEU B 1 109 ? 4.855 -9.188 -0.195 1 92.94 109 LEU B O 1
ATOM 3893 N N . GLY B 1 110 ? 5.074 -9.695 1.943 1 93 110 GLY B N 1
ATOM 3894 C CA . GLY B 1 110 ? 3.951 -10.617 1.888 1 93 110 GLY B CA 1
ATOM 3895 C C . GLY B 1 110 ? 2.662 -9.969 1.423 1 93 110 GLY B C 1
ATOM 3896 O O . GLY B 1 110 ? 1.94 -10.523 0.596 1 93 110 GLY B O 1
ATOM 3897 N N . ARG B 1 111 ? 2.436 -8.844 1.908 1 89.12 111 ARG B N 1
ATOM 3898 C CA . ARG B 1 111 ? 1.224 -8.109 1.554 1 89.12 111 ARG B CA 1
ATOM 3899 C C . ARG B 1 111 ? 1.215 -7.75 0.072 1 89.12 111 ARG B C 1
ATOM 3901 O O . ARG B 1 111 ? 0.179 -7.844 -0.589 1 89.12 111 ARG B O 1
ATOM 3908 N N . MET B 1 112 ? 2.33 -7.34 -0.393 1 91.44 112 MET B N 1
ATOM 3909 C CA . MET B 1 112 ? 2.438 -6.945 -1.795 1 91.44 112 MET B CA 1
ATOM 3910 C C . MET B 1 112 ? 2.182 -8.133 -2.715 1 91.44 112 MET B C 1
ATOM 3912 O O . MET B 1 112 ? 1.483 -8.008 -3.723 1 91.44 112 MET B O 1
ATOM 3916 N N . ILE B 1 113 ? 2.713 -9.211 -2.355 1 95.06 113 ILE B N 1
ATOM 3917 C CA . ILE B 1 113 ? 2.525 -10.414 -3.158 1 95.06 113 ILE B CA 1
ATOM 3918 C C . ILE B 1 113 ? 1.067 -10.859 -3.082 1 95.06 113 ILE B C 1
ATOM 3920 O O . ILE B 1 113 ? 0.469 -11.219 -4.098 1 95.06 113 ILE B O 1
ATOM 3924 N N . ASP B 1 114 ? 0.544 -10.781 -1.915 1 93.81 114 ASP B N 1
ATOM 3925 C CA . ASP B 1 114 ? -0.845 -11.172 -1.693 1 93.81 114 ASP B CA 1
ATOM 3926 C C . ASP B 1 114 ? -1.795 -10.312 -2.525 1 93.81 114 ASP B C 1
ATOM 3928 O O . ASP B 1 114 ? -2.738 -10.828 -3.129 1 93.81 114 ASP B O 1
ATOM 3932 N N . ARG B 1 115 ? -1.561 -9.094 -2.529 1 88.31 115 ARG B N 1
ATOM 3933 C CA . ARG B 1 115 ? -2.393 -8.172 -3.295 1 88.31 115 ARG B CA 1
ATOM 3934 C C . ARG B 1 115 ? -2.35 -8.508 -4.785 1 88.31 115 ARG B C 1
ATOM 3936 O O . ARG B 1 115 ? -3.369 -8.422 -5.473 1 88.31 115 ARG B O 1
ATOM 3943 N N . GLY B 1 116 ? -1.267 -8.867 -5.227 1 89.25 116 GLY B N 1
ATOM 3944 C CA . GLY B 1 116 ? -1.118 -9.211 -6.633 1 89.25 116 GLY B CA 1
ATOM 3945 C C . GLY B 1 116 ? -1.738 -10.547 -6.988 1 89.25 116 GLY B C 1
ATOM 3946 O O . GLY B 1 116 ? -2.283 -10.711 -8.086 1 89.25 116 GLY B O 1
ATOM 3947 N N . LEU B 1 117 ? -1.722 -11.469 -6.082 1 92.25 117 LEU B N 1
ATOM 3948 C CA . LEU B 1 117 ? -2.166 -12.82 -6.383 1 92.25 117 LEU B CA 1
ATOM 3949 C C . LEU B 1 117 ? -3.615 -13.031 -5.949 1 92.25 117 LEU B C 1
ATOM 3951 O O . LEU B 1 117 ? -4.516 -13.086 -6.789 1 92.25 117 LEU B O 1
ATOM 3955 N N . ARG B 1 118 ? -3.797 -12.961 -4.672 1 89 118 ARG B N 1
ATOM 3956 C CA . ARG B 1 118 ? -5.137 -13.18 -4.137 1 89 118 ARG B CA 1
ATOM 3957 C C . ARG B 1 118 ? -6.047 -11.992 -4.441 1 89 118 ARG B C 1
ATOM 3959 O O . ARG B 1 118 ? -7.188 -12.18 -4.879 1 89 118 ARG B O 1
ATOM 3966 N N . GLY B 1 119 ? -5.512 -10.867 -4.289 1 86.56 119 GLY B N 1
ATOM 3967 C CA . GLY B 1 119 ? -6.309 -9.664 -4.488 1 86.56 119 GLY B CA 1
ATOM 3968 C C . GLY B 1 119 ? -6.781 -9.492 -5.922 1 86.56 119 GLY B C 1
ATOM 3969 O O . GLY B 1 119 ? -7.844 -8.914 -6.164 1 86.56 119 GLY B O 1
ATOM 3970 N N . SER B 1 120 ? -6.023 -9.961 -6.781 1 86.62 120 SER B N 1
ATOM 3971 C CA . SER B 1 120 ? -6.387 -9.828 -8.188 1 86.62 120 SER B CA 1
ATOM 3972 C C . SER B 1 120 ? -7.164 -11.047 -8.672 1 86.62 120 SER B C 1
ATOM 3974 O O . SER B 1 120 ? -7.551 -11.125 -9.844 1 86.62 120 SER B O 1
ATOM 3976 N N . ARG B 1 121 ? -7.348 -12.062 -7.844 1 87.94 121 ARG B N 1
ATOM 3977 C CA . ARG B 1 121 ? -8.062 -13.297 -8.148 1 87.94 121 ARG B CA 1
ATOM 3978 C C . ARG B 1 121 ? -7.383 -14.055 -9.281 1 87.94 121 ARG B C 1
ATOM 3980 O O . ARG B 1 121 ? -8.047 -14.508 -10.219 1 87.94 121 ARG B O 1
ATOM 3987 N N . ALA B 1 122 ? -6.117 -14.141 -9.164 1 92.69 122 ALA B N 1
ATOM 3988 C CA . ALA B 1 122 ? -5.336 -14.852 -10.18 1 92.69 122 ALA B CA 1
ATOM 3989 C C . ALA B 1 122 ? -5.641 -16.344 -10.164 1 92.69 122 ALA B C 1
ATOM 3991 O O . ALA B 1 122 ? -5.695 -16.984 -11.219 1 92.69 122 ALA B O 1
ATOM 3992 N N . VAL B 1 123 ? -5.887 -16.891 -9.016 1 94.75 123 VAL B N 1
ATOM 3993 C CA . VAL B 1 123 ? -6.176 -18.312 -8.852 1 94.75 123 VAL B CA 1
ATOM 3994 C C . VAL B 1 123 ? -7.68 -18.516 -8.688 1 94.75 123 VAL B C 1
ATOM 3996 O O . VAL B 1 123 ? -8.344 -17.75 -7.992 1 94.75 123 VAL B O 1
ATOM 3999 N N . ASP B 1 124 ? -8.172 -19.578 -9.25 1 95.56 124 ASP B N 1
ATOM 4000 C CA . ASP B 1 124 ? -9.586 -19.906 -9.141 1 95.56 124 ASP B CA 1
ATOM 4001 C C . ASP B 1 124 ? -9.906 -20.547 -7.789 1 95.56 124 ASP B C 1
ATOM 4003 O O . ASP B 1 124 ? -9.828 -21.781 -7.645 1 95.56 124 ASP B O 1
ATOM 4007 N N . MET B 1 125 ? -10.469 -19.75 -6.973 1 95.44 125 MET B N 1
ATOM 4008 C CA . MET B 1 125 ? -10.711 -20.219 -5.609 1 95.44 125 MET B CA 1
ATOM 4009 C C . MET B 1 125 ? -11.891 -21.188 -5.566 1 95.44 125 MET B C 1
ATOM 4011 O O . MET B 1 125 ? -11.977 -22.031 -4.676 1 95.44 125 MET B O 1
ATOM 4015 N N . GLU B 1 126 ? -12.797 -21.094 -6.457 1 95.44 126 GLU B N 1
ATOM 4016 C CA . GLU B 1 126 ? -13.977 -21.953 -6.488 1 95.44 126 GLU B CA 1
ATOM 4017 C C . GLU B 1 126 ? -13.602 -23.391 -6.852 1 95.44 126 GLU B C 1
ATOM 4019 O O . GLU B 1 126 ? -14.219 -24.328 -6.363 1 95.44 126 GLU B O 1
ATOM 4024 N N . SER B 1 127 ? -12.656 -23.484 -7.652 1 95.5 127 SER B N 1
ATOM 4025 C CA . SER B 1 127 ? -12.211 -24.797 -8.078 1 95.5 127 SER B CA 1
ATOM 4026 C C . SER B 1 127 ? -11.562 -25.562 -6.93 1 95.5 127 SER B C 1
ATOM 4028 O O . SER B 1 127 ? -11.336 -26.766 -7.027 1 95.5 127 SER B O 1
ATOM 4030 N N . LEU B 1 128 ? -11.328 -24.922 -5.801 1 96.56 128 LEU B N 1
ATOM 4031 C CA . LEU B 1 128 ? -10.672 -25.531 -4.652 1 96.56 128 LEU B CA 1
ATOM 4032 C C . LEU B 1 128 ? -11.695 -26.109 -3.686 1 96.56 128 LEU B C 1
ATOM 4034 O O . LEU B 1 128 ? -11.328 -26.688 -2.658 1 96.56 128 LEU B O 1
ATOM 4038 N N . CYS B 1 129 ? -12.938 -26 -4.082 1 96.44 129 CYS B N 1
ATOM 4039 C CA . CYS B 1 129 ? -14 -26.562 -3.258 1 96.44 129 CYS B CA 1
ATOM 4040 C C . CYS B 1 129 ? -14.102 -28.078 -3.457 1 96.44 129 CYS B C 1
ATOM 4042 O O . CYS B 1 129 ? -14.211 -28.547 -4.59 1 96.44 129 CYS B O 1
ATOM 4044 N N . VAL B 1 130 ? -14.023 -28.812 -2.41 1 95.19 130 VAL B N 1
ATOM 4045 C CA . VAL B 1 130 ? -14.133 -30.266 -2.467 1 95.19 130 VAL B CA 1
ATOM 4046 C C . VAL B 1 130 ? -15.547 -30.688 -2.062 1 95.19 130 VAL B C 1
ATOM 4048 O O . VAL B 1 130 ? -16.203 -31.438 -2.785 1 95.19 130 VAL B O 1
ATOM 4051 N N . LEU B 1 131 ? -15.922 -30.281 -0.917 1 93.81 131 LEU B N 1
ATOM 4052 C CA . LEU B 1 131 ? -17.266 -30.469 -0.397 1 93.81 131 LEU B CA 1
ATOM 4053 C C . LEU B 1 131 ? -17.844 -29.156 0.127 1 93.81 131 LEU B C 1
ATOM 4055 O O . LEU B 1 131 ? -17.359 -28.625 1.133 1 93.81 131 LEU B O 1
ATOM 4059 N N . ALA B 1 132 ? -18.891 -28.672 -0.525 1 90.81 132 ALA B N 1
ATOM 4060 C CA . ALA B 1 132 ? -19.469 -27.375 -0.237 1 90.81 132 ALA B CA 1
ATOM 4061 C C . ALA B 1 132 ? -19.781 -27.219 1.249 1 90.81 132 ALA B C 1
ATOM 4063 O O . ALA B 1 132 ? -20.422 -28.094 1.842 1 90.81 132 ALA B O 1
ATOM 4064 N N . GLY B 1 133 ? -19.234 -26.172 1.814 1 92.69 133 GLY B N 1
ATOM 4065 C CA . GLY B 1 133 ? -19.516 -25.828 3.199 1 92.69 133 GLY B CA 1
ATOM 4066 C C . GLY B 1 133 ? -18.734 -26.672 4.191 1 92.69 133 GLY B C 1
ATOM 4067 O O . GLY B 1 133 ? -18.766 -26.406 5.395 1 92.69 133 GLY B O 1
ATOM 4068 N N . LYS B 1 134 ? -18.062 -27.625 3.742 1 94 134 LYS B N 1
ATOM 4069 C CA . LYS B 1 134 ? -17.422 -28.562 4.676 1 94 134 LYS B CA 1
ATOM 4070 C C . LYS B 1 134 ? -15.906 -28.578 4.48 1 94 134 LYS B C 1
ATOM 4072 O O . LYS B 1 134 ? -15.148 -28.375 5.434 1 94 134 LYS B O 1
ATOM 4077 N N . LEU B 1 135 ? -15.516 -28.891 3.186 1 96.31 135 LEU B N 1
ATOM 4078 C CA . LEU B 1 135 ? -14.086 -29.062 2.955 1 96.31 135 LEU B CA 1
ATOM 4079 C C . LEU B 1 135 ? -13.648 -28.328 1.689 1 96.31 135 LEU B C 1
ATOM 4081 O O . LEU B 1 135 ? -14.25 -28.5 0.628 1 96.31 135 LEU B O 1
ATOM 4085 N N . VAL B 1 136 ? -12.602 -27.531 1.84 1 97.38 136 VAL B N 1
ATOM 4086 C CA . VAL B 1 136 ? -11.984 -26.844 0.707 1 97.38 136 VAL B CA 1
ATOM 4087 C C . VAL B 1 136 ? -10.461 -26.953 0.809 1 97.38 136 VAL B C 1
ATOM 4089 O O . VAL B 1 136 ? -9.922 -27.188 1.894 1 97.38 136 VAL B O 1
ATOM 4092 N N . TRP B 1 137 ? -9.781 -26.844 -0.337 1 97.44 137 TRP B N 1
ATOM 4093 C CA . TRP B 1 137 ? -8.328 -26.797 -0.326 1 97.44 137 TRP B CA 1
ATOM 4094 C C . TRP B 1 137 ? -7.836 -25.422 0.119 1 97.44 137 TRP B C 1
ATOM 4096 O O . TRP B 1 137 ? -8.328 -24.391 -0.357 1 97.44 137 TRP B O 1
ATOM 4106 N N . ALA B 1 138 ? -6.93 -25.391 1.094 1 97.94 138 ALA B N 1
ATOM 4107 C CA . ALA B 1 138 ? -6.164 -24.203 1.454 1 97.94 138 ALA B CA 1
ATOM 4108 C C . ALA B 1 138 ? -4.766 -24.234 0.84 1 97.94 138 ALA B C 1
ATOM 4110 O O . ALA B 1 138 ? -3.971 -25.125 1.153 1 97.94 138 ALA B O 1
ATOM 4111 N N . ILE B 1 139 ? -4.488 -23.297 0.02 1 97.75 139 ILE B N 1
ATOM 4112 C CA . ILE B 1 139 ? -3.189 -23.203 -0.634 1 97.75 139 ILE B CA 1
ATOM 4113 C C . ILE B 1 139 ? -2.25 -22.328 0.195 1 97.75 139 ILE B C 1
ATOM 4115 O O . ILE B 1 139 ? -2.627 -21.234 0.622 1 97.75 139 ILE B O 1
ATOM 4119 N N . ARG B 1 140 ? -1.137 -22.828 0.408 1 97.81 140 ARG B N 1
ATOM 4120 C CA . ARG B 1 140 ? -0.123 -22.094 1.158 1 97.81 140 ARG B CA 1
ATOM 4121 C C . ARG B 1 140 ? 1.113 -21.844 0.303 1 97.81 140 ARG B C 1
ATOM 4123 O O . ARG B 1 140 ? 1.635 -22.766 -0.333 1 97.81 140 ARG B O 1
ATOM 4130 N N . ILE B 1 141 ? 1.554 -20.594 0.301 1 98 141 ILE B N 1
ATOM 4131 C CA . ILE B 1 141 ? 2.742 -20.188 -0.442 1 98 141 ILE B CA 1
ATOM 4132 C C . ILE B 1 141 ? 3.824 -19.734 0.53 1 98 141 ILE B C 1
ATOM 4134 O O . ILE B 1 141 ? 3.641 -18.75 1.252 1 98 141 ILE B O 1
ATOM 4138 N N . ASP B 1 142 ? 4.93 -20.422 0.53 1 97.25 142 ASP B N 1
ATOM 4139 C CA . ASP B 1 142 ? 6.062 -20.078 1.378 1 97.25 142 ASP B CA 1
ATOM 4140 C C . ASP B 1 142 ? 7.199 -19.469 0.554 1 97.25 142 ASP B C 1
ATOM 4142 O O . ASP B 1 142 ? 7.777 -20.141 -0.301 1 97.25 142 ASP B O 1
ATOM 4146 N N . LEU B 1 143 ? 7.512 -18.266 0.92 1 97.25 143 LEU B N 1
ATOM 4147 C CA . LEU B 1 143 ? 8.602 -17.562 0.258 1 97.25 143 LEU B CA 1
ATOM 4148 C C . LEU B 1 143 ? 9.82 -17.469 1.169 1 97.25 143 LEU B C 1
ATOM 4150 O O . LEU B 1 143 ? 9.766 -16.844 2.232 1 97.25 143 LEU B O 1
ATOM 4154 N N . HIS B 1 144 ? 10.906 -18.047 0.706 1 95.88 144 HIS B N 1
ATOM 4155 C CA . HIS B 1 144 ? 12.172 -18.016 1.438 1 95.88 144 HIS B CA 1
ATOM 4156 C C . HIS B 1 144 ? 13.188 -17.125 0.729 1 95.88 144 HIS B C 1
ATOM 4158 O O . HIS B 1 144 ? 13.648 -17.453 -0.368 1 95.88 144 HIS B O 1
ATOM 4164 N N . ILE B 1 145 ? 13.531 -16.062 1.433 1 95.88 145 ILE B N 1
ATOM 4165 C CA . ILE B 1 145 ? 14.539 -15.164 0.875 1 95.88 145 ILE B CA 1
ATOM 4166 C C . ILE B 1 145 ? 15.93 -15.688 1.21 1 95.88 145 ILE B C 1
ATOM 4168 O O . ILE B 1 145 ? 16.328 -15.711 2.377 1 95.88 145 ILE B O 1
ATOM 4172 N N . LEU B 1 146 ? 16.688 -16.031 0.213 1 94.62 146 LEU B N 1
ATOM 4173 C CA . LEU B 1 146 ? 18 -16.625 0.392 1 94.62 146 LEU B CA 1
ATOM 4174 C C . LEU B 1 146 ? 19.094 -15.555 0.294 1 94.62 146 LEU B C 1
ATOM 4176 O O . LEU B 1 146 ? 20.047 -15.57 1.067 1 94.62 146 LEU B O 1
ATOM 4180 N N . ASP B 1 147 ? 19 -14.672 -0.697 1 95.69 147 ASP B N 1
ATOM 4181 C CA . ASP B 1 147 ? 19.906 -13.555 -0.911 1 95.69 147 ASP B CA 1
ATOM 4182 C C . ASP B 1 147 ? 19.156 -12.281 -1.281 1 95.69 147 ASP B C 1
ATOM 4184 O O . ASP B 1 147 ? 18.266 -12.312 -2.127 1 95.69 147 ASP B O 1
ATOM 4188 N N . ASN B 1 148 ? 19.594 -11.211 -0.634 1 94.88 148 ASN B N 1
ATOM 4189 C CA . ASN B 1 148 ? 18.953 -9.93 -0.921 1 94.88 148 ASN B CA 1
ATOM 4190 C C . ASN B 1 148 ? 19.875 -9.008 -1.719 1 94.88 148 ASN B C 1
ATOM 4192 O O . ASN B 1 148 ? 20.703 -8.297 -1.143 1 94.88 148 ASN B O 1
ATOM 4196 N N . GLY B 1 149 ? 19.703 -9.039 -2.994 1 95.5 149 GLY B N 1
ATOM 4197 C CA . GLY B 1 149 ? 20.406 -8.125 -3.871 1 95.5 149 GLY B CA 1
ATOM 4198 C C . GLY B 1 149 ? 19.562 -6.965 -4.344 1 95.5 149 GLY B C 1
ATOM 4199 O O . GLY B 1 149 ? 19.891 -6.293 -5.32 1 95.5 149 GLY B O 1
ATOM 4200 N N . GLY B 1 150 ? 18.438 -6.824 -3.754 1 96.19 150 GLY B N 1
ATOM 4201 C CA . GLY B 1 150 ? 17.5 -5.781 -4.137 1 96.19 150 GLY B CA 1
ATOM 4202 C C . GLY B 1 150 ? 16.281 -6.309 -4.883 1 96.19 150 GLY B C 1
ATOM 4203 O O . GLY B 1 150 ? 16.281 -7.457 -5.336 1 96.19 150 GLY B O 1
ATOM 4204 N N . ASN B 1 151 ? 15.258 -5.504 -4.809 1 97.5 151 ASN B N 1
ATOM 4205 C CA . ASN B 1 151 ? 14.016 -5.77 -5.535 1 97.5 151 ASN B CA 1
ATOM 4206 C C . ASN B 1 151 ? 13.438 -7.137 -5.172 1 97.5 151 ASN B C 1
ATOM 4208 O O . ASN B 1 151 ? 13.141 -7.941 -6.059 1 97.5 151 ASN B O 1
ATOM 4212 N N . LEU B 1 152 ? 13.25 -7.344 -3.99 1 96.94 152 LEU B N 1
ATOM 4213 C CA . LEU B 1 152 ? 12.711 -8.594 -3.465 1 96.94 152 LEU B CA 1
ATOM 4214 C C . LEU B 1 152 ? 11.297 -8.828 -3.967 1 96.94 152 LEU B C 1
ATOM 4216 O O . LEU B 1 152 ? 10.891 -9.977 -4.184 1 96.94 152 LEU B O 1
ATOM 4220 N N . ILE B 1 153 ? 10.562 -7.816 -4.199 1 97.5 153 ILE B N 1
ATOM 4221 C CA . ILE B 1 153 ? 9.148 -7.926 -4.559 1 97.5 153 ILE B CA 1
ATOM 4222 C C . ILE B 1 153 ? 9.016 -8.625 -5.91 1 97.5 153 ILE B C 1
ATOM 4224 O O . ILE B 1 153 ? 8.281 -9.609 -6.035 1 97.5 153 ILE B O 1
ATOM 4228 N N . ASP B 1 154 ? 9.727 -8.141 -6.859 1 98.38 154 ASP B N 1
ATOM 4229 C CA . ASP B 1 154 ? 9.633 -8.719 -8.195 1 98.38 154 ASP B CA 1
ATOM 4230 C C . ASP B 1 154 ? 10.109 -10.172 -8.203 1 98.38 154 ASP B C 1
ATOM 4232 O O . ASP B 1 154 ? 9.477 -11.039 -8.812 1 98.38 154 ASP B O 1
ATOM 4236 N N . ALA B 1 155 ? 11.219 -10.383 -7.543 1 98.5 155 ALA B N 1
ATOM 4237 C CA . ALA B 1 155 ? 11.773 -11.734 -7.484 1 98.5 155 ALA B CA 1
ATOM 4238 C C . ALA B 1 155 ? 10.797 -12.695 -6.809 1 98.5 155 ALA B C 1
ATOM 4240 O O . ALA B 1 155 ? 10.547 -13.797 -7.309 1 98.5 155 ALA B O 1
ATOM 4241 N N . ALA B 1 156 ? 10.281 -12.281 -5.691 1 98.38 156 ALA B N 1
ATOM 4242 C CA . ALA B 1 156 ? 9.336 -13.109 -4.941 1 98.38 156 ALA B CA 1
ATOM 4243 C C . ALA B 1 156 ? 8.055 -13.336 -5.738 1 98.38 156 ALA B C 1
ATOM 4245 O O . ALA B 1 156 ? 7.469 -14.422 -5.684 1 98.38 156 ALA B O 1
ATOM 4246 N N . ASN B 1 157 ? 7.594 -12.32 -6.398 1 98.31 157 ASN B N 1
ATOM 4247 C CA . ASN B 1 157 ? 6.41 -12.43 -7.246 1 98.31 157 ASN B CA 1
ATOM 4248 C C . ASN B 1 157 ? 6.586 -13.508 -8.312 1 98.31 157 ASN B C 1
ATOM 4250 O O . ASN B 1 157 ? 5.723 -14.375 -8.477 1 98.31 157 ASN B O 1
ATOM 4254 N N . VAL B 1 158 ? 7.691 -13.484 -9.016 1 98.44 158 VAL B N 1
ATOM 4255 C CA . VAL B 1 158 ? 7.977 -14.453 -10.062 1 98.44 158 VAL B CA 1
ATOM 4256 C C . VAL B 1 158 ? 8.094 -15.852 -9.461 1 98.44 158 VAL B C 1
ATOM 4258 O O . VAL B 1 158 ? 7.574 -16.828 -10.016 1 98.44 158 VAL B O 1
ATOM 4261 N N . ALA B 1 159 ? 8.758 -15.922 -8.336 1 98.62 159 ALA B N 1
ATOM 4262 C CA . ALA B 1 159 ? 8.914 -17.219 -7.676 1 98.62 159 ALA B CA 1
ATOM 4263 C C . ALA B 1 159 ? 7.555 -17.812 -7.316 1 98.62 159 ALA B C 1
ATOM 4265 O O . ALA B 1 159 ? 7.312 -19 -7.535 1 98.62 159 ALA B O 1
ATOM 4266 N N . ALA B 1 160 ? 6.719 -17.031 -6.773 1 98.44 160 ALA B N 1
ATOM 4267 C CA . ALA B 1 160 ? 5.391 -17.484 -6.371 1 98.44 160 ALA B CA 1
ATOM 4268 C C . ALA B 1 160 ? 4.582 -17.953 -7.578 1 98.44 160 ALA B C 1
ATOM 4270 O O . ALA B 1 160 ? 3.977 -19.031 -7.547 1 98.44 160 ALA B O 1
ATOM 4271 N N . LEU B 1 161 ? 4.57 -17.188 -8.617 1 97.81 161 LEU B N 1
ATOM 4272 C CA . LEU B 1 161 ? 3.814 -17.516 -9.812 1 97.81 161 LEU B CA 1
ATOM 4273 C C . LEU B 1 161 ? 4.34 -18.812 -10.453 1 97.81 161 LEU B C 1
ATOM 4275 O O . LEU B 1 161 ? 3.557 -19.672 -10.836 1 97.81 161 LEU B O 1
ATOM 4279 N N . ALA B 1 162 ? 5.668 -18.906 -10.57 1 98.31 162 ALA B N 1
ATOM 4280 C CA . ALA B 1 162 ? 6.281 -20.094 -11.148 1 98.31 162 ALA B CA 1
ATOM 4281 C C . ALA B 1 162 ? 5.926 -21.344 -10.336 1 98.31 162 ALA B C 1
ATOM 4283 O O . ALA B 1 162 ? 5.562 -22.375 -10.906 1 98.31 162 ALA B O 1
ATOM 4284 N N . ALA B 1 163 ? 6.035 -21.203 -9.07 1 98.31 163 ALA B N 1
ATOM 4285 C CA . ALA B 1 163 ? 5.719 -22.344 -8.203 1 98.31 163 ALA B CA 1
ATOM 4286 C C . ALA B 1 163 ? 4.246 -22.719 -8.312 1 98.31 163 ALA B C 1
ATOM 4288 O O . ALA B 1 163 ? 3.912 -23.906 -8.391 1 98.31 163 ALA B O 1
ATOM 4289 N N . LEU B 1 164 ? 3.398 -21.766 -8.328 1 97.81 164 LEU B N 1
ATOM 4290 C CA . LEU B 1 164 ? 1.961 -22 -8.422 1 97.81 164 LEU B CA 1
ATOM 4291 C C . LEU B 1 164 ? 1.611 -22.734 -9.711 1 97.81 164 LEU B C 1
ATOM 4293 O O . LEU B 1 164 ? 0.777 -23.641 -9.711 1 97.81 164 LEU B O 1
ATOM 4297 N N . LEU B 1 165 ? 2.258 -22.406 -10.781 1 97.44 165 LEU B N 1
ATOM 4298 C CA . LEU B 1 165 ? 1.949 -22.969 -12.094 1 97.44 165 LEU B CA 1
ATOM 4299 C C . LEU B 1 165 ? 2.406 -24.422 -12.188 1 97.44 165 LEU B C 1
ATOM 4301 O O . LEU B 1 165 ? 1.917 -25.188 -13.031 1 97.44 165 LEU B O 1
ATOM 4305 N N . THR B 1 166 ? 3.324 -24.828 -11.359 1 97.44 166 THR B N 1
ATOM 4306 C CA . THR B 1 166 ? 3.83 -26.203 -11.422 1 97.44 166 THR B CA 1
ATOM 4307 C C . THR B 1 166 ? 3.219 -27.047 -10.312 1 97.44 166 THR B C 1
ATOM 4309 O O . THR B 1 166 ? 3.412 -28.266 -10.281 1 97.44 166 THR B O 1
ATOM 4312 N N . PHE B 1 167 ? 2.537 -26.375 -9.477 1 97.75 167 PHE B N 1
ATOM 4313 C CA . PHE B 1 167 ? 1.91 -27.094 -8.375 1 97.75 167 PHE B CA 1
ATOM 4314 C C . PHE B 1 167 ? 0.749 -27.953 -8.883 1 97.75 167 PHE B C 1
ATOM 4316 O O . PHE B 1 167 ? 0.044 -27.547 -9.812 1 97.75 167 PHE B O 1
ATOM 4323 N N . ARG B 1 168 ? 0.587 -29.094 -8.141 1 95.75 168 ARG B N 1
ATOM 4324 C CA . ARG B 1 168 ? -0.538 -29.984 -8.391 1 95.75 168 ARG B CA 1
ATOM 4325 C C . ARG B 1 168 ? -1.203 -30.406 -7.086 1 95.75 168 ARG B C 1
ATOM 4327 O O . ARG B 1 168 ? -0.531 -30.875 -6.168 1 95.75 168 ARG B O 1
ATOM 4334 N N . ARG B 1 169 ? -2.432 -30.203 -7.066 1 94.75 169 ARG B N 1
ATOM 4335 C CA . ARG B 1 169 ? -3.148 -30.641 -5.875 1 94.75 169 ARG B CA 1
ATOM 4336 C C . ARG B 1 169 ? -3.637 -32.094 -6.027 1 94.75 169 ARG B C 1
ATOM 4338 O O . ARG B 1 169 ? -3.982 -32.5 -7.129 1 94.75 169 ARG B O 1
ATOM 4345 N N . PRO B 1 170 ? -3.682 -32.812 -4.906 1 93.56 170 PRO B N 1
ATOM 4346 C CA . PRO B 1 170 ? -4.195 -34.188 -4.988 1 93.56 170 PRO B CA 1
ATOM 4347 C C . PRO B 1 170 ? -5.645 -34.25 -5.461 1 93.56 170 PRO B C 1
ATOM 4349 O O . PRO B 1 170 ? -6.426 -33.312 -5.188 1 93.56 170 PRO B O 1
ATOM 4352 N N . GLU B 1 171 ? -5.93 -35.312 -6.082 1 93.06 171 GLU B N 1
ATOM 4353 C CA . GLU B 1 171 ? -7.305 -35.531 -6.504 1 93.06 171 GLU B CA 1
ATOM 4354 C C . GLU B 1 171 ? -8.133 -36.156 -5.379 1 93.06 171 GLU B C 1
ATOM 4356 O O . GLU B 1 171 ? -7.621 -36.969 -4.609 1 93.06 171 GLU B O 1
ATOM 4361 N N . CYS B 1 172 ? -9.352 -35.688 -5.305 1 92.06 172 CYS B N 1
ATOM 4362 C CA . CYS B 1 172 ? -10.234 -36.188 -4.266 1 92.06 172 CYS B CA 1
ATOM 4363 C C . CYS B 1 172 ? -11.492 -36.812 -4.871 1 92.06 172 CYS B C 1
ATOM 4365 O O . CYS B 1 172 ? -11.914 -36.406 -5.961 1 92.06 172 CYS B O 1
ATOM 4367 N N . SER B 1 173 ? -11.984 -37.844 -4.195 1 90.19 173 SER B N 1
ATOM 4368 C CA . SER B 1 173 ? -13.273 -38.438 -4.52 1 90.19 173 SER B CA 1
ATOM 4369 C C . SER B 1 173 ? -14.18 -38.5 -3.295 1 90.19 173 SER B C 1
ATOM 4371 O O . SER B 1 173 ? -13.703 -38.469 -2.16 1 90.19 173 SER B O 1
ATOM 4373 N N . LEU B 1 174 ? -15.438 -38.375 -3.617 1 87.94 174 LEU B N 1
ATOM 4374 C CA . LEU B 1 174 ? -16.406 -38.5 -2.537 1 87.94 174 LEU B CA 1
ATOM 4375 C C . LEU B 1 174 ? -16.828 -39.969 -2.371 1 87.94 174 LEU B C 1
ATOM 4377 O O . LEU B 1 174 ? -17.094 -40.656 -3.359 1 87.94 174 LEU B O 1
ATOM 4381 N N . GLY B 1 175 ? -16.656 -40.406 -1.166 1 83.38 175 GLY B N 1
ATOM 4382 C CA . GLY B 1 175 ? -17.078 -41.781 -0.858 1 83.38 175 GLY B CA 1
ATOM 4383 C C . GLY B 1 175 ? -17.969 -41.844 0.36 1 83.38 175 GLY B C 1
ATOM 4384 O O . GLY B 1 175 ? -18.516 -40.844 0.817 1 83.38 175 GLY B O 1
ATOM 4385 N N . GLY B 1 176 ? -18.156 -43 0.677 1 80.69 176 GLY B N 1
ATOM 4386 C CA . GLY B 1 176 ? -18.984 -43.281 1.847 1 80.69 176 GLY B CA 1
ATOM 4387 C C . GLY B 1 176 ? -20.438 -43.5 1.512 1 80.69 176 GLY B C 1
ATOM 4388 O O . GLY B 1 176 ? -20.859 -43.25 0.38 1 80.69 176 GLY B O 1
ATOM 4389 N N . GLU B 1 177 ? -21.25 -43.938 2.494 1 82.69 177 GLU B N 1
ATOM 4390 C CA . GLU B 1 177 ? -22.672 -44.281 2.332 1 82.69 177 GLU B CA 1
ATOM 4391 C C . GLU B 1 177 ? -23.469 -43.062 1.932 1 82.69 177 GLU B C 1
ATOM 4393 O O . GLU B 1 177 ? -24.391 -43.156 1.108 1 82.69 177 GLU B O 1
ATOM 4398 N N . ASN B 1 178 ? -23.078 -41.938 2.451 1 83.25 178 ASN B N 1
ATOM 4399 C CA . ASN B 1 178 ? -23.844 -40.719 2.17 1 83.25 178 ASN B CA 1
ATOM 4400 C C . ASN B 1 178 ? -23.125 -39.812 1.173 1 83.25 178 ASN B C 1
ATOM 4402 O O . ASN B 1 178 ? -23.578 -38.719 0.898 1 83.25 178 ASN B O 1
ATOM 4406 N N . GLY B 1 179 ? -22.031 -40.281 0.68 1 79.19 179 GLY B N 1
ATOM 4407 C CA . GLY B 1 179 ? -21.297 -39.531 -0.316 1 79.19 179 GLY B CA 1
ATOM 4408 C C . GLY B 1 179 ? -20.625 -38.281 0.252 1 79.19 179 GLY B C 1
ATOM 4409 O O . GLY B 1 179 ? -20.391 -37.344 -0.472 1 79.19 179 GLY B O 1
ATOM 4410 N N . GLN B 1 180 ? -20.438 -38.281 1.535 1 83.12 180 GLN B N 1
ATOM 4411 C CA . GLN B 1 180 ? -19.891 -37.094 2.166 1 83.12 180 GLN B CA 1
ATOM 4412 C C . GLN B 1 180 ? -18.484 -37.344 2.699 1 83.12 180 GLN B C 1
ATOM 4414 O O . GLN B 1 180 ? -17.891 -36.438 3.307 1 83.12 180 GLN B O 1
ATOM 4419 N N . GLU B 1 181 ? -17.953 -38.469 2.438 1 88.25 181 GLU B N 1
ATOM 4420 C CA . GLU B 1 181 ? -16.594 -38.781 2.881 1 88.25 181 GLU B CA 1
ATOM 4421 C C . GLU B 1 181 ? -15.578 -38.469 1.782 1 88.25 181 GLU B C 1
ATOM 4423 O O . GLU B 1 181 ? -15.695 -39 0.672 1 88.25 181 GLU B O 1
ATOM 4428 N N . VAL B 1 182 ? -14.688 -37.688 2.107 1 91.56 182 VAL B N 1
ATOM 4429 C CA . VAL B 1 182 ? -13.688 -37.281 1.125 1 91.56 182 VAL B CA 1
ATOM 4430 C C . VAL B 1 182 ? -12.484 -38.188 1.189 1 91.56 182 VAL B C 1
ATOM 4432 O O . VAL B 1 182 ? -11.914 -38.406 2.264 1 91.56 182 VAL B O 1
ATOM 4435 N N . VAL B 1 183 ? -12.18 -38.75 0.037 1 91.75 183 VAL B N 1
ATOM 4436 C CA . VAL B 1 183 ? -10.992 -39.594 -0.089 1 91.75 183 VAL B CA 1
ATOM 4437 C C . VAL B 1 183 ? -9.945 -38.906 -0.949 1 91.75 183 VAL B C 1
ATOM 4439 O O . VAL B 1 183 ? -10.203 -38.594 -2.113 1 91.75 183 VAL B O 1
ATOM 4442 N N . VAL B 1 184 ? -8.82 -38.719 -0.335 1 93.19 184 VAL B N 1
ATOM 4443 C CA . VAL B 1 184 ? -7.715 -38.094 -1.065 1 93.19 184 VAL B CA 1
ATOM 4444 C C . VAL B 1 184 ? -6.848 -39.188 -1.696 1 93.19 184 VAL B C 1
ATOM 4446 O O . VAL B 1 184 ? -6.328 -40.062 -0.997 1 93.19 184 VAL B O 1
ATOM 4449 N N . HIS B 1 185 ? -6.672 -39.062 -2.986 1 93.12 185 HIS B N 1
ATOM 4450 C CA . HIS B 1 185 ? -5.922 -40.094 -3.691 1 93.12 185 HIS B CA 1
ATOM 4451 C C . HIS B 1 185 ? -4.441 -39.75 -3.77 1 93.12 185 HIS B C 1
ATOM 4453 O O . HIS B 1 185 ? -4.082 -38.625 -4.094 1 93.12 185 HIS B O 1
ATOM 4459 N N . PRO B 1 186 ? -3.619 -40.719 -3.457 1 90.56 186 PRO B N 1
ATOM 4460 C CA . PRO B 1 186 ? -2.193 -40.5 -3.701 1 90.56 186 PRO B CA 1
ATOM 4461 C C . PRO B 1 186 ? -1.861 -40.375 -5.188 1 90.56 186 PRO B C 1
ATOM 4463 O O . PRO B 1 186 ? -2.615 -40.844 -6.035 1 90.56 186 PRO B O 1
ATOM 4466 N N . PRO B 1 187 ? -0.808 -39.812 -5.449 1 86.62 187 PRO B N 1
ATOM 4467 C CA . PRO B 1 187 ? -0.436 -39.562 -6.84 1 86.62 187 PRO B CA 1
ATOM 4468 C C . PRO B 1 187 ? -0.254 -40.844 -7.652 1 86.62 187 PRO B C 1
ATOM 4470 O O . PRO B 1 187 ? -0.419 -40.844 -8.875 1 86.62 187 PRO B O 1
ATOM 4473 N N . GLU B 1 188 ? 0.01 -41.906 -6.992 1 85.62 188 GLU B N 1
ATOM 4474 C CA . GLU B 1 188 ? 0.213 -43.188 -7.676 1 85.62 188 GLU B CA 1
ATOM 4475 C C . GLU B 1 188 ? -1.111 -43.75 -8.164 1 85.62 188 GLU B C 1
ATOM 4477 O O . GLU B 1 188 ? -1.139 -44.531 -9.125 1 85.62 188 GLU B O 1
ATOM 4482 N N . VAL B 1 189 ? -2.107 -43.375 -7.539 1 89.69 189 VAL B N 1
ATOM 4483 C CA . VAL B 1 189 ? -3.428 -43.906 -7.844 1 89.69 189 VAL B CA 1
ATOM 4484 C C . VAL B 1 189 ? -4.145 -43 -8.836 1 89.69 189 VAL B C 1
ATOM 4486 O O . VAL B 1 189 ? -4.738 -43.469 -9.812 1 89.69 189 VAL B O 1
ATOM 4489 N N . LYS B 1 190 ? -4.148 -41.688 -8.625 1 91 190 LYS B N 1
ATOM 4490 C CA . LYS B 1 190 ? -4.734 -40.688 -9.492 1 91 190 LYS B CA 1
ATOM 4491 C C . LYS B 1 190 ? -3.777 -39.531 -9.703 1 91 190 LYS B C 1
ATOM 4493 O O . LYS B 1 190 ? -3.189 -39 -8.742 1 91 190 LYS B O 1
ATOM 4498 N N . ASP B 1 191 ? -3.684 -39.156 -10.938 1 90.25 191 ASP B N 1
ATOM 4499 C CA . ASP B 1 191 ? -2.811 -38.031 -11.25 1 90.25 191 ASP B CA 1
ATOM 4500 C C . ASP B 1 191 ? -3.305 -36.75 -10.586 1 90.25 191 ASP B C 1
ATOM 4502 O O . ASP B 1 191 ? -4.48 -36.406 -10.695 1 90.25 191 ASP B O 1
ATOM 4506 N N . PRO B 1 192 ? -2.4 -36.125 -9.906 1 93.56 192 PRO B N 1
ATOM 4507 C CA . PRO B 1 192 ? -2.795 -34.844 -9.297 1 93.56 192 PRO B CA 1
ATOM 4508 C C . PRO B 1 192 ? -3.154 -33.781 -10.328 1 93.56 192 PRO B C 1
ATOM 4510 O O . PRO B 1 192 ? -2.803 -33.938 -11.508 1 93.56 192 PRO B O 1
ATOM 4513 N N . LEU B 1 193 ? -3.859 -32.75 -9.875 1 94.81 193 LEU B N 1
ATOM 4514 C CA . LEU B 1 193 ? -4.445 -31.766 -10.781 1 94.81 193 LEU B CA 1
ATOM 4515 C C . LEU B 1 193 ? -3.75 -30.422 -10.656 1 94.81 193 LEU B C 1
ATOM 4517 O O . LEU B 1 193 ? -3.434 -29.984 -9.547 1 94.81 193 LEU B O 1
ATOM 4521 N N . PRO B 1 194 ? -3.469 -29.812 -11.82 1 95.56 194 PRO B N 1
ATOM 4522 C CA . PRO B 1 194 ? -2.957 -28.438 -11.75 1 95.56 194 PRO B CA 1
ATOM 4523 C C . PRO B 1 194 ? -3.998 -27.453 -11.234 1 95.56 194 PRO B C 1
ATOM 4525 O O . PRO B 1 194 ? -5.199 -27.703 -11.32 1 95.56 194 PRO B O 1
ATOM 4528 N N . LEU B 1 195 ? -3.545 -26.359 -10.734 1 96.69 195 LEU B N 1
ATOM 4529 C CA . LEU B 1 195 ? -4.445 -25.266 -10.352 1 96.69 195 LEU B CA 1
ATOM 4530 C C . LEU B 1 195 ? -4.93 -24.5 -11.578 1 96.69 195 LEU B C 1
ATOM 4532 O O . LEU B 1 195 ? -4.234 -24.453 -12.594 1 96.69 195 LEU B O 1
ATOM 4536 N N . ILE B 1 196 ? -6.102 -23.984 -11.453 1 96.38 196 ILE B N 1
ATOM 4537 C CA . ILE B 1 196 ? -6.598 -23.094 -12.492 1 96.38 196 ILE B CA 1
ATOM 4538 C C . ILE B 1 196 ? -6.145 -21.672 -12.195 1 96.38 196 ILE B C 1
ATOM 4540 O O . ILE B 1 196 ? -6.594 -21.047 -11.227 1 96.38 196 ILE B O 1
ATOM 4544 N N . VAL B 1 197 ? -5.238 -21.188 -12.992 1 94.38 197 VAL B N 1
ATOM 4545 C CA . VAL B 1 197 ? -4.723 -19.828 -12.875 1 94.38 197 VAL B CA 1
ATOM 4546 C C . VAL B 1 197 ? -5.25 -18.969 -14.023 1 94.38 197 VAL B C 1
ATOM 4548 O O . VAL B 1 197 ? -4.938 -19.219 -15.188 1 94.38 197 VAL B O 1
ATOM 4551 N N . HIS B 1 198 ? -6.016 -17.906 -13.703 1 92.88 198 HIS B N 1
ATOM 4552 C CA . HIS B 1 198 ? -6.711 -17.094 -14.695 1 92.88 198 HIS B CA 1
ATOM 4553 C C . HIS B 1 198 ? -5.746 -16.156 -15.414 1 92.88 198 HIS B C 1
ATOM 4555 O O . HIS B 1 198 ? -5.93 -15.852 -16.594 1 92.88 198 HIS B O 1
ATOM 4561 N N . HIS B 1 199 ? -4.867 -15.625 -14.703 1 92.62 199 HIS B N 1
ATOM 4562 C CA . HIS B 1 199 ? -3.887 -14.695 -15.25 1 92.62 199 HIS B CA 1
ATOM 4563 C C . HIS B 1 199 ? -2.637 -14.633 -14.375 1 92.62 199 HIS B C 1
ATOM 4565 O O . HIS B 1 199 ? -2.617 -15.18 -13.273 1 92.62 199 HIS B O 1
ATOM 4571 N N . LEU B 1 200 ? -1.604 -14.07 -14.938 1 96 200 LEU B N 1
ATOM 4572 C CA . LEU B 1 200 ? -0.336 -13.938 -14.234 1 96 200 LEU B CA 1
ATOM 4573 C C . LEU B 1 200 ? -0.052 -12.477 -13.898 1 96 200 LEU B C 1
ATOM 4575 O O . LEU B 1 200 ? 0.52 -11.75 -14.711 1 96 200 LEU B O 1
ATOM 4579 N N . PRO B 1 201 ? -0.448 -12.016 -12.68 1 96.56 201 PRO B N 1
ATOM 4580 C CA . PRO B 1 201 ? -0.117 -10.648 -12.281 1 96.56 201 PRO B CA 1
ATOM 4581 C C . PRO B 1 201 ? 1.372 -10.453 -12 1 96.56 201 PRO B C 1
ATOM 4583 O O . PRO B 1 201 ? 1.89 -10.977 -11.008 1 96.56 201 PRO B O 1
ATOM 4586 N N . ILE B 1 202 ? 2.012 -9.688 -12.789 1 97.62 202 ILE B N 1
ATOM 4587 C CA . ILE B 1 202 ? 3.457 -9.508 -12.703 1 97.62 202 ILE B CA 1
ATOM 4588 C C . ILE B 1 202 ? 3.775 -8.195 -12 1 97.62 202 ILE B C 1
ATOM 4590 O O . ILE B 1 202 ? 3.252 -7.141 -12.367 1 97.62 202 ILE B O 1
ATOM 4594 N N . ALA B 1 203 ? 4.598 -8.281 -10.984 1 97.75 203 ALA B N 1
ATOM 4595 C CA . ALA B 1 203 ? 5.043 -7.086 -10.273 1 97.75 203 ALA B CA 1
ATOM 4596 C C . ALA B 1 203 ? 6.27 -6.473 -10.945 1 97.75 203 ALA B C 1
ATOM 4598 O O . ALA B 1 203 ? 7.207 -7.184 -11.305 1 97.75 203 ALA B O 1
ATOM 4599 N N . VAL B 1 204 ? 6.262 -5.199 -11.141 1 98.12 204 VAL B N 1
ATOM 4600 C CA . VAL B 1 204 ? 7.371 -4.43 -11.695 1 98.12 204 VAL B CA 1
ATOM 4601 C C . VAL B 1 204 ? 7.691 -3.252 -10.773 1 98.12 204 VAL B C 1
ATOM 4603 O O . VAL B 1 204 ? 6.828 -2.406 -10.523 1 98.12 204 VAL B O 1
ATOM 4606 N N . THR B 1 205 ? 8.961 -3.189 -10.336 1 98.12 205 THR B N 1
ATOM 4607 C CA . THR B 1 205 ? 9.312 -2.207 -9.32 1 98.12 205 THR B CA 1
ATOM 4608 C C . THR B 1 205 ? 10.242 -1.142 -9.891 1 98.12 205 THR B C 1
ATOM 4610 O O . THR B 1 205 ? 11.188 -1.461 -10.617 1 98.12 205 THR B O 1
ATOM 4613 N N . PHE B 1 206 ? 9.969 0.121 -9.547 1 97.88 206 PHE B N 1
ATOM 4614 C CA . PHE B 1 206 ? 10.75 1.289 -9.945 1 97.88 206 PHE B CA 1
ATOM 4615 C C . PHE B 1 206 ? 11.336 1.991 -8.727 1 97.88 206 PHE B C 1
ATOM 4617 O O . PHE B 1 206 ? 10.703 2.047 -7.668 1 97.88 206 PHE B O 1
ATOM 4624 N N . GLY B 1 207 ? 12.562 2.496 -8.852 1 96.31 207 GLY B N 1
ATOM 4625 C CA . GLY B 1 207 ? 13.18 3.379 -7.871 1 96.31 207 GLY B CA 1
ATOM 4626 C C . GLY B 1 207 ? 13.344 4.801 -8.367 1 96.31 207 GLY B C 1
ATOM 4627 O O . GLY B 1 207 ? 13.672 5.02 -9.539 1 96.31 207 GLY B O 1
ATOM 4628 N N . PHE B 1 208 ? 13.047 5.758 -7.492 1 94.69 208 PHE B N 1
ATOM 4629 C CA . PHE B 1 208 ? 13.188 7.168 -7.816 1 94.69 208 PHE B CA 1
ATOM 4630 C C . PHE B 1 208 ? 14.312 7.801 -7 1 94.69 208 PHE B C 1
ATOM 4632 O O . PHE B 1 208 ? 14.461 7.512 -5.812 1 94.69 208 PHE B O 1
ATOM 4639 N N . PHE B 1 209 ? 15.047 8.625 -7.652 1 91.31 209 PHE B N 1
ATOM 4640 C CA . PHE B 1 209 ? 16.188 9.266 -7.008 1 91.31 209 PHE B CA 1
ATOM 4641 C C . PHE B 1 209 ? 16.094 10.781 -7.105 1 91.31 209 PHE B C 1
ATOM 4643 O O . PHE B 1 209 ? 15.523 11.312 -8.062 1 91.31 209 PHE B O 1
ATOM 4650 N N . SER B 1 210 ? 16.469 11.469 -6.109 1 81.44 210 SER B N 1
ATOM 4651 C CA . SER B 1 210 ? 16.312 12.914 -5.988 1 81.44 210 SER B CA 1
ATOM 4652 C C . SER B 1 210 ? 17.125 13.648 -7.055 1 81.44 210 SER B C 1
ATOM 4654 O O . SER B 1 210 ? 16.719 14.703 -7.543 1 81.44 210 SER B O 1
ATOM 4656 N N . THR B 1 211 ? 18.156 13.07 -7.32 1 72.19 211 THR B N 1
ATOM 4657 C CA . THR B 1 211 ? 19.031 1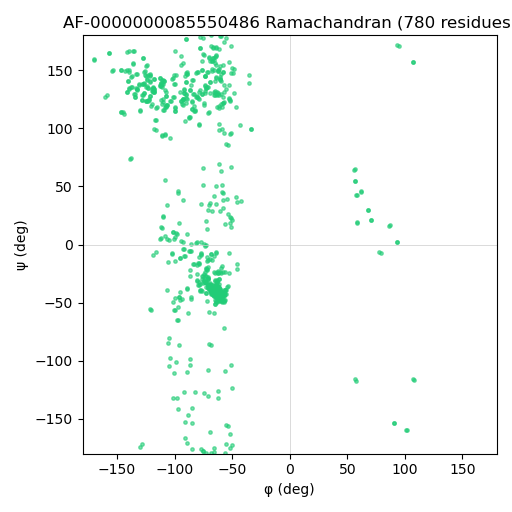3.742 -8.273 1 72.19 211 THR B CA 1
ATOM 4658 C C . THR B 1 211 ? 18.484 13.625 -9.688 1 72.19 211 THR B C 1
ATOM 4660 O O . THR B 1 211 ? 18.266 12.516 -10.18 1 72.19 211 THR B O 1
ATOM 4663 N N . GLU B 1 212 ? 18.219 14.727 -10.297 1 67.25 212 GLU B N 1
ATOM 4664 C CA . GLU B 1 212 ? 17.859 14.852 -11.703 1 67.25 212 GLU B CA 1
ATOM 4665 C C . GLU B 1 212 ? 16.609 14.055 -12.039 1 67.25 212 GLU B C 1
ATOM 4667 O O . GLU B 1 212 ? 16.453 13.57 -13.164 1 67.25 212 GLU B O 1
ATOM 4672 N N . ASN B 1 213 ? 15.844 13.711 -11.062 1 77.44 213 ASN B N 1
ATOM 4673 C CA . ASN B 1 213 ? 14.609 12.961 -11.273 1 77.44 213 ASN B CA 1
ATOM 4674 C C . ASN B 1 213 ? 14.867 11.633 -11.977 1 77.44 213 ASN B C 1
ATOM 4676 O O . ASN B 1 213 ? 14.18 11.297 -12.945 1 77.44 213 ASN B O 1
ATOM 4680 N N . THR B 1 214 ? 15.891 11 -11.547 1 88.56 214 THR B N 1
ATOM 4681 C CA . THR B 1 214 ? 16.281 9.734 -12.156 1 88.56 214 THR B CA 1
ATOM 4682 C C . THR B 1 214 ? 15.383 8.602 -11.664 1 88.56 214 THR B C 1
ATOM 4684 O O . THR B 1 214 ? 15.07 8.523 -10.477 1 88.56 214 THR B O 1
ATOM 4687 N N . MET B 1 215 ? 14.93 7.82 -12.664 1 93.44 215 MET B N 1
ATOM 4688 C CA . MET B 1 215 ? 14.117 6.637 -12.383 1 93.44 215 MET B CA 1
ATOM 4689 C C . MET B 1 215 ? 14.805 5.375 -12.898 1 93.44 215 MET B C 1
ATOM 4691 O O . MET B 1 215 ? 15.352 5.371 -14.008 1 93.44 215 MET B O 1
ATOM 4695 N N . VAL B 1 216 ? 14.844 4.312 -12.047 1 95.94 216 VAL B N 1
ATOM 4696 C CA . VAL B 1 216 ? 15.469 3.068 -12.484 1 95.94 216 VAL B CA 1
ATOM 4697 C C . VAL B 1 216 ? 14.484 1.913 -12.32 1 95.94 216 VAL B C 1
ATOM 4699 O O . VAL B 1 216 ? 13.641 1.931 -11.422 1 95.94 216 VAL B O 1
ATOM 4702 N N . LEU B 1 217 ? 14.602 1.005 -13.25 1 97 217 LEU B N 1
ATOM 4703 C CA . LEU B 1 217 ? 13.898 -0.269 -13.156 1 97 217 LEU B CA 1
ATOM 4704 C C . LEU B 1 217 ? 14.75 -1.308 -12.43 1 97 217 LEU B C 1
ATOM 4706 O O . LEU B 1 217 ? 15.961 -1.376 -12.641 1 97 217 LEU B O 1
ATOM 4710 N N . ASP B 1 218 ? 14.047 -2.152 -11.523 1 97.94 218 ASP B N 1
ATOM 4711 C CA . ASP B 1 218 ? 14.75 -3.236 -10.836 1 97.94 218 ASP B CA 1
ATOM 4712 C C . ASP B 1 218 ? 15.945 -2.709 -10.055 1 97.94 218 ASP B C 1
ATOM 4714 O O . ASP B 1 218 ? 17.094 -3.086 -10.328 1 97.94 218 ASP B O 1
ATOM 4718 N N . PRO B 1 219 ? 15.672 -1.9 -9.055 1 96.94 219 PRO B N 1
ATOM 4719 C CA . PRO B 1 219 ? 16.781 -1.351 -8.273 1 96.94 219 PRO B CA 1
ATOM 4720 C C . PRO B 1 219 ? 17.562 -2.426 -7.52 1 96.94 219 PRO B C 1
ATOM 4722 O O . PRO B 1 219 ? 16.969 -3.383 -7.016 1 96.94 219 PRO B O 1
ATOM 4725 N N . THR B 1 220 ? 18.906 -2.234 -7.422 1 96.12 220 THR B N 1
ATOM 4726 C CA . THR B 1 220 ? 19.75 -3.105 -6.609 1 96.12 220 THR B CA 1
ATOM 4727 C C . THR B 1 220 ? 19.625 -2.744 -5.129 1 96.12 220 THR B C 1
ATOM 4729 O O . THR B 1 220 ? 19.031 -1.719 -4.781 1 96.12 220 THR B O 1
ATOM 4732 N N . HIS B 1 221 ? 20.172 -3.623 -4.367 1 94.5 221 HIS B N 1
ATOM 4733 C CA . HIS B 1 221 ? 20.156 -3.393 -2.926 1 94.5 221 HIS B CA 1
ATOM 4734 C C . HIS B 1 221 ? 20.828 -2.07 -2.57 1 94.5 221 HIS B C 1
ATOM 4736 O O . HIS B 1 221 ? 20.328 -1.326 -1.722 1 94.5 221 HIS B O 1
ATOM 4742 N N . SER B 1 222 ? 21.922 -1.742 -3.158 1 92.88 222 SER B N 1
ATOM 4743 C CA . SER B 1 222 ? 22.641 -0.49 -2.93 1 92.88 222 SER B CA 1
ATOM 4744 C C . SER B 1 222 ? 21.812 0.708 -3.391 1 92.88 222 SER B C 1
ATOM 4746 O O . SER B 1 222 ? 21.812 1.752 -2.734 1 92.88 222 SER B O 1
ATOM 4748 N N . GLU B 1 223 ? 21.172 0.548 -4.453 1 93.25 223 GLU B N 1
ATOM 4749 C CA . GLU B 1 223 ? 20.312 1.614 -4.969 1 93.25 223 GLU B CA 1
ATOM 4750 C C . GLU B 1 223 ? 19.109 1.844 -4.062 1 93.25 223 GLU B C 1
ATOM 4752 O O . GLU B 1 223 ? 18.703 2.986 -3.842 1 93.25 223 GLU B O 1
ATOM 4757 N N . GLU B 1 224 ? 18.531 0.763 -3.531 1 92.94 224 GLU B N 1
ATOM 4758 C CA . GLU B 1 224 ? 17.391 0.867 -2.613 1 92.94 224 GLU B CA 1
ATOM 4759 C C . GLU B 1 224 ? 17.766 1.646 -1.357 1 92.94 224 GLU B C 1
ATOM 4761 O O . GLU B 1 224 ? 16.938 2.336 -0.773 1 92.94 224 GLU B O 1
ATOM 4766 N N . ALA B 1 225 ? 18.984 1.562 -1.021 1 88.94 225 ALA B N 1
ATOM 4767 C CA . ALA B 1 225 ? 19.453 2.215 0.196 1 88.94 225 ALA B CA 1
ATOM 4768 C C . ALA B 1 225 ? 19.5 3.73 0.021 1 88.94 225 ALA B C 1
ATOM 4770 O O . ALA B 1 225 ? 19.469 4.477 1.002 1 88.94 225 ALA B O 1
ATOM 4771 N N . VAL B 1 226 ? 19.578 4.215 -1.214 1 89.5 226 VAL B N 1
ATOM 4772 C CA . VAL B 1 226 ? 19.766 5.648 -1.42 1 89.5 226 VAL B CA 1
ATOM 4773 C C . VAL B 1 226 ? 18.562 6.238 -2.141 1 89.5 226 VAL B C 1
ATOM 4775 O O . VAL B 1 226 ? 18.453 7.457 -2.293 1 89.5 226 VAL B O 1
ATOM 4778 N N . MET B 1 227 ? 17.656 5.445 -2.574 1 91 227 MET B N 1
ATOM 4779 C CA . MET B 1 227 ? 16.531 5.93 -3.352 1 91 227 MET B CA 1
ATOM 4780 C C . MET B 1 227 ? 15.617 6.805 -2.496 1 91 227 MET B C 1
ATOM 4782 O O . MET B 1 227 ? 15.508 6.598 -1.285 1 91 227 MET B O 1
ATOM 4786 N N . ALA B 1 228 ? 14.977 7.734 -3.172 1 90 228 ALA B N 1
ATOM 4787 C CA . ALA B 1 228 ? 14.086 8.688 -2.506 1 90 228 ALA B CA 1
ATOM 4788 C C . ALA B 1 228 ? 12.633 8.211 -2.564 1 90 228 ALA B C 1
ATOM 4790 O O . ALA B 1 228 ? 11.773 8.75 -1.866 1 90 228 ALA B O 1
ATOM 4791 N N . GLY B 1 229 ? 12.367 7.23 -3.344 1 91.25 229 GLY B N 1
ATOM 4792 C CA . GLY B 1 229 ? 11.031 6.672 -3.473 1 91.25 229 GLY B CA 1
ATOM 4793 C C . GLY B 1 229 ? 11 5.375 -4.254 1 91.25 229 GLY B C 1
ATOM 4794 O O . GLY B 1 229 ? 11.922 5.074 -5.008 1 91.25 229 GLY B O 1
ATOM 4795 N N . ARG B 1 230 ? 9.93 4.633 -4.035 1 94.12 230 ARG B N 1
ATOM 4796 C CA . ARG B 1 230 ? 9.719 3.352 -4.699 1 94.12 230 ARG B CA 1
ATOM 4797 C C . ARG B 1 230 ? 8.273 3.197 -5.156 1 94.12 230 ARG B C 1
ATOM 4799 O O . ARG B 1 230 ? 7.348 3.607 -4.457 1 94.12 230 ARG B O 1
ATOM 4806 N N . MET B 1 231 ? 8.156 2.559 -6.277 1 96.5 231 MET B N 1
ATOM 4807 C CA . MET B 1 231 ? 6.824 2.23 -6.77 1 96.5 231 MET B CA 1
ATOM 4808 C C . MET B 1 231 ? 6.805 0.846 -7.41 1 96.5 231 MET B C 1
ATOM 4810 O O . MET B 1 231 ? 7.688 0.51 -8.203 1 96.5 231 MET B O 1
ATOM 4814 N N . THR B 1 232 ? 5.859 0.096 -7.02 1 97.25 232 THR B N 1
ATOM 4815 C CA . THR B 1 232 ? 5.645 -1.216 -7.617 1 97.25 232 THR B CA 1
ATOM 4816 C C . THR B 1 232 ? 4.281 -1.283 -8.297 1 97.25 232 THR B C 1
ATOM 4818 O O . THR B 1 232 ? 3.277 -0.853 -7.73 1 97.25 232 THR B O 1
ATOM 4821 N N . VAL B 1 233 ? 4.312 -1.802 -9.477 1 97.12 233 VAL B N 1
ATOM 4822 C CA . VAL B 1 233 ? 3.09 -1.969 -10.258 1 97.12 233 VAL B CA 1
ATOM 4823 C C . VAL B 1 233 ? 2.896 -3.443 -10.602 1 97.12 233 VAL B C 1
ATOM 4825 O O . VAL B 1 233 ? 3.824 -4.102 -11.078 1 97.12 233 VAL B O 1
ATOM 4828 N N . THR B 1 234 ? 1.745 -3.93 -10.305 1 97 234 THR B N 1
ATOM 4829 C CA . THR B 1 234 ? 1.394 -5.285 -10.703 1 97 234 THR B CA 1
ATOM 4830 C C . THR B 1 234 ? 0.44 -5.27 -11.891 1 97 234 THR B C 1
ATOM 4832 O O . THR B 1 234 ? -0.639 -4.68 -11.82 1 97 234 THR B O 1
ATOM 4835 N N . VAL B 1 235 ? 0.898 -5.961 -12.93 1 95.25 235 VAL B N 1
ATOM 4836 C CA . VAL B 1 235 ? 0.198 -5.902 -14.203 1 95.25 235 VAL B CA 1
ATOM 4837 C C . VAL B 1 235 ? -0.128 -7.316 -14.68 1 95.25 235 VAL B C 1
ATOM 4839 O O . VAL B 1 235 ? 0.689 -8.227 -14.547 1 95.25 235 VAL B O 1
ATOM 4842 N N . ASN B 1 236 ? -1.322 -7.445 -15.203 1 87.75 236 ASN B N 1
ATOM 4843 C CA . ASN B 1 236 ? -1.626 -8.75 -15.781 1 87.75 236 ASN B CA 1
ATOM 4844 C C . ASN B 1 236 ? -1.253 -8.812 -17.25 1 87.75 236 ASN B C 1
ATOM 4846 O O . ASN B 1 236 ? -0.794 -7.82 -17.828 1 87.75 236 ASN B O 1
ATOM 4850 N N . ALA B 1 237 ? -1.412 -9.914 -17.875 1 78.44 237 ALA B N 1
ATOM 4851 C CA . ALA B 1 237 ? -0.958 -10.156 -19.234 1 78.44 237 ALA B CA 1
ATOM 4852 C C . ALA B 1 237 ? -1.722 -9.281 -20.234 1 78.44 237 ALA B C 1
ATOM 4854 O O . ALA B 1 237 ? -1.207 -8.945 -21.297 1 78.44 237 ALA B O 1
ATOM 4855 N N . SER B 1 238 ? -2.902 -8.867 -19.828 1 81.75 238 SER B N 1
ATOM 4856 C CA . SER B 1 238 ? -3.721 -8.047 -20.719 1 81.75 238 SER B CA 1
ATOM 4857 C C . SER B 1 238 ? -3.369 -6.57 -20.578 1 81.75 238 SER B C 1
ATOM 4859 O O . SER B 1 238 ? -3.9 -5.73 -21.312 1 81.75 238 SER B O 1
ATOM 4861 N N . GLY B 1 239 ? -2.518 -6.324 -19.641 1 86.62 239 GLY B N 1
ATOM 4862 C CA . GLY B 1 239 ? -2.09 -4.953 -19.438 1 86.62 239 GLY B CA 1
ATOM 4863 C C . GLY B 1 239 ? -2.914 -4.223 -18.391 1 86.62 239 GLY B C 1
ATOM 4864 O O . GLY B 1 239 ? -2.703 -3.035 -18.141 1 86.62 239 GLY B O 1
ATOM 4865 N N . GLY B 1 240 ? -3.807 -4.93 -17.828 1 91.06 240 GLY B N 1
ATOM 4866 C CA . GLY B 1 240 ? -4.578 -4.348 -16.75 1 91.06 240 GLY B CA 1
ATOM 4867 C C . GLY B 1 240 ? -3.787 -4.211 -15.461 1 91.06 240 GLY B C 1
ATOM 4868 O O . GLY B 1 240 ? -3.027 -5.113 -15.094 1 91.06 240 GLY B O 1
ATOM 4869 N N . ILE B 1 241 ? -3.92 -3.07 -14.797 1 94.62 241 ILE B N 1
ATOM 4870 C CA . ILE B 1 241 ? -3.205 -2.805 -13.555 1 94.62 241 ILE B CA 1
ATOM 4871 C C . ILE B 1 241 ? -3.957 -3.434 -12.383 1 94.62 241 ILE B C 1
ATOM 4873 O O . ILE B 1 241 ? -5.051 -2.99 -12.031 1 94.62 241 ILE B O 1
ATOM 4877 N N . CYS B 1 242 ? -3.314 -4.359 -11.789 1 93.94 242 CYS B N 1
ATOM 4878 C CA . CYS B 1 242 ? -3.938 -5.086 -10.688 1 93.94 242 CYS B CA 1
ATOM 4879 C C . CYS B 1 242 ? -3.66 -4.398 -9.359 1 93.94 242 CYS B C 1
ATOM 4881 O O . CYS B 1 242 ? -4.523 -4.371 -8.477 1 93.94 242 CYS B O 1
ATOM 4883 N N . ALA B 1 243 ? -2.52 -3.908 -9.234 1 95.38 243 ALA B N 1
ATOM 4884 C CA . ALA B 1 243 ? -2.115 -3.256 -7.992 1 95.38 243 ALA B CA 1
ATOM 4885 C C . ALA B 1 243 ? -1.024 -2.221 -8.25 1 95.38 243 ALA B C 1
ATOM 4887 O O . ALA B 1 243 ? -0.229 -2.361 -9.18 1 95.38 243 ALA B O 1
ATOM 4888 N N . ILE B 1 244 ? -1.019 -1.23 -7.449 1 96.06 244 ILE B N 1
ATOM 4889 C CA . ILE B 1 244 ? 0.021 -0.207 -7.438 1 96.06 244 ILE B CA 1
ATOM 4890 C C . ILE B 1 244 ? 0.35 0.175 -5.996 1 96.06 244 ILE B C 1
ATOM 4892 O O . ILE B 1 244 ? -0.546 0.283 -5.152 1 96.06 244 ILE B O 1
ATOM 4896 N N . GLN B 1 245 ? 1.628 0.373 -5.777 1 94.56 245 GLN B N 1
ATOM 4897 C CA . GLN B 1 245 ? 2.025 0.876 -4.469 1 94.56 245 GLN B CA 1
ATOM 4898 C C . GLN B 1 245 ? 3.211 1.828 -4.582 1 94.56 245 GLN B C 1
ATOM 4900 O O . GLN B 1 245 ? 4.289 1.435 -5.031 1 94.56 245 GLN B O 1
ATOM 4905 N N . LYS B 1 246 ? 3.01 2.99 -4.297 1 94.44 246 LYS B N 1
ATOM 4906 C CA . LYS B 1 246 ? 4.027 3.984 -3.969 1 94.44 246 LYS B CA 1
ATOM 4907 C C . LYS B 1 246 ? 3.861 4.492 -2.539 1 94.44 246 LYS B C 1
ATOM 4909 O O . LYS B 1 246 ? 2.902 5.207 -2.236 1 94.44 246 LYS B O 1
ATOM 4914 N N . ALA B 1 247 ? 4.695 4.133 -1.646 1 84.19 247 ALA B N 1
ATOM 4915 C CA . ALA B 1 247 ? 4.492 4.324 -0.212 1 84.19 247 ALA B CA 1
ATOM 4916 C C . ALA B 1 247 ? 5.199 5.586 0.28 1 84.19 247 ALA B C 1
ATOM 4918 O O . ALA B 1 247 ? 5.895 5.559 1.3 1 84.19 247 ALA B O 1
ATOM 4919 N N . GLY B 1 248 ? 5.086 6.699 -0.453 1 78.94 248 GLY B N 1
ATOM 4920 C CA . GLY B 1 248 ? 5.688 7.945 -0.001 1 78.94 248 GLY B CA 1
ATOM 4921 C C . GLY B 1 248 ? 6.984 8.273 -0.716 1 78.94 248 GLY B C 1
ATOM 4922 O O . GLY B 1 248 ? 7.16 7.93 -1.887 1 78.94 248 GLY B O 1
ATOM 4923 N N . GLY B 1 249 ? 7.754 9.141 -0.034 1 82.06 249 GLY B N 1
ATOM 4924 C CA . GLY B 1 249 ? 8.992 9.594 -0.636 1 82.06 249 GLY B CA 1
ATOM 4925 C C . GLY B 1 249 ? 8.828 10.859 -1.462 1 82.06 249 GLY B C 1
ATOM 4926 O O . GLY B 1 249 ? 7.93 11.664 -1.202 1 82.06 249 GLY B O 1
ATOM 4927 N N . VAL B 1 250 ? 9.688 10.945 -2.35 1 84 250 VAL B N 1
ATOM 4928 C CA . VAL B 1 250 ? 9.688 12.148 -3.18 1 84 250 VAL B CA 1
ATOM 4929 C C . VAL B 1 250 ? 8.445 12.148 -4.074 1 84 250 VAL B C 1
ATOM 4931 O O . VAL B 1 250 ? 7.992 11.094 -4.52 1 84 250 VAL B O 1
ATOM 4934 N N . GLY B 1 251 ? 7.887 13.32 -4.195 1 89.25 251 GLY B N 1
ATOM 4935 C CA . GLY B 1 251 ? 6.82 13.445 -5.18 1 89.25 251 GLY B CA 1
ATOM 4936 C C . GLY B 1 251 ? 7.285 13.188 -6.602 1 89.25 251 GLY B C 1
ATOM 4937 O O . GLY B 1 251 ? 8.328 13.703 -7.02 1 89.25 251 GLY B O 1
ATOM 4938 N N . VAL B 1 252 ? 6.523 12.344 -7.254 1 93.06 252 VAL B N 1
ATOM 4939 C CA . VAL B 1 252 ? 6.855 11.984 -8.633 1 93.06 252 VAL B CA 1
ATOM 4940 C C . VAL B 1 252 ? 5.867 12.641 -9.586 1 93.06 252 VAL B C 1
ATOM 4942 O O . VAL B 1 252 ? 4.652 12.562 -9.391 1 93.06 252 VAL B O 1
ATOM 4945 N N . PRO B 1 253 ? 6.41 13.336 -10.555 1 92.88 253 PRO B N 1
ATOM 4946 C CA . PRO B 1 253 ? 5.496 13.938 -11.523 1 92.88 253 PRO B CA 1
ATOM 4947 C C . PRO B 1 253 ? 4.609 12.914 -12.227 1 92.88 253 PRO B C 1
ATOM 4949 O O . PRO B 1 253 ? 5.043 11.781 -12.477 1 92.88 253 PRO B O 1
ATOM 4952 N N . GLN B 1 254 ? 3.436 13.305 -12.586 1 93 254 GLN B N 1
ATOM 4953 C CA . GLN B 1 254 ? 2.461 12.422 -13.219 1 93 254 GLN B CA 1
ATOM 4954 C C . GLN B 1 254 ? 3.029 11.805 -14.492 1 93 254 GLN B C 1
ATOM 4956 O O . GLN B 1 254 ? 2.793 10.625 -14.773 1 93 254 GLN B O 1
ATOM 4961 N N . ARG B 1 255 ? 3.707 12.602 -15.234 1 92.38 255 ARG B N 1
ATOM 4962 C CA . ARG B 1 255 ? 4.285 12.117 -16.484 1 92.38 255 ARG B CA 1
ATOM 4963 C C . ARG B 1 255 ? 5.203 10.93 -16.25 1 92.38 255 ARG B C 1
ATOM 4965 O O . ARG B 1 255 ? 5.227 9.984 -17.031 1 92.38 255 ARG B O 1
ATOM 4972 N N . GLU B 1 256 ? 5.938 11.031 -15.164 1 93.94 256 GLU B N 1
ATOM 4973 C CA . GLU B 1 256 ? 6.859 9.953 -14.844 1 93.94 256 GLU B CA 1
ATOM 4974 C C . GLU B 1 256 ? 6.109 8.695 -14.398 1 93.94 256 GLU B C 1
ATOM 4976 O O . GLU B 1 256 ? 6.535 7.578 -14.688 1 93.94 256 GLU B O 1
ATOM 4981 N N . ILE B 1 257 ? 5.023 8.859 -13.711 1 95.38 257 ILE B N 1
ATOM 4982 C CA . ILE B 1 257 ? 4.191 7.734 -13.305 1 95.38 257 ILE B CA 1
ATOM 4983 C C . ILE B 1 257 ? 3.637 7.039 -14.547 1 95.38 257 ILE B C 1
ATOM 4985 O O . ILE B 1 257 ? 3.629 5.805 -14.625 1 95.38 257 ILE B O 1
ATOM 4989 N N . MET B 1 258 ? 3.223 7.797 -15.469 1 94.06 258 MET B N 1
ATOM 4990 C CA . MET B 1 258 ? 2.678 7.242 -16.703 1 94.06 258 MET B CA 1
ATOM 4991 C C . MET B 1 258 ? 3.744 6.461 -17.469 1 94.06 258 MET B C 1
ATOM 4993 O O . MET B 1 258 ? 3.463 5.395 -18.016 1 94.06 258 MET B O 1
ATOM 4997 N N . ARG B 1 259 ? 4.863 7.016 -17.516 1 95.25 259 ARG B N 1
ATOM 4998 C CA . ARG B 1 259 ? 5.984 6.316 -18.125 1 95.25 259 ARG B CA 1
ATOM 4999 C C . ARG B 1 259 ? 6.238 4.973 -17.453 1 95.25 259 ARG B C 1
ATOM 5001 O O . ARG B 1 259 ? 6.422 3.959 -18.125 1 95.25 259 ARG B O 1
ATOM 5008 N N . CYS B 1 260 ? 6.195 4.965 -16.141 1 96.75 260 CYS B N 1
ATOM 5009 C CA . CYS B 1 260 ? 6.391 3.74 -15.375 1 96.75 260 CYS B CA 1
ATOM 5010 C C . CYS B 1 260 ? 5.328 2.705 -15.727 1 96.75 260 CYS B C 1
ATOM 5012 O O . CYS B 1 260 ? 5.629 1.521 -15.867 1 96.75 260 CYS B O 1
ATOM 5014 N N . LEU B 1 261 ? 4.121 3.15 -15.891 1 96.19 261 LEU B N 1
ATOM 5015 C CA . LEU B 1 261 ? 3.025 2.236 -16.203 1 96.19 261 LEU B CA 1
ATOM 5016 C C . LEU B 1 261 ? 3.225 1.592 -17.562 1 96.19 261 LEU B C 1
ATOM 5018 O O . LEU B 1 261 ? 3.006 0.389 -17.719 1 96.19 261 LEU B O 1
ATOM 5022 N N . ARG B 1 262 ? 3.627 2.352 -18.484 1 95 262 ARG B N 1
ATOM 5023 C CA . ARG B 1 262 ? 3.885 1.827 -19.828 1 95 262 ARG B CA 1
ATOM 5024 C C . ARG B 1 262 ? 5.023 0.814 -19.812 1 95 262 ARG B C 1
ATOM 5026 O O . ARG B 1 262 ? 4.91 -0.268 -20.391 1 95 262 ARG B O 1
ATOM 5033 N N . LEU B 1 263 ? 6.094 1.208 -19.172 1 96 263 LEU B N 1
ATOM 5034 C CA . LEU B 1 263 ? 7.25 0.321 -19.062 1 96 263 LEU B CA 1
ATOM 5035 C C . LEU B 1 263 ? 6.875 -0.968 -18.328 1 96 263 LEU B C 1
ATOM 5037 O O . LEU B 1 263 ? 7.324 -2.051 -18.719 1 96 263 LEU B O 1
ATOM 5041 N N . ALA B 1 264 ? 6.078 -0.812 -17.312 1 97.19 264 ALA B N 1
ATOM 5042 C CA . ALA B 1 264 ? 5.652 -1.97 -16.531 1 97.19 264 ALA B CA 1
ATOM 5043 C C . ALA B 1 264 ? 4.871 -2.957 -17.391 1 97.19 264 ALA B C 1
ATOM 5045 O O . ALA B 1 264 ? 5.066 -4.168 -17.281 1 97.19 264 ALA B O 1
ATOM 5046 N N . SER B 1 265 ? 3.986 -2.471 -18.219 1 94.94 265 SER B N 1
ATOM 5047 C CA . SER B 1 265 ? 3.197 -3.328 -19.094 1 94.94 265 SER B CA 1
ATOM 5048 C C . SER B 1 265 ? 4.09 -4.102 -20.062 1 94.94 265 SER B C 1
ATOM 5050 O O . SER B 1 265 ? 3.896 -5.301 -20.266 1 94.94 265 SER B O 1
ATOM 5052 N N . GLN B 1 266 ? 4.992 -3.412 -20.625 1 94.62 266 GLN B N 1
ATOM 5053 C CA . GLN B 1 266 ? 5.934 -4.051 -21.547 1 94.62 266 GLN B CA 1
ATOM 5054 C C . GLN B 1 266 ? 6.746 -5.133 -20.828 1 94.62 266 GLN B C 1
ATOM 5056 O O . GLN B 1 266 ? 6.883 -6.246 -21.344 1 94.62 266 GLN B O 1
ATOM 5061 N N . ARG B 1 267 ? 7.262 -4.82 -19.703 1 95.12 267 ARG B N 1
ATOM 5062 C CA . ARG B 1 267 ? 8.094 -5.75 -18.953 1 95.12 267 ARG B CA 1
ATOM 5063 C C . ARG B 1 267 ? 7.281 -6.938 -18.453 1 95.12 267 ARG B C 1
ATOM 5065 O O . ARG B 1 267 ? 7.785 -8.062 -18.406 1 95.12 267 ARG B O 1
ATOM 5072 N N . ALA B 1 268 ? 6.078 -6.645 -18.062 1 95.88 268 ALA B N 1
ATOM 5073 C CA . ALA B 1 268 ? 5.203 -7.715 -17.594 1 95.88 268 ALA B CA 1
ATOM 5074 C C . ALA B 1 268 ? 4.996 -8.773 -18.672 1 95.88 268 ALA B C 1
ATOM 5076 O O . ALA B 1 268 ? 4.961 -9.969 -18.375 1 95.88 268 ALA B O 1
ATOM 5077 N N . GLY B 1 269 ? 4.82 -8.305 -19.922 1 94.88 269 GLY B N 1
ATOM 5078 C CA . GLY B 1 269 ? 4.711 -9.242 -21.016 1 94.88 269 GLY B CA 1
ATOM 5079 C C . GLY B 1 269 ? 5.926 -10.141 -21.156 1 94.88 269 GLY B C 1
ATOM 5080 O O . GLY B 1 269 ? 5.789 -11.352 -21.344 1 94.88 269 GLY B O 1
ATOM 5081 N N . LEU B 1 270 ? 7.113 -9.617 -21.062 1 94.88 270 LEU B N 1
ATOM 5082 C CA . LEU B 1 270 ? 8.359 -10.359 -21.203 1 94.88 270 LEU B CA 1
ATOM 5083 C C . LEU B 1 270 ? 8.539 -11.352 -20.062 1 94.88 270 LEU B C 1
ATOM 5085 O O . LEU B 1 270 ? 8.922 -12.5 -20.281 1 94.88 270 LEU B O 1
ATOM 5089 N N . ILE B 1 271 ? 8.242 -10.914 -18.891 1 96.75 271 ILE B N 1
ATOM 5090 C CA . ILE B 1 271 ? 8.398 -11.766 -17.719 1 96.75 271 ILE B CA 1
ATOM 5091 C C . ILE B 1 271 ? 7.395 -12.914 -17.781 1 96.75 271 ILE B C 1
ATOM 5093 O O . ILE B 1 271 ? 7.727 -14.055 -17.438 1 96.75 271 ILE B O 1
ATOM 5097 N N . THR B 1 272 ? 6.203 -12.609 -18.203 1 96.88 272 THR B N 1
ATOM 5098 C CA . THR B 1 272 ? 5.184 -13.641 -18.375 1 96.88 272 THR B CA 1
ATOM 5099 C C . THR B 1 272 ? 5.676 -14.727 -19.328 1 96.88 272 THR B C 1
ATOM 5101 O O . THR B 1 272 ? 5.551 -15.914 -19.031 1 96.88 272 THR B O 1
ATOM 5104 N N . LYS B 1 273 ? 6.203 -14.273 -20.422 1 96.12 273 LYS B N 1
ATOM 5105 C CA . LYS B 1 273 ? 6.734 -15.227 -21.391 1 96.12 273 LYS B CA 1
ATOM 5106 C C . LYS B 1 273 ? 7.852 -16.062 -20.781 1 96.12 273 LYS B C 1
ATOM 5108 O O . LYS B 1 273 ? 7.902 -17.281 -20.984 1 96.12 273 LYS B O 1
ATOM 5113 N N . THR B 1 274 ? 8.734 -15.445 -20.062 1 97.19 274 THR B N 1
ATOM 5114 C CA . THR B 1 274 ? 9.844 -16.141 -19.422 1 97.19 274 THR B CA 1
ATOM 5115 C C . THR B 1 274 ? 9.328 -17.219 -18.469 1 97.19 274 THR B C 1
ATOM 5117 O O . THR B 1 274 ? 9.844 -18.328 -18.453 1 97.19 274 THR B O 1
ATOM 5120 N N . ILE B 1 275 ? 8.344 -16.906 -17.672 1 97.75 275 ILE B N 1
ATOM 5121 C CA . ILE B 1 275 ? 7.766 -17.844 -16.734 1 97.75 275 ILE B CA 1
ATOM 5122 C C . ILE B 1 275 ? 7.121 -19.016 -17.484 1 97.75 275 ILE B C 1
ATOM 5124 O O . ILE B 1 275 ? 7.367 -20.172 -17.156 1 97.75 275 ILE B O 1
ATOM 5128 N N . LYS B 1 276 ? 6.297 -18.719 -18.484 1 96.81 276 LYS B N 1
ATOM 5129 C CA . LYS B 1 276 ? 5.59 -19.75 -19.234 1 96.81 276 LYS B CA 1
ATOM 5130 C C . LYS B 1 276 ? 6.566 -20.688 -19.938 1 96.81 276 LYS B C 1
ATOM 5132 O O . LYS B 1 276 ? 6.359 -21.906 -19.953 1 96.81 276 LYS B O 1
ATOM 5137 N N . ASP B 1 277 ? 7.59 -20.109 -20.5 1 97.69 277 ASP B N 1
ATOM 5138 C CA . ASP B 1 277 ? 8.609 -20.922 -21.156 1 97.69 277 ASP B CA 1
ATOM 5139 C C . ASP B 1 277 ? 9.273 -21.875 -20.156 1 97.69 277 ASP B C 1
ATOM 5141 O O . ASP B 1 277 ? 9.469 -23.047 -20.453 1 97.69 277 ASP B O 1
ATOM 5145 N N . ALA B 1 278 ? 9.633 -21.359 -19.031 1 97.62 278 ALA B N 1
ATOM 5146 C CA . ALA B 1 278 ? 10.266 -22.172 -18 1 97.62 278 ALA B CA 1
ATOM 5147 C C . ALA B 1 278 ? 9.328 -23.281 -17.531 1 97.62 278 ALA B C 1
ATOM 5149 O O . ALA B 1 278 ? 9.758 -24.422 -17.328 1 97.62 278 ALA B O 1
ATOM 5150 N N . VAL B 1 279 ? 8.086 -22.984 -17.359 1 97.44 279 VAL B N 1
ATOM 5151 C CA . VAL B 1 279 ? 7.09 -23.938 -16.891 1 97.44 279 VAL B CA 1
ATOM 5152 C C . VAL B 1 279 ? 6.875 -25.016 -17.938 1 97.44 279 VAL B C 1
ATOM 5154 O O . VAL B 1 279 ? 6.703 -26.203 -17.609 1 97.44 279 VAL B O 1
ATOM 5157 N N . GLU B 1 280 ? 6.883 -24.625 -19.172 1 96.38 280 GLU B N 1
ATOM 5158 C CA . GLU B 1 280 ? 6.73 -25.594 -20.266 1 96.38 280 GLU B CA 1
ATOM 5159 C C . GLU B 1 280 ? 7.867 -26.609 -20.266 1 96.38 280 GLU B C 1
ATOM 5161 O O . GLU B 1 280 ? 7.637 -27.797 -20.438 1 96.38 280 GLU B O 1
ATOM 5166 N N . VAL B 1 281 ? 9.047 -26.141 -20.094 1 95.06 281 VAL B N 1
ATOM 5167 C CA . VAL B 1 281 ? 10.211 -27.016 -20.016 1 95.06 281 VAL B CA 1
ATOM 5168 C C . VAL B 1 281 ? 10.047 -27.969 -18.828 1 95.06 281 VAL B C 1
ATOM 5170 O O . VAL B 1 281 ? 10.297 -29.172 -18.969 1 95.06 281 VAL B O 1
ATOM 5173 N N . PHE B 1 282 ? 9.625 -27.516 -17.766 1 95.31 282 PHE B N 1
ATOM 5174 C CA . PHE B 1 282 ? 9.406 -28.328 -16.578 1 95.31 282 PHE B CA 1
ATOM 5175 C C . PHE B 1 282 ? 8.359 -29.406 -16.828 1 95.31 282 PHE B C 1
ATOM 5177 O O . PHE B 1 282 ? 8.555 -30.562 -16.469 1 95.31 282 PHE B O 1
ATOM 5184 N N . ASN B 1 283 ? 7.25 -28.984 -17.438 1 93.25 283 ASN B N 1
ATOM 5185 C CA . ASN B 1 283 ? 6.16 -29.922 -17.719 1 93.25 283 ASN B CA 1
ATOM 5186 C C . ASN B 1 283 ? 6.594 -31.016 -18.672 1 93.25 283 ASN B C 1
ATOM 5188 O O . ASN B 1 283 ? 6.172 -32.156 -18.531 1 93.25 283 ASN B O 1
ATOM 5192 N N . LYS B 1 284 ? 7.379 -30.703 -19.594 1 92.38 284 LYS B N 1
ATOM 5193 C CA . LYS B 1 284 ? 7.898 -31.703 -20.531 1 92.38 284 LYS B CA 1
ATOM 5194 C C . LYS B 1 284 ? 8.797 -32.719 -19.797 1 92.38 284 LYS B C 1
ATOM 5196 O O . LYS B 1 284 ? 8.703 -33.906 -20.047 1 92.38 284 LYS B O 1
ATOM 5201 N N . GLU B 1 285 ? 9.578 -32.188 -18.938 1 91.06 285 GLU B N 1
ATOM 5202 C CA . GLU B 1 285 ? 10.453 -33.031 -18.156 1 91.06 285 GLU B CA 1
ATOM 5203 C C . GLU B 1 285 ? 9.648 -33.906 -17.203 1 91.06 285 GLU B C 1
ATOM 5205 O O . GLU B 1 285 ? 9.977 -35.094 -17.016 1 91.06 285 GLU B O 1
ATOM 5210 N N . ARG B 1 286 ? 8.688 -33.375 -16.625 1 88.56 286 ARG B N 1
ATOM 5211 C CA . ARG B 1 286 ? 7.812 -34.125 -15.711 1 88.56 286 ARG B CA 1
ATOM 5212 C C . ARG B 1 286 ? 7.113 -35.25 -16.422 1 88.56 286 ARG B C 1
ATOM 5214 O O . ARG B 1 286 ? 7.016 -36.375 -15.898 1 88.56 286 ARG B O 1
ATOM 5221 N N . ALA B 1 287 ? 6.605 -35.062 -17.578 1 87.12 287 ALA B N 1
ATOM 5222 C CA . ALA B 1 287 ? 5.926 -36.062 -18.375 1 87.12 287 ALA B CA 1
ATOM 5223 C C . ALA B 1 287 ? 6.883 -37.188 -18.766 1 87.12 287 ALA B C 1
ATOM 5225 O O . ALA B 1 287 ? 6.5 -38.375 -18.75 1 87.12 287 ALA B O 1
ATOM 5226 N N . SER B 1 288 ? 8.078 -36.812 -19.062 1 86.88 288 SER B N 1
ATOM 5227 C CA . SER B 1 288 ? 9.078 -37.812 -19.422 1 86.88 288 SER B CA 1
ATOM 5228 C C . SER B 1 288 ? 9.438 -38.719 -18.234 1 86.88 288 SER B C 1
ATOM 5230 O O . SER B 1 288 ? 9.688 -39.906 -18.406 1 86.88 288 SER B O 1
ATOM 5232 N N . ARG B 1 289 ? 9.453 -38.125 -17.109 1 82.38 289 ARG B N 1
ATOM 5233 C CA . ARG B 1 289 ? 9.758 -38.875 -15.891 1 82.38 289 ARG B CA 1
ATOM 5234 C C . ARG B 1 289 ? 8.648 -39.875 -15.562 1 82.38 289 ARG B C 1
ATOM 5236 O O . ARG B 1 289 ? 8.914 -40.969 -15.062 1 82.38 289 ARG B O 1
ATOM 5243 N N . LYS B 1 290 ? 7.477 -39.531 -15.797 1 77.5 290 LYS B N 1
ATOM 5244 C CA . LYS B 1 290 ? 6.336 -40.406 -15.547 1 77.5 290 LYS B CA 1
ATOM 5245 C C . LYS B 1 290 ? 6.352 -41.594 -16.484 1 77.5 290 LYS B C 1
ATOM 5247 O O . LYS B 1 290 ? 6.047 -42.719 -16.062 1 77.5 290 LYS B O 1
ATOM 5252 N N . ILE B 1 291 ? 6.691 -41.375 -17.719 1 73 291 ILE B N 1
ATOM 5253 C CA . ILE B 1 291 ? 6.758 -42.469 -18.703 1 73 291 ILE B CA 1
ATOM 5254 C C . ILE B 1 291 ? 7.863 -43.438 -18.312 1 73 291 ILE B C 1
ATOM 5256 O O . ILE B 1 291 ? 7.68 -44.656 -18.406 1 73 291 ILE B O 1
ATOM 5260 N N . LYS B 1 292 ? 8.914 -42.938 -17.812 1 67.69 292 LYS B N 1
ATOM 5261 C CA . LYS B 1 292 ? 10.031 -43.781 -17.438 1 67.69 292 LYS B CA 1
ATOM 5262 C C . LYS B 1 292 ? 9.68 -44.656 -16.219 1 67.69 292 LYS B C 1
ATOM 5264 O O . LYS B 1 292 ? 10.078 -45.812 -16.141 1 67.69 292 LYS B O 1
ATOM 5269 N N . ARG B 1 293 ? 8.93 -44.094 -15.398 1 62.47 293 ARG B N 1
ATOM 5270 C CA . ARG B 1 293 ? 8.523 -44.844 -14.211 1 62.47 293 ARG B CA 1
ATOM 5271 C C . ARG B 1 293 ? 7.547 -45.938 -14.57 1 62.47 293 ARG B C 1
ATOM 5273 O O . ARG B 1 293 ? 7.621 -47.031 -14.016 1 62.47 293 ARG B O 1
ATOM 5280 N N . HIS B 1 294 ? 6.668 -45.656 -15.5 1 60.88 294 HIS B N 1
ATOM 5281 C CA . HIS B 1 294 ? 5.711 -46.656 -15.938 1 60.88 294 HIS B CA 1
ATOM 5282 C C . HIS B 1 294 ? 6.387 -47.75 -16.797 1 60.88 294 HIS B C 1
ATOM 5284 O O . HIS B 1 294 ? 6.043 -48.906 -16.703 1 60.88 294 HIS B O 1
ATOM 5290 N N . SER B 1 295 ? 7.387 -47.344 -17.547 1 55.84 295 SER B N 1
ATOM 5291 C CA . SER B 1 295 ? 8.102 -48.312 -18.375 1 55.84 295 SER B CA 1
ATOM 5292 C C . SER B 1 295 ? 8.961 -49.25 -17.531 1 55.84 295 SER B C 1
ATOM 5294 O O . SER B 1 295 ? 9.086 -50.438 -17.844 1 55.84 295 SER B O 1
ATOM 5296 N N . THR B 1 296 ? 9.492 -48.688 -16.5 1 53.84 296 THR B N 1
ATOM 5297 C CA . THR B 1 296 ? 10.328 -49.5 -15.641 1 53.84 296 THR B CA 1
ATOM 5298 C C . THR B 1 296 ? 9.469 -50.438 -14.773 1 53.84 296 THR B C 1
ATOM 5300 O O . THR B 1 296 ? 9.867 -51.562 -14.469 1 53.84 296 THR B O 1
ATOM 5303 N N . SER B 1 297 ? 8.352 -49.938 -14.453 1 52.47 297 SER B N 1
ATOM 5304 C CA . SER B 1 297 ? 7.477 -50.75 -13.633 1 52.47 297 SER B CA 1
ATOM 5305 C C . SER B 1 297 ? 6.844 -51.875 -14.461 1 52.47 297 SER B C 1
ATOM 5307 O O . SER B 1 297 ? 6.66 -53 -13.961 1 52.47 297 SER B O 1
ATOM 5309 N N . VAL B 1 298 ? 6.621 -51.688 -15.734 1 52.38 298 VAL B N 1
ATOM 5310 C CA . VAL B 1 298 ? 6.062 -52.688 -16.609 1 52.38 298 VAL B CA 1
ATOM 5311 C C . VAL B 1 298 ? 7.148 -53.719 -17 1 52.38 298 VAL B C 1
ATOM 5313 O O . VAL B 1 298 ? 6.887 -54.906 -17.094 1 52.38 298 VAL B O 1
ATOM 5316 N N . ALA B 1 299 ? 8.406 -53.25 -17.141 1 48.94 299 ALA B N 1
ATOM 5317 C CA . ALA B 1 299 ? 9.477 -54.188 -17.516 1 48.94 299 ALA B CA 1
ATOM 5318 C C . ALA B 1 299 ? 9.812 -55.125 -16.359 1 48.94 299 ALA B C 1
ATOM 5320 O O . ALA B 1 299 ? 10.281 -56.25 -16.594 1 48.94 299 ALA B O 1
ATOM 5321 N N . ALA B 1 300 ? 9.586 -54.594 -15.148 1 46.34 300 ALA B N 1
ATOM 5322 C CA . ALA B 1 300 ? 9.961 -55.438 -14.016 1 46.34 300 ALA B CA 1
ATOM 5323 C C . ALA B 1 300 ? 8.977 -56.594 -13.852 1 46.34 300 ALA B C 1
ATOM 5325 O O . ALA B 1 300 ? 9.312 -57.625 -13.258 1 46.34 300 ALA B O 1
ATOM 5326 N N . THR B 1 301 ? 7.777 -56.281 -14.328 1 44.69 301 THR B N 1
ATOM 5327 C CA . THR B 1 301 ? 6.793 -57.344 -14.039 1 44.69 301 THR B CA 1
ATOM 5328 C C . THR B 1 301 ? 6.934 -58.5 -15.016 1 44.69 301 THR B C 1
ATOM 5330 O O . THR B 1 301 ? 6.312 -59.562 -14.828 1 44.69 301 THR B O 1
ATOM 5333 N N . VAL B 1 302 ? 7.648 -58.219 -16.109 1 40.66 302 VAL B N 1
ATOM 5334 C CA . VAL B 1 302 ? 7.59 -59.344 -17.047 1 40.66 302 VAL B CA 1
ATOM 5335 C C . VAL B 1 302 ? 8.578 -60.406 -16.625 1 40.66 302 VAL B C 1
ATOM 5337 O O . VAL B 1 302 ? 8.508 -61.562 -17.109 1 40.66 302 VAL B O 1
ATOM 5340 N N . SER B 1 303 ? 9.68 -59.906 -15.992 1 38.53 303 SER B N 1
ATOM 5341 C CA . SER B 1 303 ? 10.727 -60.938 -16.031 1 38.53 303 SER B CA 1
ATOM 5342 C C . SER B 1 303 ? 10.484 -62 -14.969 1 38.53 303 SER B C 1
ATOM 5344 O O . SER B 1 303 ? 11.344 -62.875 -14.742 1 38.53 303 SER B O 1
ATOM 5346 N N . VAL B 1 304 ? 9.547 -61.719 -14.078 1 35.59 304 VAL B N 1
ATOM 5347 C CA . VAL B 1 304 ? 9.586 -62.75 -13.039 1 35.59 304 VAL B CA 1
ATOM 5348 C C . VAL B 1 304 ? 9.18 -64.125 -13.625 1 35.59 304 VAL B C 1
ATOM 5350 O O . VAL B 1 304 ? 7.988 -64.375 -13.719 1 35.59 304 VAL B O 1
ATOM 5353 N N . GLU B 1 305 ? 9.695 -64.375 -14.836 1 30.94 305 GLU B N 1
ATOM 5354 C CA . GLU B 1 305 ? 9.5 -65.75 -15.164 1 30.94 305 GLU B CA 1
ATOM 5355 C C . GLU B 1 305 ? 10.039 -66.688 -14.055 1 30.94 305 GLU B C 1
ATOM 5357 O O . GLU B 1 305 ? 11.055 -66.375 -13.43 1 30.94 305 GLU B O 1
ATOM 5362 N N . ASP B 1 306 ? 9.188 -67.562 -13.562 1 31.61 306 ASP B N 1
ATOM 5363 C CA . ASP B 1 306 ? 9.281 -68.625 -12.57 1 31.61 306 ASP B CA 1
ATOM 5364 C C . ASP B 1 306 ? 10.516 -69.5 -12.805 1 31.61 306 ASP B C 1
ATOM 5366 O O . ASP B 1 306 ? 10.492 -70.438 -13.625 1 31.61 306 ASP B O 1
ATOM 5370 N N . GLY B 1 307 ? 11.719 -68.875 -13.172 1 26.02 307 GLY B N 1
ATOM 5371 C CA . GLY B 1 307 ? 12.836 -69.812 -13.289 1 26.02 307 GLY B CA 1
ATOM 5372 C C . GLY B 1 307 ? 13.023 -70.625 -12.062 1 26.02 307 GLY B C 1
ATOM 5373 O O . GLY B 1 307 ? 13.344 -70.125 -10.977 1 26.02 307 GLY B O 1
ATOM 5374 N N . ILE B 1 308 ? 12.297 -71.75 -11.922 1 26.31 308 ILE B N 1
ATOM 5375 C CA . ILE B 1 308 ? 12.461 -72.875 -11.008 1 26.31 308 ILE B CA 1
ATOM 5376 C C . ILE B 1 308 ? 13.898 -73.375 -11.086 1 26.31 308 ILE B C 1
ATOM 5378 O O . ILE B 1 308 ? 14.125 -74.562 -10.977 1 26.31 308 ILE B O 1
ATOM 5382 N N . THR B 1 309 ? 14.82 -72.5 -11.531 1 23.67 309 THR B N 1
ATOM 5383 C CA . THR B 1 309 ? 16.078 -73.25 -11.648 1 23.67 309 THR B CA 1
ATOM 5384 C C . THR B 1 309 ? 16.484 -73.812 -10.305 1 23.67 309 THR B C 1
ATOM 5386 O O . THR B 1 309 ? 16.219 -73.25 -9.25 1 23.67 309 THR B O 1
ATOM 5389 N N . SER B 1 310 ? 16.781 -75.188 -10.391 1 23.34 310 SER B N 1
ATOM 5390 C CA . SER B 1 310 ? 17.328 -76.188 -9.492 1 23.34 310 SER B CA 1
ATOM 5391 C C . SER B 1 310 ? 18.594 -75.688 -8.805 1 23.34 310 SER B C 1
ATOM 5393 O O . SER B 1 310 ? 19.391 -74.938 -9.391 1 23.34 310 SER B O 1
ATOM 5395 N N . LEU B 1 311 ? 18.688 -75.812 -7.516 1 22.47 311 LEU B N 1
ATOM 5396 C CA . LEU B 1 311 ? 19.5 -75.5 -6.367 1 22.47 311 LEU B CA 1
ATOM 5397 C C . LEU B 1 311 ? 20.938 -75.938 -6.57 1 22.47 311 LEU B C 1
ATOM 5399 O O . LEU B 1 311 ? 21.688 -76.125 -5.602 1 22.47 311 LEU B O 1
ATOM 5403 N N . ARG B 1 312 ? 21.328 -76.062 -7.945 1 19.53 312 ARG B N 1
ATOM 5404 C CA . ARG B 1 312 ? 22.531 -76.875 -7.738 1 19.53 312 ARG B CA 1
ATOM 5405 C C . ARG B 1 312 ? 23.578 -76.062 -6.945 1 19.53 312 ARG B C 1
ATOM 5407 O O . ARG B 1 312 ? 23.672 -74.875 -7.055 1 19.53 312 ARG B O 1
ATOM 5414 N N . GLU B 1 313 ? 24.266 -76.75 -6.012 1 20.91 313 GLU B N 1
ATOM 5415 C CA . GLU B 1 313 ? 25.156 -76.562 -4.859 1 20.91 313 GLU B CA 1
ATOM 5416 C C . GLU B 1 313 ? 26.5 -76 -5.281 1 20.91 313 GLU B C 1
ATOM 5418 O O . GLU B 1 313 ? 27.422 -75.875 -4.469 1 20.91 313 GLU B O 1
ATOM 5423 N N . GLY B 1 314 ? 26.484 -75.188 -6.465 1 18.81 314 GLY B N 1
ATOM 5424 C CA . GLY B 1 314 ? 27.891 -75.25 -6.855 1 18.81 314 GLY B CA 1
ATOM 5425 C C . GLY B 1 314 ? 28.797 -74.5 -5.898 1 18.81 314 GLY B C 1
ATOM 5426 O O . GLY B 1 314 ? 28.375 -73.5 -5.25 1 18.81 314 GLY B O 1
ATOM 5427 N N . PRO B 1 315 ? 29.875 -75.25 -5.5 1 19.73 315 PRO B N 1
ATOM 5428 C CA . PRO B 1 315 ? 30.812 -74.875 -4.445 1 19.73 315 PRO B CA 1
ATOM 5429 C C . PRO B 1 315 ? 31.531 -73.562 -4.727 1 19.73 315 PRO B C 1
ATOM 5431 O O . PRO B 1 315 ? 31.469 -73.062 -5.848 1 19.73 315 PRO B O 1
ATOM 5434 N N . HIS B 1 316 ? 32.375 -73.188 -3.793 1 20.16 316 HIS B N 1
ATOM 5435 C CA . HIS B 1 316 ? 33 -72.062 -3.133 1 20.16 316 HIS B CA 1
ATOM 5436 C C . HIS B 1 316 ? 34.188 -71.5 -3.938 1 20.16 316 HIS B C 1
ATOM 5438 O O . HIS B 1 316 ? 34.844 -70.562 -3.541 1 20.16 316 HIS B O 1
ATOM 5444 N N . ARG B 1 317 ? 34.406 -72.125 -5.148 1 17.44 317 ARG B N 1
ATOM 5445 C CA . ARG B 1 317 ? 35.875 -72.125 -5.191 1 17.44 317 ARG B CA 1
ATOM 5446 C C . ARG B 1 317 ? 36.406 -70.75 -5.359 1 17.44 317 ARG B C 1
ATOM 5448 O O . ARG B 1 317 ? 35.75 -69.875 -5.977 1 17.44 317 ARG B O 1
ATOM 5455 N N . GLN B 1 318 ? 37.719 -70.562 -4.945 1 16.98 318 GLN B N 1
ATOM 5456 C CA . GLN B 1 318 ? 38.656 -69.625 -4.305 1 16.98 318 GLN B CA 1
ATOM 5457 C C . GLN B 1 318 ? 39.25 -68.688 -5.312 1 16.98 318 GLN B C 1
ATOM 5459 O O . GLN B 1 318 ? 39.562 -67.5 -4.965 1 16.98 318 GLN B O 1
ATOM 5464 N N . GLU B 1 319 ? 39.281 -69 -6.562 1 15.54 319 GLU B N 1
ATOM 5465 C CA . GLU B 1 319 ? 40.656 -68.75 -7.027 1 15.54 319 GLU B CA 1
ATOM 5466 C C . GLU B 1 319 ? 40.844 -67.312 -7.375 1 15.54 319 GLU B C 1
ATOM 5468 O O . GLU B 1 319 ? 40 -66.688 -8.039 1 15.54 319 GLU B O 1
ATOM 5473 N N . LYS B 1 320 ? 41.812 -66.625 -6.633 1 16.97 320 LYS B N 1
ATOM 5474 C CA . LYS B 1 320 ? 42.344 -65.312 -6.5 1 16.97 320 LYS B CA 1
ATOM 5475 C C . LYS B 1 320 ? 42.969 -64.812 -7.809 1 16.97 320 LYS B C 1
ATOM 5477 O O . LYS B 1 320 ? 43.625 -63.781 -7.836 1 16.97 320 LYS B O 1
ATOM 5482 N N . SER B 1 321 ? 42.438 -65.312 -9.031 1 15.2 321 SER B N 1
ATOM 5483 C CA . SER B 1 321 ? 43.438 -65.125 -10.062 1 15.2 321 SER B CA 1
ATOM 5484 C C . SER B 1 321 ? 43.781 -63.656 -10.258 1 15.2 321 SER B C 1
ATOM 5486 O O . SER B 1 321 ? 42.906 -62.844 -10.602 1 15.2 321 SER B O 1
ATOM 5488 N N . ASN B 1 322 ? 44.906 -63.156 -9.656 1 16.22 322 ASN B N 1
ATOM 5489 C CA . ASN B 1 322 ? 45.531 -61.844 -9.477 1 16.22 322 ASN B CA 1
ATOM 5490 C C . ASN B 1 322 ? 45.906 -61.219 -10.82 1 16.22 322 ASN B C 1
ATOM 5492 O O . ASN B 1 322 ? 46.094 -60 -10.906 1 16.22 322 ASN B O 1
ATOM 5496 N N . SER B 1 323 ? 46.312 -62.062 -11.867 1 16.41 323 SER B N 1
ATOM 5497 C CA . SER B 1 323 ? 47.594 -61.625 -12.398 1 16.41 323 SER B CA 1
ATOM 5498 C C . SER B 1 323 ? 47.469 -60.281 -13.094 1 16.41 323 SER B C 1
ATOM 5500 O O . SER B 1 323 ? 46.406 -59.906 -13.555 1 16.41 323 SER B O 1
ATOM 5502 N N . ASN B 1 324 ? 48.625 -59.469 -13.039 1 17.53 324 ASN B N 1
ATOM 5503 C CA . ASN B 1 324 ? 49.281 -58.156 -13.125 1 17.53 324 ASN B CA 1
ATOM 5504 C C . ASN B 1 324 ? 49.438 -57.719 -14.578 1 17.53 324 ASN B C 1
ATOM 5506 O O . ASN B 1 324 ? 50.5 -57.312 -15.008 1 17.53 324 ASN B O 1
ATOM 5510 N N . ALA B 1 325 ? 48.469 -58.062 -15.438 1 16.39 325 ALA B N 1
ATOM 5511 C CA . ALA B 1 325 ? 48.938 -57.844 -16.812 1 16.39 325 ALA B CA 1
ATOM 5512 C C . ALA B 1 325 ? 49.469 -56.406 -17 1 16.39 325 ALA B C 1
ATOM 5514 O O . ALA B 1 325 ? 48.906 -55.469 -16.453 1 16.39 325 ALA B O 1
ATOM 5515 N N . GLU B 1 326 ? 50.656 -56.344 -17.75 1 16.73 326 GLU B N 1
ATOM 5516 C CA . GLU B 1 326 ? 51.781 -55.562 -18.219 1 16.73 326 GLU B CA 1
ATOM 5517 C C . GLU B 1 326 ? 51.312 -54.281 -18.953 1 16.73 326 GLU B C 1
ATOM 5519 O O . GLU B 1 326 ? 50.188 -54.219 -19.422 1 16.73 326 GLU B O 1
ATOM 5524 N N . GLN B 1 327 ? 52.344 -53.438 -19.406 1 16.48 327 GLN B N 1
ATOM 5525 C CA . GLN B 1 327 ? 53 -52.125 -19.484 1 16.48 327 GLN B CA 1
ATOM 5526 C C . GLN B 1 327 ? 52.594 -51.406 -20.766 1 16.48 327 GLN B C 1
ATOM 5528 O O . GLN B 1 327 ? 52.375 -50.188 -20.734 1 16.48 327 GLN B O 1
ATOM 5533 N N . THR B 1 328 ? 52.75 -52.031 -22 1 15.88 328 THR B N 1
ATOM 5534 C CA . THR B 1 328 ? 53.688 -51.469 -22.969 1 15.88 328 THR B CA 1
ATOM 5535 C C . THR B 1 328 ? 53.094 -50.219 -23.609 1 15.88 328 THR B C 1
ATOM 5537 O O . THR B 1 328 ? 51.875 -50.031 -23.609 1 15.88 328 THR B O 1
ATOM 5540 N N . SER B 1 329 ? 53.938 -49.531 -24.547 1 15.8 329 SER B N 1
ATOM 5541 C CA . SER B 1 329 ? 54.656 -48.344 -25 1 15.8 329 SER B CA 1
ATOM 5542 C C . SER B 1 329 ? 53.812 -47.562 -26.031 1 15.8 329 SER B C 1
ATOM 5544 O O . SER B 1 329 ? 53.594 -46.375 -25.891 1 15.8 329 SER B O 1
ATOM 5546 N N . GLU B 1 330 ? 53.938 -47.969 -27.328 1 16.62 330 GLU B N 1
ATOM 5547 C CA . GLU B 1 330 ? 54.594 -47.188 -28.359 1 16.62 330 GLU B CA 1
ATOM 5548 C C . GLU B 1 330 ? 53.594 -46.375 -29.188 1 16.62 330 GLU B C 1
ATOM 5550 O O . GLU B 1 330 ? 53.969 -45.75 -30.172 1 16.62 330 GLU B O 1
ATOM 5555 N N . ASP B 1 331 ? 52.469 -46.125 -28.812 1 16.05 331 ASP B N 1
ATOM 5556 C CA . ASP B 1 331 ? 51.656 -45.781 -29.984 1 16.05 331 ASP B CA 1
ATOM 5557 C C . ASP B 1 331 ? 52.25 -44.562 -30.703 1 16.05 331 ASP B C 1
ATOM 5559 O O . ASP B 1 331 ? 52.531 -43.562 -30.062 1 16.05 331 ASP B O 1
ATOM 5563 N N . SER B 1 332 ? 52.625 -44.719 -32 1 15.65 332 SER B N 1
ATOM 5564 C CA . SER B 1 332 ? 53.25 -44.156 -33.219 1 15.65 332 SER B CA 1
ATOM 5565 C C . SER B 1 332 ? 52.562 -42.875 -33.656 1 15.65 332 SER B C 1
ATOM 5567 O O . SER B 1 332 ? 53.219 -41.906 -34.031 1 15.65 332 SER B O 1
ATOM 5569 N N . ASP B 1 333 ? 51.344 -42.969 -34.188 1 15.27 333 ASP B N 1
ATOM 5570 C CA . ASP B 1 333 ? 51.25 -42.531 -35.562 1 15.27 333 ASP B CA 1
ATOM 5571 C C . ASP B 1 333 ? 51.344 -41 -35.688 1 15.27 333 ASP B C 1
ATOM 5573 O O . ASP B 1 333 ? 51.125 -40.281 -34.719 1 15.27 333 ASP B O 1
ATOM 5577 N N . SER B 1 334 ? 51.25 -40.5 -37 1 15.55 334 SER B N 1
ATOM 5578 C CA . SER B 1 334 ? 51.75 -39.75 -38.125 1 15.55 334 SER B CA 1
ATOM 5579 C C . SER B 1 334 ? 51.094 -38.375 -38.188 1 15.55 334 SER B C 1
ATOM 5581 O O . SER B 1 334 ? 51.719 -37.375 -38.531 1 15.55 334 SER B O 1
ATOM 5583 N N . ASP B 1 335 ? 49.719 -38.312 -38.031 1 15.76 335 ASP B N 1
ATOM 5584 C CA . ASP B 1 335 ? 49.312 -37.531 -39.188 1 15.76 335 ASP B CA 1
ATOM 5585 C C . ASP B 1 335 ? 49.844 -36.125 -39.094 1 15.76 335 ASP B C 1
ATOM 5587 O O . ASP B 1 335 ? 50.156 -35.625 -38 1 15.76 335 ASP B O 1
ATOM 5591 N N . VAL B 1 336 ? 49.406 -35.344 -40.219 1 16.36 336 VAL B N 1
ATOM 5592 C CA . VAL B 1 336 ? 49.688 -34.438 -41.312 1 16.36 336 VAL B CA 1
ATOM 5593 C C . VAL B 1 336 ? 49.531 -33 -40.844 1 16.36 336 VAL B C 1
ATOM 5595 O O . VAL B 1 336 ? 48.5 -32.656 -40.25 1 16.36 336 VAL B O 1
ATOM 5598 N N . VAL B 1 337 ? 50.594 -32.281 -40.656 1 16.58 337 VAL B N 1
ATOM 5599 C CA . VAL B 1 337 ? 51 -30.891 -40.406 1 16.58 337 VAL B CA 1
ATOM 5600 C C . VAL B 1 337 ? 50.344 -29.969 -41.406 1 16.58 337 VAL B C 1
ATOM 5602 O O . VAL B 1 337 ? 50.594 -28.766 -41.438 1 16.58 337 VAL B O 1
ATOM 5605 N N . THR B 1 338 ? 49.219 -30.234 -42.125 1 15.37 338 THR B N 1
ATOM 5606 C CA . THR B 1 338 ? 49.25 -29.359 -43.281 1 15.37 338 THR B CA 1
ATOM 5607 C C . THR B 1 338 ? 49.344 -27.906 -42.875 1 15.37 338 THR B C 1
ATOM 5609 O O . THR B 1 338 ? 48.719 -27.484 -41.906 1 15.37 338 THR B O 1
ATOM 5612 N N . MET B 1 339 ? 50.344 -27.078 -43.531 1 15.15 339 MET B N 1
ATOM 5613 C CA . MET B 1 339 ? 51.062 -25.812 -43.688 1 15.15 339 MET B CA 1
ATOM 5614 C C . MET B 1 339 ? 50.125 -24.688 -44.125 1 15.15 339 MET B C 1
ATOM 5616 O O . MET B 1 339 ? 50.531 -23.531 -44.188 1 15.15 339 MET B O 1
ATOM 5620 N N . GLN B 1 340 ? 48.844 -24.828 -44.469 1 15.17 340 GLN B N 1
ATOM 5621 C CA . GLN B 1 340 ? 48.656 -23.859 -45.531 1 15.17 340 GLN B CA 1
ATOM 5622 C C . GLN B 1 340 ? 49 -22.453 -45.062 1 15.17 340 GLN B C 1
ATOM 5624 O O . GLN B 1 340 ? 48.781 -22.094 -43.906 1 15.17 340 GLN B O 1
ATOM 5629 N N . GLU B 1 341 ? 49.438 -21.453 -46.094 1 14.91 341 GLU B N 1
ATOM 5630 C CA . GLU B 1 341 ? 50.188 -20.312 -46.625 1 14.91 341 GLU B CA 1
ATOM 5631 C C . GLU B 1 341 ? 49.469 -19.016 -46.312 1 14.91 341 GLU B C 1
ATOM 5633 O O . GLU B 1 341 ? 50.094 -17.984 -46.062 1 14.91 341 GLU B O 1
ATOM 5638 N N . LYS B 1 342 ? 48.094 -18.875 -46.531 1 16.22 342 LYS B N 1
ATOM 5639 C CA . LYS B 1 342 ? 47.875 -17.688 -47.375 1 16.22 342 LYS B CA 1
ATOM 5640 C C . LYS B 1 342 ? 48.375 -16.422 -46.688 1 16.22 342 LYS B C 1
ATOM 5642 O O . LYS B 1 342 ? 48.094 -16.188 -45.5 1 16.22 342 LYS B O 1
ATOM 5647 N N . LEU B 1 343 ? 49.281 -15.398 -47.25 1 15.15 343 LEU B N 1
ATOM 5648 C CA . LEU B 1 343 ? 50.156 -14.242 -47.375 1 15.15 343 LEU B CA 1
ATOM 5649 C C . LEU B 1 343 ? 49.375 -12.945 -47.156 1 15.15 343 LEU B C 1
ATOM 5651 O O . LEU B 1 343 ? 49.906 -12.016 -46.531 1 15.15 343 LEU B O 1
ATOM 5655 N N . SER B 1 344 ? 48.281 -12.555 -47.938 1 15.33 344 SER B N 1
ATOM 5656 C CA . SER B 1 344 ? 48.531 -11.336 -48.719 1 15.33 344 SER B CA 1
ATOM 5657 C C . SER B 1 344 ? 48.594 -10.109 -47.812 1 15.33 344 SER B C 1
ATOM 5659 O O . SER B 1 344 ? 48.188 -10.164 -46.656 1 15.33 344 SER B O 1
ATOM 5661 N N . SER B 1 345 ? 47.75 -8.984 -48.25 1 17.08 345 SER B N 1
ATOM 5662 C CA . SER B 1 345 ? 48.062 -7.695 -48.875 1 17.08 345 SER B CA 1
ATOM 5663 C C . SER B 1 345 ? 48.188 -6.598 -47.812 1 17.08 345 SER B C 1
ATOM 5665 O O . SER B 1 345 ? 47.531 -6.668 -46.75 1 17.08 345 SER B O 1
ATOM 5667 N N . GLU B 1 346 ? 49 -5.426 -48.094 1 16.28 346 GLU B N 1
ATOM 5668 C CA . GLU B 1 346 ? 49.875 -4.332 -47.656 1 16.28 346 GLU B CA 1
ATOM 5669 C C . GLU B 1 346 ? 49.062 -3.121 -47.219 1 16.28 346 GLU B C 1
ATOM 5671 O O . GLU B 1 346 ? 49.531 -2.293 -46.438 1 16.28 346 GLU B O 1
ATOM 5676 N N . ASP B 1 347 ? 47.812 -2.686 -47.594 1 18.64 347 ASP B N 1
ATOM 5677 C CA . ASP B 1 347 ? 47.906 -1.281 -48 1 18.64 347 ASP B CA 1
ATOM 5678 C C . ASP B 1 347 ? 48.281 -0.406 -46.812 1 18.64 347 ASP B C 1
ATOM 5680 O O . ASP B 1 347 ? 47.688 -0.52 -45.719 1 18.64 347 ASP B O 1
ATOM 5684 N N . VAL B 1 348 ? 49.406 0.519 -46.969 1 16.92 348 VAL B N 1
ATOM 5685 C CA . VAL B 1 348 ? 50.281 1.471 -46.281 1 16.92 348 VAL B CA 1
ATOM 5686 C C . VAL B 1 348 ? 49.5 2.77 -46 1 16.92 348 VAL B C 1
ATOM 5688 O O . VAL B 1 348 ? 50 3.648 -45.281 1 16.92 348 VAL B O 1
ATOM 5691 N N . LYS B 1 349 ? 48.312 3.115 -46.25 1 18.53 349 LYS B N 1
ATOM 5692 C CA . LYS B 1 349 ? 48.344 4.547 -46.531 1 18.53 349 LYS B CA 1
ATOM 5693 C C . LYS B 1 349 ? 49.125 5.305 -45.469 1 18.53 349 LYS B C 1
ATOM 5695 O O . LYS B 1 349 ? 48.969 5.004 -44.281 1 18.53 349 LYS B O 1
ATOM 5700 N N . PRO B 1 350 ? 49.812 6.543 -45.812 1 17.02 350 PRO B N 1
ATOM 5701 C CA . PRO B 1 350 ? 50.969 7.395 -45.5 1 17.02 350 PRO B CA 1
ATOM 5702 C C . PRO B 1 350 ? 50.781 8.203 -44.219 1 17.02 350 PRO B C 1
ATOM 5704 O O . PRO B 1 350 ? 49.656 8.359 -43.75 1 17.02 350 PRO B O 1
ATOM 5707 N N . PRO B 1 351 ? 51.844 9.117 -43.906 1 17.52 351 PRO B N 1
ATOM 5708 C CA . PRO B 1 351 ? 52.469 9.828 -42.781 1 17.52 351 PRO B CA 1
ATOM 5709 C C . PRO B 1 351 ? 51.781 11.18 -42.5 1 17.52 351 PRO B C 1
ATOM 5711 O O . PRO B 1 351 ? 52.031 11.789 -41.469 1 17.52 351 PRO B O 1
ATOM 5714 N N . THR B 1 352 ? 50.812 11.789 -43.188 1 18.17 352 THR B N 1
ATOM 5715 C CA . THR B 1 352 ? 51.125 13.203 -43.344 1 18.17 352 THR B CA 1
ATOM 5716 C C . THR B 1 352 ? 51.375 13.852 -42 1 18.17 352 THR B C 1
ATOM 5718 O O . THR B 1 352 ? 50.594 13.656 -41.062 1 18.17 352 THR B O 1
ATOM 5721 N N . LEU B 1 353 ? 52.531 14.734 -41.812 1 15.42 353 LEU B N 1
ATOM 5722 C CA . LEU B 1 353 ? 53.469 15.469 -40.969 1 15.42 353 LEU B CA 1
ATOM 5723 C C . LEU B 1 353 ? 52.781 16.625 -40.25 1 15.42 353 LEU B C 1
ATOM 5725 O O . LEU B 1 353 ? 52.906 16.781 -39.031 1 15.42 353 LEU B O 1
ATOM 5729 N N . LEU B 1 354 ? 52.656 17.922 -40.906 1 15.48 354 LEU B N 1
ATOM 5730 C CA . LEU B 1 354 ? 53.562 19.016 -40.531 1 15.48 354 LEU B CA 1
ATOM 5731 C C . LEU B 1 354 ? 53.062 19.719 -39.281 1 15.48 354 LEU B C 1
ATOM 5733 O O . LEU B 1 354 ? 52 19.375 -38.75 1 15.48 354 LEU B O 1
ATOM 5737 N N . THR B 1 355 ? 52.875 21.297 -39.344 1 15.64 355 THR B N 1
ATOM 5738 C CA . THR B 1 355 ? 53.719 22.406 -38.906 1 15.64 355 THR B CA 1
ATOM 5739 C C . THR B 1 355 ? 53.156 23.031 -37.625 1 15.64 355 THR B C 1
ATOM 5741 O O . THR B 1 355 ? 53.875 23.219 -36.656 1 15.64 355 THR B O 1
ATOM 5744 N N . ASP B 1 356 ? 52.406 24.406 -37.688 1 16.14 356 ASP B N 1
ATOM 5745 C CA . ASP B 1 356 ? 52.969 25.672 -37.25 1 16.14 356 ASP B CA 1
ATOM 5746 C C . ASP B 1 356 ? 52.781 25.875 -35.75 1 16.14 356 ASP B C 1
ATOM 5748 O O . ASP B 1 356 ? 51.906 25.25 -35.156 1 16.14 356 ASP B O 1
ATOM 5752 N N . LEU B 1 357 ? 52.75 27.484 -35.344 1 15.73 357 LEU B N 1
ATOM 5753 C CA . LEU B 1 357 ? 53.438 28.5 -34.562 1 15.73 357 LEU B CA 1
ATOM 5754 C C . LEU B 1 357 ? 52.844 28.641 -33.188 1 15.73 357 LEU B C 1
ATOM 5756 O O . LEU B 1 357 ? 51.625 28.484 -33.031 1 15.73 357 LEU B O 1
ATOM 5760 N N . ALA B 1 358 ? 53.688 29.156 -32.219 1 16.45 358 ALA B N 1
ATOM 5761 C CA . ALA B 1 358 ? 54.094 29.344 -30.828 1 16.45 358 ALA B CA 1
ATOM 5762 C C . ALA B 1 358 ? 53.375 30.531 -30.188 1 16.45 358 ALA B C 1
ATOM 5764 O O . ALA B 1 358 ? 53.5 30.766 -28.984 1 16.45 358 ALA B O 1
ATOM 5765 N N . GLU B 1 359 ? 52.469 31.391 -30.641 1 17.28 359 GLU B N 1
ATOM 5766 C CA . GLU B 1 359 ? 52.906 32.688 -30.141 1 17.28 359 GLU B CA 1
ATOM 5767 C C . GLU B 1 359 ? 52.938 32.688 -28.609 1 17.28 359 GLU B C 1
ATOM 5769 O O . GLU B 1 359 ? 52.188 31.938 -27.969 1 17.28 359 GLU B O 1
ATOM 5774 N N . PRO B 1 360 ? 53.406 34 -28.078 1 16.08 360 PRO B N 1
ATOM 5775 C CA . PRO B 1 360 ? 54.312 34.438 -27 1 16.08 360 PRO B CA 1
ATOM 5776 C C . PRO B 1 360 ? 53.719 34.281 -25.609 1 16.08 360 PRO B C 1
ATOM 5778 O O . PRO B 1 360 ? 52.531 33.969 -25.484 1 16.08 360 PRO B O 1
ATOM 5781 N N . GLU B 1 361 ? 53.812 35.562 -24.844 1 15.19 361 GLU B N 1
ATOM 5782 C CA . GLU B 1 361 ? 54.688 36 -23.734 1 15.19 361 GLU B CA 1
ATOM 5783 C C . GLU B 1 361 ? 53.938 35.844 -22.406 1 15.19 361 GLU B C 1
ATOM 5785 O O . GLU B 1 361 ? 54.469 35.25 -21.469 1 15.19 361 GLU B O 1
ATOM 5790 N N . GLU B 1 362 ? 53.344 37.156 -21.844 1 16.34 362 GLU B N 1
ATOM 5791 C CA . GLU B 1 362 ? 53.969 37.875 -20.734 1 16.34 362 GLU B CA 1
ATOM 5792 C C . GLU B 1 362 ? 53.5 37.281 -19.391 1 16.34 362 GLU B C 1
ATOM 5794 O O . GLU B 1 362 ? 52.5 36.562 -19.328 1 16.34 362 GLU B O 1
ATOM 5799 N N . GLN B 1 363 ? 53.25 38.344 -18.344 1 15.92 363 GLN B N 1
ATOM 5800 C CA . GLN B 1 363 ? 54 38.75 -17.156 1 15.92 363 GLN B CA 1
ATOM 5801 C C . GLN B 1 363 ? 53.406 38.094 -15.906 1 15.92 363 GLN B C 1
ATOM 5803 O O . GLN B 1 363 ? 52.344 37.469 -15.953 1 15.92 363 GLN B O 1
ATOM 5808 N N . GLN B 1 364 ? 53.156 39 -14.727 1 15.51 364 GLN B N 1
ATOM 5809 C CA . GLN B 1 364 ? 53.875 39.25 -13.477 1 15.51 364 GLN B CA 1
ATOM 5810 C C . GLN B 1 364 ? 53.219 38.5 -12.32 1 15.51 364 GLN B C 1
ATOM 5812 O O . GLN B 1 364 ? 53.875 37.75 -11.594 1 15.51 364 GLN B O 1
ATOM 5817 N N . THR B 1 365 ? 52.5 39.312 -11.266 1 16.91 365 THR B N 1
ATOM 5818 C CA . THR B 1 365 ? 52.969 39.688 -9.945 1 16.91 365 THR B CA 1
ATOM 5819 C C . THR B 1 365 ? 52.5 38.719 -8.883 1 16.91 365 THR B C 1
ATOM 5821 O O . THR B 1 365 ? 51.5 38 -9.086 1 16.91 365 THR B O 1
ATOM 5824 N N . SER B 1 366 ? 53.188 38.75 -7.641 1 16.52 366 SER B N 1
ATOM 5825 C CA . SER B 1 366 ? 53.688 38.188 -6.398 1 16.52 366 SER B CA 1
ATOM 5826 C C . SER B 1 366 ? 52.594 38.062 -5.352 1 16.52 366 SER B C 1
ATOM 5828 O O . SER B 1 366 ? 52.812 37.562 -4.246 1 16.52 366 SER B O 1
ATOM 5830 N N . ARG B 1 367 ? 51.219 38.375 -5.473 1 16.25 367 ARG B N 1
ATOM 5831 C CA . ARG B 1 367 ? 50.812 38.906 -4.168 1 16.25 367 ARG B CA 1
ATOM 5832 C C . ARG B 1 367 ? 51 37.844 -3.08 1 16.25 367 ARG B C 1
ATOM 5834 O O . ARG B 1 367 ? 50.406 36.781 -3.156 1 16.25 367 ARG B O 1
ATOM 5841 N N . VAL B 1 368 ? 52.094 38 -2.248 1 15.82 368 VAL B N 1
ATOM 5842 C CA . VAL B 1 368 ? 52.625 37.344 -1.06 1 15.82 368 VAL B CA 1
ATOM 5843 C C . VAL B 1 368 ? 51.562 37.25 0.024 1 15.82 368 VAL B C 1
ATOM 5845 O O . VAL B 1 368 ? 51.781 36.625 1.059 1 15.82 368 VAL B O 1
ATOM 5848 N N . LYS B 1 369 ? 50.375 37.812 -0.044 1 15.84 369 LYS B N 1
ATOM 5849 C CA . LYS B 1 369 ? 50.188 38.344 1.301 1 15.84 369 LYS B CA 1
ATOM 5850 C C . LYS B 1 369 ? 50.469 37.281 2.361 1 15.84 369 LYS B C 1
ATOM 5852 O O . LYS B 1 369 ? 51.25 37.5 3.293 1 15.84 369 LYS B O 1
ATOM 5857 N N . LYS B 1 370 ? 49.469 37.031 3.229 1 16.66 370 LYS B N 1
ATOM 5858 C CA . LYS B 1 370 ? 49.375 37.375 4.641 1 16.66 370 LYS B CA 1
ATOM 5859 C C . LYS B 1 370 ? 49.906 36.281 5.539 1 16.66 370 LYS B C 1
ATOM 5861 O O . LYS B 1 370 ? 49.781 35.094 5.219 1 16.66 370 LYS B O 1
ATOM 5866 N N . THR B 1 371 ? 50.531 36.688 6.656 1 15.62 371 THR B N 1
ATOM 5867 C CA . THR B 1 371 ? 51.406 36.5 7.82 1 15.62 371 THR B CA 1
ATOM 5868 C C . THR B 1 371 ? 50.906 35.312 8.672 1 15.62 371 THR B C 1
ATOM 5870 O O . THR B 1 371 ? 49.75 34.906 8.578 1 15.62 371 THR B O 1
ATOM 5873 N N . THR B 1 372 ? 51.562 35.188 9.891 1 15.49 372 THR B N 1
ATOM 5874 C CA . THR B 1 372 ? 52.344 34.406 10.852 1 15.49 372 THR B CA 1
ATOM 5875 C C . THR B 1 372 ? 51.469 33.969 12.023 1 15.49 372 THR B C 1
ATOM 5877 O O . THR B 1 372 ? 51.906 33.156 12.844 1 15.49 372 THR B O 1
ATOM 5880 N N . LYS B 1 373 ? 50.188 34.406 12.461 1 16.28 373 LYS B N 1
ATOM 5881 C CA . LYS B 1 373 ? 50.188 34.594 13.906 1 16.28 373 LYS B CA 1
ATOM 5882 C C . LYS B 1 373 ? 50.406 33.281 14.641 1 16.28 373 LYS B C 1
ATOM 5884 O O . LYS B 1 373 ? 49.781 32.281 14.328 1 16.28 373 LYS B O 1
ATOM 5889 N N . ASP B 1 374 ? 51.438 33.188 15.648 1 15.88 374 ASP B N 1
ATOM 5890 C CA . ASP B 1 374 ? 52.281 32.375 16.547 1 15.88 374 ASP B CA 1
ATOM 5891 C C . ASP B 1 374 ? 51.469 31.781 17.688 1 15.88 374 ASP B C 1
ATOM 5893 O O . ASP B 1 374 ? 51.906 30.875 18.391 1 15.88 374 ASP B O 1
ATOM 5897 N N . ALA B 1 375 ? 50.188 32.219 18.156 1 16.98 375 ALA B N 1
ATOM 5898 C CA . ALA B 1 375 ? 50.188 32.312 19.609 1 16.98 375 ALA B CA 1
ATOM 5899 C C . ALA B 1 375 ? 50.375 30.922 20.25 1 16.98 375 ALA B C 1
ATOM 5901 O O . ALA B 1 375 ? 49.656 29.969 19.875 1 16.98 375 ALA B O 1
ATOM 5902 N N . VAL B 1 376 ? 51.375 30.766 21.266 1 16.09 376 VAL B N 1
ATOM 5903 C CA . VAL B 1 376 ? 52.125 29.906 22.141 1 16.09 376 VAL B CA 1
ATOM 5904 C C . VAL B 1 376 ? 51.25 29.391 23.281 1 16.09 376 VAL B C 1
ATOM 5906 O O . VAL B 1 376 ? 51.625 28.469 24 1 16.09 376 VAL B O 1
ATOM 5909 N N . LYS B 1 377 ? 49.969 29.656 23.516 1 16.88 377 LYS B N 1
ATOM 5910 C CA . LYS B 1 377 ? 49.781 29.734 24.969 1 16.88 377 LYS B CA 1
ATOM 5911 C C . LYS B 1 377 ? 50.156 28.406 25.641 1 16.88 377 LYS B C 1
ATOM 5913 O O . LYS B 1 377 ? 49.938 27.344 25.047 1 16.88 377 LYS B O 1
ATOM 5918 N N . SER B 1 378 ? 50.594 28.516 27.047 1 15.21 378 SER B N 1
ATOM 5919 C CA . SER B 1 378 ? 51.312 28.062 28.234 1 15.21 378 SER B CA 1
ATOM 5920 C C . SER B 1 378 ? 50.594 26.859 28.875 1 15.21 378 SER B C 1
ATOM 5922 O O . SER B 1 378 ? 49.375 26.719 28.75 1 15.21 378 SER B O 1
ATOM 5924 N N . LYS B 1 379 ? 51.406 25.906 29.453 1 17.67 379 LYS B N 1
ATOM 5925 C CA . LYS B 1 379 ? 51.531 24.594 30.062 1 17.67 379 LYS B CA 1
ATOM 5926 C C . LYS B 1 379 ? 50.906 24.578 31.453 1 17.67 379 LYS B C 1
ATOM 5928 O O . LYS B 1 379 ? 51.031 23.578 32.188 1 17.67 379 LYS B O 1
ATOM 5933 N N . LYS B 1 380 ? 50.062 25.531 32.031 1 17.41 380 LYS B N 1
ATOM 5934 C CA . LYS B 1 380 ? 50.219 25.516 33.5 1 17.41 380 LYS B CA 1
ATOM 5935 C C . LYS B 1 380 ? 49.781 24.172 34.062 1 17.41 380 LYS B C 1
ATOM 5937 O O . LYS B 1 380 ? 48.719 23.656 33.75 1 17.41 380 LYS B O 1
ATOM 5942 N N . ALA B 1 381 ? 50.719 23.375 34.75 1 18.91 381 ALA B N 1
ATOM 5943 C CA . ALA B 1 381 ? 51 22.156 35.5 1 18.91 381 ALA B CA 1
ATOM 5944 C C . ALA B 1 381 ? 50.219 22.141 36.812 1 18.91 381 ALA B C 1
ATOM 5946 O O . ALA B 1 381 ? 50.531 22.906 37.75 1 18.91 381 ALA B O 1
ATOM 5947 N N . ARG B 1 382 ? 48.938 22.359 36.938 1 18.02 382 ARG B N 1
ATOM 5948 C CA . ARG B 1 382 ? 48.438 22.516 38.312 1 18.02 382 ARG B CA 1
ATOM 5949 C C . ARG B 1 382 ? 48.781 21.297 39.156 1 18.02 382 ARG B C 1
ATOM 5951 O O . ARG B 1 382 ? 48.781 20.172 38.688 1 18.02 382 ARG B O 1
ATOM 5958 N N . THR B 1 383 ? 49.25 21.531 40.5 1 17.48 383 THR B N 1
ATOM 5959 C CA . THR B 1 383 ? 49.844 21.188 41.781 1 17.48 383 THR B CA 1
ATOM 5960 C C . THR B 1 383 ? 48.906 20.297 42.594 1 17.48 383 THR B C 1
ATOM 5962 O O . THR B 1 383 ? 49.188 19.984 43.75 1 17.48 383 THR B O 1
ATOM 5965 N N . ARG B 1 384 ? 48.031 19.438 42.094 1 18.53 384 ARG B N 1
ATOM 5966 C CA . ARG B 1 384 ? 47.094 18.953 43.125 1 18.53 384 ARG B CA 1
ATOM 5967 C C . ARG B 1 384 ? 47.844 18.219 44.219 1 18.53 384 ARG B C 1
ATOM 5969 O O . ARG B 1 384 ? 48.719 17.375 43.938 1 18.53 384 ARG B O 1
ATOM 5976 N N . GLY B 1 385 ? 47.844 18.625 45.562 1 18.33 385 GLY B N 1
ATOM 5977 C CA . GLY B 1 385 ? 48.281 18.406 46.906 1 18.33 385 GLY B CA 1
ATOM 5978 C C . GLY B 1 385 ? 47.906 17.047 47.469 1 18.33 385 GLY B C 1
ATOM 5979 O O . GLY B 1 385 ? 46.719 16.672 47.406 1 18.33 385 GLY B O 1
ATOM 5980 N N . GLU B 1 386 ? 48.688 15.953 47.5 1 20.78 386 GLU B N 1
ATOM 5981 C CA . GLU B 1 386 ? 48.781 14.594 48 1 20.78 386 GLU B CA 1
ATOM 5982 C C . GLU B 1 386 ? 48.688 14.578 49.531 1 20.78 386 GLU B C 1
ATOM 5984 O O . GLU B 1 386 ? 49.656 14.914 50.219 1 20.78 386 GLU B O 1
ATOM 5989 N N . ARG B 1 387 ? 47.812 15.117 50.188 1 19.78 387 ARG B N 1
ATOM 5990 C CA . ARG B 1 387 ? 48 15.07 51.656 1 19.78 387 ARG B CA 1
ATOM 5991 C C . ARG B 1 387 ? 48.25 13.648 52.125 1 19.78 387 ARG B C 1
ATOM 5993 O O . ARG B 1 387 ? 47.906 12.688 51.406 1 19.78 387 ARG B O 1
ATOM 6000 N N . ARG B 1 388 ? 48.344 13.438 53.531 1 20.39 388 ARG B N 1
ATOM 6001 C CA . ARG B 1 388 ? 49.125 12.992 54.656 1 20.39 388 ARG B CA 1
ATOM 6002 C C . ARG B 1 388 ? 48.625 11.648 55.188 1 20.39 388 ARG B C 1
ATOM 6004 O O . ARG B 1 388 ? 47.625 11.602 55.906 1 20.39 388 ARG B O 1
ATOM 6011 N N . ARG B 1 389 ? 48.125 10.703 54.469 1 22.12 389 ARG B N 1
ATOM 6012 C CA . ARG B 1 389 ? 47.75 9.617 55.375 1 22.12 389 ARG B CA 1
ATOM 6013 C C . ARG B 1 389 ? 48.938 9.117 56.156 1 22.12 389 ARG B C 1
ATOM 6015 O O . ARG B 1 389 ? 50.031 8.977 55.594 1 22.12 389 ARG B O 1
ATOM 6022 N N . ALA B 1 390 ? 49.062 9.156 57.562 1 22.69 390 ALA B N 1
ATOM 6023 C CA . ALA B 1 390 ? 49.938 8.773 58.688 1 22.69 390 ALA B CA 1
ATOM 6024 C C . ALA B 1 390 ? 50.188 7.27 58.719 1 22.69 390 ALA B C 1
ATOM 6026 O O . ALA B 1 390 ? 49.25 6.473 58.625 1 22.69 390 ALA B O 1
ATOM 6027 N N . PRO B 1 391 ? 51.281 6.699 58.25 1 21.06 391 PRO B N 1
ATOM 6028 C CA . PRO B 1 391 ? 51.906 5.406 58.531 1 21.06 391 PRO B CA 1
ATOM 6029 C C . PRO B 1 391 ? 52.25 5.238 60 1 21.06 391 PRO B C 1
ATOM 6031 O O . PRO B 1 391 ? 53.062 5.996 60.531 1 21.06 391 PRO B O 1
ATOM 6034 N N . THR B 1 392 ? 51.688 5.559 61.156 1 19.77 392 THR B N 1
ATOM 6035 C CA . THR B 1 392 ? 52.188 4.641 62.156 1 19.77 392 THR B CA 1
ATOM 6036 C C . THR B 1 392 ? 51.688 3.217 61.875 1 19.77 392 THR B C 1
ATOM 6038 O O . THR B 1 392 ? 50.562 3.012 61.438 1 19.77 392 THR B O 1
#

Organism: NCBI:txid586396

Foldseek 3Di:
DPVLPFCPPFDDPVLLVVQLVCVVVQAHPLHRPDGQLDFADWDKDADPDALWIWIDGPQWIKIKGKDKDKDQDDPVAQQFEAEAEFEDEDCQQDVNDDPDDDDPVRVVLRVLLCLQDVVLCQFPGNVQGDDGRGIGMYMYMYMYTNHAFADNNQRRLLRNQLSLQRHFAFDWAFDDPVSHDIDTDDCVVPNTHHTDGNWRWGKWKKFFAPPPRGIGTGDTPSSVSNTQWMKIWTATLVLDTSDIDTPDGDDDDPVVVVVSSVSCNVVNNVSVVVSVVNSVVVVVVVVVVVVVVVVVVVVVVPPPPPCVPDPPPPDDDDDPDDDDDDDDDDDDDDDDDDDDDPPDDDDDDDDDDDDDDDDDPDDDDDDDDDDDDDDDPDDDDDPDDPDDDDDD/DPVLPFCPPFDDPVLLVVQLVCVVVQAHPVHRPDGQLDFADWDKDADPDALWIWIDGPQWIKIKGKDKDKDQDDPVCQQFEAEAEFEDEDCQQDVNADPDDDDPVRVVLRVLLCLQDVVLCQFGGNVQGDDGRGIGMYMYMYMYTNHAFADNNQRRLLRNQLSLQRHFAFDWAQDDPVSHDIDTDDCVVPNTHHTDGNWRWGKWKKFFAPPPRGIGTGDTPSSVSNTQWMKIWTATLVLDTRDIDTPDGDDDDPVVVVVSSVSCNVVNNVSVVVSVVNSVVVVVVVVVVVVVVVVVVVVVVPPPPVCPPDPPPDDDDDDPPDDDDDDDDDDDDDDDPDDDDDDDDDDDPDDDDDDDDDDDDDDDDDPPDDDDPDDDDDDPPDDPDPDDDDDD

pLDDT: mean 72.18, std 32.14, range [14.52, 98.62]

Radius of gyration: 42.02 Å; Cα contacts (8 Å, |Δi|>4): 1288; chains: 2; bounding box: 119×133×111 Å

Secondary structure (DSSP, 8-state):
---------PPPHHHHHHHHHHHHTT--SS-TT--TT-PPPEEEEE-SSTTEEEEEETTEEEEEEEEEEEEPPPTT-TT--EEEEEEEE-TTT-TTPPSSSPPHHHHHHHHHHHHHHTTTT-B-GGGGEEETTTEEEEEEEEEEEEE-SS-HHHHHHHHHHHHHHH-EEPPEEEESTTS-EEEEPPTTTS--EE--B----EEEEEEEETGGGEEEES--HHHHHH-SEEEEEEE-TTS-EEEEEEEEEEEE-HHHHHHHHHHHHHHHHHHHHHHHHHHHHHHHHHHHHHHHHHHHHHHHHH------------------------------------------------------------------------------------------/----S----PPPHHHHHHHHHHHHTT--SS-TT--TT-PPPEEEEE-SSTTEEEEEETTEEEEEEEEEEEEPPPTT-TT--EEEEEEEE-TTT-TTPPSSSPPHHHHHHHHHHHHHHTTTT-B-GGGGEEETTTEEEEEEEEEEEEE-SS-HHHHHHHHHHHHHHH-EEPPEEEESTTS-EEEEPPTTTS--EE--B----EEEEEEEETGGGEEEES--HHHHHH-SEEEEEEE-TTS-EEEEEEEEEEEE-HHHHHHHHHHHHHHHHHHHHHHHHHHHHHHHHHHHHHHHHHHHHHHHHH------------------------------------------------------------------------------------------